Protein AF-0000000084707871 (afdb_homodimer)

Structure (mmCIF, N/CA/C/O backbone):
data_AF-0000000084707871-model_v1
#
loop_
_entity.id
_entity.type
_entity.pdbx_description
1 polymer 'PPM-type phosphatase domain-containing protein'
#
loop_
_atom_site.group_PDB
_atom_site.id
_atom_site.type_symbol
_atom_site.label_atom_id
_atom_site.label_alt_id
_atom_site.label_comp_id
_atom_site.label_asym_id
_atom_site.label_entity_id
_atom_site.label_seq_id
_atom_site.pdbx_PDB_ins_code
_atom_site.Cartn_x
_atom_site.Cartn_y
_atom_site.Cartn_z
_atom_site.occupancy
_atom_site.B_iso_or_equiv
_atom_site.auth_seq_id
_atom_site.auth_comp_id
_atom_site.auth_asym_id
_atom_site.auth_atom_id
_atom_site.pdbx_PDB_model_num
ATOM 1 N N . MET A 1 1 ? 61.812 0.501 -30.609 1 19.88 1 MET A N 1
ATOM 2 C CA . MET A 1 1 ? 62.469 -0.668 -31.188 1 19.88 1 MET A CA 1
ATOM 3 C C . MET A 1 1 ? 62.438 -1.838 -30.219 1 19.88 1 MET A C 1
ATOM 5 O O . MET A 1 1 ? 63.312 -2.725 -30.297 1 19.88 1 MET A O 1
ATOM 9 N N . ARG A 1 2 ? 61.594 -1.586 -29.156 1 20.11 2 ARG A N 1
ATOM 10 C CA . ARG A 1 2 ? 61.156 -2.193 -27.906 1 20.11 2 ARG A CA 1
ATOM 11 C C . ARG A 1 2 ? 60.625 -3.604 -28.141 1 20.11 2 ARG A C 1
ATOM 13 O O . ARG A 1 2 ? 59.469 -3.775 -28.594 1 20.11 2 ARG A O 1
ATOM 20 N N . GLN A 1 3 ? 61.5 -4.578 -28.516 1 15.68 3 GLN A N 1
ATOM 21 C CA . GLN A 1 3 ? 61.438 -5.836 -29.266 1 15.68 3 GLN A CA 1
ATOM 22 C C . GLN A 1 3 ? 60.875 -6.957 -28.406 1 15.68 3 GLN A C 1
ATOM 24 O O . GLN A 1 3 ? 60.781 -8.102 -28.844 1 15.68 3 GLN A O 1
ATOM 29 N N . ALA A 1 4 ? 60.719 -6.723 -27.047 1 20.11 4 ALA A N 1
ATOM 30 C CA . ALA A 1 4 ? 61.062 -7.898 -26.25 1 20.11 4 ALA A CA 1
ATOM 31 C C . ALA A 1 4 ? 60.062 -9.039 -26.516 1 20.11 4 ALA A C 1
ATOM 33 O O . ALA A 1 4 ? 58.875 -8.945 -26.203 1 20.11 4 ALA A O 1
ATOM 34 N N . LEU A 1 5 ? 60.25 -9.945 -27.484 1 17.5 5 LEU A N 1
ATOM 35 C CA . LEU A 1 5 ? 59.469 -10.906 -28.266 1 17.5 5 LEU A CA 1
ATOM 36 C C . LEU A 1 5 ? 59.125 -12.141 -27.438 1 17.5 5 LEU A C 1
ATOM 38 O O . LEU A 1 5 ? 58.156 -12.852 -27.734 1 17.5 5 LEU A O 1
ATOM 42 N N . LEU A 1 6 ? 59.938 -12.5 -26.328 1 20.61 6 LEU A N 1
ATOM 43 C CA . LEU A 1 6 ? 60.156 -13.93 -26.422 1 20.61 6 LEU A CA 1
ATOM 44 C C . LEU A 1 6 ? 58.906 -14.719 -26.109 1 20.61 6 LEU A C 1
ATOM 46 O O . LEU A 1 6 ? 58.188 -14.398 -25.172 1 20.61 6 LEU A O 1
ATOM 50 N N . LEU A 1 7 ? 58.375 -15.695 -27 1 19.47 7 LEU A N 1
ATOM 51 C CA . LEU A 1 7 ? 57.312 -16.562 -27.438 1 19.47 7 LEU A CA 1
ATOM 52 C C . LEU A 1 7 ? 57.219 -17.812 -26.578 1 19.47 7 LEU A C 1
ATOM 54 O O . LEU A 1 7 ? 57.781 -18.844 -26.922 1 19.47 7 LEU A O 1
ATOM 58 N N . SER A 1 8 ? 57.625 -17.75 -25.25 1 20.31 8 SER A N 1
ATOM 59 C CA . SER A 1 8 ? 57.875 -19.062 -24.672 1 20.31 8 SER A CA 1
ATOM 60 C C . SER A 1 8 ? 56.625 -19.953 -24.781 1 20.31 8 SER A C 1
ATOM 62 O O . SER A 1 8 ? 55.5 -19.469 -24.672 1 20.31 8 SER A O 1
ATOM 64 N N . GLY A 1 9 ? 56.719 -21.203 -25.391 1 18.69 9 GLY A N 1
ATOM 65 C CA . GLY A 1 9 ? 56.031 -22.344 -25.953 1 18.69 9 GLY A CA 1
ATOM 66 C C . GLY A 1 9 ? 55.344 -23.203 -24.922 1 18.69 9 GLY A C 1
ATOM 67 O O . GLY A 1 9 ? 55.906 -24.156 -24.406 1 18.69 9 GLY A O 1
ATOM 68 N N . LEU A 1 10 ? 54.906 -22.672 -23.75 1 22.2 10 LEU A N 1
ATOM 69 C CA . LEU A 1 10 ? 54.562 -23.625 -22.703 1 22.2 10 LEU A CA 1
ATOM 70 C C . LEU A 1 10 ? 53.594 -24.672 -23.219 1 22.2 10 LEU A C 1
ATOM 72 O O . LEU A 1 10 ? 52.594 -24.328 -23.859 1 22.2 10 LEU A O 1
ATOM 76 N N . SER A 1 11 ? 54 -25.953 -23.359 1 18.25 11 SER A N 1
ATOM 77 C CA . SER A 1 11 ? 53.594 -27.297 -23.797 1 18.25 11 SER A CA 1
ATOM 78 C C . SER A 1 11 ? 52.344 -27.734 -23.062 1 18.25 11 SER A C 1
ATOM 80 O O . SER A 1 11 ? 52.281 -27.656 -21.828 1 18.25 11 SER A O 1
ATOM 82 N N . LEU A 1 12 ? 51.062 -27.719 -23.672 1 19.59 12 LEU A N 1
ATOM 83 C CA . LEU A 1 12 ? 49.688 -28.062 -23.484 1 19.59 12 LEU A CA 1
ATOM 84 C C . LEU A 1 12 ? 49.5 -29.547 -23.172 1 19.59 12 LEU A C 1
ATOM 86 O O . LEU A 1 12 ? 49.531 -30.375 -24.078 1 19.59 12 LEU A O 1
ATOM 90 N N . SER A 1 13 ? 50.438 -30.156 -22.375 1 18.59 13 SER A N 1
ATOM 91 C CA . SER A 1 13 ? 50.219 -31.594 -22.297 1 18.59 13 SER A CA 1
ATOM 92 C C . SER A 1 13 ? 48.781 -31.938 -21.938 1 18.59 13 SER A C 1
ATOM 94 O O . SER A 1 13 ? 48.25 -31.438 -20.938 1 18.59 13 SER A O 1
ATOM 96 N N . VAL A 1 14 ? 47.875 -32.5 -22.844 1 19.88 14 VAL A N 1
ATOM 97 C CA . VAL A 1 14 ? 46.531 -32.969 -23.078 1 19.88 14 VAL A CA 1
ATOM 98 C C . VAL A 1 14 ? 46.281 -34.219 -22.234 1 19.88 14 VAL A C 1
ATOM 100 O O . VAL A 1 14 ? 46.75 -35.312 -22.562 1 19.88 14 VAL A O 1
ATOM 103 N N . LEU A 1 15 ? 46.719 -34.344 -20.953 1 19.34 15 LEU A N 1
ATOM 104 C CA . LEU A 1 15 ? 46.562 -35.688 -20.406 1 19.34 15 LEU A CA 1
ATOM 105 C C . LEU A 1 15 ? 45.156 -36.188 -20.625 1 19.34 15 LEU A C 1
ATOM 107 O O . LEU A 1 15 ? 44.188 -35.531 -20.234 1 19.34 15 LEU A O 1
ATOM 111 N N . ALA A 1 16 ? 44.844 -37.188 -21.531 1 20.06 16 ALA A N 1
ATOM 112 C CA . ALA A 1 16 ? 43.781 -38.094 -22.016 1 20.06 16 ALA A CA 1
ATOM 113 C C . ALA A 1 16 ? 43.281 -38.969 -20.875 1 20.06 16 ALA A C 1
ATOM 115 O O . ALA A 1 16 ? 43.812 -40.031 -20.609 1 20.06 16 ALA A O 1
ATOM 116 N N . PHE A 1 17 ? 43.312 -38.594 -19.641 1 21.78 17 PHE A N 1
ATOM 117 C CA . PHE A 1 17 ? 42.906 -39.719 -18.797 1 21.78 17 PHE A CA 1
ATOM 118 C C . PHE A 1 17 ? 41.656 -40.375 -19.312 1 21.78 17 PHE A C 1
ATOM 120 O O . PHE A 1 17 ? 40.594 -39.719 -19.406 1 21.78 17 PHE A O 1
ATOM 127 N N . ALA A 1 18 ? 41.625 -41.562 -20.062 1 19.95 18 ALA A N 1
ATOM 128 C CA . ALA A 1 18 ? 40.875 -42.469 -20.891 1 19.95 18 ALA A CA 1
ATOM 129 C C . ALA A 1 18 ? 39.594 -42.906 -20.203 1 19.95 18 ALA A C 1
ATOM 131 O O . ALA A 1 18 ? 39.406 -42.656 -19 1 19.95 18 ALA A O 1
ATOM 132 N N . ASN A 1 19 ? 39.156 -44.344 -20.359 1 20.28 19 ASN A N 1
ATOM 133 C CA . ASN A 1 19 ? 38.188 -45.219 -21 1 20.28 19 ASN A CA 1
ATOM 134 C C . ASN A 1 19 ? 37.094 -45.656 -20.016 1 20.28 19 ASN A C 1
ATOM 136 O O . ASN A 1 19 ? 35.906 -45.562 -20.328 1 20.28 19 ASN A O 1
ATOM 140 N N . ASP A 1 20 ? 37.312 -46.781 -19.125 1 20.3 20 ASP A N 1
ATOM 141 C CA . ASP A 1 20 ? 36.656 -48.062 -19.156 1 20.3 20 ASP A CA 1
ATOM 142 C C . ASP A 1 20 ? 35.375 -48.062 -18.359 1 20.3 20 ASP A C 1
ATOM 144 O O . ASP A 1 20 ? 34.344 -48.594 -18.797 1 20.3 20 ASP A O 1
ATOM 148 N N . GLU A 1 21 ? 35.5 -48.094 -16.969 1 24.62 21 GLU A N 1
ATOM 149 C CA . GLU A 1 21 ? 34.531 -48.938 -16.281 1 24.62 21 GLU A CA 1
ATOM 150 C C . GLU A 1 21 ? 33.125 -48.344 -16.328 1 24.62 21 GLU A C 1
ATOM 152 O O . GLU A 1 21 ? 32.875 -47.281 -15.734 1 24.62 21 GLU A O 1
ATOM 157 N N . VAL A 1 22 ? 32.5 -48.344 -17.453 1 24.89 22 VAL A N 1
ATOM 158 C CA . VAL A 1 22 ? 31.094 -48.094 -17.719 1 24.89 22 VAL A CA 1
ATOM 159 C C . VAL A 1 22 ? 30.219 -48.844 -16.719 1 24.89 22 VAL A C 1
ATOM 161 O O . VAL A 1 22 ? 30.062 -50.062 -16.844 1 24.89 22 VAL A O 1
ATOM 164 N N . THR A 1 23 ? 30.547 -48.812 -15.391 1 25.41 23 THR A N 1
ATOM 165 C CA . THR A 1 23 ? 29.797 -49.594 -14.406 1 25.41 23 THR A CA 1
ATOM 166 C C . THR A 1 23 ? 28.312 -49.625 -14.75 1 25.41 23 THR A C 1
ATOM 168 O O . THR A 1 23 ? 27.812 -48.75 -15.453 1 25.41 23 THR A O 1
ATOM 171 N N . ASP A 1 24 ? 27.719 -50.875 -14.562 1 24.38 24 ASP A N 1
ATOM 172 C CA . ASP A 1 24 ? 26.375 -51.406 -14.75 1 24.38 24 ASP A CA 1
ATOM 173 C C . ASP A 1 24 ? 25.312 -50.438 -14.203 1 24.38 24 ASP A C 1
ATOM 175 O O . ASP A 1 24 ? 25.422 -49.969 -13.055 1 24.38 24 ASP A O 1
ATOM 179 N N . GLY A 1 25 ? 24.953 -49.594 -14.969 1 23.05 25 GLY A N 1
ATOM 180 C CA . GLY A 1 25 ? 23.891 -48.625 -14.758 1 23.05 25 GLY A CA 1
ATOM 181 C C . GLY A 1 25 ? 22.688 -49.188 -14.031 1 23.05 25 GLY A C 1
ATOM 182 O O . GLY A 1 25 ? 21.656 -49.469 -14.641 1 23.05 25 GLY A O 1
ATOM 183 N N . ARG A 1 26 ? 23 -50.188 -13.023 1 29.02 26 ARG A N 1
ATOM 184 C CA . ARG A 1 26 ? 21.781 -50.594 -12.32 1 29.02 26 ARG A CA 1
ATOM 185 C C . ARG A 1 26 ? 20.938 -49.375 -11.961 1 29.02 26 ARG A C 1
ATOM 187 O O . ARG A 1 26 ? 21.344 -48.531 -11.164 1 29.02 26 ARG A O 1
ATOM 194 N N . ALA A 1 27 ? 20.266 -48.906 -12.938 1 25.72 27 ALA A N 1
ATOM 195 C CA . ALA A 1 27 ? 19.078 -48.094 -12.688 1 25.72 27 ALA A CA 1
ATOM 196 C C . ALA A 1 27 ? 18.406 -48.531 -11.391 1 25.72 27 ALA A C 1
ATOM 198 O O . ALA A 1 27 ? 17.922 -49.656 -11.266 1 25.72 27 ALA A O 1
ATOM 199 N N . ALA A 1 28 ? 18.844 -48.312 -10.383 1 30.95 28 ALA A N 1
ATOM 200 C CA . ALA A 1 28 ? 18.078 -48.5 -9.148 1 30.95 28 ALA A CA 1
ATOM 201 C C . ALA A 1 28 ? 16.594 -48.281 -9.383 1 30.95 28 ALA A C 1
ATOM 203 O O . ALA A 1 28 ? 16.141 -47.188 -9.68 1 30.95 28 ALA A O 1
ATOM 204 N N . ARG A 1 29 ? 15.984 -49.25 -10.07 1 27.39 29 ARG A N 1
ATOM 205 C CA . ARG A 1 29 ? 14.531 -49.375 -10.031 1 27.39 29 ARG A CA 1
ATOM 206 C C . ARG A 1 29 ? 13.984 -48.938 -8.68 1 27.39 29 ARG A C 1
ATOM 208 O O . ARG A 1 29 ? 14.188 -49.594 -7.668 1 27.39 29 ARG A O 1
ATOM 215 N N . LEU A 1 30 ? 14.094 -47.75 -8.422 1 31.52 30 LEU A N 1
ATOM 216 C CA . LEU A 1 30 ? 13.266 -47.312 -7.305 1 31.52 30 LEU A CA 1
ATOM 217 C C . LEU A 1 30 ? 11.977 -48.125 -7.23 1 31.52 30 LEU A C 1
ATOM 219 O O . LEU A 1 30 ? 11.094 -47.969 -8.086 1 31.52 30 LEU A O 1
ATOM 223 N N . GLU A 1 31 ? 12.117 -49.469 -7.105 1 31 31 GLU A N 1
ATOM 224 C CA . GLU A 1 31 ? 10.898 -50.156 -6.672 1 31 31 GLU A CA 1
ATOM 225 C C . GLU A 1 31 ? 9.977 -49.219 -5.906 1 31 31 GLU A C 1
ATOM 227 O O . GLU A 1 31 ? 10.391 -48.594 -4.934 1 31 31 GLU A O 1
ATOM 232 N N . ALA A 1 32 ? 9.078 -48.531 -6.559 1 35 32 ALA A N 1
ATOM 233 C CA . ALA A 1 32 ? 7.93 -47.812 -6.004 1 35 32 ALA A CA 1
ATOM 234 C C . ALA A 1 32 ? 7.418 -48.5 -4.742 1 35 32 ALA A C 1
ATOM 236 O O . ALA A 1 32 ? 6.652 -49.469 -4.82 1 35 32 ALA A O 1
ATOM 237 N N . GLN A 1 33 ? 8.227 -49.062 -3.955 1 34.66 33 GLN A N 1
ATOM 238 C CA . GLN A 1 33 ? 7.613 -49.5 -2.699 1 34.66 33 GLN A CA 1
ATOM 239 C C . GLN A 1 33 ? 6.547 -48.5 -2.246 1 34.66 33 GLN A C 1
ATOM 241 O O . GLN A 1 33 ? 6.816 -47.312 -2.133 1 34.66 33 GLN A O 1
ATOM 246 N N . CYS A 1 34 ? 5.219 -48.688 -2.736 1 43.91 34 CYS A N 1
ATOM 247 C CA . CYS A 1 34 ? 4.125 -47.969 -2.111 1 43.91 34 CYS A CA 1
ATOM 248 C C . CYS A 1 34 ? 4.449 -47.625 -0.659 1 43.91 34 CYS A C 1
ATOM 250 O O . CYS A 1 34 ? 4.473 -48.531 0.194 1 43.91 34 CYS A O 1
ATOM 252 N N . ASP A 1 35 ? 5.477 -47.062 -0.418 1 40.44 35 ASP A N 1
ATOM 253 C CA . ASP A 1 35 ? 5.875 -46.656 0.919 1 40.44 35 ASP A CA 1
ATOM 254 C C . ASP A 1 35 ? 4.656 -46.25 1.756 1 40.44 35 ASP A C 1
ATOM 256 O O . ASP A 1 35 ? 3.889 -45.375 1.369 1 40.44 35 ASP A O 1
ATOM 260 N N . ALA A 1 36 ? 4.086 -47.156 2.529 1 37.97 36 ALA A N 1
ATOM 261 C CA . ALA A 1 36 ? 3.055 -47.031 3.551 1 37.97 36 ALA A CA 1
ATOM 262 C C . ALA A 1 36 ? 3.129 -45.656 4.207 1 37.97 36 ALA A C 1
ATOM 264 O O . ALA A 1 36 ? 2.23 -45.25 4.957 1 37.97 36 ALA A O 1
ATOM 265 N N . ARG A 1 37 ? 4.258 -45.094 4.137 1 42.44 37 ARG A N 1
ATOM 266 C CA . ARG A 1 37 ? 4.387 -43.844 4.852 1 42.44 37 ARG A CA 1
ATOM 267 C C . ARG A 1 37 ? 3.512 -42.75 4.219 1 42.44 37 ARG A C 1
ATOM 269 O O . ARG A 1 37 ? 3.318 -41.688 4.797 1 42.44 37 ARG A O 1
ATOM 276 N N . TYR A 1 38 ? 3.15 -42.938 2.875 1 36.94 38 TYR A N 1
ATOM 277 C CA . TYR A 1 38 ? 2.289 -41.938 2.242 1 36.94 38 TYR A CA 1
ATOM 278 C C . TYR A 1 38 ? 0.825 -42.375 2.324 1 36.94 38 TYR A C 1
ATOM 280 O O . TYR A 1 38 ? -0.055 -41.656 1.812 1 36.94 38 TYR A O 1
ATOM 288 N N . ALA A 1 39 ? 0.408 -43.594 2.572 1 33 39 ALA A N 1
ATOM 289 C CA . ALA A 1 39 ? -0.976 -43.969 2.867 1 33 39 ALA A CA 1
ATOM 290 C C . ALA A 1 39 ? -1.481 -43.25 4.109 1 33 39 ALA A C 1
ATOM 292 O O . ALA A 1 39 ? -0.732 -43.031 5.066 1 33 39 ALA A O 1
ATOM 293 N N . PRO A 1 40 ? -2.729 -42.594 4.039 1 34.44 40 PRO A N 1
ATOM 294 C CA . PRO A 1 40 ? -3.324 -42.031 5.254 1 34.44 40 PRO A CA 1
ATOM 295 C C . PRO A 1 40 ? -3.363 -43.031 6.41 1 34.44 40 PRO A C 1
ATOM 297 O O . PRO A 1 40 ? -4.137 -42.844 7.355 1 34.44 40 PRO A O 1
ATOM 300 N N . SER A 1 41 ? -2.658 -44 6.57 1 31.25 41 SER A N 1
ATOM 301 C CA . SER A 1 41 ? -3.004 -44.812 7.73 1 31.25 41 SER A CA 1
ATOM 302 C C . SER A 1 41 ? -3.184 -43.969 8.977 1 31.25 41 SER A C 1
ATOM 304 O O . SER A 1 41 ? -2.471 -42.969 9.164 1 31.25 41 SER A O 1
ATOM 306 N N . ALA A 1 42 ? -4.355 -44.156 9.727 1 33.31 42 ALA A N 1
ATOM 307 C CA . ALA A 1 42 ? -4.688 -43.719 11.086 1 33.31 42 ALA A CA 1
ATOM 308 C C . ALA A 1 42 ? -3.457 -43.75 11.984 1 33.31 42 ALA A C 1
ATOM 310 O O . ALA A 1 42 ? -3.562 -43.531 13.195 1 33.31 42 ALA A O 1
ATOM 311 N N . VAL A 1 43 ? -2.57 -44.656 11.727 1 31.36 43 VAL A N 1
ATOM 312 C CA . VAL A 1 43 ? -1.666 -45 12.812 1 31.36 43 VAL A CA 1
ATOM 313 C C . VAL A 1 43 ? -0.801 -43.812 13.18 1 31.36 43 VAL A C 1
ATOM 315 O O . VAL A 1 43 ? -0.419 -43.031 12.305 1 31.36 43 VAL A O 1
ATOM 318 N N . ASP A 1 44 ? -0.735 -43.344 14.484 1 34.25 44 ASP A N 1
ATOM 319 C CA . ASP A 1 44 ? 0.07 -42.531 15.391 1 34.25 44 ASP A CA 1
ATOM 320 C C . ASP A 1 44 ? 1.54 -42.562 14.977 1 34.25 44 ASP A C 1
ATOM 322 O O . ASP A 1 44 ? 2.418 -42.219 15.781 1 34.25 44 ASP A O 1
ATOM 326 N N . ASP A 1 45 ? 1.94 -43.562 14.188 1 33.31 45 ASP A N 1
ATOM 327 C CA . ASP A 1 45 ? 3.396 -43.656 14.203 1 33.31 45 ASP A CA 1
ATOM 328 C C . ASP A 1 45 ? 4.043 -42.406 13.602 1 33.31 45 ASP A C 1
ATOM 330 O O . ASP A 1 45 ? 3.502 -41.812 12.664 1 33.31 45 ASP A O 1
ATOM 334 N N . GLY A 1 46 ? 5.074 -41.75 14.078 1 35.59 46 GLY A N 1
ATOM 335 C CA . GLY A 1 46 ? 6.016 -40.656 13.828 1 35.59 46 GLY A CA 1
ATOM 336 C C . GLY A 1 46 ? 6.051 -40.219 12.375 1 35.59 46 GLY A C 1
ATOM 337 O O . GLY A 1 46 ? 7.051 -39.656 11.914 1 35.59 46 GLY A O 1
ATOM 338 N N . ALA A 1 47 ? 5.438 -40.812 11.492 1 40.16 47 ALA A N 1
ATOM 339 C CA . ALA A 1 47 ? 5.594 -40.438 10.086 1 40.16 47 ALA A CA 1
ATOM 340 C C . ALA A 1 47 ? 5.273 -38.969 9.859 1 40.16 47 ALA A C 1
ATOM 342 O O . ALA A 1 47 ? 4.164 -38.531 10.156 1 40.16 47 ALA A O 1
ATOM 343 N N . PHE A 1 48 ? 6.273 -38.062 9.891 1 46.41 48 PHE A N 1
ATOM 344 C CA . PHE A 1 48 ? 6.41 -36.625 9.695 1 46.41 48 PHE A CA 1
ATOM 345 C C . PHE A 1 48 ? 5.629 -36.156 8.477 1 46.41 48 PHE A C 1
ATOM 347 O O . PHE A 1 48 ? 5.855 -36.656 7.367 1 46.41 48 PHE A O 1
ATOM 354 N N . SER A 1 49 ? 4.336 -35.875 8.617 1 64.38 49 SER A N 1
ATOM 355 C CA . SER A 1 49 ? 3.574 -35.281 7.535 1 64.38 49 SER A CA 1
ATOM 356 C C . SER A 1 49 ? 3.973 -33.812 7.34 1 64.38 49 SER A C 1
ATOM 358 O O . SER A 1 49 ? 4.145 -33.062 8.312 1 64.38 49 SER A O 1
ATOM 360 N N . VAL A 1 50 ? 4.48 -33.531 6.145 1 73.06 50 VAL A N 1
ATOM 361 C CA . VAL A 1 50 ? 4.867 -32.188 5.77 1 73.06 50 VAL A CA 1
ATOM 362 C C . VAL A 1 50 ? 3.701 -31.219 6.008 1 73.06 50 VAL A C 1
ATOM 364 O O . VAL A 1 50 ? 2.58 -31.484 5.57 1 73.06 50 VAL A O 1
ATOM 367 N N . PRO A 1 51 ? 3.9 -30.266 6.883 1 79.69 51 PRO A N 1
ATOM 368 C CA . PRO A 1 51 ? 2.834 -29.297 7.141 1 79.69 51 PRO A CA 1
ATOM 369 C C . PRO A 1 51 ? 2.539 -28.406 5.934 1 79.69 51 PRO A C 1
ATOM 371 O O . PRO A 1 51 ? 3.037 -27.281 5.855 1 79.69 51 PRO A O 1
ATOM 374 N N . LEU A 1 52 ? 1.659 -28.906 5.18 1 85 52 LEU A N 1
ATOM 375 C CA . LEU A 1 52 ? 1.272 -28.172 3.979 1 85 52 LEU A CA 1
ATOM 376 C C . LEU A 1 52 ? 0.345 -27.016 4.324 1 85 52 LEU A C 1
ATOM 378 O O . LEU A 1 52 ? -0.476 -27.125 5.238 1 85 52 LEU A O 1
ATOM 382 N N . GLU A 1 53 ? 0.538 -25.906 3.596 1 84.25 53 GLU A N 1
ATOM 383 C CA . GLU A 1 53 ? -0.389 -24.797 3.719 1 84.25 53 GLU A CA 1
ATOM 384 C C . GLU A 1 53 ? -1.773 -25.156 3.193 1 84.25 53 GLU A C 1
ATOM 386 O O . GLU A 1 53 ? -2.789 -24.75 3.76 1 84.25 53 GLU A O 1
ATOM 391 N N . ARG A 1 54 ? -1.802 -25.797 2.084 1 85.38 54 ARG A N 1
ATOM 392 C CA . ARG A 1 54 ? -3.033 -26.234 1.438 1 85.38 54 ARG A CA 1
ATOM 393 C C . ARG A 1 54 ? -2.814 -27.547 0.681 1 85.38 54 ARG A C 1
ATOM 395 O O . ARG A 1 54 ? -1.772 -27.734 0.049 1 85.38 54 ARG A O 1
ATOM 402 N N . GLU A 1 55 ? -3.803 -28.453 0.759 1 91.56 55 GLU A N 1
ATOM 403 C CA . GLU A 1 55 ? -3.828 -29.719 0.025 1 91.56 55 GLU A CA 1
ATOM 404 C C . GLU A 1 55 ? -5.25 -30.078 -0.388 1 91.56 55 GLU A C 1
ATOM 406 O O . GLU A 1 55 ? -6.176 -30.016 0.423 1 91.56 55 GLU A O 1
ATOM 411 N N . GLU A 1 56 ? -5.379 -30.375 -1.675 1 91.44 56 GLU A N 1
ATOM 412 C CA . GLU A 1 56 ? -6.707 -30.719 -2.166 1 91.44 56 GLU A CA 1
ATOM 413 C C . GLU A 1 56 ? -6.633 -31.859 -3.182 1 91.44 56 GLU A C 1
ATOM 415 O O . GLU A 1 56 ? -5.668 -31.953 -3.941 1 91.44 56 GLU A O 1
ATOM 420 N N . PHE A 1 57 ? -7.637 -32.688 -3.092 1 90.31 57 PHE A N 1
ATOM 421 C CA . PHE A 1 57 ? -7.84 -33.781 -4.055 1 90.31 57 PHE A CA 1
ATOM 422 C C . PHE A 1 57 ? -9.234 -33.688 -4.66 1 90.31 57 PHE A C 1
ATOM 424 O O . PHE A 1 57 ? -10.227 -33.531 -3.941 1 90.31 57 PHE A O 1
ATOM 431 N N . VAL A 1 58 ? -9.25 -33.75 -5.926 1 88.06 58 VAL A N 1
ATOM 432 C CA . VAL A 1 58 ? -10.539 -33.625 -6.602 1 88.06 58 VAL A CA 1
ATOM 433 C C . VAL A 1 58 ? -10.695 -34.75 -7.613 1 88.06 58 VAL A C 1
ATOM 435 O O . VAL A 1 58 ? -9.797 -35.031 -8.414 1 88.06 58 VAL A O 1
ATOM 438 N N . SER A 1 59 ? -11.758 -35.469 -7.504 1 90.38 59 SER A N 1
ATOM 439 C CA . SER A 1 59 ? -12.148 -36.406 -8.562 1 90.38 59 SER A CA 1
ATOM 440 C C . SER A 1 59 ? -13.023 -35.719 -9.602 1 90.38 59 SER A C 1
ATOM 442 O O . SER A 1 59 ? -13.906 -34.906 -9.258 1 90.38 59 SER A O 1
ATOM 444 N N . VAL A 1 60 ? -12.688 -35.969 -10.852 1 90.38 60 VAL A N 1
ATOM 445 C CA . VAL A 1 60 ? -13.414 -35.281 -11.914 1 90.38 60 VAL A CA 1
ATOM 446 C C . VAL A 1 60 ? -14.188 -36.312 -12.75 1 90.38 60 VAL A C 1
ATOM 448 O O . VAL A 1 60 ? -13.625 -37.312 -13.188 1 90.38 60 VAL A O 1
ATOM 451 N N . ALA A 1 61 ? -15.43 -35.969 -12.961 1 84.88 61 ALA A N 1
ATOM 452 C CA . ALA A 1 61 ? -16.266 -36.844 -13.805 1 84.88 61 ALA A CA 1
ATOM 453 C C . ALA A 1 61 ? -16.391 -36.25 -15.211 1 84.88 61 ALA A C 1
ATOM 455 O O . ALA A 1 61 ? -16.281 -35.031 -15.406 1 84.88 61 ALA A O 1
ATOM 456 N N . LYS A 1 62 ? -16.609 -37.062 -16.25 1 84.62 62 LYS A N 1
ATOM 457 C CA . LYS A 1 62 ? -16.938 -36.656 -17.625 1 84.62 62 LYS A CA 1
ATOM 458 C C . LYS A 1 62 ? -15.797 -35.844 -18.25 1 84.62 62 LYS A C 1
ATOM 460 O O . LYS A 1 62 ? -16.047 -34.812 -18.891 1 84.62 62 LYS A O 1
ATOM 465 N N . SER A 1 63 ? -14.633 -36.094 -17.906 1 90.12 63 SER A N 1
ATOM 466 C CA . SER A 1 63 ? -13.461 -35.406 -18.422 1 90.12 63 SER A CA 1
ATOM 467 C C . SER A 1 63 ? -12.32 -36.375 -18.688 1 90.12 63 SER A C 1
ATOM 469 O O . SER A 1 63 ? -12.344 -37.531 -18.219 1 90.12 63 SER A O 1
ATOM 471 N N . ARG A 1 64 ? -11.43 -35.906 -19.531 1 93.06 64 ARG A N 1
ATOM 472 C CA . ARG A 1 64 ? -10.195 -36.656 -19.688 1 93.06 64 ARG A CA 1
ATOM 473 C C . ARG A 1 64 ? -9.352 -36.594 -18.422 1 93.06 64 ARG A C 1
ATOM 475 O O . ARG A 1 64 ? -8.445 -37.406 -18.219 1 93.06 64 ARG A O 1
ATOM 482 N N . VAL A 1 65 ? -9.594 -35.625 -17.641 1 96.31 65 VAL A N 1
ATOM 483 C CA . VAL A 1 65 ? -8.969 -35.562 -16.328 1 96.31 65 VAL A CA 1
ATOM 484 C C . VAL A 1 65 ? -9.766 -36.375 -15.328 1 96.31 65 VAL A C 1
ATOM 486 O O . VAL A 1 65 ? -10.953 -36.156 -15.117 1 96.31 65 VAL A O 1
ATOM 489 N N . SER A 1 66 ? -9.117 -37.344 -14.758 1 94.81 66 SER A N 1
ATOM 490 C CA . SER A 1 66 ? -9.82 -38.219 -13.836 1 94.81 66 SER A CA 1
ATOM 491 C C . SER A 1 66 ? -9.68 -37.75 -12.391 1 94.81 66 SER A C 1
ATOM 493 O O . SER A 1 66 ? -10.609 -37.875 -11.594 1 94.81 66 SER A O 1
ATOM 495 N N . ARG A 1 67 ? -8.484 -37.25 -12.109 1 95.44 67 ARG A N 1
ATOM 496 C CA . ARG A 1 67 ? -8.18 -36.844 -10.742 1 95.44 67 ARG A CA 1
ATOM 497 C C . ARG A 1 67 ? -7.207 -35.656 -10.742 1 95.44 67 ARG A C 1
ATOM 499 O O . ARG A 1 67 ? -6.441 -35.469 -11.688 1 95.44 67 ARG A O 1
ATOM 506 N N . ILE A 1 68 ? -7.312 -34.875 -9.664 1 97.12 68 ILE A N 1
ATOM 507 C CA . ILE A 1 68 ? -6.41 -33.75 -9.484 1 97.12 68 ILE A CA 1
ATOM 508 C C . ILE A 1 68 ? -5.828 -33.781 -8.07 1 97.12 68 ILE A C 1
ATOM 510 O O . ILE A 1 68 ? -6.562 -33.938 -7.094 1 97.12 68 ILE A O 1
ATOM 514 N N . SER A 1 69 ? -4.555 -33.719 -7.961 1 97.38 69 SER A N 1
ATOM 515 C CA . SER A 1 69 ? -3.859 -33.562 -6.684 1 97.38 69 SER A CA 1
ATOM 516 C C . SER A 1 69 ? -3.139 -32.219 -6.598 1 97.38 69 SER A C 1
ATOM 518 O O . SER A 1 69 ? -2.383 -31.875 -7.5 1 97.38 69 SER A O 1
ATOM 520 N N . SER A 1 70 ? -3.377 -31.453 -5.551 1 97.25 70 SER A N 1
ATOM 521 C CA . SER A 1 70 ? -2.729 -30.156 -5.363 1 97.25 70 SER A CA 1
ATOM 522 C C . SER A 1 70 ? -2.094 -30.047 -3.982 1 97.25 70 SER A C 1
ATOM 524 O O . SER A 1 70 ? -2.607 -30.609 -3.012 1 97.25 70 SER A O 1
ATOM 526 N N . ALA A 1 71 ? -0.967 -29.359 -3.92 1 96.69 71 ALA A N 1
ATOM 527 C CA . ALA A 1 71 ? -0.27 -29.141 -2.656 1 96.69 71 ALA A CA 1
ATOM 528 C C . ALA A 1 71 ? 0.496 -27.812 -2.68 1 96.69 71 ALA A C 1
ATOM 530 O O . ALA A 1 71 ? 1.08 -27.453 -3.701 1 96.69 71 ALA A O 1
ATOM 531 N N . SER A 1 72 ? 0.433 -27.141 -1.565 1 96.19 72 SER A N 1
ATOM 532 C CA . SER A 1 72 ? 1.191 -25.906 -1.401 1 96.19 72 SER A CA 1
ATOM 533 C C . SER A 1 72 ? 1.931 -25.875 -0.068 1 96.19 72 SER A C 1
ATOM 535 O O . SER A 1 72 ? 1.372 -26.25 0.964 1 96.19 72 SER A O 1
ATOM 537 N N . TYR A 1 73 ? 3.17 -25.5 -0.136 1 94.62 73 TYR A N 1
ATOM 538 C CA . TYR A 1 73 ? 3.992 -25.375 1.063 1 94.62 73 TYR A CA 1
ATOM 539 C C . TYR A 1 73 ? 4.59 -23.984 1.17 1 94.62 73 TYR A C 1
ATOM 541 O O . TYR A 1 73 ? 5.219 -23.484 0.226 1 94.62 73 TYR A O 1
ATOM 549 N N . GLN A 1 74 ? 4.426 -23.375 2.375 1 92.38 74 GLN A N 1
ATOM 550 C CA . GLN A 1 74 ? 4.785 -21.984 2.613 1 92.38 74 GLN A CA 1
ATOM 551 C C . GLN A 1 74 ? 6.25 -21.859 3.02 1 92.38 74 GLN A C 1
ATOM 553 O O . GLN A 1 74 ? 6.699 -22.531 3.953 1 92.38 74 GLN A O 1
ATOM 558 N N . ALA A 1 75 ? 6.945 -21 2.295 1 89.44 75 ALA A N 1
ATOM 559 C CA . ALA A 1 75 ? 8.25 -20.516 2.725 1 89.44 75 ALA A CA 1
ATOM 560 C C . ALA A 1 75 ? 8.172 -19.047 3.162 1 89.44 75 ALA A C 1
ATOM 562 O O . ALA A 1 75 ? 8.648 -18.688 4.242 1 89.44 75 ALA A O 1
ATOM 563 N N . ASN A 1 76 ? 7.562 -18.281 2.361 1 85.69 76 ASN A N 1
ATOM 564 C CA . ASN A 1 76 ? 7.309 -16.875 2.68 1 85.69 76 ASN A CA 1
ATOM 565 C C . ASN A 1 76 ? 6.199 -16.734 3.719 1 85.69 76 ASN A C 1
ATOM 567 O O . ASN A 1 76 ? 5.375 -17.641 3.885 1 85.69 76 ASN A O 1
ATOM 571 N N . PHE A 1 77 ? 6.312 -15.641 4.398 1 85.5 77 PHE A N 1
ATOM 572 C CA . PHE A 1 77 ? 5.207 -15.266 5.27 1 85.5 77 PHE A CA 1
ATOM 573 C C . PHE A 1 77 ? 4.688 -13.875 4.918 1 85.5 77 PHE A C 1
ATOM 575 O O . PHE A 1 77 ? 5.395 -12.883 5.102 1 85.5 77 PHE A O 1
ATOM 582 N N . PRO A 1 78 ? 3.459 -13.781 4.449 1 89.56 78 PRO A N 1
ATOM 583 C CA . PRO A 1 78 ? 2.561 -14.859 4.031 1 89.56 78 PRO A CA 1
ATOM 584 C C . PRO A 1 78 ? 3.02 -15.547 2.748 1 89.56 78 PRO A C 1
ATOM 586 O O . PRO A 1 78 ? 3.869 -15.016 2.027 1 89.56 78 PRO A O 1
ATOM 589 N N . ILE A 1 79 ? 2.408 -16.703 2.465 1 93.5 79 ILE A N 1
ATOM 590 C CA . ILE A 1 79 ? 2.723 -17.422 1.237 1 93.5 79 ILE A CA 1
ATOM 591 C C . ILE A 1 79 ? 2.312 -16.594 0.026 1 93.5 79 ILE A C 1
ATOM 593 O O . ILE A 1 79 ? 1.247 -15.969 0.026 1 93.5 79 ILE A O 1
ATOM 597 N N . GLU A 1 80 ? 3.172 -16.609 -0.944 1 95.75 80 GLU A N 1
ATOM 598 C CA . GLU A 1 80 ? 2.9 -15.828 -2.15 1 95.75 80 GLU A CA 1
ATOM 599 C C . GLU A 1 80 ? 2.334 -16.703 -3.258 1 95.75 80 GLU A C 1
ATOM 601 O O . GLU A 1 80 ? 1.651 -16.219 -4.16 1 95.75 80 GLU A O 1
ATOM 606 N N . ASP A 1 81 ? 2.541 -17.984 -3.201 1 97.5 81 ASP A N 1
ATOM 607 C CA . ASP A 1 81 ? 2.014 -18.922 -4.188 1 97.5 81 ASP A CA 1
ATOM 608 C C . ASP A 1 81 ? 0.524 -19.172 -3.963 1 97.5 81 ASP A C 1
ATOM 610 O O . ASP A 1 81 ? 0.063 -19.219 -2.82 1 97.5 81 ASP A O 1
ATOM 614 N N . LYS A 1 82 ? -0.121 -19.312 -5.023 1 98 82 LYS A N 1
ATOM 615 C CA . LYS A 1 82 ? -1.523 -19.719 -4.996 1 98 82 LYS A CA 1
ATOM 616 C C . LYS A 1 82 ? -1.821 -20.734 -6.09 1 98 82 LYS A C 1
ATOM 618 O O . LYS A 1 82 ? -1.003 -20.953 -6.988 1 98 82 LYS A O 1
ATOM 623 N N . TYR A 1 83 ? -2.945 -21.438 -5.973 1 98.38 83 TYR A N 1
ATOM 624 C CA . TYR A 1 83 ? -3.49 -22.234 -7.066 1 98.38 83 TYR A CA 1
ATOM 625 C C . TYR A 1 83 ? -5.016 -22.219 -7.047 1 98.38 83 TYR A C 1
ATOM 627 O O . TYR A 1 83 ? -5.625 -21.906 -6.023 1 98.38 83 TYR A O 1
ATOM 635 N N . ALA A 1 84 ? -5.598 -22.469 -8.172 1 98.25 84 ALA A N 1
ATOM 636 C CA . ALA A 1 84 ? -7.047 -22.594 -8.328 1 98.25 84 ALA A CA 1
ATOM 637 C C . ALA A 1 84 ? -7.402 -23.703 -9.312 1 98.25 84 ALA A C 1
ATOM 639 O O . ALA A 1 84 ? -6.738 -23.875 -10.328 1 98.25 84 ALA A O 1
ATOM 640 N N . VAL A 1 85 ? -8.414 -24.469 -8.969 1 97.81 85 VAL A N 1
ATOM 641 C CA . VAL A 1 85 ? -8.938 -25.516 -9.828 1 97.81 85 VAL A CA 1
ATOM 642 C C . VAL A 1 85 ? -10.453 -25.391 -9.953 1 97.81 85 VAL A C 1
ATOM 644 O O . VAL A 1 85 ? -11.148 -25.203 -8.945 1 97.81 85 VAL A O 1
ATOM 647 N N . GLU A 1 86 ? -10.914 -25.422 -11.164 1 97.12 86 GLU A N 1
ATOM 648 C CA . GLU A 1 86 ? -12.352 -25.406 -11.422 1 97.12 86 GLU A CA 1
ATOM 649 C C . GLU A 1 86 ? -12.727 -26.438 -12.484 1 97.12 86 GLU A C 1
ATOM 651 O O . GLU A 1 86 ? -11.992 -26.641 -13.453 1 97.12 86 GLU A O 1
ATOM 656 N N . THR A 1 87 ? -13.82 -27.094 -12.273 1 95.12 87 THR A N 1
ATOM 657 C CA . THR A 1 87 ? -14.391 -28.031 -13.234 1 95.12 87 THR A CA 1
ATOM 658 C C . THR A 1 87 ? -15.805 -27.609 -13.625 1 95.12 87 THR A C 1
ATOM 660 O O . THR A 1 87 ? -16.531 -27.016 -12.82 1 95.12 87 THR A O 1
ATOM 663 N N . THR A 1 88 ? -16.141 -27.859 -14.852 1 92.56 88 THR A N 1
ATOM 664 C CA . THR A 1 88 ? -17.484 -27.547 -15.297 1 92.56 88 THR A CA 1
ATOM 665 C C . THR A 1 88 ? -18.312 -28.828 -15.477 1 92.56 88 THR A C 1
ATOM 667 O O . THR A 1 88 ? -17.75 -29.922 -15.523 1 92.56 88 THR A O 1
ATOM 670 N N . ASP A 1 89 ? -19.594 -28.609 -15.656 1 88 89 ASP A N 1
ATOM 671 C CA . ASP A 1 89 ? -20.5 -29.75 -15.859 1 88 89 ASP A CA 1
ATOM 672 C C . ASP A 1 89 ? -20.234 -30.438 -17.188 1 88 89 ASP A C 1
ATOM 674 O O . ASP A 1 89 ? -20.516 -31.625 -17.359 1 88 89 ASP A O 1
ATOM 678 N N . SER A 1 90 ? -19.672 -29.703 -18.094 1 86.56 90 SER A N 1
ATOM 679 C CA . SER A 1 90 ? -19.406 -30.266 -19.422 1 86.56 90 SER A CA 1
ATOM 680 C C . SER A 1 90 ? -18.078 -31.016 -19.453 1 86.56 90 SER A C 1
ATOM 682 O O . SER A 1 90 ? -17.703 -31.594 -20.469 1 86.56 90 SER A O 1
ATOM 684 N N . GLY A 1 91 ? -17.344 -31 -18.328 1 90.69 91 GLY A N 1
ATOM 685 C CA . GLY A 1 91 ? -16.125 -31.797 -18.234 1 90.69 91 GLY A CA 1
ATOM 686 C C . GLY A 1 91 ? -14.867 -30.969 -18.453 1 90.69 91 GLY A C 1
ATOM 687 O O . GLY A 1 91 ? -13.766 -31.516 -18.453 1 90.69 91 GLY A O 1
ATOM 688 N N . ASP A 1 92 ? -15.016 -29.672 -18.641 1 94.56 92 ASP A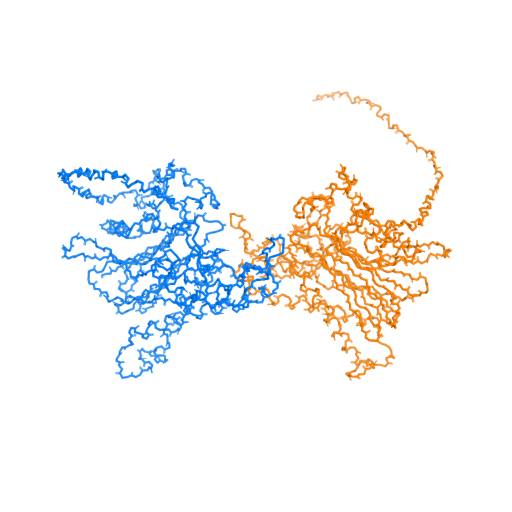 N 1
ATOM 689 C CA . ASP A 1 92 ? -13.844 -28.797 -18.766 1 94.56 92 ASP A CA 1
ATOM 690 C C . ASP A 1 92 ? -13.117 -28.672 -17.422 1 94.56 92 ASP A C 1
ATOM 692 O O . ASP A 1 92 ? -13.758 -28.609 -16.359 1 94.56 92 ASP A O 1
ATOM 696 N N . VAL A 1 93 ? -11.844 -28.703 -17.5 1 97.62 93 VAL A N 1
ATOM 697 C CA . VAL A 1 93 ? -11.039 -28.531 -16.297 1 97.62 93 VAL A CA 1
ATOM 698 C C . VAL A 1 93 ? -10.086 -27.359 -16.453 1 97.62 93 VAL A C 1
ATOM 700 O O . VAL A 1 93 ? -9.43 -27.219 -17.484 1 97.62 93 VAL A O 1
ATOM 703 N N . PHE A 1 94 ? -10.125 -26.453 -15.477 1 98.56 94 PHE A N 1
ATOM 704 C CA . PHE A 1 94 ? -9.18 -25.344 -15.367 1 98.56 94 PHE A CA 1
ATOM 705 C C . PHE A 1 94 ? -8.312 -25.5 -14.133 1 98.56 94 PHE A C 1
ATOM 707 O O . PHE A 1 94 ? -8.82 -25.672 -13.023 1 98.56 94 PHE A O 1
ATOM 714 N N . ALA A 1 95 ? -7.027 -25.516 -14.32 1 98.75 95 ALA A N 1
ATOM 715 C CA . ALA A 1 95 ? -6.078 -25.547 -13.211 1 98.75 95 ALA A CA 1
ATOM 716 C C . ALA A 1 95 ? -5.008 -24.469 -13.375 1 98.75 95 ALA A C 1
ATOM 718 O O . ALA A 1 95 ? -4.324 -24.422 -14.398 1 98.75 95 ALA A O 1
ATOM 719 N N . ALA A 1 96 ? -4.898 -23.609 -12.398 1 98.88 96 ALA A N 1
ATOM 720 C CA . ALA A 1 96 ? -3.916 -22.531 -12.453 1 98.88 96 ALA A CA 1
ATOM 721 C C . ALA A 1 96 ? -2.98 -22.578 -11.25 1 98.88 96 ALA A C 1
ATOM 723 O O . ALA A 1 96 ? -3.42 -22.812 -10.125 1 98.88 96 ALA A O 1
ATOM 724 N N . VAL A 1 97 ? -1.738 -22.484 -11.484 1 98.88 97 VAL A N 1
ATOM 725 C CA . VAL A 1 97 ? -0.732 -22.25 -10.453 1 98.88 97 VAL A CA 1
ATOM 726 C C . VAL A 1 97 ? -0.17 -20.828 -10.594 1 98.88 97 VAL A C 1
ATOM 728 O O . VAL A 1 97 ? 0.125 -20.375 -11.695 1 98.88 97 VAL A O 1
ATOM 731 N N . LEU A 1 98 ? -0.107 -20.094 -9.484 1 98.88 98 LEU A N 1
ATOM 732 C CA . LEU A 1 98 ? 0.323 -18.703 -9.422 1 98.88 98 LEU A CA 1
ATOM 733 C C . LEU A 1 98 ? 1.5 -18.547 -8.469 1 98.88 98 LEU A C 1
ATOM 735 O O . LEU A 1 98 ? 1.466 -19.031 -7.34 1 98.88 98 LEU A O 1
ATOM 739 N N . ASP A 1 99 ? 2.531 -17.922 -8.977 1 98.5 99 ASP A N 1
ATOM 740 C CA . ASP A 1 99 ? 3.73 -17.641 -8.188 1 98.5 99 ASP A CA 1
ATOM 741 C C . ASP A 1 99 ? 3.904 -16.141 -7.965 1 98.5 99 ASP A C 1
ATOM 743 O O . ASP A 1 99 ? 4.512 -15.453 -8.781 1 98.5 99 ASP A O 1
ATOM 747 N N . GLY A 1 100 ? 3.455 -15.766 -6.816 1 98 100 GLY A N 1
ATOM 748 C CA . GLY A 1 100 ? 3.516 -14.352 -6.48 1 98 100 GLY A CA 1
ATOM 749 C C . GLY A 1 100 ? 4.902 -13.891 -6.066 1 98 100 GLY A C 1
ATOM 750 O O . GLY A 1 100 ? 5.688 -14.68 -5.531 1 98 100 GLY A O 1
ATOM 751 N N . HIS A 1 101 ? 5.152 -12.617 -6.23 1 97.06 101 HIS A N 1
ATOM 752 C CA . HIS A 1 101 ? 6.387 -11.977 -5.785 1 97.06 101 HIS A CA 1
ATOM 753 C C . HIS A 1 101 ? 6.145 -10.523 -5.387 1 97.06 101 HIS A C 1
ATOM 755 O O . HIS A 1 101 ? 5.254 -9.867 -5.934 1 97.06 101 HIS A O 1
ATOM 761 N N . GLY A 1 102 ? 6.914 -10.094 -4.43 1 94.75 102 GLY A N 1
ATOM 762 C CA . GLY A 1 102 ? 6.734 -8.742 -3.922 1 94.75 102 GLY A CA 1
ATOM 763 C C . GLY A 1 102 ? 5.539 -8.609 -2.994 1 94.75 102 GLY A C 1
ATOM 764 O O . GLY A 1 102 ? 5.297 -7.531 -2.441 1 94.75 102 GLY A O 1
ATOM 765 N N . GLY A 1 103 ? 4.883 -9.633 -2.83 1 95.25 103 GLY A N 1
ATOM 766 C CA . GLY A 1 103 ? 3.652 -9.711 -2.061 1 95.25 103 GLY A CA 1
ATOM 767 C C . GLY A 1 103 ? 2.713 -10.797 -2.553 1 95.25 103 GLY A C 1
ATOM 768 O O . GLY A 1 103 ? 2.92 -11.367 -3.627 1 95.25 103 GLY A O 1
ATOM 769 N N . TRP A 1 104 ? 1.688 -11.055 -1.82 1 96.62 104 TRP A N 1
ATOM 770 C CA . TRP A 1 104 ? 0.764 -12.133 -2.139 1 96.62 104 TRP A CA 1
ATOM 771 C C . TRP A 1 104 ? -0.463 -11.602 -2.873 1 96.62 104 TRP A C 1
ATOM 773 O O . TRP A 1 104 ? -1.273 -12.383 -3.385 1 96.62 104 TRP A O 1
ATOM 783 N N . GLN A 1 105 ? -0.594 -10.281 -2.953 1 98.06 105 GLN A N 1
ATOM 784 C CA . GLN A 1 105 ? -1.846 -9.648 -3.354 1 98.06 105 GLN A CA 1
ATOM 785 C C . GLN A 1 105 ? -2.197 -9.984 -4.797 1 98.06 105 GLN A C 1
ATOM 787 O O . GLN A 1 105 ? -3.348 -10.305 -5.105 1 98.06 105 GLN A O 1
ATOM 792 N N . VAL A 1 106 ? -1.213 -9.992 -5.691 1 98.75 106 VAL A N 1
ATOM 793 C CA . VAL A 1 106 ? -1.484 -10.172 -7.113 1 98.75 106 VAL A CA 1
ATOM 794 C C . VAL A 1 106 ? -1.819 -11.633 -7.395 1 98.75 106 VAL A C 1
ATOM 796 O O . VAL A 1 106 ? -2.734 -11.93 -8.164 1 98.75 106 VAL A O 1
ATOM 799 N N . SER A 1 107 ? -1.074 -12.547 -6.816 1 98.69 107 SER A N 1
ATOM 800 C CA . SER A 1 107 ? -1.419 -13.953 -7 1 98.69 107 SER A CA 1
ATOM 801 C C . SER A 1 107 ? -2.805 -14.266 -6.441 1 98.69 107 SER A C 1
ATOM 803 O O . SER A 1 107 ? -3.557 -15.047 -7.023 1 98.69 107 SER A O 1
ATOM 805 N N . GLU A 1 108 ? -3.135 -13.641 -5.32 1 98.19 108 GLU A N 1
ATOM 806 C CA . GLU A 1 108 ? -4.469 -13.812 -4.754 1 98.19 108 GLU A CA 1
ATOM 807 C C . GLU A 1 108 ? -5.543 -13.266 -5.691 1 98.19 108 GLU A C 1
ATOM 809 O O . GLU A 1 108 ? -6.582 -13.898 -5.891 1 98.19 108 GLU A O 1
ATOM 814 N N . TYR A 1 109 ? -5.285 -12.109 -6.27 1 98.75 109 TYR A N 1
ATOM 815 C CA . TYR A 1 109 ? -6.211 -11.516 -7.23 1 98.75 109 TYR A CA 1
ATOM 816 C C . TYR A 1 109 ? -6.406 -12.43 -8.438 1 98.75 109 TYR A C 1
ATOM 818 O O . TYR A 1 109 ? -7.535 -12.672 -8.859 1 98.75 109 TYR A O 1
ATOM 826 N N . ALA A 1 110 ? -5.316 -12.898 -8.984 1 98.88 110 ALA A N 1
ATOM 827 C CA . ALA A 1 110 ? -5.371 -13.773 -10.148 1 98.88 110 ALA A CA 1
ATOM 828 C C . ALA A 1 110 ? -6.09 -15.078 -9.812 1 98.88 110 ALA A C 1
ATOM 830 O O . ALA A 1 110 ? -6.863 -15.594 -10.633 1 98.88 110 ALA A O 1
ATOM 831 N N . LYS A 1 111 ? -5.828 -15.641 -8.688 1 98.69 111 LYS A N 1
ATOM 832 C CA . LYS A 1 111 ? -6.508 -16.844 -8.234 1 98.69 111 LYS A CA 1
ATOM 833 C C . LYS A 1 111 ? -8.023 -16.688 -8.305 1 98.69 111 LYS A C 1
ATOM 835 O O . LYS A 1 111 ? -8.727 -17.594 -8.75 1 98.69 111 LYS A O 1
ATOM 840 N N . LYS A 1 112 ? -8.469 -15.508 -7.969 1 98.38 112 LYS A N 1
ATOM 841 C CA . LYS A 1 112 ? -9.898 -15.258 -7.844 1 98.38 112 LYS A CA 1
ATOM 842 C C . LYS A 1 112 ? -10.516 -14.898 -9.195 1 98.38 112 LYS A C 1
ATOM 844 O O . LYS A 1 112 ? -11.711 -15.102 -9.406 1 98.38 112 LYS A O 1
ATOM 849 N N . THR A 1 113 ? -9.688 -14.406 -10.133 1 98.69 113 THR A N 1
ATOM 850 C CA . THR A 1 113 ? -10.336 -13.75 -11.266 1 98.69 113 THR A CA 1
ATOM 851 C C . THR A 1 113 ? -9.93 -14.414 -12.578 1 98.69 113 THR A C 1
ATOM 853 O O . THR A 1 113 ? -10.688 -14.398 -13.547 1 98.69 113 THR A O 1
ATOM 856 N N . LEU A 1 114 ? -8.781 -15.039 -12.672 1 98.88 114 LEU A N 1
ATOM 857 C CA . LEU A 1 114 ? -8.195 -15.469 -13.938 1 98.88 114 LEU A CA 1
ATOM 858 C C . LEU A 1 114 ? -9.086 -16.5 -14.617 1 98.88 114 LEU A C 1
ATOM 860 O O . LEU A 1 114 ? -9.461 -16.328 -15.781 1 98.88 114 LEU A O 1
ATOM 864 N N . ILE A 1 115 ? -9.461 -17.609 -13.906 1 98.81 115 ILE A N 1
ATOM 865 C CA . ILE A 1 115 ? -10.242 -18.688 -14.508 1 98.81 115 ILE A CA 1
ATOM 866 C C . ILE A 1 115 ? -11.586 -18.125 -14.984 1 98.81 115 ILE A C 1
ATOM 868 O O . ILE A 1 115 ? -12.039 -18.453 -16.094 1 98.81 115 ILE A O 1
ATOM 872 N N . GLY A 1 116 ? -12.164 -17.266 -14.172 1 98.62 116 GLY A N 1
ATOM 873 C CA . GLY A 1 116 ? -13.406 -16.625 -14.602 1 98.62 116 GLY A CA 1
ATOM 874 C C . GLY A 1 116 ? -13.258 -15.836 -15.883 1 98.62 116 GLY A C 1
ATOM 875 O O . GLY A 1 116 ? -14.109 -15.906 -16.766 1 98.62 116 GLY A O 1
ATOM 876 N N . ASN A 1 117 ? -12.219 -15.094 -15.969 1 98.69 117 ASN A N 1
ATOM 877 C CA . ASN A 1 117 ? -11.961 -14.32 -17.172 1 98.69 117 ASN A CA 1
ATOM 878 C C . ASN A 1 117 ? -11.719 -15.219 -18.375 1 98.69 117 ASN A C 1
ATOM 880 O O . ASN A 1 117 ? -12.156 -14.906 -19.5 1 98.69 117 ASN A O 1
ATOM 884 N N . VAL A 1 118 ? -11.031 -16.328 -18.219 1 98.69 118 VAL A N 1
ATOM 885 C CA . VAL A 1 118 ? -10.805 -17.281 -19.312 1 98.69 118 VAL A CA 1
ATOM 886 C C . VAL A 1 118 ? -12.133 -17.875 -19.766 1 98.69 118 VAL A C 1
ATOM 888 O O . VAL A 1 118 ? -12.414 -17.938 -20.953 1 98.69 118 VAL A O 1
ATOM 891 N N . GLN A 1 119 ? -12.945 -18.281 -18.828 1 97.62 119 GLN A N 1
ATOM 892 C CA . GLN A 1 119 ? -14.25 -18.844 -19.172 1 97.62 119 GLN A CA 1
ATOM 893 C C . GLN A 1 119 ? -15.086 -17.828 -19.953 1 97.62 119 GLN A C 1
ATOM 895 O O . GLN A 1 119 ? -15.742 -18.188 -20.938 1 97.62 119 GLN A O 1
ATOM 900 N N . LYS A 1 120 ? -15.008 -16.625 -19.516 1 96.94 120 LYS A N 1
ATOM 901 C CA . LYS A 1 120 ? -15.758 -15.578 -20.203 1 96.94 120 LYS A CA 1
ATOM 902 C C . LYS A 1 120 ? -15.281 -15.398 -21.641 1 96.94 120 LYS A C 1
ATOM 904 O O . LYS A 1 120 ? -16.094 -15.375 -22.562 1 96.94 120 LYS A O 1
ATOM 909 N N . GLU A 1 121 ? -14.008 -15.289 -21.828 1 97 121 GLU A N 1
ATOM 910 C CA . GLU A 1 121 ? -13.469 -15.125 -23.172 1 97 121 GLU A CA 1
ATOM 911 C C . GLU A 1 121 ? -13.789 -16.328 -24.062 1 97 121 GLU A C 1
ATOM 913 O O . GLU A 1 121 ? -14.07 -16.172 -25.25 1 97 121 GLU A O 1
ATOM 918 N N . LEU A 1 122 ? -13.773 -17.531 -23.484 1 95.62 122 LEU A N 1
ATOM 919 C CA . LEU A 1 122 ? -14.086 -18.734 -24.234 1 95.62 122 LEU A CA 1
ATOM 920 C C . LEU A 1 122 ? -15.555 -18.766 -24.641 1 95.62 122 LEU A C 1
ATOM 922 O O . LEU A 1 122 ? -15.906 -19.312 -25.688 1 95.62 122 LEU A O 1
ATOM 926 N N . SER A 1 123 ? -16.391 -18.188 -23.844 1 93.38 123 SER A N 1
ATOM 927 C CA . SER A 1 123 ? -17.812 -18.172 -24.125 1 93.38 123 SER A CA 1
ATOM 928 C C . SER A 1 123 ? -18.125 -17.391 -25.406 1 93.38 123 SER A C 1
ATOM 930 O O . SER A 1 123 ? -19.125 -17.641 -26.062 1 93.38 123 SER A O 1
ATOM 932 N N . PHE A 1 124 ? -17.234 -16.484 -25.75 1 91.94 124 PHE A N 1
ATOM 933 C CA . PHE A 1 124 ? -17.438 -15.672 -26.938 1 91.94 124 PHE A CA 1
ATOM 934 C C . PHE A 1 124 ? -17.141 -16.469 -28.203 1 91.94 124 PHE A C 1
ATOM 936 O O . PHE A 1 124 ? -17.438 -16.031 -29.312 1 91.94 124 PHE A O 1
ATOM 943 N N . LEU A 1 125 ? -16.516 -17.609 -28.078 1 90.75 125 LEU A N 1
ATOM 944 C CA . LEU A 1 125 ? -16.172 -18.422 -29.234 1 90.75 125 LEU A CA 1
ATOM 945 C C . LEU A 1 125 ? -17.406 -19.156 -29.75 1 90.75 125 LEU A C 1
ATOM 947 O O . LEU A 1 125 ? -17.391 -19.688 -30.875 1 90.75 125 LEU A O 1
ATOM 951 N N . HIS A 1 126 ? -18.453 -19.188 -28.953 1 83.06 126 HIS A N 1
ATOM 952 C CA . HIS A 1 126 ? -19.672 -19.875 -29.328 1 83.06 126 HIS A CA 1
ATOM 953 C C . HIS A 1 126 ? -20.859 -18.906 -29.422 1 83.06 126 HIS A C 1
ATOM 955 O O . HIS A 1 126 ? -20.828 -17.844 -28.797 1 83.06 126 HIS A O 1
ATOM 961 N N . LYS A 1 127 ? -21.766 -19.375 -30.281 1 76.75 127 LYS A N 1
ATOM 962 C CA . LYS A 1 127 ? -23 -18.578 -30.328 1 76.75 127 LYS A CA 1
ATOM 963 C C . LYS A 1 127 ? -23.703 -18.578 -28.984 1 76.75 127 LYS A C 1
ATOM 965 O O . LYS A 1 127 ? -23.75 -19.609 -28.297 1 76.75 127 LYS A O 1
ATOM 970 N N . PRO A 1 128 ? -24.203 -17.344 -28.656 1 74.5 128 PRO A N 1
ATOM 971 C CA . PRO A 1 128 ? -24.844 -17.266 -27.344 1 74.5 128 PRO A CA 1
ATOM 972 C C . PRO A 1 128 ? -25.859 -18.375 -27.109 1 74.5 128 PRO A C 1
ATOM 974 O O . PRO A 1 128 ? -26.734 -18.594 -27.953 1 74.5 128 PRO A O 1
ATOM 977 N N . GLY A 1 129 ? -25.719 -19.016 -26.078 1 70.31 129 GLY A N 1
ATOM 978 C CA . GLY A 1 129 ? -26.688 -20.016 -25.672 1 70.31 129 GLY A CA 1
ATOM 979 C C . GLY A 1 129 ? -26.531 -21.328 -26.406 1 70.31 129 GLY A C 1
ATOM 980 O O . GLY A 1 129 ? -27.375 -22.219 -26.266 1 70.31 129 GLY A O 1
ATOM 981 N N . THR A 1 130 ? -25.5 -21.406 -27.328 1 72.19 130 THR A N 1
ATOM 982 C CA . THR A 1 130 ? -25.328 -22.641 -28.078 1 72.19 130 THR A CA 1
ATOM 983 C C . THR A 1 130 ? -23.875 -23.125 -28.031 1 72.19 130 THR A C 1
ATOM 985 O O . THR A 1 130 ? -23 -22.406 -27.531 1 72.19 130 THR A O 1
ATOM 988 N N . ASN A 1 131 ? -23.625 -24.312 -28.453 1 70.69 131 ASN A N 1
ATOM 989 C CA . ASN A 1 131 ? -22.266 -24.859 -28.594 1 70.69 131 ASN A CA 1
ATOM 990 C C . ASN A 1 131 ? -21.75 -24.688 -30.016 1 70.69 131 ASN A C 1
ATOM 992 O O . ASN A 1 131 ? -20.703 -25.234 -30.359 1 70.69 131 ASN A O 1
ATOM 996 N N . GLU A 1 132 ? -22.438 -23.938 -30.766 1 75.56 132 GLU A N 1
ATOM 997 C CA . GLU A 1 132 ? -22.016 -23.672 -32.125 1 75.56 132 GLU A CA 1
ATOM 998 C C . GLU A 1 132 ? -20.984 -22.547 -32.188 1 75.56 132 GLU A C 1
ATOM 1000 O O . GLU A 1 132 ? -21.109 -21.547 -31.484 1 75.56 132 GLU A O 1
ATOM 1005 N N . PRO A 1 133 ? -20 -22.781 -33 1 79 133 PRO A N 1
ATOM 1006 C CA . PRO A 1 133 ? -19 -21.734 -33.094 1 79 133 PRO A CA 1
ATOM 1007 C C . PRO A 1 133 ? -19.594 -20.391 -33.562 1 79 133 PRO A C 1
ATOM 1009 O O . PRO A 1 133 ? -20.5 -20.375 -34.375 1 79 133 PRO A O 1
ATOM 1012 N N . ALA A 1 134 ? -19.203 -19.312 -32.969 1 74.19 134 ALA A N 1
ATOM 1013 C CA . ALA A 1 134 ? -19.703 -17.984 -33.281 1 74.19 134 ALA A CA 1
ATOM 1014 C C . ALA A 1 134 ? -19.281 -17.547 -34.688 1 74.19 134 ALA A C 1
ATOM 1016 O O . ALA A 1 134 ? -20.016 -16.828 -35.375 1 74.19 134 ALA A O 1
ATOM 1017 N N . GLU A 1 135 ? -18.031 -17.719 -34.969 1 63.97 135 GLU A N 1
ATOM 1018 C CA . GLU A 1 135 ? -17.547 -17.344 -36.281 1 63.97 135 GLU A CA 1
ATOM 1019 C C . GLU A 1 135 ? -17.359 -18.562 -37.188 1 63.97 135 GLU A C 1
ATOM 1021 O O . GLU A 1 135 ? -16.922 -19.609 -36.719 1 63.97 135 GLU A O 1
ATOM 1026 N N . GLY A 1 136 ? -17.812 -18.609 -38.469 1 57.88 136 GLY A N 1
ATOM 1027 C CA . GLY A 1 136 ? -17.703 -19.281 -39.75 1 57.88 136 GLY A CA 1
ATOM 1028 C C . GLY A 1 136 ? -17.953 -20.766 -39.688 1 57.88 136 GLY A C 1
ATOM 1029 O O . GLY A 1 136 ? -18.234 -21.297 -38.625 1 57.88 136 GLY A O 1
ATOM 1030 N N . ASP A 1 137 ? -17.656 -21.484 -40.906 1 51.78 137 ASP A N 1
ATOM 1031 C CA . ASP A 1 137 ? -17.984 -22.734 -41.594 1 51.78 137 ASP A CA 1
ATOM 1032 C C . ASP A 1 137 ? -17.359 -23.938 -40.875 1 51.78 137 ASP A C 1
ATOM 1034 O O . ASP A 1 137 ? -17.5 -25.078 -41.344 1 51.78 137 ASP A O 1
ATOM 1038 N N . GLU A 1 138 ? -16.469 -23.703 -39.844 1 58.47 138 GLU A N 1
ATOM 1039 C CA . GLU A 1 138 ? -15.859 -24.953 -39.438 1 58.47 138 GLU A CA 1
ATOM 1040 C C . GLU A 1 138 ? -16.531 -25.484 -38.156 1 58.47 138 GLU A C 1
ATOM 1042 O O . GLU A 1 138 ? -17.016 -24.703 -37.344 1 58.47 138 GLU A O 1
ATOM 1047 N N . PRO A 1 139 ? -16.828 -26.828 -38.094 1 60.69 139 PRO A N 1
ATOM 1048 C CA . PRO A 1 139 ? -17.594 -27.516 -37.062 1 60.69 139 PRO A CA 1
ATOM 1049 C C . PRO A 1 139 ? -17.016 -27.312 -35.656 1 60.69 139 PRO A C 1
ATOM 1051 O O . PRO A 1 139 ? -17.75 -27.359 -34.688 1 60.69 139 PRO A O 1
ATOM 1054 N N . ALA A 1 140 ? -15.664 -27.125 -35.625 1 66.88 140 ALA A N 1
ATOM 1055 C CA . ALA A 1 140 ? -15.102 -27 -34.281 1 66.88 140 ALA A CA 1
ATOM 1056 C C . ALA A 1 140 ? -14.227 -25.75 -34.188 1 66.88 140 ALA A C 1
ATOM 1058 O O . ALA A 1 140 ? -13.648 -25.297 -35.156 1 66.88 140 ALA A O 1
ATOM 1059 N N . VAL A 1 141 ? -14.305 -25.125 -32.969 1 79.06 141 VAL A N 1
ATOM 1060 C CA . VAL A 1 141 ? -13.453 -23.984 -32.688 1 79.06 141 VAL A CA 1
ATOM 1061 C C . VAL A 1 141 ? -11.984 -24.391 -32.812 1 79.06 141 VAL A C 1
ATOM 1063 O O . VAL A 1 141 ? -11.578 -25.406 -32.25 1 79.06 141 VAL A O 1
ATOM 1066 N N . SER A 1 142 ? -11.211 -23.719 -33.531 1 83.56 142 SER A N 1
ATOM 1067 C CA . SER A 1 142 ? -9.805 -24.047 -33.75 1 83.56 142 SER A CA 1
ATOM 1068 C C . SER A 1 142 ? -8.992 -23.797 -32.5 1 83.56 142 SER A C 1
ATOM 1070 O O . SER A 1 142 ? -9.367 -22.969 -31.656 1 83.56 142 SER A O 1
ATOM 1072 N N . SER A 1 143 ? -7.871 -24.531 -32.375 1 90.75 143 SER A N 1
ATOM 1073 C CA . SER A 1 143 ? -6.949 -24.359 -31.266 1 90.75 143 SER A CA 1
ATOM 1074 C C . SER A 1 143 ? -6.398 -22.938 -31.203 1 90.75 143 SER A C 1
ATOM 1076 O O . SER A 1 143 ? -6.156 -22.406 -30.125 1 90.75 143 SER A O 1
ATOM 1078 N N . ALA A 1 144 ? -6.305 -22.375 -32.344 1 92.44 144 ALA A N 1
ATOM 1079 C CA . ALA A 1 144 ? -5.777 -21.016 -32.406 1 92.44 144 ALA A CA 1
ATOM 1080 C C . ALA A 1 144 ? -6.746 -20.016 -31.781 1 92.44 144 ALA A C 1
ATOM 1082 O O . ALA A 1 144 ? -6.328 -19.062 -31.125 1 92.44 144 ALA A O 1
ATOM 1083 N N . ARG A 1 145 ? -7.961 -20.234 -32 1 93.19 145 ARG A N 1
ATOM 1084 C CA . ARG A 1 145 ? -8.969 -19.344 -31.438 1 93.19 145 ARG A CA 1
ATOM 1085 C C . ARG A 1 145 ? -9.086 -19.531 -29.938 1 93.19 145 ARG A C 1
ATOM 1087 O O . ARG A 1 145 ? -9.281 -18.547 -29.203 1 93.19 145 ARG A O 1
ATOM 1094 N N . VAL A 1 146 ? -8.977 -20.766 -29.516 1 95.94 146 VAL A N 1
ATOM 1095 C CA . VAL A 1 146 ? -8.969 -21.031 -28.078 1 95.94 146 VAL A CA 1
ATOM 1096 C C . VAL A 1 146 ? -7.77 -20.344 -27.422 1 95.94 146 VAL A C 1
ATOM 1098 O O . VAL A 1 146 ? -7.914 -19.672 -26.406 1 95.94 146 VAL A O 1
ATOM 1101 N N . ALA A 1 147 ? -6.652 -20.484 -28.094 1 97.31 147 ALA A N 1
ATOM 1102 C CA . ALA A 1 147 ? -5.426 -19.875 -27.594 1 97.31 147 ALA A CA 1
ATOM 1103 C C . ALA A 1 147 ? -5.57 -18.344 -27.5 1 97.31 147 ALA A C 1
ATOM 1105 O O . ALA A 1 147 ? -5.191 -17.75 -26.5 1 97.31 147 ALA A O 1
ATOM 1106 N N . ALA A 1 148 ? -6.133 -17.75 -28.469 1 97.06 148 ALA A N 1
ATOM 1107 C CA . ALA A 1 148 ? -6.324 -16.297 -28.484 1 97.06 148 ALA A CA 1
ATOM 1108 C C . ALA A 1 148 ? -7.262 -15.852 -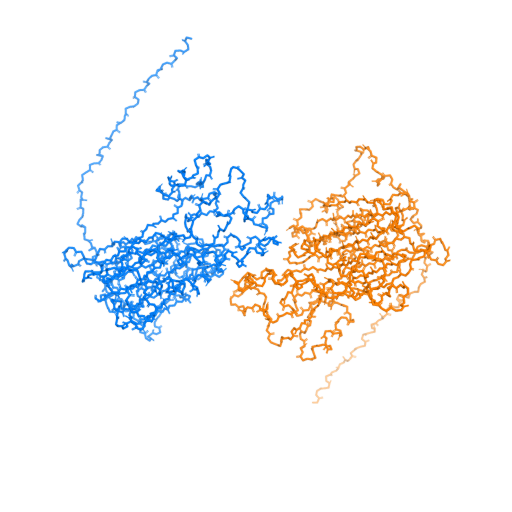27.375 1 97.06 148 ALA A C 1
ATOM 1110 O O . ALA A 1 148 ? -7.055 -14.805 -26.75 1 97.06 148 ALA A O 1
ATOM 1111 N N . ALA A 1 149 ? -8.281 -16.656 -27.172 1 97.75 149 ALA A N 1
ATOM 1112 C CA . ALA A 1 149 ? -9.227 -16.344 -26.094 1 97.75 149 ALA A CA 1
ATOM 1113 C C . ALA A 1 149 ? -8.531 -16.375 -24.734 1 97.75 149 ALA A C 1
ATOM 1115 O O . ALA A 1 149 ? -8.766 -15.492 -23.906 1 97.75 149 ALA A O 1
ATOM 1116 N N . ILE A 1 150 ? -7.684 -17.328 -24.547 1 98.75 150 ILE A N 1
ATOM 1117 C CA . ILE A 1 150 ? -6.957 -17.438 -23.281 1 98.75 150 ILE A CA 1
ATOM 1118 C C . ILE A 1 150 ? -6.004 -16.25 -23.125 1 98.75 150 ILE A C 1
ATOM 1120 O O . ILE A 1 150 ? -5.906 -15.664 -22.047 1 98.75 150 ILE A O 1
ATOM 1124 N N . GLN A 1 151 ? -5.371 -15.859 -24.172 1 98.75 151 GLN A N 1
ATOM 1125 C CA . GLN A 1 151 ? -4.465 -14.719 -24.141 1 98.75 151 GLN A CA 1
ATOM 1126 C C . GLN A 1 151 ? -5.211 -13.438 -23.781 1 98.75 151 GLN A C 1
ATOM 1128 O O . GLN A 1 151 ? -4.73 -12.641 -22.969 1 98.75 151 GLN A O 1
ATOM 1133 N N . ARG A 1 152 ? -6.371 -13.25 -24.328 1 98.62 152 ARG A N 1
ATOM 1134 C CA . ARG A 1 152 ? -7.184 -12.086 -24 1 98.62 152 ARG A CA 1
ATOM 1135 C C . ARG A 1 152 ? -7.574 -12.078 -22.531 1 98.62 152 ARG A C 1
ATOM 1137 O O . ARG A 1 152 ? -7.594 -11.023 -21.891 1 98.62 152 ARG A O 1
ATOM 1144 N N . ALA A 1 153 ? -7.836 -13.234 -22.031 1 98.88 153 ALA A N 1
ATOM 1145 C CA . ALA A 1 153 ? -8.242 -13.344 -20.641 1 98.88 153 ALA A CA 1
ATOM 1146 C C . ALA A 1 153 ? -7.098 -12.945 -19.703 1 98.88 153 ALA A C 1
ATOM 1148 O O . ALA A 1 153 ? -7.316 -12.25 -18.703 1 98.88 153 ALA A O 1
ATOM 1149 N N . PHE A 1 154 ? -5.887 -13.383 -20.031 1 98.94 154 PHE A N 1
ATOM 1150 C CA . PHE A 1 154 ? -4.723 -12.984 -19.25 1 98.94 154 PHE A CA 1
ATOM 1151 C C . PHE A 1 154 ? -4.52 -11.477 -19.312 1 98.94 154 PHE A C 1
ATOM 1153 O O . PHE A 1 154 ? -4.301 -10.828 -18.297 1 98.94 154 PHE A O 1
ATOM 1160 N N . GLY A 1 155 ? -4.621 -10.953 -20.5 1 98.75 155 GLY A N 1
ATOM 1161 C CA . GLY A 1 155 ? -4.5 -9.516 -20.672 1 98.75 155 GLY A CA 1
ATOM 1162 C C . GLY A 1 155 ? -5.535 -8.727 -19.891 1 98.75 155 GLY A C 1
ATOM 1163 O O . GLY A 1 155 ? -5.207 -7.727 -19.25 1 98.75 155 GLY A O 1
ATOM 1164 N N . ARG A 1 156 ? -6.75 -9.203 -19.922 1 98.56 156 ARG A N 1
ATOM 1165 C CA . ARG A 1 156 ? -7.844 -8.57 -19.203 1 98.56 156 ARG A CA 1
ATOM 1166 C C . ARG A 1 156 ? -7.586 -8.594 -17.688 1 98.56 156 ARG A C 1
ATOM 1168 O O . ARG A 1 156 ? -7.809 -7.598 -17 1 98.56 156 ARG A O 1
ATOM 1175 N N . THR A 1 157 ? -7.168 -9.734 -17.234 1 98.81 157 THR A N 1
ATOM 1176 C CA . THR A 1 157 ? -6.871 -9.891 -15.812 1 98.81 157 THR A CA 1
ATOM 1177 C C . THR A 1 157 ? -5.836 -8.867 -15.359 1 98.81 157 THR A C 1
ATOM 1179 O O . THR A 1 157 ? -5.996 -8.234 -14.32 1 98.81 157 THR A O 1
ATOM 1182 N N . ASP A 1 158 ? -4.848 -8.656 -16.156 1 98.88 158 ASP A N 1
ATOM 1183 C CA . ASP A 1 158 ? -3.76 -7.734 -15.844 1 98.88 158 ASP A CA 1
ATOM 1184 C C . ASP A 1 158 ? -4.219 -6.281 -15.938 1 98.88 158 ASP A C 1
ATOM 1186 O O . ASP A 1 158 ? -3.908 -5.465 -15.07 1 98.88 158 ASP A O 1
ATOM 1190 N N . ARG A 1 159 ? -4.941 -5.949 -16.938 1 98.31 159 ARG A N 1
ATOM 1191 C CA . ARG A 1 159 ? -5.43 -4.59 -17.156 1 98.31 159 ARG A CA 1
ATOM 1192 C C . ARG A 1 159 ? -6.391 -4.176 -16.047 1 98.31 159 ARG A C 1
ATOM 1194 O O . ARG A 1 159 ? -6.34 -3.043 -15.562 1 98.31 159 ARG A O 1
ATOM 1201 N N . ASP A 1 160 ? -7.254 -5.094 -15.734 1 98.56 160 ASP A N 1
ATOM 1202 C CA . ASP A 1 160 ? -8.195 -4.805 -14.656 1 98.56 160 ASP A CA 1
ATOM 1203 C C . ASP A 1 160 ? -7.465 -4.562 -13.336 1 98.56 160 ASP A C 1
ATOM 1205 O O . ASP A 1 160 ? -7.836 -3.674 -12.57 1 98.56 160 ASP A O 1
ATOM 1209 N N . LEU A 1 161 ? -6.492 -5.332 -13.07 1 98.69 161 LEU A N 1
ATOM 1210 C CA . LEU A 1 161 ? -5.672 -5.141 -11.883 1 98.69 161 LEU A CA 1
ATOM 1211 C C . LEU A 1 161 ? -5.012 -3.766 -11.891 1 98.69 161 LEU A C 1
ATOM 1213 O O . LEU A 1 161 ? -4.996 -3.074 -10.867 1 98.69 161 LEU A O 1
ATOM 1217 N N . MET A 1 162 ? -4.477 -3.395 -13.016 1 98.25 162 MET A N 1
ATOM 1218 C CA . MET A 1 162 ? -3.826 -2.096 -13.164 1 98.25 162 MET A CA 1
ATOM 1219 C C . MET A 1 162 ? -4.781 -0.965 -12.789 1 98.25 162 MET A C 1
ATOM 1221 O O . MET A 1 162 ? -4.398 -0.037 -12.078 1 98.25 162 MET A O 1
ATOM 1225 N N . ALA A 1 163 ? -5.934 -1.055 -13.25 1 97.75 163 ALA A N 1
ATOM 1226 C CA . ALA A 1 163 ? -6.945 -0.036 -12.984 1 97.75 163 ALA A CA 1
ATOM 1227 C C . ALA A 1 163 ? -7.238 0.067 -11.484 1 97.75 163 ALA A C 1
ATOM 1229 O O . ALA A 1 163 ? -7.473 1.16 -10.969 1 97.75 163 ALA A O 1
ATOM 1230 N N . GLU A 1 164 ? -7.188 -1.039 -10.828 1 97.56 164 GLU A N 1
ATOM 1231 C CA . GLU A 1 164 ? -7.52 -1.093 -9.414 1 97.56 164 GLU A CA 1
ATOM 1232 C C . GLU A 1 164 ? -6.422 -0.458 -8.562 1 97.56 164 GLU A C 1
ATOM 1234 O O . GLU A 1 164 ? -6.691 0.062 -7.477 1 97.56 164 GLU A O 1
ATOM 1239 N N . VAL A 1 165 ? -5.172 -0.415 -9.062 1 97.88 165 VAL A N 1
ATOM 1240 C CA . VAL A 1 165 ? -4.078 -0.022 -8.18 1 97.88 165 VAL A CA 1
ATOM 1241 C C . VAL A 1 165 ? -3.547 1.349 -8.594 1 97.88 165 VAL A C 1
ATOM 1243 O O . VAL A 1 165 ? -2.779 1.972 -7.859 1 97.88 165 VAL A O 1
ATOM 1246 N N . ALA A 1 166 ? -3.963 1.88 -9.727 1 98.06 166 ALA A N 1
ATOM 1247 C CA . ALA A 1 166 ? -3.396 3.084 -10.328 1 98.06 166 ALA A CA 1
ATOM 1248 C C . ALA A 1 166 ? -3.52 4.277 -9.383 1 98.06 166 ALA A C 1
ATOM 1250 O O . ALA A 1 166 ? -2.555 5.02 -9.18 1 98.06 166 ALA A O 1
ATOM 1251 N N . SER A 1 167 ? -4.668 4.473 -8.789 1 97.62 167 SER A N 1
ATOM 1252 C CA . SER A 1 167 ? -4.902 5.633 -7.938 1 97.62 167 SER A CA 1
ATOM 1253 C C . SER A 1 167 ? -4.023 5.594 -6.695 1 97.62 167 SER A C 1
ATOM 1255 O O . SER A 1 167 ? -3.475 6.621 -6.281 1 97.62 167 SER A O 1
ATOM 1257 N N . ALA A 1 168 ? -3.928 4.445 -6.098 1 97.75 168 ALA A N 1
ATOM 1258 C CA . ALA A 1 168 ? -3.082 4.309 -4.914 1 97.75 168 ALA A CA 1
ATOM 1259 C C . ALA A 1 168 ? -1.621 4.598 -5.25 1 97.75 168 ALA A C 1
ATOM 1261 O O . ALA A 1 168 ? -0.91 5.223 -4.461 1 97.75 168 ALA A O 1
ATOM 1262 N N . PHE A 1 169 ? -1.222 4.16 -6.414 1 98.25 169 PHE A N 1
ATOM 1263 C CA . PHE A 1 169 ? 0.151 4.438 -6.824 1 98.25 169 PHE A CA 1
ATOM 1264 C C . PHE A 1 169 ? 0.389 5.938 -6.945 1 98.25 169 PHE A C 1
ATOM 1266 O O . PHE A 1 169 ? 1.412 6.449 -6.48 1 98.25 169 PHE A O 1
ATOM 1273 N N . LYS A 1 170 ? -0.519 6.602 -7.539 1 97.12 170 LYS A N 1
ATOM 1274 C CA . LYS A 1 170 ? -0.406 8.047 -7.734 1 97.12 170 LYS A CA 1
ATOM 1275 C C . LYS A 1 170 ? -0.302 8.773 -6.395 1 97.12 170 LYS A C 1
ATOM 1277 O O . LYS A 1 170 ? 0.333 9.828 -6.305 1 97.12 170 LYS A O 1
ATOM 1282 N N . LEU A 1 171 ? -0.849 8.164 -5.355 1 97.25 171 LEU A N 1
ATOM 1283 C CA . LEU A 1 171 ? -0.824 8.758 -4.023 1 97.25 171 LEU A CA 1
ATOM 1284 C C . LEU A 1 171 ? 0.511 8.492 -3.334 1 97.25 171 LEU A C 1
ATOM 1286 O O . LEU A 1 171 ? 0.783 9.047 -2.264 1 97.25 171 LEU A O 1
ATOM 1290 N N . GLY A 1 172 ? 1.317 7.621 -3.977 1 97 172 GLY A N 1
ATOM 1291 C CA . GLY A 1 172 ? 2.635 7.363 -3.42 1 97 172 GLY A CA 1
ATOM 1292 C C . GLY A 1 172 ? 2.748 6 -2.762 1 97 172 GLY A C 1
ATOM 1293 O O . GLY A 1 172 ? 3.75 5.703 -2.107 1 97 172 GLY A O 1
ATOM 1294 N N . PHE A 1 173 ? 1.737 5.172 -2.852 1 96.94 173 PHE A N 1
ATOM 1295 C CA . PHE A 1 173 ? 1.834 3.805 -2.354 1 96.94 173 PHE A CA 1
ATOM 1296 C C . PHE A 1 173 ? 2.52 2.904 -3.373 1 96.94 173 PHE A C 1
ATOM 1298 O O . PHE A 1 173 ? 1.852 2.225 -4.156 1 96.94 173 PHE A O 1
ATOM 1305 N N . GLY A 1 174 ? 3.797 2.82 -3.275 1 96.06 174 GLY A N 1
ATOM 1306 C CA . GLY A 1 174 ? 4.625 2.227 -4.312 1 96.06 174 GLY A CA 1
ATOM 1307 C C . GLY A 1 174 ? 4.508 0.715 -4.379 1 96.06 174 GLY A C 1
ATOM 1308 O O . GLY A 1 174 ? 4.73 0.114 -5.43 1 96.06 174 GLY A O 1
ATOM 1309 N N . ALA A 1 175 ? 4.086 0.04 -3.297 1 94.06 175 ALA A N 1
ATOM 1310 C CA . ALA A 1 175 ? 4.047 -1.417 -3.211 1 94.06 175 ALA A CA 1
ATOM 1311 C C . ALA A 1 175 ? 3.074 -1.999 -4.234 1 94.06 175 ALA A C 1
ATOM 1313 O O . ALA A 1 175 ? 3.293 -3.094 -4.754 1 94.06 175 ALA A O 1
ATOM 1314 N N . VAL A 1 176 ? 2.07 -1.25 -4.594 1 96.19 176 VAL A N 1
ATOM 1315 C CA . VAL A 1 176 ? 1.008 -1.763 -5.453 1 96.19 176 VAL A CA 1
ATOM 1316 C C . VAL A 1 176 ? 1.549 -2.002 -6.859 1 96.19 176 VAL A C 1
ATOM 1318 O O . VAL A 1 176 ? 0.974 -2.773 -7.629 1 96.19 176 VAL A O 1
ATOM 1321 N N . ALA A 1 177 ? 2.688 -1.318 -7.191 1 95.25 177 ALA A N 1
ATOM 1322 C CA . ALA A 1 177 ? 3.209 -1.405 -8.555 1 95.25 177 ALA A CA 1
ATOM 1323 C C . ALA A 1 177 ? 4.344 -2.424 -8.641 1 95.25 177 ALA A C 1
ATOM 1325 O O . ALA A 1 177 ? 4.75 -2.811 -9.742 1 95.25 177 ALA A O 1
ATOM 1326 N N . ARG A 1 178 ? 4.82 -2.863 -7.559 1 93.56 178 ARG A N 1
ATOM 1327 C CA . ARG A 1 178 ? 5.977 -3.752 -7.602 1 93.56 178 ARG A CA 1
ATOM 1328 C C . ARG A 1 178 ? 5.562 -5.199 -7.367 1 93.56 178 ARG A C 1
ATOM 1330 O O . ARG A 1 178 ? 6.371 -6.117 -7.539 1 93.56 178 ARG A O 1
ATOM 1337 N N . CYS A 1 179 ? 4.363 -5.426 -6.883 1 97 179 CYS A N 1
ATOM 1338 C CA . CYS A 1 179 ? 3.861 -6.781 -6.668 1 97 179 CYS A CA 1
ATOM 1339 C C . CYS A 1 179 ? 3.439 -7.422 -7.984 1 97 179 CYS A C 1
ATOM 1341 O O . CYS A 1 179 ? 2.867 -6.754 -8.844 1 97 179 CYS A O 1
ATOM 1343 N N . GLY A 1 180 ? 3.719 -8.688 -8.133 1 98.44 180 GLY A N 1
ATOM 1344 C CA . GLY A 1 180 ? 3.322 -9.422 -9.328 1 98.44 180 GLY A CA 1
ATOM 1345 C C . GLY A 1 180 ? 3.119 -10.906 -9.07 1 98.44 180 GLY A C 1
ATOM 1346 O O . GLY A 1 180 ? 3.166 -11.359 -7.922 1 98.44 180 GLY A O 1
ATOM 1347 N N . SER A 1 181 ? 2.818 -11.578 -10.18 1 98.88 181 SER A N 1
ATOM 1348 C CA . SER A 1 181 ? 2.633 -13.023 -10.117 1 98.88 181 SER A CA 1
ATOM 1349 C C . SER A 1 181 ? 2.836 -13.664 -11.484 1 98.88 181 SER A C 1
ATOM 1351 O O . SER A 1 181 ? 2.273 -13.203 -12.484 1 98.88 181 SER A O 1
ATOM 1353 N N . CYS A 1 182 ? 3.629 -14.664 -11.461 1 98.81 182 CYS A N 1
ATOM 1354 C CA . CYS A 1 182 ? 3.592 -15.562 -12.609 1 98.81 182 CYS A CA 1
ATOM 1355 C C . CYS A 1 182 ? 2.309 -16.375 -12.617 1 98.81 182 CYS A C 1
ATOM 1357 O O . CYS A 1 182 ? 1.635 -16.5 -11.594 1 98.81 182 CYS A O 1
ATOM 1359 N N . GLY A 1 183 ? 1.92 -16.812 -13.797 1 98.88 183 GLY A N 1
ATOM 1360 C CA . GLY A 1 183 ? 0.741 -17.656 -13.93 1 98.88 183 GLY A CA 1
ATOM 1361 C C . GLY A 1 183 ? 0.894 -18.734 -14.977 1 98.88 183 GLY A C 1
ATOM 1362 O O . GLY A 1 183 ? 1.419 -18.484 -16.062 1 98.88 183 GLY A O 1
ATOM 1363 N N . CYS A 1 184 ? 0.531 -19.953 -14.656 1 98.94 184 CYS A N 1
ATOM 1364 C CA . CYS A 1 184 ? 0.422 -21.078 -15.586 1 98.94 184 CYS A CA 1
ATOM 1365 C C . CYS A 1 184 ? -0.931 -21.766 -15.453 1 98.94 184 CYS A C 1
ATOM 1367 O O . CYS A 1 184 ? -1.287 -22.234 -14.375 1 98.94 184 CYS A O 1
ATOM 1369 N N . LEU A 1 185 ? -1.646 -21.734 -16.516 1 98.94 185 LEU A N 1
ATOM 1370 C CA . LEU A 1 185 ? -2.996 -22.297 -16.516 1 98.94 185 LEU A CA 1
ATOM 1371 C C . LEU A 1 185 ? -3.109 -23.453 -17.5 1 98.94 185 LEU A C 1
ATOM 1373 O O . LEU A 1 185 ? -2.676 -23.328 -18.656 1 98.94 185 LEU A O 1
ATOM 1377 N N . ALA A 1 186 ? -3.641 -24.547 -17.078 1 98.88 186 ALA A N 1
ATOM 1378 C CA . ALA A 1 186 ? -4.027 -25.656 -17.953 1 98.88 186 ALA A CA 1
ATOM 1379 C C . ALA A 1 186 ? -5.543 -25.688 -18.156 1 98.88 186 ALA A C 1
ATOM 1381 O O . ALA A 1 186 ? -6.301 -25.625 -17.172 1 98.88 186 ALA A O 1
ATOM 1382 N N . TYR A 1 187 ? -5.93 -25.719 -19.344 1 98.62 187 TYR A N 1
ATOM 1383 C CA . TYR A 1 187 ? -7.32 -25.906 -19.734 1 98.62 187 TYR A CA 1
ATOM 1384 C C . TYR A 1 187 ? -7.5 -27.188 -20.531 1 98.62 187 TYR A C 1
ATOM 1386 O O . TYR A 1 187 ? -6.883 -27.359 -21.594 1 98.62 187 TYR A O 1
ATOM 1394 N N . VAL A 1 188 ? -8.297 -28.109 -20.016 1 97.75 188 VAL A N 1
ATOM 1395 C CA . VAL A 1 188 ? -8.562 -29.391 -20.688 1 97.75 188 VAL A CA 1
ATOM 1396 C C . VAL A 1 188 ? -9.992 -29.391 -21.234 1 97.75 188 VAL A C 1
ATOM 1398 O O . VAL A 1 188 ? -10.953 -29.312 -20.453 1 97.75 188 VAL A O 1
ATOM 1401 N N . HIS A 1 189 ? -10 -29.516 -22.516 1 92.62 189 HIS A N 1
ATOM 1402 C CA . HIS A 1 189 ? -11.289 -29.484 -23.203 1 92.62 189 HIS A CA 1
ATOM 1403 C C . HIS A 1 189 ? -11.289 -30.406 -24.406 1 92.62 189 HIS A C 1
ATOM 1405 O O . HIS A 1 189 ? -10.422 -30.297 -25.281 1 92.62 189 HIS A O 1
ATOM 1411 N N . ASP A 1 190 ? -12.273 -31.25 -24.5 1 88.38 190 ASP A N 1
ATOM 1412 C CA . ASP A 1 190 ? -12.516 -32.125 -25.656 1 88.38 190 ASP A CA 1
ATOM 1413 C C . ASP A 1 190 ? -11.242 -32.844 -26.078 1 88.38 190 ASP A C 1
ATOM 1415 O O . ASP A 1 190 ? -10.852 -32.812 -27.25 1 88.38 190 ASP A O 1
ATOM 1419 N N . GLY A 1 191 ? -10.484 -33.312 -25.156 1 92.62 191 GLY A N 1
ATOM 1420 C CA . GLY A 1 191 ? -9.328 -34.156 -25.438 1 92.62 191 GLY A CA 1
ATOM 1421 C C . GLY A 1 191 ? -8.062 -33.344 -25.719 1 92.62 191 GLY A C 1
ATOM 1422 O O . GLY A 1 191 ? -7.027 -33.938 -26.047 1 92.62 191 GLY A O 1
ATOM 1423 N N . THR A 1 192 ? -8.133 -32.094 -25.594 1 96.12 192 THR A N 1
ATOM 1424 C CA . THR A 1 192 ? -6.965 -31.234 -25.812 1 96.12 192 THR A CA 1
ATOM 1425 C C . THR A 1 192 ? -6.586 -30.516 -24.516 1 96.12 192 THR A C 1
ATOM 1427 O O . THR A 1 192 ? -7.453 -30.047 -23.781 1 96.12 192 THR A O 1
ATOM 1430 N N . VAL A 1 193 ? -5.312 -30.453 -24.234 1 97.94 193 VAL A N 1
ATOM 1431 C CA . VAL A 1 193 ? -4.824 -29.656 -23.109 1 97.94 193 VAL A CA 1
ATOM 1432 C C . VAL A 1 193 ? -4.133 -28.406 -23.641 1 97.94 193 VAL A C 1
ATOM 1434 O O . VAL A 1 193 ? -3.281 -28.484 -24.531 1 97.94 193 VAL A O 1
ATOM 1437 N N . TYR A 1 194 ? -4.602 -27.266 -23.203 1 98.56 194 TYR A N 1
ATOM 1438 C CA . TYR A 1 194 ? -3.947 -25.984 -23.453 1 98.56 194 TYR A CA 1
ATOM 1439 C C . TYR A 1 194 ? -3.158 -25.531 -22.234 1 98.56 194 TYR A C 1
ATOM 1441 O O . TYR A 1 194 ? -3.701 -25.453 -21.125 1 98.56 194 TYR A O 1
ATOM 1449 N N . VAL A 1 195 ? -1.883 -25.281 -22.406 1 98.88 195 VAL A N 1
ATOM 1450 C CA . VAL A 1 195 ? -1.054 -24.75 -21.328 1 98.88 195 VAL A CA 1
ATOM 1451 C C . VAL A 1 195 ? -0.695 -23.297 -21.641 1 98.88 195 VAL A C 1
ATOM 1453 O O . VAL A 1 195 ? -0.033 -23 -22.641 1 98.88 195 VAL A O 1
ATOM 1456 N N . ALA A 1 196 ? -1.226 -22.406 -20.859 1 98.94 196 ALA A N 1
ATOM 1457 C CA . ALA A 1 196 ? -0.93 -20.969 -20.953 1 98.94 196 ALA A CA 1
ATOM 1458 C C . ALA A 1 196 ? 0.075 -20.547 -19.891 1 98.94 196 ALA A C 1
ATOM 1460 O O . ALA A 1 196 ? -0.236 -20.547 -18.703 1 98.94 196 ALA A O 1
ATOM 1461 N N . ASN A 1 197 ? 1.247 -20.109 -20.359 1 98.81 197 ASN A N 1
ATOM 1462 C CA . ASN A 1 197 ? 2.334 -19.844 -19.422 1 98.81 197 ASN A CA 1
ATOM 1463 C C . ASN A 1 197 ? 2.811 -18.406 -19.5 1 98.81 197 ASN A C 1
ATOM 1465 O O . ASN A 1 197 ? 3.186 -17.938 -20.578 1 98.81 197 ASN A O 1
ATOM 1469 N N . ALA A 1 198 ? 2.74 -17.688 -18.391 1 98.88 198 ALA A N 1
ATOM 1470 C CA . ALA A 1 198 ? 3.326 -16.359 -18.234 1 98.88 198 ALA A CA 1
ATOM 1471 C C . ALA A 1 198 ? 4.281 -16.328 -17.047 1 98.88 198 ALA A C 1
ATOM 1473 O O . ALA A 1 198 ? 3.867 -16.047 -15.914 1 98.88 198 ALA A O 1
ATOM 1474 N N . GLY A 1 199 ? 5.523 -16.641 -17.312 1 98.69 199 GLY A N 1
ATOM 1475 C CA . GLY A 1 199 ? 6.527 -16.625 -16.266 1 98.69 199 GLY A CA 1
ATOM 1476 C C . GLY A 1 199 ? 7.328 -17.906 -16.172 1 98.69 199 GLY A C 1
ATOM 1477 O O . GLY A 1 199 ? 7.551 -18.562 -17.188 1 98.69 199 GLY A O 1
ATOM 1478 N N . ASP A 1 200 ? 7.785 -18.156 -14.961 1 97.44 200 ASP A N 1
ATOM 1479 C CA . ASP A 1 200 ? 8.719 -19.281 -14.883 1 97.44 200 ASP A CA 1
ATOM 1480 C C . ASP A 1 200 ? 8.109 -20.453 -14.094 1 97.44 200 ASP A C 1
ATOM 1482 O O . ASP A 1 200 ? 8.836 -21.234 -13.484 1 97.44 200 ASP A O 1
ATOM 1486 N N . ILE A 1 201 ? 6.828 -20.453 -13.984 1 98.56 201 ILE A N 1
ATOM 1487 C CA . ILE A 1 201 ? 6.141 -21.688 -13.625 1 98.56 201 ILE A CA 1
ATOM 1488 C C . ILE A 1 201 ? 6.254 -22.688 -14.773 1 98.56 201 ILE A C 1
ATOM 1490 O O . ILE A 1 201 ? 6.258 -22.312 -15.945 1 98.56 201 ILE A O 1
ATOM 1494 N N . ARG A 1 202 ? 6.266 -24 -14.43 1 98.75 202 ARG A N 1
ATOM 1495 C CA . ARG A 1 202 ? 6.508 -24.984 -15.484 1 98.75 202 ARG A CA 1
ATOM 1496 C C . ARG A 1 202 ? 5.445 -26.062 -15.469 1 98.75 202 ARG A C 1
ATOM 1498 O O . ARG A 1 202 ? 5.016 -26.516 -14.406 1 98.75 202 ARG A O 1
ATOM 1505 N N . ALA A 1 203 ? 5.02 -26.422 -16.641 1 98.94 203 ALA A N 1
ATOM 1506 C CA . ALA A 1 203 ? 4.121 -27.562 -16.844 1 98.94 203 ALA A CA 1
ATOM 1507 C C . ALA A 1 203 ? 4.836 -28.703 -17.547 1 98.94 203 ALA A C 1
ATOM 1509 O O . ALA A 1 203 ? 5.449 -28.516 -18.594 1 98.94 203 ALA A O 1
ATOM 1510 N N . VAL A 1 204 ? 4.75 -29.906 -16.969 1 98.94 204 VAL A N 1
ATOM 1511 C CA . VAL A 1 204 ? 5.449 -31.078 -17.516 1 98.94 204 VAL A CA 1
ATOM 1512 C C . VAL A 1 204 ? 4.484 -32.25 -17.641 1 98.94 204 VAL A C 1
ATOM 1514 O O . VAL A 1 204 ? 3.85 -32.656 -16.656 1 98.94 204 VAL A O 1
ATOM 1517 N N . LEU A 1 205 ? 4.438 -32.781 -18.828 1 98.81 205 LEU A N 1
ATOM 1518 C CA . LEU A 1 205 ? 3.594 -33.938 -19.125 1 98.81 205 LEU A CA 1
ATOM 1519 C C . LEU A 1 205 ? 4.344 -35.25 -18.875 1 98.81 205 LEU A C 1
ATOM 1521 O O . LEU A 1 205 ? 5.5 -35.375 -19.266 1 98.81 205 LEU A O 1
ATOM 1525 N N . GLY A 1 206 ? 3.758 -36.156 -18.094 1 98.38 206 GLY A N 1
ATOM 1526 C CA . GLY A 1 206 ? 4.215 -37.531 -18 1 98.38 206 GLY A CA 1
ATOM 1527 C C . GLY A 1 206 ? 3.523 -38.469 -18.969 1 98.38 206 GLY A C 1
ATOM 1528 O O . GLY A 1 206 ? 2.305 -38.625 -18.922 1 98.38 206 GLY A O 1
ATOM 1529 N N . LYS A 1 207 ? 4.234 -39.031 -19.828 1 96.69 207 LYS A N 1
ATOM 1530 C CA . LYS A 1 207 ? 3.635 -39.875 -20.844 1 96.69 207 LYS A CA 1
ATOM 1531 C C . LYS A 1 207 ? 4.418 -41.188 -20.984 1 96.69 207 LYS A C 1
ATOM 1533 O O . LYS A 1 207 ? 5.621 -41.219 -20.703 1 96.69 207 LYS A O 1
ATOM 1538 N N . LEU A 1 208 ? 3.697 -42.156 -21.406 1 94.75 208 LEU A N 1
ATOM 1539 C CA . LEU A 1 208 ? 4.344 -43.438 -21.641 1 94.75 208 LEU A CA 1
ATOM 1540 C C . LEU A 1 208 ? 5.301 -43.375 -22.828 1 94.75 208 LEU A C 1
ATOM 1542 O O . LEU A 1 208 ? 4.957 -42.812 -23.875 1 94.75 208 LEU A O 1
ATOM 1546 N N . GLY A 1 209 ? 6.484 -43.844 -22.609 1 90.31 209 GLY A N 1
ATOM 1547 C CA . GLY A 1 209 ? 7.469 -43.875 -23.688 1 90.31 209 GLY A CA 1
ATOM 1548 C C . GLY A 1 209 ? 7.152 -44.906 -24.75 1 90.31 209 GLY A C 1
ATOM 1549 O O . GLY A 1 209 ? 6.078 -45.531 -24.75 1 90.31 209 GLY A O 1
ATOM 1550 N N . GLU A 1 210 ? 8.094 -45.062 -25.672 1 87.12 210 GLU A N 1
ATOM 1551 C CA . GLU A 1 210 ? 7.941 -45.969 -26.781 1 87.12 210 GLU A CA 1
ATOM 1552 C C . GLU A 1 210 ? 7.832 -47.406 -26.281 1 87.12 210 GLU A C 1
ATOM 1554 O O . GLU A 1 210 ? 7.102 -48.219 -26.859 1 87.12 210 GLU A O 1
ATOM 1559 N N . ASP A 1 211 ? 8.523 -47.75 -25.234 1 84.69 211 ASP A N 1
ATOM 1560 C CA . ASP A 1 211 ? 8.508 -49.125 -24.719 1 84.69 211 ASP A CA 1
ATOM 1561 C C . ASP A 1 211 ? 7.352 -49.312 -23.734 1 84.69 211 ASP A C 1
ATOM 1563 O O . ASP A 1 211 ? 7.227 -50.375 -23.125 1 84.69 211 ASP A O 1
ATOM 1567 N N . ALA A 1 212 ? 6.449 -48.688 -23.641 1 77.88 212 ALA A N 1
ATOM 1568 C CA . ALA A 1 212 ? 5.219 -48.688 -22.844 1 77.88 212 ALA A CA 1
ATOM 1569 C C . ALA A 1 212 ? 5.512 -48.969 -21.375 1 77.88 212 ALA A C 1
ATOM 1571 O O . ALA A 1 212 ? 4.602 -48.938 -20.547 1 77.88 212 ALA A O 1
ATOM 1572 N N . ALA A 1 213 ? 6.73 -49.156 -21.031 1 81.38 213 ALA A N 1
ATOM 1573 C CA . ALA A 1 213 ? 7.066 -49.5 -19.656 1 81.38 213 ALA A CA 1
ATOM 1574 C C . ALA A 1 213 ? 7.711 -48.312 -18.938 1 81.38 213 ALA A C 1
ATOM 1576 O O . ALA A 1 213 ? 7.805 -48.312 -17.719 1 81.38 213 ALA A O 1
ATOM 1577 N N . THR A 1 214 ? 8.008 -47.438 -19.734 1 90.88 214 THR A N 1
ATOM 1578 C CA . THR A 1 214 ? 8.727 -46.312 -19.141 1 90.88 214 THR A CA 1
ATOM 1579 C C . THR A 1 214 ? 7.941 -45 -19.312 1 90.88 214 THR A C 1
ATOM 1581 O O . THR A 1 214 ? 7.316 -44.781 -20.344 1 90.88 214 THR A O 1
ATOM 1584 N N . ILE A 1 215 ? 8.008 -44.156 -18.234 1 94.62 215 ILE A N 1
ATOM 1585 C CA . ILE A 1 215 ? 7.367 -42.844 -18.297 1 94.62 215 ILE A CA 1
ATOM 1586 C C . ILE A 1 215 ? 8.391 -41.781 -18.703 1 94.62 215 ILE A C 1
ATOM 1588 O O . ILE A 1 215 ? 9.547 -41.844 -18.266 1 94.62 215 ILE A O 1
ATOM 1592 N N . VAL A 1 216 ? 8.055 -40.969 -19.625 1 96.69 216 VAL A N 1
ATOM 1593 C CA . VAL A 1 216 ? 8.93 -39.906 -20.094 1 96.69 216 VAL A CA 1
ATOM 1594 C C . VAL A 1 216 ? 8.312 -38.531 -19.75 1 96.69 216 VAL A C 1
ATOM 1596 O O . VAL A 1 216 ? 7.086 -38.406 -19.672 1 96.69 216 VAL A O 1
ATOM 1599 N N . ALA A 1 217 ? 9.234 -37.562 -19.531 1 98.12 217 ALA A N 1
ATOM 1600 C CA . ALA A 1 217 ? 8.812 -36.219 -19.219 1 98.12 217 ALA A CA 1
ATOM 1601 C C . ALA A 1 217 ? 8.867 -35.312 -20.453 1 98.12 217 ALA A C 1
ATOM 1603 O O . ALA A 1 217 ? 9.859 -35.312 -21.188 1 98.12 217 ALA A O 1
ATOM 1604 N N . GLU A 1 218 ? 7.805 -34.625 -20.75 1 98.06 218 GLU A N 1
ATOM 1605 C CA . GLU A 1 218 ? 7.738 -33.688 -21.859 1 98.06 218 GLU A CA 1
ATOM 1606 C C . GLU A 1 218 ? 7.273 -32.312 -21.359 1 98.06 218 GLU A C 1
ATOM 1608 O O . GLU A 1 218 ? 6.105 -32.125 -21.016 1 98.06 218 GLU A O 1
ATOM 1613 N N . PRO A 1 219 ? 8.172 -31.344 -21.328 1 98.38 219 PRO A N 1
ATOM 1614 C CA . PRO A 1 219 ? 7.719 -30.016 -20.953 1 98.38 219 PRO A CA 1
ATOM 1615 C C . PRO A 1 219 ? 6.734 -29.406 -21.953 1 98.38 219 PRO A C 1
ATOM 1617 O O . PRO A 1 219 ? 6.93 -29.531 -23.156 1 98.38 219 PRO A O 1
ATOM 1620 N N . LEU A 1 220 ? 5.668 -28.828 -21.438 1 98.62 220 LEU A N 1
ATOM 1621 C CA . LEU A 1 220 ? 4.676 -28.172 -22.297 1 98.62 220 LEU A CA 1
ATOM 1622 C C . LEU A 1 220 ? 4.73 -26.656 -22.125 1 98.62 220 LEU A C 1
ATOM 1624 O O . LEU A 1 220 ? 3.812 -25.953 -22.547 1 98.62 220 LEU A O 1
ATOM 1628 N N . SER A 1 221 ? 5.742 -26.125 -21.422 1 98.38 221 SER A N 1
ATOM 1629 C CA . SER A 1 221 ? 5.977 -24.703 -21.266 1 98.38 221 SER A CA 1
ATOM 1630 C C . SER A 1 221 ? 7.469 -24.375 -21.281 1 98.38 221 SER A C 1
ATOM 1632 O O . SER A 1 221 ? 8.305 -25.281 -21.141 1 98.38 221 SER A O 1
ATOM 1634 N N . ASN A 1 222 ? 7.75 -23.188 -21.547 1 97.06 222 ASN A N 1
ATOM 1635 C CA . ASN A 1 222 ? 9.109 -22.672 -21.453 1 97.06 222 ASN A CA 1
ATOM 1636 C C . ASN A 1 222 ? 9.266 -21.734 -20.25 1 97.06 222 ASN A C 1
ATOM 1638 O O . ASN A 1 222 ? 8.375 -20.938 -19.953 1 97.06 222 ASN A O 1
ATOM 1642 N N . ASP A 1 223 ? 10.391 -21.922 -19.594 1 96.81 223 ASP A N 1
ATOM 1643 C CA . ASP A 1 223 ? 10.68 -20.984 -18.516 1 96.81 223 ASP A CA 1
ATOM 1644 C C . ASP A 1 223 ? 10.945 -19.578 -19.062 1 96.81 223 ASP A C 1
ATOM 1646 O O . ASP A 1 223 ? 11.797 -19.391 -19.938 1 96.81 223 ASP A O 1
ATOM 1650 N N . GLN A 1 224 ? 10.25 -18.641 -18.547 1 98.06 224 GLN A N 1
ATOM 1651 C CA . GLN A 1 224 ? 10.375 -17.266 -19.016 1 98.06 224 GLN A CA 1
ATOM 1652 C C . GLN A 1 224 ? 10.961 -16.375 -17.938 1 98.06 224 GLN A C 1
ATOM 1654 O O . GLN A 1 224 ? 10.211 -15.758 -17.172 1 98.06 224 GLN A O 1
ATOM 1659 N N . ASN A 1 225 ? 12.234 -16.234 -17.875 1 96.19 225 ASN A N 1
ATOM 1660 C CA . ASN A 1 225 ? 12.938 -15.344 -16.953 1 96.19 225 ASN A CA 1
ATOM 1661 C C . ASN A 1 225 ? 14.266 -14.867 -17.547 1 96.19 225 ASN A C 1
ATOM 1663 O O . ASN A 1 225 ? 14.688 -15.352 -18.594 1 96.19 225 ASN A O 1
ATOM 1667 N N . ALA A 1 226 ? 14.906 -13.969 -16.938 1 96.69 226 ALA A N 1
ATOM 1668 C CA . ALA A 1 226 ? 16.031 -13.219 -17.484 1 96.69 226 ALA A CA 1
ATOM 1669 C C . ALA A 1 226 ? 17.297 -14.07 -17.5 1 96.69 226 ALA A C 1
ATOM 1671 O O . ALA A 1 226 ? 18.328 -13.648 -18.031 1 96.69 226 ALA A O 1
ATOM 1672 N N . MET A 1 227 ? 17.25 -15.289 -16.984 1 95.19 227 MET A N 1
ATOM 1673 C CA . MET A 1 227 ? 18.391 -16.188 -17.031 1 95.19 227 MET A CA 1
ATOM 1674 C C . MET A 1 227 ? 18.406 -16.984 -18.344 1 95.19 227 MET A C 1
ATOM 1676 O O . MET A 1 227 ? 19.453 -17.516 -18.734 1 95.19 227 MET A O 1
ATOM 1680 N N . VAL A 1 228 ? 17.312 -17.109 -18.969 1 95 228 VAL A N 1
ATOM 1681 C CA . VAL A 1 228 ? 17.172 -17.891 -20.188 1 95 228 VAL A CA 1
ATOM 1682 C C . VAL A 1 228 ? 17.688 -17.078 -21.391 1 95 228 VAL A C 1
ATOM 1684 O O . VAL A 1 228 ? 17.266 -15.945 -21.609 1 95 228 VAL A O 1
ATOM 1687 N N . LYS A 1 229 ? 18.484 -17.719 -22.188 1 95.25 229 LYS A N 1
ATOM 1688 C CA . LYS A 1 229 ? 19.141 -17.047 -23.312 1 95.25 229 LYS A CA 1
ATOM 1689 C C . LYS A 1 229 ? 18.125 -16.484 -24.297 1 95.25 229 LYS A C 1
ATOM 1691 O O . LYS A 1 229 ? 18.266 -15.367 -24.797 1 95.25 229 LYS A O 1
ATOM 1696 N N . PHE A 1 230 ? 17.203 -17.266 -24.562 1 96.75 230 PHE A N 1
ATOM 1697 C CA . PHE A 1 230 ? 16.156 -16.828 -25.5 1 96.75 230 PHE A CA 1
ATOM 1698 C C . PHE A 1 230 ? 15.484 -15.562 -25.016 1 96.75 230 PHE A C 1
ATOM 1700 O O . PHE A 1 230 ? 15.219 -14.648 -25.797 1 96.75 230 PHE A O 1
ATOM 1707 N N . GLU A 1 231 ? 15.156 -15.469 -23.75 1 97.44 231 GLU A N 1
ATOM 1708 C CA . GLU A 1 231 ? 14.508 -14.297 -23.156 1 97.44 231 GLU A CA 1
ATOM 1709 C C . GLU A 1 231 ? 15.438 -13.086 -23.172 1 97.44 231 GLU A C 1
ATOM 1711 O O . GLU A 1 231 ? 14.992 -11.961 -23.391 1 97.44 231 GLU A O 1
ATOM 1716 N N . GLN A 1 232 ? 16.688 -13.297 -22.938 1 96.38 232 GLN A N 1
ATOM 1717 C CA . GLN A 1 232 ? 17.672 -12.227 -23 1 96.38 232 GLN A CA 1
ATOM 1718 C C . GLN A 1 232 ? 17.734 -11.609 -24.391 1 96.38 232 GLN A C 1
ATOM 1720 O O . GLN A 1 232 ? 17.719 -10.391 -24.547 1 96.38 232 GLN A O 1
ATOM 1725 N N . GLU A 1 233 ? 17.812 -12.5 -25.344 1 97.56 233 GLU A N 1
ATOM 1726 C CA . GLU A 1 233 ? 17.875 -12.047 -26.719 1 97.56 233 GLU A CA 1
ATOM 1727 C C . GLU A 1 233 ? 16.625 -11.266 -27.125 1 97.56 233 GLU A C 1
ATOM 1729 O O . GLU A 1 233 ? 16.719 -10.258 -27.828 1 97.56 233 GLU A O 1
ATOM 1734 N N . LYS A 1 234 ? 15.562 -11.773 -26.688 1 97.31 234 LYS A N 1
ATOM 1735 C CA . LYS A 1 234 ? 14.297 -11.094 -26.953 1 97.31 234 LYS A CA 1
ATOM 1736 C C . LYS A 1 234 ? 14.289 -9.688 -26.359 1 97.31 234 LYS A C 1
ATOM 1738 O O . LYS A 1 234 ? 13.906 -8.727 -27.031 1 97.31 234 LYS A O 1
ATOM 1743 N N . LEU A 1 235 ? 14.695 -9.508 -25.094 1 97.81 235 LEU A N 1
ATOM 1744 C CA . LEU A 1 235 ? 14.766 -8.219 -24.422 1 97.81 235 LEU A CA 1
ATOM 1745 C C . LEU A 1 235 ? 15.672 -7.254 -25.172 1 97.81 235 LEU A C 1
ATOM 1747 O O . LEU A 1 235 ? 15.312 -6.094 -25.391 1 97.81 235 LEU A O 1
ATOM 1751 N N . VAL A 1 236 ? 16.781 -7.73 -25.609 1 97.62 236 VAL A N 1
ATOM 1752 C CA . VAL A 1 236 ? 17.75 -6.906 -26.312 1 97.62 236 VAL A CA 1
ATOM 1753 C C . VAL A 1 236 ? 17.172 -6.453 -27.656 1 97.62 236 VAL A C 1
ATOM 1755 O O . VAL A 1 236 ? 17.344 -5.301 -28.062 1 97.62 236 VAL A O 1
ATOM 1758 N N . LYS A 1 237 ? 16.547 -7.359 -28.297 1 97.88 237 LYS A N 1
ATOM 1759 C CA . LYS A 1 237 ? 15.953 -7.055 -29.594 1 97.88 237 LYS A CA 1
ATOM 1760 C C . LYS A 1 237 ? 14.867 -5.992 -29.469 1 97.88 237 LYS A C 1
ATOM 1762 O O . LYS A 1 237 ? 14.758 -5.102 -30.312 1 97.88 237 LYS A O 1
ATOM 1767 N N . GLU A 1 238 ? 14.078 -6.117 -28.422 1 97.44 238 GLU A N 1
ATOM 1768 C CA . GLU A 1 238 ? 12.945 -5.219 -28.234 1 97.44 238 GLU A CA 1
ATOM 1769 C C . GLU A 1 238 ? 13.391 -3.873 -27.672 1 97.44 238 GLU A C 1
ATOM 1771 O O . GLU A 1 238 ? 12.648 -2.889 -27.75 1 97.44 238 GLU A O 1
ATOM 1776 N N . HIS A 1 239 ? 14.555 -3.863 -27.047 1 97.62 239 HIS A N 1
ATOM 1777 C CA . HIS A 1 239 ? 15.086 -2.639 -26.469 1 97.62 239 HIS A CA 1
ATOM 1778 C C . HIS A 1 239 ? 16.531 -2.41 -26.891 1 97.62 239 HIS A C 1
ATOM 1780 O O . HIS A 1 239 ? 17.438 -2.357 -26.047 1 97.62 239 HIS A O 1
ATOM 1786 N N . PRO A 1 240 ? 16.781 -2.158 -28.156 1 95.12 240 PRO A N 1
ATOM 1787 C CA . PRO A 1 240 ? 18.141 -2.152 -28.719 1 95.12 240 PRO A CA 1
ATOM 1788 C C . PRO A 1 240 ? 19.016 -1.037 -28.156 1 95.12 240 PRO A C 1
ATOM 1790 O O . PRO A 1 240 ? 20.234 -1.168 -28.109 1 95.12 240 PRO A O 1
ATOM 1793 N N . ASP A 1 241 ? 18.516 -0.015 -27.625 1 93.75 241 ASP A N 1
ATOM 1794 C CA . ASP A 1 241 ? 19.328 1.11 -27.156 1 93.75 241 ASP A CA 1
ATOM 1795 C C . ASP A 1 241 ? 19.484 1.077 -25.641 1 93.75 241 ASP A C 1
ATOM 1797 O O . ASP A 1 241 ? 19.859 2.08 -25.031 1 93.75 241 ASP A O 1
ATOM 1801 N N . GLU A 1 242 ? 19.219 -0.077 -24.984 1 96.5 242 GLU A N 1
ATOM 1802 C CA . GLU A 1 242 ? 19.328 -0.198 -23.531 1 96.5 242 GLU A CA 1
ATOM 1803 C C . GLU A 1 242 ? 20.266 -1.331 -23.141 1 96.5 242 GLU A C 1
ATOM 1805 O O . GLU A 1 242 ? 19.844 -2.482 -23.016 1 96.5 242 GLU A O 1
ATOM 1810 N N . ALA A 1 243 ? 21.453 -0.961 -22.828 1 93.81 243 ALA A N 1
ATOM 1811 C CA . ALA A 1 243 ? 22.469 -1.942 -22.453 1 93.81 243 ALA A CA 1
ATOM 1812 C C . ALA A 1 243 ? 22.125 -2.607 -21.125 1 93.81 243 ALA A C 1
ATOM 1814 O O . ALA A 1 243 ? 22.562 -3.727 -20.859 1 93.81 243 ALA A O 1
ATOM 1815 N N . ASN A 1 244 ? 21.297 -1.942 -20.359 1 95.56 244 ASN A N 1
ATOM 1816 C CA . ASN A 1 244 ? 20.969 -2.445 -19.031 1 95.56 244 ASN A CA 1
ATOM 1817 C C . ASN A 1 244 ? 19.562 -3.023 -18.984 1 95.56 244 ASN A C 1
ATOM 1819 O O . ASN A 1 244 ? 18.891 -2.967 -17.953 1 95.56 244 ASN A O 1
ATOM 1823 N N . VAL A 1 245 ? 19.062 -3.496 -20.141 1 97.56 245 VAL A N 1
ATOM 1824 C CA . VAL A 1 245 ? 17.703 -4.016 -20.203 1 97.56 245 VAL A CA 1
ATOM 1825 C C . VAL A 1 245 ? 17.562 -5.215 -19.281 1 97.56 245 VAL A C 1
ATOM 1827 O O . VAL A 1 245 ? 16.484 -5.48 -18.766 1 97.56 245 VAL A O 1
ATOM 1830 N N . PHE A 1 246 ? 18.578 -5.941 -19.094 1 96.75 246 PHE A N 1
ATOM 1831 C CA . PHE A 1 246 ? 18.703 -6.902 -18 1 96.75 246 PHE A CA 1
ATOM 1832 C C . PHE A 1 246 ? 20.094 -6.836 -17.391 1 96.75 246 PHE A C 1
ATOM 1834 O O . PHE A 1 246 ? 21.047 -6.363 -18.031 1 96.75 246 PHE A O 1
ATOM 1841 N N . THR A 1 247 ? 20.203 -7.125 -16.109 1 95.56 247 THR A N 1
ATOM 1842 C CA . THR A 1 247 ? 21.484 -7.176 -15.406 1 95.56 247 THR A CA 1
ATOM 1843 C C . THR A 1 247 ? 21.625 -8.492 -14.648 1 95.56 247 THR A C 1
ATOM 1845 O O . THR A 1 247 ? 20.641 -9.047 -14.164 1 95.56 247 THR A O 1
ATOM 1848 N N . CYS A 1 248 ? 22.859 -9.008 -14.648 1 93.94 248 CYS A N 1
ATOM 1849 C CA . CYS A 1 248 ? 23.141 -10.258 -13.945 1 93.94 248 CYS A CA 1
ATOM 1850 C C . CYS A 1 248 ? 24.078 -10.023 -12.773 1 93.94 248 CYS A C 1
ATOM 1852 O O . CYS A 1 248 ? 25.156 -9.438 -12.938 1 93.94 248 CYS A O 1
ATOM 1854 N N . ARG A 1 249 ? 23.609 -10.344 -11.57 1 89.19 249 ARG A N 1
ATOM 1855 C CA . ARG A 1 249 ? 24.516 -10.312 -10.43 1 89.19 249 ARG A CA 1
ATOM 1856 C C . ARG A 1 249 ? 25.531 -11.453 -10.516 1 89.19 249 ARG A C 1
ATOM 1858 O O . ARG A 1 249 ? 26.719 -11.258 -10.219 1 89.19 249 ARG A O 1
ATOM 1865 N N . HIS A 1 250 ? 25.109 -12.562 -10.789 1 86.44 250 HIS A N 1
ATOM 1866 C CA . HIS A 1 250 ? 25.844 -13.766 -11.156 1 86.44 250 HIS A CA 1
ATOM 1867 C C . HIS A 1 250 ? 25.219 -14.445 -12.367 1 86.44 250 HIS A C 1
ATOM 1869 O O . HIS A 1 250 ? 24.094 -14.109 -12.766 1 86.44 250 HIS A O 1
ATOM 1875 N N . PRO A 1 251 ? 25.984 -15.227 -12.977 1 78.25 251 PRO A N 1
ATOM 1876 C CA . PRO A 1 251 ? 25.438 -15.852 -14.188 1 78.25 251 PRO A CA 1
ATOM 1877 C C . PRO A 1 251 ? 24.078 -16.516 -13.953 1 78.25 251 PRO A C 1
ATOM 1879 O O . PRO A 1 251 ? 23.266 -16.609 -14.875 1 78.25 251 PRO A O 1
ATOM 1882 N N . ASP A 1 252 ? 23.797 -16.844 -12.711 1 82.25 252 ASP A N 1
ATOM 1883 C CA . ASP A 1 252 ? 22.547 -17.547 -12.422 1 82.25 252 ASP A CA 1
ATOM 1884 C C . ASP A 1 252 ? 21.531 -16.641 -11.742 1 82.25 252 ASP A C 1
ATOM 1886 O O . ASP A 1 252 ? 20.625 -17.109 -11.055 1 82.25 252 ASP A O 1
ATOM 1890 N N . SER A 1 253 ? 21.719 -15.383 -11.914 1 91.06 253 SER A N 1
ATOM 1891 C CA . SER A 1 253 ? 20.828 -14.414 -11.289 1 91.06 253 SER A CA 1
ATOM 1892 C C . SER A 1 253 ? 20.719 -13.148 -12.125 1 91.06 253 SER A C 1
ATOM 1894 O O . SER A 1 253 ? 21.438 -12.172 -11.891 1 91.06 253 SER A O 1
ATOM 1896 N N . CYS A 1 254 ? 19.891 -13.234 -13.109 1 95.94 254 CYS A N 1
ATOM 1897 C CA . CYS A 1 254 ? 19.688 -12.109 -14.008 1 95.94 254 CYS A CA 1
ATOM 1898 C C . CYS A 1 254 ? 18.297 -11.523 -13.844 1 95.94 254 CYS A C 1
ATOM 1900 O O . CYS A 1 254 ? 17.328 -12.258 -13.586 1 95.94 254 CYS A O 1
ATOM 1902 N N . TYR A 1 255 ? 18.266 -10.219 -13.961 1 97.5 255 TYR A N 1
ATOM 1903 C CA . TYR A 1 255 ? 17.031 -9.5 -13.672 1 97.5 255 TYR A CA 1
ATOM 1904 C C . TYR A 1 255 ? 16.719 -8.492 -14.766 1 97.5 255 TYR A C 1
ATOM 1906 O O . TYR A 1 255 ? 17.609 -7.785 -15.242 1 97.5 255 TYR A O 1
ATOM 1914 N N . VAL A 1 256 ? 15.445 -8.453 -15.133 1 98.19 256 VAL A N 1
ATOM 1915 C CA . VAL A 1 256 ? 14.969 -7.422 -16.047 1 98.19 256 VAL A CA 1
ATOM 1916 C C . VAL A 1 256 ? 15.117 -6.047 -15.398 1 98.19 256 VAL A C 1
ATOM 1918 O O . VAL A 1 256 ? 14.539 -5.789 -14.344 1 98.19 256 VAL A O 1
ATOM 1921 N N . LYS A 1 257 ? 15.914 -5.176 -15.969 1 97.19 257 LYS A N 1
ATOM 1922 C CA . LYS A 1 257 ? 16.219 -3.844 -15.461 1 97.19 257 LYS A CA 1
ATOM 1923 C C . LYS A 1 257 ? 16.703 -3.902 -14.016 1 97.19 257 LYS A C 1
ATOM 1925 O O . LYS A 1 257 ? 16.484 -2.971 -13.242 1 97.19 257 LYS A O 1
ATOM 1930 N N . GLY A 1 258 ? 17.172 -5.09 -13.68 1 95.56 258 GLY A N 1
ATOM 1931 C CA . GLY A 1 258 ? 17.688 -5.281 -12.336 1 95.56 258 GLY A CA 1
ATOM 1932 C C . GLY A 1 258 ? 16.609 -5.469 -11.297 1 95.56 258 GLY A C 1
ATOM 1933 O O . GLY A 1 258 ? 16.875 -5.426 -10.094 1 95.56 258 GLY A O 1
ATOM 1934 N N . ALA A 1 259 ? 15.422 -5.695 -11.711 1 95.62 259 ALA A N 1
ATOM 1935 C CA . ALA A 1 259 ? 14.312 -5.633 -10.773 1 95.62 259 ALA A CA 1
ATOM 1936 C C . ALA A 1 259 ? 13.594 -6.98 -10.68 1 95.62 259 ALA A C 1
ATOM 1938 O O . ALA A 1 259 ? 13.164 -7.387 -9.594 1 95.62 259 ALA A O 1
ATOM 1939 N N . LEU A 1 260 ? 13.453 -7.719 -11.758 1 97.19 260 LEU A N 1
ATOM 1940 C CA . LEU A 1 260 ? 12.586 -8.891 -11.797 1 97.19 260 LEU A CA 1
ATOM 1941 C C . LEU A 1 260 ? 13.203 -10 -12.633 1 97.19 260 LEU A C 1
ATOM 1943 O O . LEU A 1 260 ? 13.75 -9.75 -13.703 1 97.19 260 LEU A O 1
ATOM 1947 N N . GLN A 1 261 ? 13.055 -11.109 -12.203 1 96.81 261 GLN A N 1
ATOM 1948 C CA . GLN A 1 261 ? 13.633 -12.227 -12.945 1 96.81 261 GLN A CA 1
ATOM 1949 C C . GLN A 1 261 ? 12.688 -12.719 -14.039 1 96.81 261 GLN A C 1
ATOM 1951 O O . GLN A 1 261 ? 13.102 -12.898 -15.188 1 96.81 261 GLN A O 1
ATOM 1956 N N . PRO A 1 262 ? 11.375 -12.914 -13.758 1 98.12 262 PRO A N 1
ATOM 1957 C CA . PRO A 1 262 ? 10.477 -13.367 -14.82 1 98.12 262 PRO A CA 1
ATOM 1958 C C . PRO A 1 262 ? 10.297 -12.328 -15.93 1 98.12 262 PRO A C 1
ATOM 1960 O O . PRO A 1 262 ? 10.289 -11.125 -15.656 1 98.12 262 PRO A O 1
ATOM 1963 N N . THR A 1 263 ? 10.148 -12.781 -17.125 1 98.56 263 THR A N 1
ATOM 1964 C CA . THR A 1 263 ? 9.969 -11.875 -18.266 1 98.56 263 THR A CA 1
ATOM 1965 C C . THR A 1 263 ? 8.492 -11.773 -18.641 1 98.56 263 THR A C 1
ATOM 1967 O O . THR A 1 263 ? 8.133 -11.039 -19.562 1 98.56 263 THR A O 1
ATOM 1970 N N . ARG A 1 264 ? 7.629 -12.523 -17.984 1 98.69 264 ARG A N 1
ATOM 1971 C CA . ARG A 1 264 ? 6.176 -12.367 -18.047 1 98.69 264 ARG A CA 1
ATOM 1972 C C . ARG A 1 264 ? 5.559 -12.484 -16.656 1 98.69 264 ARG A C 1
ATOM 1974 O O . ARG A 1 264 ? 6.027 -13.258 -15.828 1 98.69 264 ARG A O 1
ATOM 1981 N N . ALA A 1 265 ? 4.555 -11.672 -16.422 1 98.81 265 ALA A N 1
ATOM 1982 C CA . ALA A 1 265 ? 3.869 -11.719 -15.133 1 98.81 265 ALA A CA 1
ATOM 1983 C C . ALA A 1 265 ? 2.635 -10.82 -15.133 1 98.81 265 ALA A C 1
ATOM 1985 O O . ALA A 1 265 ? 2.543 -9.883 -15.93 1 98.81 265 ALA A O 1
ATOM 1986 N N . PHE A 1 266 ? 1.696 -11.18 -14.297 1 98.88 266 PHE A N 1
ATOM 1987 C CA . PHE A 1 266 ? 0.721 -10.188 -13.867 1 98.88 266 PHE A CA 1
ATOM 1988 C C . PHE A 1 266 ? 1.371 -9.148 -12.961 1 98.88 266 PHE A C 1
ATOM 1990 O O . PHE A 1 266 ? 2.33 -9.453 -12.25 1 98.88 266 PHE A O 1
ATOM 1997 N N . GLY A 1 267 ? 0.847 -7.941 -13 1 98.69 267 GLY A N 1
ATOM 1998 C CA . GLY A 1 267 ? 1.416 -6.922 -12.133 1 98.69 267 GLY A CA 1
ATOM 1999 C C . GLY A 1 267 ? 2.754 -6.398 -12.625 1 98.69 267 GLY A C 1
ATOM 2000 O O . GLY A 1 267 ? 2.963 -6.25 -13.828 1 98.69 267 GLY A O 1
ATOM 2001 N N . ASP A 1 268 ? 3.602 -5.945 -11.688 1 98.56 268 ASP A N 1
ATOM 2002 C CA . ASP A 1 268 ? 4.891 -5.355 -12.031 1 98.56 268 ASP A CA 1
ATOM 2003 C C . ASP A 1 268 ? 4.723 -4.211 -13.031 1 98.56 268 ASP A C 1
ATOM 2005 O O . ASP A 1 268 ? 5.387 -4.184 -14.07 1 98.56 268 ASP A O 1
ATOM 2009 N N . PHE A 1 269 ? 3.875 -3.334 -12.656 1 98.56 269 PHE A N 1
ATOM 2010 C CA . PHE A 1 269 ? 3.428 -2.346 -13.633 1 98.56 269 PHE A CA 1
ATOM 2011 C C . PHE A 1 269 ? 4.535 -1.34 -13.93 1 98.56 269 PHE A C 1
ATOM 2013 O O . PHE A 1 269 ? 4.539 -0.712 -14.984 1 98.56 269 PHE A O 1
ATOM 2020 N N . SER A 1 270 ? 5.523 -1.157 -13 1 97.5 270 SER A N 1
ATOM 2021 C CA . SER A 1 270 ? 6.656 -0.267 -13.242 1 97.5 270 SER A CA 1
ATOM 2022 C C . SER A 1 270 ? 7.477 -0.732 -14.438 1 97.5 270 SER A C 1
ATOM 2024 O O . SER A 1 270 ? 8.172 0.066 -15.07 1 97.5 270 SER A O 1
ATOM 2026 N N . LEU A 1 271 ? 7.359 -1.997 -14.797 1 98.25 271 LEU A N 1
ATOM 2027 C CA . LEU A 1 271 ? 8.109 -2.549 -15.922 1 98.25 271 LEU A CA 1
ATOM 2028 C C . LEU A 1 271 ? 7.254 -2.564 -17.188 1 98.25 271 LEU A C 1
ATOM 2030 O O . LEU A 1 271 ? 7.727 -2.957 -18.25 1 98.25 271 LEU A O 1
ATOM 2034 N N . LYS A 1 272 ? 6.02 -2.127 -17.125 1 98.12 272 LYS A N 1
ATOM 2035 C CA . LYS A 1 272 ? 5.09 -2.23 -18.25 1 98.12 272 LYS A CA 1
ATOM 2036 C C . LYS A 1 272 ? 4.648 -0.851 -18.719 1 98.12 272 LYS A C 1
ATOM 2038 O O . LYS A 1 272 ? 4.418 -0.645 -19.922 1 98.12 272 LYS A O 1
ATOM 2043 N N . TYR A 1 273 ? 4.5 0.051 -17.766 1 97.44 273 TYR A N 1
ATOM 2044 C CA . TYR A 1 273 ? 3.934 1.357 -18.078 1 97.44 273 TYR A CA 1
ATOM 2045 C C . TYR A 1 273 ? 4.77 2.477 -17.469 1 97.44 273 TYR A C 1
ATOM 2047 O O . TYR A 1 273 ? 5.109 2.426 -16.281 1 97.44 273 TYR A O 1
ATOM 2055 N N . SER A 1 274 ? 5.027 3.496 -18.219 1 96.88 274 SER A N 1
ATOM 2056 C CA . SER A 1 274 ? 5.836 4.625 -17.766 1 96.88 274 SER A CA 1
ATOM 2057 C C . SER A 1 274 ? 5.16 5.359 -16.609 1 96.88 274 SER A C 1
ATOM 2059 O O . SER A 1 274 ? 5.836 5.906 -15.734 1 96.88 274 SER A O 1
ATOM 2061 N N . GLU A 1 275 ? 3.863 5.336 -16.594 1 96.62 275 GLU A N 1
ATOM 2062 C CA . GLU A 1 275 ? 3.111 6.039 -15.547 1 96.62 275 GLU A CA 1
ATOM 2063 C C . GLU A 1 275 ? 3.352 5.414 -14.18 1 96.62 275 GLU A C 1
ATOM 2065 O O . GLU A 1 275 ? 3.051 6.031 -13.148 1 96.62 275 GLU A O 1
ATOM 2070 N N . PHE A 1 276 ? 3.893 4.203 -14.102 1 97.88 276 PHE A N 1
ATOM 2071 C CA . PHE A 1 276 ? 4.148 3.518 -12.836 1 97.88 276 PHE A CA 1
ATOM 2072 C C . PHE A 1 276 ? 5.629 3.553 -12.492 1 97.88 276 PHE A C 1
ATOM 2074 O O . PHE A 1 276 ? 6.086 2.826 -11.602 1 97.88 276 PHE A O 1
ATOM 2081 N N . ASN A 1 277 ? 6.422 4.336 -13.281 1 97.12 277 ASN A N 1
ATOM 2082 C CA . ASN A 1 277 ? 7.801 4.605 -12.875 1 97.12 277 ASN A CA 1
ATOM 2083 C C . ASN A 1 277 ? 7.863 5.562 -11.695 1 97.12 277 ASN A C 1
ATOM 2085 O O . ASN A 1 277 ? 7.562 6.75 -11.828 1 97.12 277 ASN A O 1
ATOM 2089 N N . GLY A 1 278 ? 8.195 5.062 -10.547 1 95.44 278 GLY A N 1
ATOM 2090 C CA . GLY A 1 278 ? 8.242 5.902 -9.359 1 95.44 278 GLY A CA 1
ATOM 2091 C C . GLY A 1 278 ? 9.18 7.086 -9.5 1 95.44 278 GLY A C 1
ATOM 2092 O O . GLY A 1 278 ? 9.977 7.141 -10.438 1 95.44 278 GLY A O 1
ATOM 2093 N N . PRO A 1 279 ? 9.078 8.078 -8.578 1 94.5 279 PRO A N 1
ATOM 2094 C CA . PRO A 1 279 ? 9.984 9.227 -8.617 1 94.5 279 PRO A CA 1
ATOM 2095 C C . PRO A 1 279 ? 11.422 8.859 -8.273 1 94.5 279 PRO A C 1
ATOM 2097 O O . PRO A 1 279 ? 11.664 7.828 -7.637 1 94.5 279 PRO A O 1
ATOM 2100 N N . PRO A 1 280 ? 12.359 9.664 -8.805 1 94.12 280 PRO A N 1
ATOM 2101 C CA . PRO A 1 280 ? 13.742 9.406 -8.406 1 94.12 280 PRO A CA 1
ATOM 2102 C C . PRO A 1 280 ? 13.914 9.305 -6.891 1 94.12 280 PRO A C 1
ATOM 2104 O O . PRO A 1 280 ? 13.273 10.047 -6.145 1 94.12 280 PRO A O 1
ATOM 2107 N N . TYR A 1 281 ? 14.781 8.414 -6.574 1 91.31 281 TYR A N 1
ATOM 2108 C CA . TYR A 1 281 ? 15.016 8.203 -5.148 1 91.31 281 TYR A CA 1
ATOM 2109 C C . TYR A 1 281 ? 15.695 9.414 -4.523 1 91.31 281 TYR A C 1
ATOM 2111 O O . TYR A 1 281 ? 16.641 9.969 -5.094 1 91.31 281 TYR A O 1
ATOM 2119 N N . THR A 1 282 ? 15.156 9.891 -3.436 1 85.44 282 THR A N 1
ATOM 2120 C CA . THR A 1 282 ? 15.781 10.922 -2.615 1 85.44 282 THR A CA 1
ATOM 2121 C C . THR A 1 282 ? 16.234 10.344 -1.276 1 85.44 282 THR A C 1
ATOM 2123 O O . THR A 1 282 ? 15.406 9.883 -0.485 1 85.44 282 THR A O 1
ATOM 2126 N N . ASN A 1 283 ? 17.531 10.336 -1.023 1 81.94 283 ASN A N 1
ATOM 2127 C CA . ASN A 1 283 ? 18.109 9.797 0.207 1 81.94 283 ASN A CA 1
ATOM 2128 C C . ASN A 1 283 ? 17.719 8.344 0.429 1 81.94 283 ASN A C 1
ATOM 2130 O O . ASN A 1 283 ? 17.406 7.945 1.556 1 81.94 283 ASN A O 1
ATOM 2134 N N . GLY A 1 284 ? 17.469 7.688 -0.643 1 85.56 284 GLY A N 1
ATOM 2135 C CA . GLY A 1 284 ? 17.25 6.25 -0.58 1 85.56 284 GLY A CA 1
ATOM 2136 C C . GLY A 1 284 ? 15.789 5.879 -0.346 1 85.56 284 GLY A C 1
ATOM 2137 O O . GLY A 1 284 ? 15.469 4.707 -0.164 1 85.56 284 GLY A O 1
ATOM 2138 N N . ASP A 1 285 ? 14.953 6.816 -0.302 1 89.5 285 ASP A N 1
ATOM 2139 C CA . ASP A 1 285 ? 13.531 6.551 -0.089 1 89.5 285 ASP A CA 1
ATOM 2140 C C . ASP A 1 285 ? 12.914 5.883 -1.312 1 89.5 285 ASP A C 1
ATOM 2142 O O . ASP A 1 285 ? 12.969 6.422 -2.418 1 89.5 285 ASP A O 1
ATOM 2146 N N . ARG A 1 286 ? 12.266 4.738 -1.071 1 90.25 286 ARG A N 1
ATOM 2147 C CA . ARG A 1 286 ? 11.672 3.988 -2.174 1 90.25 286 ARG A CA 1
ATOM 2148 C C . ARG A 1 286 ? 10.188 3.732 -1.928 1 90.25 286 ARG A C 1
ATOM 2150 O O . ARG A 1 286 ? 9.578 2.893 -2.592 1 90.25 286 ARG A O 1
ATOM 2157 N N . THR A 1 287 ? 9.625 4.445 -1.023 1 92.5 287 THR A N 1
ATOM 2158 C CA . THR A 1 287 ? 8.273 4.141 -0.554 1 92.5 287 THR A CA 1
ATOM 2159 C C . THR A 1 287 ? 7.242 4.453 -1.634 1 92.5 287 THR A C 1
ATOM 2161 O O . THR A 1 287 ? 6.184 3.826 -1.685 1 92.5 287 THR A O 1
ATOM 2164 N N . ALA A 1 288 ? 7.602 5.336 -2.543 1 94.38 288 ALA A N 1
ATOM 2165 C CA . ALA A 1 288 ? 6.648 5.766 -3.561 1 94.38 288 ALA A CA 1
ATOM 2166 C C . ALA A 1 288 ? 6.688 4.84 -4.773 1 94.38 288 ALA A C 1
ATOM 2168 O O . ALA A 1 288 ? 5.887 4.988 -5.699 1 94.38 288 ALA A O 1
ATOM 2169 N N . GLY A 1 289 ? 7.609 3.918 -4.777 1 94.31 289 GLY A N 1
ATOM 2170 C CA . GLY A 1 289 ? 7.703 2.98 -5.887 1 94.31 289 GLY A CA 1
ATOM 2171 C C . GLY A 1 289 ? 9.094 2.893 -6.477 1 94.31 289 GLY A C 1
ATOM 2172 O O . GLY A 1 289 ? 9.945 3.746 -6.207 1 94.31 289 GLY A O 1
ATOM 2173 N N . ARG A 1 290 ? 9.266 1.961 -7.293 1 95.06 290 ARG A N 1
ATOM 2174 C CA . ARG A 1 290 ? 10.547 1.76 -7.965 1 95.06 290 ARG A CA 1
ATOM 2175 C C . ARG A 1 290 ? 10.75 2.797 -9.062 1 95.06 290 ARG A C 1
ATOM 2177 O O . ARG A 1 290 ? 9.828 3.109 -9.812 1 95.06 290 ARG A O 1
ATOM 2184 N N . HIS A 1 291 ? 12 3.242 -9.07 1 96.31 291 HIS A N 1
ATOM 2185 C CA . HIS A 1 291 ? 12.352 4.191 -10.117 1 96.31 291 HIS A CA 1
ATOM 2186 C C . HIS A 1 291 ? 13.383 3.6 -11.078 1 96.31 291 HIS A C 1
ATOM 2188 O O . HIS A 1 291 ? 14.391 3.041 -10.641 1 96.31 291 HIS A O 1
ATOM 2194 N N . PHE A 1 292 ? 13.086 3.713 -12.336 1 96.31 292 PHE A N 1
ATOM 2195 C CA . PHE A 1 292 ? 14.047 3.363 -13.383 1 96.31 292 PHE A CA 1
ATOM 2196 C C . PHE A 1 292 ? 14.57 4.617 -14.078 1 96.31 292 PHE A C 1
ATOM 2198 O O . PHE A 1 292 ? 13.797 5.406 -14.617 1 96.31 292 PHE A O 1
ATOM 2205 N N . SER A 1 293 ? 15.82 4.766 -14.031 1 94.94 293 SER A N 1
ATOM 2206 C CA . SER A 1 293 ? 16.438 5.891 -14.727 1 94.94 293 SER A CA 1
ATOM 2207 C C . SER A 1 293 ? 16.484 5.656 -16.234 1 94.94 293 SER A C 1
ATOM 2209 O O . SER A 1 293 ? 16.359 4.52 -16.688 1 94.94 293 SER A O 1
ATOM 2211 N N . ALA A 1 294 ? 16.75 6.723 -16.984 1 93.69 294 ALA A N 1
ATOM 2212 C CA . ALA A 1 294 ? 16.906 6.617 -18.438 1 93.69 294 ALA A CA 1
ATOM 2213 C C . ALA A 1 294 ? 18.172 5.844 -18.797 1 93.69 294 ALA A C 1
ATOM 2215 O O . ALA A 1 294 ? 19.188 5.945 -18.094 1 93.69 294 ALA A O 1
ATOM 2216 N N . PRO A 1 295 ? 18.234 5.074 -19.797 1 95.5 295 PRO A N 1
ATOM 2217 C CA . PRO A 1 295 ? 17.125 4.852 -20.719 1 95.5 295 PRO A CA 1
ATOM 2218 C C . PRO A 1 295 ? 16.031 3.961 -20.141 1 95.5 295 PRO A C 1
ATOM 2220 O O . PRO A 1 295 ? 16.328 3.066 -19.34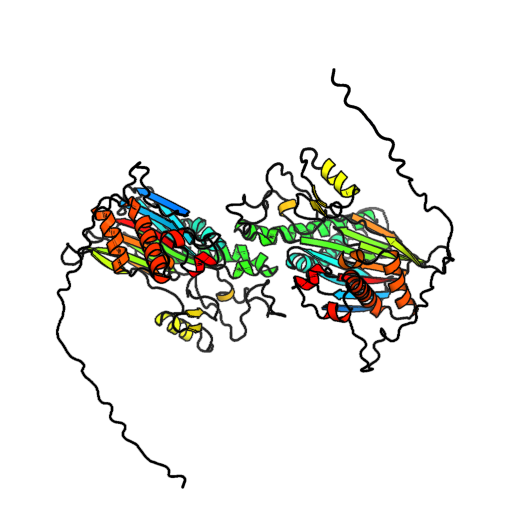4 1 95.5 295 PRO A O 1
ATOM 2223 N N . PHE A 1 296 ? 14.852 4.223 -20.406 1 96.69 296 PHE A N 1
ATOM 2224 C CA . PHE A 1 296 ? 13.664 3.547 -19.891 1 96.69 296 PHE A CA 1
ATOM 2225 C C . PHE A 1 296 ? 12.578 3.477 -20.969 1 96.69 296 PHE A C 1
ATOM 2227 O O . PHE A 1 296 ? 11.93 4.48 -21.266 1 96.69 296 PHE A O 1
ATOM 2234 N N . THR A 1 297 ? 12.32 2.232 -21.547 1 97 297 THR A N 1
ATOM 2235 C CA . THR A 1 297 ? 11.406 2.104 -22.672 1 97 297 THR A CA 1
ATOM 2236 C C . THR A 1 297 ? 10.438 0.947 -22.453 1 97 297 THR A C 1
ATOM 2238 O O . THR A 1 297 ? 10.367 0.023 -23.266 1 97 297 THR A O 1
ATOM 2241 N N . PRO A 1 298 ? 9.648 0.993 -21.406 1 97 298 PRO A N 1
ATOM 2242 C CA . PRO A 1 298 ? 8.664 -0.08 -21.234 1 97 298 PRO A CA 1
ATOM 2243 C C . PRO A 1 298 ? 7.723 -0.219 -22.422 1 97 298 PRO A C 1
ATOM 2245 O O . PRO A 1 298 ? 7.594 0.708 -23.219 1 97 298 PRO A O 1
ATOM 2248 N N . PRO A 1 299 ? 7.074 -1.293 -22.594 1 98.06 299 PRO A N 1
ATOM 2249 C CA . PRO A 1 299 ? 7.012 -2.42 -21.656 1 98.06 299 PRO A CA 1
ATOM 2250 C C . PRO A 1 299 ? 8.203 -3.363 -21.797 1 98.06 299 PRO A C 1
ATOM 2252 O O . PRO A 1 299 ? 8.602 -3.713 -22.906 1 98.06 299 PRO A O 1
ATOM 2255 N N . TYR A 1 300 ? 8.727 -3.84 -20.688 1 98.5 300 TYR A N 1
ATOM 2256 C CA . TYR A 1 300 ? 9.805 -4.816 -20.672 1 98.5 300 TYR A CA 1
ATOM 2257 C C . TYR A 1 300 ? 9.266 -6.23 -20.531 1 98.5 300 TYR A C 1
ATOM 2259 O O . TYR A 1 300 ? 9.914 -7.199 -20.922 1 98.5 300 TYR A O 1
ATOM 2267 N N . ILE A 1 301 ? 8.141 -6.32 -19.844 1 98.56 301 ILE A N 1
ATOM 2268 C CA . ILE A 1 301 ? 7.496 -7.613 -19.625 1 98.56 301 ILE A CA 1
ATOM 2269 C C . ILE A 1 301 ? 6.023 -7.535 -20.031 1 98.56 301 ILE A C 1
ATOM 2271 O O . ILE A 1 301 ? 5.504 -6.449 -20.297 1 98.56 301 ILE A O 1
ATOM 2275 N N . THR A 1 302 ? 5.344 -8.703 -20.062 1 98.38 302 THR A N 1
ATOM 2276 C CA . THR A 1 302 ? 3.939 -8.789 -20.453 1 98.38 302 THR A CA 1
ATOM 2277 C C . THR A 1 302 ? 3.213 -9.852 -19.641 1 98.38 302 THR A C 1
ATOM 2279 O O . THR A 1 302 ? 3.846 -10.711 -19.031 1 98.38 302 THR A O 1
ATOM 2282 N N . ALA A 1 303 ? 1.938 -9.711 -19.531 1 98.81 303 ALA A N 1
ATOM 2283 C CA . ALA A 1 303 ? 1.119 -10.727 -18.875 1 98.81 303 ALA A CA 1
ATOM 2284 C C . ALA A 1 303 ? 0.582 -11.734 -19.891 1 98.81 303 ALA A C 1
ATOM 2286 O O . ALA A 1 303 ? 0.015 -12.758 -19.516 1 98.81 303 ALA A O 1
ATOM 2287 N N . ILE A 1 304 ? 0.731 -11.453 -21.172 1 98.81 304 ILE A N 1
ATOM 2288 C CA . ILE A 1 304 ? 0.201 -12.32 -22.219 1 98.81 304 ILE A CA 1
ATOM 2289 C C . ILE A 1 304 ? 0.968 -13.641 -22.234 1 98.81 304 ILE A C 1
ATOM 2291 O O . ILE A 1 304 ? 2.189 -13.656 -22.406 1 98.81 304 ILE A O 1
ATOM 2295 N N . PRO A 1 305 ? 0.272 -14.75 -22.109 1 98.88 305 PRO A N 1
ATOM 2296 C CA . PRO A 1 305 ? 0.96 -16.031 -21.984 1 98.88 305 PRO A CA 1
ATOM 2297 C C . PRO A 1 305 ? 1.349 -16.625 -23.328 1 98.88 305 PRO A C 1
ATOM 2299 O O . PRO A 1 305 ? 0.776 -16.266 -24.359 1 98.88 305 PRO A O 1
ATOM 2302 N N . GLU A 1 306 ? 2.354 -17.406 -23.297 1 98.44 306 GLU A N 1
ATOM 2303 C CA . GLU A 1 306 ? 2.594 -18.359 -24.375 1 98.44 306 GLU A CA 1
ATOM 2304 C C . GLU A 1 306 ? 1.697 -19.594 -24.234 1 98.44 306 GLU A C 1
ATOM 2306 O O . GLU A 1 306 ? 1.558 -20.141 -23.141 1 98.44 306 GLU A O 1
ATOM 2311 N N . ILE A 1 307 ? 1.085 -20.016 -25.328 1 98.56 307 ILE A N 1
ATOM 2312 C CA . ILE A 1 307 ? 0.144 -21.125 -25.25 1 98.56 307 ILE A CA 1
ATOM 2313 C C . ILE A 1 307 ? 0.683 -22.312 -26.016 1 98.56 307 ILE A C 1
ATOM 2315 O O . ILE A 1 307 ? 1.142 -22.172 -27.156 1 98.56 307 ILE A O 1
ATOM 2319 N N . THR A 1 308 ? 0.67 -23.438 -25.422 1 98.25 308 THR A N 1
ATOM 2320 C CA . THR A 1 308 ? 0.944 -24.719 -26.062 1 98.25 308 THR A CA 1
ATOM 2321 C C . THR A 1 308 ? -0.289 -25.625 -26.016 1 98.25 308 THR A C 1
ATOM 2323 O O . THR A 1 308 ? -0.939 -25.75 -24.969 1 98.25 308 THR A O 1
ATOM 2326 N N . SER A 1 309 ? -0.654 -26.125 -27.188 1 97.31 309 SER A N 1
ATOM 2327 C CA . SER A 1 309 ? -1.75 -27.078 -27.234 1 97.31 309 SER A CA 1
ATOM 2328 C C . SER A 1 309 ? -1.235 -28.5 -27.484 1 97.31 309 SER A C 1
ATOM 2330 O O . SER A 1 309 ? -0.28 -28.688 -28.234 1 97.31 309 SER A O 1
ATOM 2332 N N . HIS A 1 310 ? -1.842 -29.453 -26.781 1 97.44 310 HIS A N 1
ATOM 2333 C CA . HIS A 1 310 ? -1.478 -30.859 -26.875 1 97.44 310 HIS A CA 1
ATOM 2334 C C . HIS A 1 310 ? -2.717 -31.75 -26.938 1 97.44 310 HIS A C 1
ATOM 2336 O O . HIS A 1 310 ? -3.537 -31.734 -26.016 1 97.44 310 HIS A O 1
ATOM 2342 N N . GLN A 1 311 ? -2.801 -32.531 -28.062 1 96.88 311 GLN A N 1
ATOM 2343 C CA . GLN A 1 311 ? -3.883 -33.5 -28.156 1 96.88 311 GLN A CA 1
ATOM 2344 C C . GLN A 1 311 ? -3.586 -34.75 -27.312 1 96.88 311 GLN A C 1
ATOM 2346 O O . GLN A 1 311 ? -2.605 -35.438 -27.547 1 96.88 311 GLN A O 1
ATOM 2351 N N . LEU A 1 312 ? -4.438 -35 -26.391 1 96.88 312 LEU A N 1
ATOM 2352 C CA . LEU A 1 312 ? -4.219 -36.125 -25.469 1 96.88 312 LEU A CA 1
ATOM 2353 C C . LEU A 1 312 ? -4.469 -37.438 -26.156 1 96.88 312 LEU A C 1
ATOM 2355 O O . LEU A 1 312 ? -5.383 -37.562 -26.984 1 96.88 312 LEU A O 1
ATOM 2359 N N . ASP A 1 313 ? -3.703 -38.344 -25.766 1 94.56 313 ASP A N 1
ATOM 2360 C CA . ASP A 1 313 ? -3.926 -39.719 -26.203 1 94.56 313 ASP A CA 1
ATOM 2361 C C . ASP A 1 313 ? -3.652 -40.719 -25.078 1 94.56 313 ASP A C 1
ATOM 2363 O O . ASP A 1 313 ? -3.484 -40.312 -23.922 1 94.56 313 ASP A O 1
ATOM 2367 N N . GLY A 1 314 ? -3.756 -42 -25.375 1 93 314 GLY A N 1
ATOM 2368 C CA . GLY A 1 314 ? -3.689 -43.031 -24.359 1 93 314 GLY A CA 1
ATOM 2369 C C . GLY A 1 314 ? -2.346 -43.094 -23.656 1 93 314 GLY A C 1
ATOM 2370 O O . GLY A 1 314 ? -2.238 -43.656 -22.547 1 93 314 GLY A O 1
ATOM 2371 N N . SER A 1 315 ? -1.314 -42.5 -24.266 1 95.12 315 SER A N 1
ATOM 2372 C CA . SER A 1 315 ? 0.017 -42.531 -23.672 1 95.12 315 SER A CA 1
ATOM 2373 C C . SER A 1 315 ? 0.185 -41.438 -22.625 1 95.12 315 SER A C 1
ATOM 2375 O O . SER A 1 315 ? 1.101 -41.5 -21.797 1 95.12 315 SER A O 1
ATOM 2377 N N . ASP A 1 316 ? -0.617 -40.406 -22.703 1 97.19 316 ASP A N 1
ATOM 2378 C CA . ASP A 1 316 ? -0.535 -39.312 -21.766 1 97.19 316 ASP A CA 1
ATOM 2379 C C . ASP A 1 316 ? -1.136 -39.688 -20.406 1 97.19 316 ASP A C 1
ATOM 2381 O O . ASP A 1 316 ? -2.32 -40.031 -20.328 1 97.19 316 ASP A O 1
ATOM 2385 N N . LYS A 1 317 ? -0.387 -39.531 -19.344 1 97.31 317 LYS A N 1
ATOM 2386 C CA . LYS A 1 317 ? -0.843 -40.062 -18.062 1 97.31 317 LYS A CA 1
ATOM 2387 C C . LYS A 1 317 ? -1.19 -38.938 -17.094 1 97.31 317 LYS A C 1
ATOM 2389 O O . LYS A 1 317 ? -2.189 -39 -16.375 1 97.31 317 LYS A O 1
ATOM 2394 N N . PHE A 1 318 ? -0.335 -37.938 -17.031 1 98.44 318 PHE A N 1
ATOM 2395 C CA . PHE A 1 318 ? -0.606 -36.844 -16.109 1 98.44 318 PHE A CA 1
ATOM 2396 C C . PHE A 1 318 ? 0.163 -35.594 -16.516 1 98.44 318 PHE A C 1
ATOM 2398 O O . PHE A 1 318 ? 1.09 -35.656 -17.312 1 98.44 318 PHE A O 1
ATOM 2405 N N . LEU A 1 319 ? -0.265 -34.438 -16.031 1 98.81 319 LEU A N 1
ATOM 2406 C CA . LEU A 1 319 ? 0.381 -33.125 -16.203 1 98.81 319 LEU A CA 1
ATOM 2407 C C . LEU A 1 319 ? 0.727 -32.5 -14.852 1 98.81 319 LEU A C 1
ATOM 2409 O O . LEU A 1 319 ? -0.134 -32.406 -13.969 1 98.81 319 LEU A O 1
ATOM 2413 N N . ILE A 1 320 ? 1.977 -32.156 -14.688 1 98.94 320 ILE A N 1
ATOM 2414 C CA . ILE A 1 320 ? 2.439 -31.484 -13.477 1 98.94 320 ILE A CA 1
ATOM 2415 C C . ILE A 1 320 ? 2.59 -29.984 -13.75 1 98.94 320 ILE A C 1
ATOM 2417 O O . ILE A 1 320 ? 3.285 -29.594 -14.688 1 98.94 320 ILE A O 1
ATOM 2421 N N . ILE A 1 321 ? 1.93 -29.172 -13.031 1 98.94 321 ILE A N 1
ATOM 2422 C CA . ILE A 1 321 ? 2.162 -27.734 -13.023 1 98.94 321 ILE A CA 1
ATOM 2423 C C . ILE A 1 321 ? 2.766 -27.312 -11.68 1 98.94 321 ILE A C 1
ATOM 2425 O O . ILE A 1 321 ? 2.152 -27.516 -10.633 1 98.94 321 ILE A O 1
ATOM 2429 N N . GLY A 1 322 ? 3.959 -26.766 -11.703 1 98.81 322 GLY A N 1
ATOM 2430 C CA . GLY A 1 322 ? 4.637 -26.422 -10.461 1 98.81 322 GLY A CA 1
ATOM 2431 C C . GLY A 1 322 ? 5.32 -25.062 -10.508 1 98.81 322 GLY A C 1
ATOM 2432 O O . GLY A 1 322 ? 5.832 -24.656 -11.555 1 98.81 322 GLY A O 1
ATOM 2433 N N . SER A 1 323 ? 5.328 -24.391 -9.375 1 98.38 323 SER A N 1
ATOM 2434 C CA . SER A 1 323 ? 6.078 -23.141 -9.258 1 98.38 323 SER A CA 1
ATOM 2435 C C . SER A 1 323 ? 7.582 -23.391 -9.273 1 98.38 323 SER A C 1
ATOM 2437 O O . SER A 1 323 ? 8.023 -24.547 -9.336 1 98.38 323 SER A O 1
ATOM 2439 N N . ASP A 1 324 ? 8.352 -22.297 -9.273 1 96 324 ASP A N 1
ATOM 2440 C CA . ASP A 1 324 ? 9.805 -22.422 -9.359 1 96 324 ASP A CA 1
ATOM 2441 C C . ASP A 1 324 ? 10.367 -23.141 -8.141 1 96 324 ASP A C 1
ATOM 2443 O O . ASP A 1 324 ? 11.406 -23.812 -8.227 1 96 324 ASP A O 1
ATOM 2447 N N . GLY A 1 325 ? 9.664 -23.156 -7.02 1 96.25 325 GLY A N 1
ATOM 2448 C CA . GLY A 1 325 ? 10.102 -23.891 -5.84 1 96.25 325 GLY A CA 1
ATOM 2449 C C . GLY A 1 325 ? 10.234 -25.391 -6.082 1 96.25 325 GLY A C 1
ATOM 2450 O O . GLY A 1 325 ? 11.07 -26.047 -5.457 1 96.25 325 GLY A O 1
ATOM 2451 N N . LEU A 1 326 ? 9.422 -25.906 -6.887 1 97.75 326 LEU A N 1
ATOM 2452 C CA . LEU A 1 326 ? 9.508 -27.312 -7.262 1 97.75 326 LEU A CA 1
ATOM 2453 C C . LEU A 1 326 ? 10.719 -27.562 -8.156 1 97.75 326 LEU A C 1
ATOM 2455 O O . LEU A 1 326 ? 11.539 -28.438 -7.867 1 97.75 326 LEU A O 1
ATOM 2459 N N . TRP A 1 327 ? 10.891 -26.766 -9.047 1 97.44 327 TRP A N 1
ATOM 2460 C CA . TRP A 1 327 ? 11.805 -27.047 -10.148 1 97.44 327 TRP A CA 1
ATOM 2461 C C . TRP A 1 327 ? 13.219 -26.609 -9.797 1 97.44 327 TRP A C 1
ATOM 2463 O O . TRP A 1 327 ? 14.18 -27 -10.477 1 97.44 327 TRP A O 1
ATOM 2473 N N . ASP A 1 328 ? 13.336 -25.797 -8.812 1 94 328 ASP A N 1
ATOM 2474 C CA . ASP A 1 328 ? 14.664 -25.469 -8.305 1 94 328 ASP A CA 1
ATOM 2475 C C . ASP A 1 328 ? 15.359 -26.703 -7.754 1 94 328 ASP A C 1
ATOM 2477 O O . ASP A 1 328 ? 16.594 -26.734 -7.641 1 94 328 ASP A O 1
ATOM 2481 N N . TYR A 1 329 ? 14.57 -27.75 -7.461 1 96.25 329 TYR A N 1
ATOM 2482 C CA . TYR A 1 329 ? 15.156 -28.906 -6.781 1 96.25 329 TYR A CA 1
ATOM 2483 C C . TYR A 1 329 ? 14.922 -30.172 -7.578 1 96.25 329 TYR A C 1
ATOM 2485 O O . TYR A 1 329 ? 15.602 -31.188 -7.363 1 96.25 329 TYR A O 1
ATOM 2493 N N . LEU A 1 330 ? 13.938 -30.156 -8.445 1 97.69 330 LEU A N 1
ATOM 2494 C CA . LEU A 1 330 ? 13.609 -31.359 -9.18 1 97.69 330 LEU A CA 1
ATOM 2495 C C . LEU A 1 330 ? 13.75 -31.141 -10.688 1 97.69 330 LEU A C 1
ATOM 2497 O O . LEU A 1 330 ? 13.305 -30.125 -11.211 1 97.69 330 LEU A O 1
ATOM 2501 N N . SER A 1 331 ? 14.359 -32.094 -11.336 1 97.81 331 SER A N 1
ATOM 2502 C CA . SER A 1 331 ? 14.297 -32.125 -12.789 1 97.81 331 SER A CA 1
ATOM 2503 C C . SER A 1 331 ? 12.922 -32.594 -13.273 1 97.81 331 SER A C 1
ATOM 2505 O O . SER A 1 331 ? 12.133 -33.125 -12.492 1 97.81 331 SER A O 1
ATOM 2507 N N . ASN A 1 332 ? 12.711 -32.406 -14.547 1 98.5 332 ASN A N 1
ATOM 2508 C CA . ASN A 1 332 ? 11.477 -32.906 -15.141 1 98.5 332 ASN A CA 1
ATOM 2509 C C . ASN A 1 332 ? 11.312 -34.406 -14.898 1 98.5 332 ASN A C 1
ATOM 2511 O O . ASN A 1 332 ? 10.242 -34.875 -14.477 1 98.5 332 ASN A O 1
ATOM 2515 N N . GLU A 1 333 ? 12.352 -35.125 -15.117 1 97.69 333 GLU A N 1
ATOM 2516 C CA . GLU A 1 333 ? 12.336 -36.562 -15.039 1 97.69 333 GLU A CA 1
ATOM 2517 C C . GLU A 1 333 ? 12.078 -37.031 -13.609 1 97.69 333 GLU A C 1
ATOM 2519 O O . GLU A 1 333 ? 11.289 -37.969 -13.391 1 97.69 333 GLU A O 1
ATOM 2524 N N . GLU A 1 334 ? 12.695 -36.375 -12.703 1 97.62 334 GLU A N 1
ATOM 2525 C CA . GLU A 1 334 ? 12.508 -36.75 -11.305 1 97.62 334 GLU A CA 1
ATOM 2526 C C . GLU A 1 334 ? 11.062 -36.531 -10.867 1 97.62 334 GLU A C 1
ATOM 2528 O O . GLU A 1 334 ? 10.492 -37.375 -10.18 1 97.62 334 GLU A O 1
ATOM 2533 N N . ALA A 1 335 ? 10.531 -35.438 -11.211 1 98.56 335 ALA A N 1
ATOM 2534 C CA . ALA A 1 335 ? 9.156 -35.125 -10.828 1 98.56 335 ALA A CA 1
ATOM 2535 C C . ALA A 1 335 ? 8.18 -36.125 -11.406 1 98.56 335 ALA A C 1
ATOM 2537 O O . ALA A 1 335 ? 7.285 -36.625 -10.703 1 98.56 335 ALA A O 1
ATOM 2538 N N . VAL A 1 336 ? 8.367 -36.469 -12.672 1 98.25 336 VAL A N 1
ATOM 2539 C CA . VAL A 1 336 ? 7.484 -37.406 -13.336 1 98.25 336 VAL A CA 1
ATOM 2540 C C . VAL A 1 336 ? 7.617 -38.781 -12.68 1 98.25 336 VAL A C 1
ATOM 2542 O O . VAL A 1 336 ? 6.625 -39.5 -12.5 1 98.25 336 VAL A O 1
ATOM 2545 N N . ASP A 1 337 ? 8.781 -39.125 -12.312 1 96.88 337 ASP A N 1
ATOM 2546 C CA . ASP A 1 337 ? 9.008 -40.406 -11.641 1 96.88 337 ASP A CA 1
ATOM 2547 C C . ASP A 1 337 ? 8.273 -40.469 -10.305 1 96.88 337 ASP A C 1
ATOM 2549 O O . ASP A 1 337 ? 7.691 -41.469 -9.953 1 96.88 337 ASP A O 1
ATOM 2553 N N . ILE A 1 338 ? 8.359 -39.406 -9.625 1 96.5 338 ILE A N 1
ATOM 2554 C CA . ILE A 1 338 ? 7.715 -39.344 -8.32 1 96.5 338 ILE A CA 1
ATOM 2555 C C . ILE A 1 338 ? 6.207 -39.5 -8.477 1 96.5 338 ILE A C 1
ATOM 2557 O O . ILE A 1 338 ? 5.59 -40.312 -7.77 1 96.5 338 ILE A O 1
ATOM 2561 N N . VAL A 1 339 ? 5.609 -38.781 -9.367 1 97.62 339 VAL A N 1
ATOM 2562 C CA . VAL A 1 339 ? 4.168 -38.844 -9.578 1 97.62 339 VAL A CA 1
ATOM 2563 C C . VAL A 1 339 ? 3.766 -40.219 -10.086 1 97.62 339 VAL A C 1
ATOM 2565 O O . VAL A 1 339 ? 2.777 -40.781 -9.625 1 97.62 339 VAL A O 1
ATOM 2568 N N . ASN A 1 340 ? 4.535 -40.75 -11.016 1 96.12 340 ASN A N 1
ATOM 2569 C CA . ASN A 1 340 ? 4.262 -42.094 -11.539 1 96.12 340 ASN A CA 1
ATOM 2570 C C . ASN A 1 340 ? 4.32 -43.125 -10.43 1 96.12 340 ASN A C 1
ATOM 2572 O O . ASN A 1 340 ? 3.533 -44.094 -10.43 1 96.12 340 ASN A O 1
ATOM 2576 N N . GLY A 1 341 ? 5.293 -42.969 -9.633 1 93.62 341 GLY A N 1
ATOM 2577 C CA . GLY A 1 341 ? 5.379 -43.875 -8.492 1 93.62 341 GLY A CA 1
ATOM 2578 C C . GLY A 1 341 ? 4.129 -43.875 -7.629 1 93.62 341 GLY A C 1
ATOM 2579 O O . GLY A 1 341 ? 3.615 -44.938 -7.258 1 93.62 341 GLY A O 1
ATOM 2580 N N . GLN A 1 342 ? 3.682 -42.688 -7.336 1 93.62 342 GLN A N 1
ATOM 2581 C CA . GLN A 1 342 ? 2.465 -42.594 -6.539 1 93.62 342 GLN A CA 1
ATOM 2582 C C . GLN A 1 342 ? 1.265 -43.156 -7.281 1 93.62 342 GLN A C 1
ATOM 2584 O O . GLN A 1 342 ? 0.447 -43.875 -6.695 1 93.62 342 GLN A O 1
ATOM 2589 N N . ALA A 1 343 ? 1.165 -42.875 -8.5 1 93.31 343 ALA A N 1
ATOM 2590 C CA . ALA A 1 343 ? 0.053 -43.375 -9.312 1 93.31 343 ALA A CA 1
ATOM 2591 C C . ALA A 1 343 ? 0.057 -44.875 -9.391 1 93.31 343 ALA A C 1
ATOM 2593 O O . ALA A 1 343 ? -0.998 -45.531 -9.328 1 93.31 343 ALA A O 1
ATOM 2594 N N . SER A 1 344 ? 1.204 -45.469 -9.57 1 91.19 344 SER A N 1
ATOM 2595 C CA . SER A 1 344 ? 1.338 -46.906 -9.703 1 91.19 344 SER A CA 1
ATOM 2596 C C . SER A 1 344 ? 0.906 -47.625 -8.422 1 91.19 344 SER A C 1
ATOM 2598 O O . SER A 1 344 ? 0.478 -48.781 -8.469 1 91.19 344 SER A O 1
ATOM 2600 N N . CYS A 1 345 ? 0.999 -46.875 -7.363 1 89.94 345 CYS A N 1
ATOM 2601 C CA . CYS A 1 345 ? 0.607 -47.438 -6.078 1 89.94 345 CYS A CA 1
ATOM 2602 C C . CYS A 1 345 ? -0.849 -47.125 -5.762 1 89.94 345 CYS A C 1
ATOM 2604 O O . CYS A 1 345 ? -1.336 -47.438 -4.672 1 89.94 345 CYS A O 1
ATOM 2606 N N . GLY A 1 346 ? -1.481 -46.469 -6.648 1 90.38 346 GLY A N 1
ATOM 2607 C CA . GLY A 1 346 ? -2.867 -46.094 -6.422 1 90.38 346 GLY A CA 1
ATOM 2608 C C . GLY A 1 346 ? -3.014 -44.875 -5.539 1 90.38 346 GLY A C 1
ATOM 2609 O O . GLY A 1 346 ? -4.102 -44.594 -5.027 1 90.38 346 GLY A O 1
ATOM 2610 N N . ASN A 1 347 ? -1.96 -44.156 -5.277 1 91.31 347 ASN A N 1
ATOM 2611 C CA . ASN A 1 347 ? -1.953 -43 -4.395 1 91.31 347 ASN A CA 1
ATOM 2612 C C . ASN A 1 347 ? -1.927 -41.688 -5.188 1 91.31 347 ASN A C 1
ATOM 2614 O O . ASN A 1 347 ? -1.087 -40.812 -4.938 1 91.31 347 ASN A O 1
ATOM 2618 N N . HIS A 1 348 ? -2.855 -41.531 -6.117 1 93 348 HIS A N 1
ATOM 2619 C CA . HIS A 1 348 ? -2.918 -40.344 -6.949 1 93 348 HIS A CA 1
ATOM 2620 C C . HIS A 1 348 ? -3.086 -39.094 -6.098 1 93 348 HIS A C 1
ATOM 2622 O O . HIS A 1 348 ? -2.467 -38.062 -6.375 1 93 348 HIS A O 1
ATOM 2628 N N . ASP A 1 349 ? -3.826 -39.188 -5.066 1 92 349 ASP A N 1
ATOM 2629 C CA . ASP A 1 349 ? -4.188 -38.062 -4.223 1 92 349 ASP A CA 1
ATOM 2630 C C . ASP A 1 349 ? -2.969 -37.5 -3.49 1 92 349 ASP A C 1
ATOM 2632 O O . ASP A 1 349 ? -2.969 -36.375 -3.053 1 92 349 ASP A O 1
ATOM 2636 N N . LEU A 1 350 ? -1.949 -38.281 -3.4 1 92.62 350 LEU A N 1
ATOM 2637 C CA . LEU A 1 350 ? -0.788 -37.906 -2.604 1 92.62 350 LEU A CA 1
ATOM 2638 C C . LEU A 1 350 ? 0.342 -37.406 -3.496 1 92.62 350 LEU A C 1
ATOM 2640 O O . LEU A 1 350 ? 1.425 -37.062 -3.008 1 92.62 350 LEU A O 1
ATOM 2644 N N . ALA A 1 351 ? 0.109 -37.375 -4.75 1 95.94 351 ALA A N 1
ATOM 2645 C CA . ALA A 1 351 ? 1.163 -37.031 -5.699 1 95.94 351 ALA A CA 1
ATOM 2646 C C . ALA A 1 351 ? 1.729 -35.625 -5.402 1 95.94 351 ALA A C 1
ATOM 2648 O O . ALA A 1 351 ? 2.947 -35.469 -5.363 1 95.94 351 ALA A O 1
ATOM 2649 N N . GLY A 1 352 ? 0.834 -34.625 -5.195 1 96.31 352 GLY A N 1
ATOM 2650 C CA . GLY A 1 352 ? 1.294 -33.281 -4.859 1 96.31 352 GLY A CA 1
ATOM 2651 C C . GLY A 1 352 ? 2.15 -33.25 -3.609 1 96.31 352 GLY A C 1
ATOM 2652 O O . GLY A 1 352 ? 3.217 -32.625 -3.6 1 96.31 352 GLY A O 1
ATOM 2653 N N . ARG A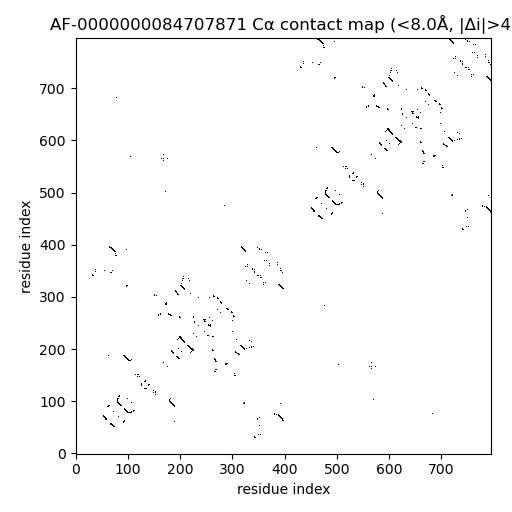 1 353 ? 1.713 -33.844 -2.605 1 94.88 353 ARG A N 1
ATOM 2654 C CA . ARG A 1 353 ? 2.453 -33.906 -1.349 1 94.88 353 ARG A CA 1
ATOM 2655 C C . ARG A 1 353 ? 3.818 -34.562 -1.55 1 94.88 353 ARG A C 1
ATOM 2657 O O . ARG A 1 353 ? 4.816 -34.094 -0.989 1 94.88 353 ARG A O 1
ATOM 2664 N N . ALA A 1 354 ? 3.832 -35.625 -2.277 1 95.19 354 ALA A N 1
ATOM 2665 C CA . ALA A 1 354 ? 5.078 -36.375 -2.527 1 95.19 354 ALA A CA 1
ATOM 2666 C C . ALA A 1 354 ? 6.105 -35.469 -3.207 1 95.19 354 ALA A C 1
ATOM 2668 O O . ALA A 1 354 ? 7.293 -35.5 -2.871 1 95.19 354 ALA A O 1
ATOM 2669 N N . LEU A 1 355 ? 5.609 -34.719 -4.129 1 96.81 355 LEU A N 1
ATOM 2670 C CA . LEU A 1 355 ? 6.492 -33.781 -4.82 1 96.81 355 LEU A CA 1
ATOM 2671 C C . LEU A 1 355 ? 7.066 -32.75 -3.852 1 96.81 355 LEU A C 1
ATOM 2673 O O . LEU A 1 355 ? 8.281 -32.531 -3.824 1 96.81 355 LEU A O 1
ATOM 2677 N N . VAL A 1 356 ? 6.234 -32.156 -3.043 1 95.94 356 VAL A N 1
ATOM 2678 C CA . VAL A 1 356 ? 6.66 -31.141 -2.088 1 95.94 356 VAL A CA 1
ATOM 2679 C C . VAL A 1 356 ? 7.645 -31.734 -1.092 1 95.94 356 VAL A C 1
ATOM 2681 O O . VAL A 1 356 ? 8.672 -31.125 -0.779 1 95.94 356 VAL A O 1
ATOM 2684 N N . GLU A 1 357 ? 7.344 -32.875 -0.656 1 93.62 357 GLU A N 1
ATOM 2685 C CA . GLU A 1 357 ? 8.211 -33.531 0.315 1 93.62 357 GLU A CA 1
ATOM 2686 C C . GLU A 1 357 ? 9.602 -33.781 -0.265 1 93.62 357 GLU A C 1
ATOM 2688 O O . GLU A 1 357 ? 10.609 -33.594 0.422 1 93.62 357 GLU A O 1
ATOM 2693 N N . ARG A 1 358 ? 9.633 -34.281 -1.479 1 94.69 358 ARG A N 1
ATOM 2694 C CA . ARG A 1 358 ? 10.93 -34.5 -2.111 1 94.69 358 ARG A CA 1
ATOM 2695 C C . ARG A 1 358 ? 11.734 -33.219 -2.219 1 94.69 358 ARG A C 1
ATOM 2697 O O . ARG A 1 358 ? 12.953 -33.219 -2.02 1 94.69 358 ARG A O 1
ATOM 2704 N N . VAL A 1 359 ? 11.07 -32.125 -2.568 1 95.81 359 VAL A N 1
ATOM 2705 C CA . VAL A 1 359 ? 11.727 -30.812 -2.627 1 95.81 359 VAL A CA 1
ATOM 2706 C C . VAL A 1 359 ? 12.359 -30.484 -1.275 1 95.81 359 VAL A C 1
ATOM 2708 O O . VAL A 1 359 ? 13.523 -30.094 -1.206 1 95.81 359 VAL A O 1
ATOM 2711 N N . LEU A 1 360 ? 11.609 -30.703 -0.226 1 93.81 360 LEU A N 1
ATOM 2712 C CA . LEU A 1 360 ? 12.062 -30.344 1.113 1 93.81 360 LEU A CA 1
ATOM 2713 C C . LEU A 1 360 ? 13.211 -31.25 1.554 1 93.81 360 LEU A C 1
ATOM 2715 O O . LEU A 1 360 ? 14.141 -30.797 2.232 1 93.81 360 LEU A O 1
ATOM 2719 N N . GLN A 1 361 ? 13.172 -32.438 1.178 1 92.94 361 GLN A N 1
ATOM 2720 C CA . GLN A 1 361 ? 14.266 -33.375 1.47 1 92.94 361 GLN A CA 1
ATOM 2721 C C . GLN A 1 361 ? 15.555 -32.938 0.769 1 92.94 361 GLN A C 1
ATOM 2723 O O . GLN A 1 361 ? 16.625 -32.938 1.372 1 92.94 361 GLN A O 1
ATOM 2728 N N . LYS A 1 362 ? 15.414 -32.625 -0.435 1 94.94 362 LYS A N 1
ATOM 2729 C CA . LYS A 1 362 ? 16.578 -32.188 -1.188 1 94.94 362 LYS A CA 1
ATOM 2730 C C . LYS A 1 362 ? 17.109 -30.844 -0.65 1 94.94 362 LYS A C 1
ATOM 2732 O O . LYS A 1 362 ? 18.312 -30.625 -0.617 1 94.94 362 LYS A O 1
ATOM 2737 N N . ALA A 1 363 ? 16.188 -29.984 -0.265 1 93.88 363 ALA A N 1
ATOM 2738 C CA . ALA A 1 363 ? 16.594 -28.719 0.338 1 93.88 363 ALA A CA 1
ATOM 2739 C C . ALA A 1 363 ? 17.375 -28.953 1.628 1 93.88 363 ALA A C 1
ATOM 2741 O O . ALA A 1 363 ? 18.406 -28.312 1.858 1 93.88 363 ALA A O 1
ATOM 2742 N N . ALA A 1 364 ? 16.875 -29.797 2.424 1 92.12 364 ALA A N 1
ATOM 2743 C CA . ALA A 1 364 ? 17.562 -30.141 3.668 1 92.12 364 ALA A CA 1
ATOM 2744 C C . ALA A 1 364 ? 18.984 -30.641 3.393 1 92.12 364 ALA A C 1
ATOM 2746 O O . ALA A 1 364 ? 19.922 -30.234 4.066 1 92.12 364 ALA A O 1
ATOM 2747 N N . LYS A 1 365 ? 19.078 -31.5 2.432 1 92.94 365 LYS A N 1
ATOM 2748 C CA . LYS A 1 365 ? 20.375 -32.062 2.061 1 92.94 365 LYS A CA 1
ATOM 2749 C C . LYS A 1 365 ? 21.312 -30.953 1.557 1 92.94 365 LYS A C 1
ATOM 2751 O O . LYS A 1 365 ? 22.484 -30.906 1.936 1 92.94 365 LYS A O 1
ATOM 2756 N N . ARG A 1 366 ? 20.766 -30.109 0.762 1 93.5 366 ARG A N 1
ATOM 2757 C CA . ARG A 1 366 ? 21.562 -29.047 0.175 1 93.5 366 ARG A CA 1
ATOM 2758 C C . ARG A 1 366 ? 22.156 -28.141 1.257 1 93.5 366 ARG A C 1
ATOM 2760 O O . ARG A 1 366 ? 23.297 -27.688 1.14 1 93.5 366 ARG A O 1
ATOM 2767 N N . TYR A 1 367 ? 21.422 -27.938 2.309 1 92.31 367 TYR A N 1
ATOM 2768 C CA . TYR A 1 367 ? 21.859 -27 3.334 1 92.31 367 TYR A CA 1
ATOM 2769 C C . TYR A 1 367 ? 22.391 -27.734 4.555 1 92.31 367 TYR A C 1
ATOM 2771 O O . TYR A 1 367 ? 22.484 -27.156 5.645 1 92.31 367 TYR A O 1
ATOM 2779 N N . GLU A 1 368 ? 22.609 -29.016 4.426 1 92.88 368 GLU A N 1
ATOM 2780 C CA . GLU A 1 368 ? 23.234 -29.844 5.445 1 92.88 368 GLU A CA 1
ATOM 2781 C C . GLU A 1 368 ? 22.469 -29.781 6.758 1 92.88 368 GLU A C 1
ATOM 2783 O O . GLU A 1 368 ? 23.047 -29.578 7.82 1 92.88 368 GLU A O 1
ATOM 2788 N N . MET A 1 369 ? 21.203 -29.844 6.57 1 92.38 369 MET A N 1
ATOM 2789 C CA . MET A 1 369 ? 20.281 -29.906 7.703 1 92.38 369 MET A CA 1
ATOM 2790 C C . MET A 1 369 ? 19.484 -31.219 7.684 1 92.38 369 MET A C 1
ATOM 2792 O O . MET A 1 369 ? 19.359 -31.844 6.637 1 92.38 369 MET A O 1
ATOM 2796 N N . THR A 1 370 ? 19.062 -31.578 8.891 1 90.81 370 THR A N 1
ATOM 2797 C CA . THR A 1 370 ? 18.094 -32.688 8.906 1 90.81 370 THR A CA 1
ATOM 2798 C C . THR A 1 370 ? 16.75 -32.219 8.383 1 90.81 370 THR A C 1
ATOM 2800 O O . THR A 1 370 ? 16.453 -31.016 8.398 1 90.81 370 THR A O 1
ATOM 2803 N N . TYR A 1 371 ? 16.078 -33.125 7.855 1 89.38 371 TYR A N 1
ATOM 2804 C CA . TYR A 1 371 ? 14.727 -32.875 7.379 1 89.38 371 TYR A CA 1
ATOM 2805 C C . TYR A 1 371 ? 13.891 -32.188 8.461 1 89.38 371 TYR A C 1
ATOM 2807 O O . TYR A 1 371 ? 13.164 -31.234 8.195 1 89.38 371 TYR A O 1
ATOM 2815 N N . GLN A 1 372 ? 14.008 -32.625 9.672 1 87.94 372 GLN A N 1
ATOM 2816 C CA . GLN A 1 372 ? 13.258 -32.094 10.805 1 87.94 372 GLN A CA 1
ATOM 2817 C C . GLN A 1 372 ? 13.68 -30.672 11.125 1 87.94 372 GLN A C 1
ATOM 2819 O O . GLN A 1 372 ? 12.844 -29.828 11.477 1 87.94 372 GLN A O 1
ATOM 2824 N N . GLU A 1 373 ? 14.891 -30.422 11.008 1 89.19 373 GLU A N 1
ATOM 2825 C CA . GLU A 1 373 ? 15.398 -29.078 11.234 1 89.19 373 GLU A CA 1
ATOM 2826 C C . GLU A 1 373 ? 14.836 -28.094 10.219 1 89.19 373 GLU A C 1
ATOM 2828 O O . GLU A 1 373 ? 14.461 -26.969 10.57 1 89.19 373 GLU A O 1
ATOM 2833 N N . LEU A 1 374 ? 14.789 -28.531 9.031 1 89.94 374 LEU A N 1
ATOM 2834 C CA . LEU A 1 374 ? 14.266 -27.672 7.977 1 89.94 374 LEU A CA 1
ATOM 2835 C C . LEU A 1 374 ? 12.789 -27.359 8.219 1 89.94 374 LEU A C 1
ATOM 2837 O O . LEU A 1 374 ? 12.367 -26.203 8.086 1 89.94 374 LEU A O 1
ATOM 2841 N N . LEU A 1 375 ? 12.055 -28.344 8.609 1 87.81 375 LEU A N 1
ATOM 2842 C CA . LEU A 1 375 ? 10.617 -28.188 8.812 1 87.81 375 LEU A CA 1
ATOM 2843 C C . LEU A 1 375 ? 10.344 -27.297 10.023 1 87.81 375 LEU A C 1
ATOM 2845 O O . LEU A 1 375 ? 9.273 -26.688 10.125 1 87.81 375 LEU A O 1
ATOM 2849 N N . SER A 1 376 ? 11.305 -27.203 10.906 1 86.81 376 SER A N 1
ATOM 2850 C CA . SER A 1 376 ? 11.109 -26.453 12.141 1 86.81 376 SER A CA 1
ATOM 2851 C C . SER A 1 376 ? 11.422 -24.969 11.953 1 86.81 376 SER A C 1
ATOM 2853 O O . SER A 1 376 ? 11.125 -24.156 12.82 1 86.81 376 SER A O 1
ATOM 2855 N N . LEU A 1 377 ? 11.992 -24.672 10.828 1 87.06 377 LEU A N 1
ATOM 2856 C CA . LEU A 1 377 ? 12.281 -23.266 10.562 1 87.06 377 LEU A CA 1
ATOM 2857 C C . LEU A 1 377 ? 10.992 -22.469 10.438 1 87.06 377 LEU A C 1
ATOM 2859 O O . LEU A 1 377 ? 10.039 -22.906 9.781 1 87.06 377 LEU A O 1
ATOM 2863 N N . PRO A 1 378 ? 10.961 -21.297 11.164 1 82.38 378 PRO A N 1
ATOM 2864 C CA . PRO A 1 378 ? 9.773 -20.453 10.992 1 82.38 378 PRO A CA 1
ATOM 2865 C C . PRO A 1 378 ? 9.656 -19.875 9.594 1 82.38 378 PRO A C 1
ATOM 2867 O O . PRO A 1 378 ? 10.664 -19.516 8.977 1 82.38 378 PRO A O 1
ATOM 2870 N N . PRO A 1 379 ? 8.422 -19.844 9.109 1 81.56 379 PRO A N 1
ATOM 2871 C CA . PRO A 1 379 ? 8.25 -19.203 7.805 1 81.56 379 PRO A CA 1
ATOM 2872 C C . PRO A 1 379 ? 8.758 -17.766 7.781 1 81.56 379 PRO A C 1
ATOM 2874 O O . PRO A 1 379 ? 8.75 -17.094 8.812 1 81.56 379 PRO A O 1
ATOM 2877 N N . GLY A 1 380 ? 9.156 -17.25 6.582 1 80.94 380 GLY A N 1
ATOM 2878 C CA . GLY A 1 380 ? 9.766 -15.93 6.445 1 80.94 380 GLY A CA 1
ATOM 2879 C C . GLY A 1 380 ? 11.203 -15.984 5.965 1 80.94 380 GLY A C 1
ATOM 2880 O O . GLY A 1 380 ? 11.547 -16.828 5.129 1 80.94 380 GLY A O 1
ATOM 2881 N N . VAL A 1 381 ? 11.984 -15.117 6.449 1 78.94 381 VAL A N 1
ATOM 2882 C CA . VAL A 1 381 ? 13.32 -14.875 5.902 1 78.94 381 VAL A CA 1
ATOM 2883 C C . VAL A 1 381 ? 14.172 -16.141 6.055 1 78.94 381 VAL A C 1
ATOM 2885 O O . VAL A 1 381 ? 14.852 -16.547 5.113 1 78.94 381 VAL A O 1
ATOM 2888 N N . ASN A 1 382 ? 14.086 -16.844 7.133 1 80.5 382 ASN A N 1
ATOM 2889 C CA . ASN A 1 382 ? 14.945 -17.984 7.391 1 80.5 382 ASN A CA 1
ATOM 2890 C C . ASN A 1 382 ? 14.586 -19.172 6.5 1 80.5 382 ASN A C 1
ATOM 2892 O O . ASN A 1 382 ? 15.469 -19.859 5.98 1 80.5 382 ASN A O 1
ATOM 2896 N N . ARG A 1 383 ? 13.406 -19.391 6.277 1 82.75 383 ARG A N 1
ATOM 2897 C CA . ARG A 1 383 ? 12.953 -20.484 5.434 1 82.75 383 ARG A CA 1
ATOM 2898 C C . ARG A 1 383 ? 13.148 -20.172 3.957 1 82.75 383 ARG A C 1
ATOM 2900 O O . ARG A 1 383 ? 13.594 -21.016 3.184 1 82.75 383 ARG A O 1
ATOM 2907 N N . ARG A 1 384 ? 12.977 -18.922 3.678 1 85.31 384 ARG A N 1
ATOM 2908 C CA . ARG A 1 384 ? 13.047 -18.484 2.285 1 85.31 384 ARG A CA 1
ATOM 2909 C C . ARG A 1 384 ? 14.477 -18.562 1.755 1 85.31 384 ARG A C 1
ATOM 2911 O O . ARG A 1 384 ? 14.688 -18.719 0.55 1 85.31 384 ARG A O 1
ATOM 2918 N N . ARG A 1 385 ? 15.328 -18.516 2.645 1 83.5 385 ARG A N 1
ATOM 2919 C CA . ARG A 1 385 ? 16.734 -18.625 2.244 1 83.5 385 ARG A CA 1
ATOM 2920 C C . ARG A 1 385 ? 17.078 -20.047 1.833 1 83.5 385 ARG A C 1
ATOM 2922 O O . ARG A 1 385 ? 18.094 -20.281 1.176 1 83.5 385 ARG A O 1
ATOM 2929 N N . ARG A 1 386 ? 16.219 -20.969 2.201 1 80.25 386 ARG A N 1
ATOM 2930 C CA . ARG A 1 386 ? 16.531 -22.359 1.949 1 80.25 386 ARG A CA 1
ATOM 2931 C C . ARG A 1 386 ? 15.742 -22.891 0.757 1 80.25 386 ARG A C 1
ATOM 2933 O O . ARG A 1 386 ? 16.25 -23.703 -0.022 1 80.25 386 ARG A O 1
ATOM 2940 N N . HIS A 1 387 ? 14.578 -22.453 0.741 1 83.12 387 HIS A N 1
ATOM 2941 C CA . HIS A 1 387 ? 13.695 -22.828 -0.361 1 83.12 387 HIS A CA 1
ATOM 2942 C C . HIS A 1 387 ? 12.602 -21.797 -0.573 1 83.12 387 HIS A C 1
ATOM 2944 O O . HIS A 1 387 ? 12.336 -20.984 0.311 1 83.12 387 HIS A O 1
ATOM 2950 N N . ASP A 1 388 ? 12 -21.844 -1.713 1 87.31 388 ASP A N 1
ATOM 2951 C CA . ASP A 1 388 ? 10.914 -20.922 -2.031 1 87.31 388 ASP A CA 1
ATOM 2952 C C . ASP A 1 388 ? 9.555 -21.547 -1.743 1 87.31 388 ASP A C 1
ATOM 2954 O O . ASP A 1 388 ? 9.461 -22.75 -1.482 1 87.31 388 ASP A O 1
ATOM 2958 N N . ASP A 1 389 ? 8.531 -20.734 -1.703 1 93.5 389 ASP A N 1
ATOM 2959 C CA . ASP A 1 389 ? 7.188 -21.312 -1.753 1 93.5 389 ASP A CA 1
ATOM 2960 C C . ASP A 1 389 ? 7.086 -22.375 -2.842 1 93.5 389 ASP A C 1
ATOM 2962 O O . ASP A 1 389 ? 7.641 -22.219 -3.932 1 93.5 389 ASP A O 1
ATOM 2966 N N . THR A 1 390 ? 6.469 -23.469 -2.533 1 96.88 390 THR A N 1
ATOM 2967 C CA . THR A 1 390 ? 6.285 -24.547 -3.506 1 96.88 390 THR A CA 1
ATOM 2968 C C . THR A 1 390 ? 4.809 -24.891 -3.666 1 96.88 390 THR A C 1
ATOM 2970 O O . THR A 1 390 ? 4.141 -25.25 -2.693 1 96.88 390 THR A O 1
ATOM 2973 N N . THR A 1 391 ? 4.348 -24.703 -4.809 1 98.31 391 THR A N 1
ATOM 2974 C CA . THR A 1 391 ? 2.969 -25.062 -5.133 1 98.31 391 THR A CA 1
ATOM 2975 C C . THR A 1 391 ? 2.908 -25.938 -6.383 1 98.31 391 THR A C 1
ATOM 2977 O O . THR A 1 391 ? 3.576 -25.641 -7.379 1 98.31 391 THR A O 1
ATOM 2980 N N . VAL A 1 392 ? 2.102 -27.031 -6.324 1 98.56 392 VAL A N 1
ATOM 2981 C CA . VAL A 1 392 ? 2.004 -27.953 -7.445 1 98.56 392 VAL A CA 1
ATOM 2982 C C . VAL A 1 392 ? 0.553 -28.391 -7.629 1 98.56 392 VAL A C 1
ATOM 2984 O O . VAL A 1 392 ? -0.197 -28.5 -6.656 1 98.56 392 VAL A O 1
ATOM 2987 N N . VAL A 1 393 ? 0.17 -28.562 -8.812 1 98.75 393 VAL A N 1
ATOM 2988 C CA . VAL A 1 393 ? -1.083 -29.188 -9.211 1 98.75 393 VAL A CA 1
ATOM 2989 C C . VAL A 1 393 ? -0.804 -30.297 -10.219 1 98.75 393 VAL A C 1
ATOM 2991 O O . VAL A 1 393 ? -0.103 -30.094 -11.211 1 98.75 393 VAL A O 1
ATOM 2994 N N . VAL A 1 394 ? -1.32 -31.484 -9.953 1 98.81 394 VAL A N 1
ATOM 2995 C CA . VAL A 1 394 ? -1.163 -32.625 -10.852 1 98.81 394 VAL A CA 1
ATOM 2996 C C . VAL A 1 394 ? -2.525 -33.031 -11.406 1 98.81 394 VAL A C 1
ATOM 2998 O O . VAL A 1 394 ? -3.445 -33.344 -10.641 1 98.81 394 VAL A O 1
ATOM 3001 N N . LEU A 1 395 ? -2.65 -33.062 -12.688 1 98.5 395 LEU A N 1
ATOM 3002 C CA . LEU A 1 395 ? -3.832 -33.562 -13.375 1 98.5 395 LEU A CA 1
ATOM 3003 C C . LEU A 1 395 ? -3.584 -34.969 -13.914 1 98.5 395 LEU A C 1
ATOM 3005 O O . LEU A 1 395 ? -2.682 -35.188 -14.727 1 98.5 395 LEU A O 1
ATOM 3009 N N . PHE A 1 396 ? -4.379 -35.906 -13.516 1 97.94 396 PHE A N 1
ATOM 3010 C CA . PHE A 1 396 ? -4.258 -37.25 -14.023 1 97.94 396 PHE A CA 1
ATOM 3011 C C . PHE A 1 396 ? -5.238 -37.5 -15.172 1 97.94 396 PHE A C 1
ATOM 3013 O O . PHE A 1 396 ? -6.391 -37.062 -15.109 1 97.94 396 PHE A O 1
ATOM 3020 N N . PHE A 1 397 ? -4.742 -38.219 -16.156 1 96.5 397 PHE A N 1
ATOM 3021 C CA . PHE A 1 397 ? -5.566 -38.469 -17.328 1 96.5 397 PHE A CA 1
ATOM 3022 C C . PHE A 1 397 ? -5.984 -39.938 -17.391 1 96.5 397 PHE A C 1
ATOM 3024 O O . PHE A 1 397 ? -5.246 -40.812 -16.938 1 96.5 397 PHE A O 1
ATOM 3031 N N . ASP A 1 398 ? -7.105 -40.156 -17.969 1 86.31 398 ASP A N 1
ATOM 3032 C CA . ASP A 1 398 ? -7.621 -41.5 -18.203 1 86.31 398 ASP A CA 1
ATOM 3033 C C . ASP A 1 398 ? -7.074 -42.094 -19.5 1 86.31 398 ASP A C 1
ATOM 3035 O O . ASP A 1 398 ? -6.809 -41.375 -20.453 1 86.31 398 ASP A O 1
ATOM 3039 N N . MET B 1 1 ? -7.895 -19.016 68.312 1 18.77 1 MET B N 1
ATOM 3040 C CA . MET B 1 1 ? -7.855 -17.922 69.25 1 18.77 1 MET B CA 1
ATOM 3041 C C . MET B 1 1 ? -6.758 -16.922 68.875 1 18.77 1 MET B C 1
ATOM 3043 O O . MET B 1 1 ? -6.473 -16.016 69.688 1 18.77 1 MET B O 1
ATOM 3047 N N . ARG B 1 2 ? -5.777 -17.438 68.062 1 19.77 2 ARG B N 1
ATOM 3048 C CA . ARG B 1 2 ? -4.367 -17.062 68.188 1 19.77 2 ARG B CA 1
ATOM 3049 C C . ARG B 1 2 ? -4.168 -15.578 67.938 1 19.77 2 ARG B C 1
ATOM 3051 O O . ARG B 1 2 ? -4.566 -15.07 66.875 1 19.77 2 ARG B O 1
ATOM 3058 N N . GLN B 1 3 ? -3.85 -14.805 68.938 1 17.09 3 GLN B N 1
ATOM 3059 C CA . GLN B 1 3 ? -3.879 -13.43 69.375 1 17.09 3 GLN B CA 1
ATOM 3060 C C . GLN B 1 3 ? -2.809 -12.586 68.688 1 17.09 3 GLN B C 1
ATOM 3062 O O . GLN B 1 3 ? -1.78 -12.266 69.312 1 17.09 3 GLN B O 1
ATOM 3067 N N . ALA B 1 4 ? -2.426 -13.109 67.438 1 20.97 4 ALA B N 1
ATOM 3068 C CA . ALA B 1 4 ? -1.142 -12.695 66.875 1 20.97 4 ALA B CA 1
ATOM 3069 C C . ALA B 1 4 ? -0.969 -11.18 67 1 20.97 4 ALA B C 1
ATOM 3071 O O . ALA B 1 4 ? -1.83 -10.422 66.5 1 20.97 4 ALA B O 1
ATOM 3072 N N . LEU B 1 5 ? 0.045 -10.766 67.625 1 19.14 5 LEU B N 1
ATOM 3073 C CA . LEU B 1 5 ? 0.576 -9.641 68.375 1 19.14 5 LEU B CA 1
ATOM 3074 C C . LEU B 1 5 ? 0.608 -8.375 67.5 1 19.14 5 LEU B C 1
ATOM 3076 O O . LEU B 1 5 ? 0.482 -8.453 66.312 1 19.14 5 LEU B O 1
ATOM 3080 N N . LEU B 1 6 ? 1.788 -7.676 67.438 1 20.41 6 LEU B N 1
ATOM 3081 C CA . LEU B 1 6 ? 2.277 -6.406 67.938 1 20.41 6 LEU B CA 1
ATOM 3082 C C . LEU B 1 6 ? 2.391 -5.367 66.812 1 20.41 6 LEU B C 1
ATOM 3084 O O . LEU B 1 6 ? 3.105 -5.578 65.875 1 20.41 6 LEU B O 1
ATOM 3088 N N . LEU B 1 7 ? 1.403 -4.559 66.562 1 22.17 7 LEU B N 1
ATOM 3089 C CA . LEU B 1 7 ? 1.007 -3.523 65.625 1 22.17 7 LEU B CA 1
ATOM 3090 C C . LEU B 1 7 ? 1.955 -2.33 65.688 1 22.17 7 LEU B C 1
ATOM 3092 O O . LEU B 1 7 ? 1.796 -1.455 66.562 1 22.17 7 LEU B O 1
ATOM 3096 N N . SER B 1 8 ? 3.344 -2.727 65.812 1 20.38 8 SER B N 1
ATOM 3097 C CA . SER B 1 8 ? 4.23 -1.668 66.312 1 20.38 8 SER B CA 1
ATOM 3098 C C . SER B 1 8 ? 4.07 -0.4 65.438 1 20.38 8 SER B C 1
ATOM 3100 O O . SER B 1 8 ? 3.582 -0.45 64.312 1 20.38 8 SER B O 1
ATOM 3102 N N . GLY B 1 9 ? 4.496 0.859 66 1 19.81 9 GLY B N 1
ATOM 3103 C CA . GLY B 1 9 ? 4.332 2.295 66.125 1 19.81 9 GLY B CA 1
ATOM 3104 C C . GLY B 1 9 ? 4.996 3.1 65.062 1 19.81 9 GLY B C 1
ATOM 3105 O O . GLY B 1 9 ? 5.09 4.324 65.125 1 19.81 9 GLY B O 1
ATOM 3106 N N . LEU B 1 10 ? 5.688 2.447 64 1 22.62 10 LEU B N 1
ATOM 3107 C CA . LEU B 1 10 ? 6.812 3.254 63.531 1 22.62 10 LEU B CA 1
ATOM 3108 C C . LEU B 1 10 ? 6.332 4.602 63 1 22.62 10 LEU B C 1
ATOM 3110 O O . LEU B 1 10 ? 5.355 4.664 62.25 1 22.62 10 LEU B O 1
ATOM 3114 N N . SER B 1 11 ? 6.691 5.75 63.688 1 19.5 11 SER B N 1
ATOM 3115 C CA . SER B 1 11 ? 6.523 7.199 63.75 1 19.5 11 SER B CA 1
ATOM 3116 C C . SER B 1 11 ? 6.945 7.859 62.438 1 19.5 11 SER B C 1
ATOM 3118 O O . SER B 1 11 ? 8.133 7.895 62.094 1 19.5 11 SER B O 1
ATOM 3120 N N . LEU B 1 12 ? 6.41 7.469 61.25 1 20.42 12 LEU B N 1
ATOM 3121 C CA . LEU B 1 12 ? 6.859 7.965 59.938 1 20.42 12 LEU B CA 1
ATOM 3122 C C . LEU B 1 12 ? 6.797 9.492 59.906 1 20.42 12 LEU B C 1
ATOM 3124 O O . LEU B 1 12 ? 5.711 10.07 59.969 1 20.42 12 LEU B O 1
ATOM 3128 N N . SER B 1 13 ? 7.848 10.148 60.562 1 19.31 13 SER B N 1
ATOM 3129 C CA . SER B 1 13 ? 8.039 11.594 60.625 1 19.31 13 SER B CA 1
ATOM 3130 C C . SER B 1 13 ? 7.91 12.219 59.219 1 19.31 13 SER B C 1
ATOM 3132 O O . SER B 1 13 ? 8.664 11.875 58.312 1 19.31 13 SER B O 1
ATOM 3134 N N . VAL B 1 14 ? 6.75 12.555 58.719 1 21.53 14 VAL B N 1
ATOM 3135 C CA . VAL B 1 14 ? 6.273 13.227 57.531 1 21.53 14 VAL B CA 1
ATOM 3136 C C . VAL B 1 14 ? 6.93 14.602 57.406 1 21.53 14 VAL B C 1
ATOM 3138 O O . VAL B 1 14 ? 6.625 15.508 58.188 1 21.53 14 VAL B O 1
ATOM 3141 N N . LEU B 1 15 ? 8.383 14.648 57.344 1 20.28 15 LEU B N 1
ATOM 3142 C CA . LEU B 1 15 ? 9.055 15.945 57.312 1 20.28 15 LEU B CA 1
ATOM 3143 C C . LEU B 1 15 ? 8.383 16.891 56.344 1 20.28 15 LEU B C 1
ATOM 3145 O O . LEU B 1 15 ? 8.18 16.547 55.188 1 20.28 15 LEU B O 1
ATOM 3149 N N . ALA B 1 16 ? 7.684 17.984 56.75 1 20.84 16 ALA B N 1
ATOM 3150 C CA . ALA B 1 16 ? 7.004 19.188 56.281 1 20.84 16 ALA B CA 1
ATOM 3151 C C . ALA B 1 16 ? 7.941 20.062 55.469 1 20.84 16 ALA B C 1
ATOM 3153 O O . ALA B 1 16 ? 8.672 20.891 56 1 20.84 16 ALA B O 1
ATOM 3154 N N . PHE B 1 17 ? 8.977 19.578 54.75 1 22.86 17 PHE B N 1
ATOM 3155 C CA . PHE B 1 17 ? 9.859 20.641 54.281 1 22.86 17 PHE B CA 1
ATOM 3156 C C . PHE B 1 17 ? 9.078 21.719 53.562 1 22.86 17 PHE B C 1
ATOM 3158 O O . PHE B 1 17 ? 8.625 21.5 52.438 1 22.86 17 PHE B O 1
ATOM 3165 N N . ALA B 1 18 ? 8.32 22.656 54.188 1 20.91 18 ALA B N 1
ATOM 3166 C CA . ALA B 1 18 ? 7.395 23.766 53.906 1 20.91 18 ALA B CA 1
ATOM 3167 C C . ALA B 1 18 ? 7.98 24.719 52.875 1 20.91 18 ALA B C 1
ATOM 3169 O O . ALA B 1 18 ? 7.352 25 51.875 1 20.91 18 ALA B O 1
ATOM 3170 N N . ASN B 1 19 ? 8.281 26.062 53.312 1 20.98 19 ASN B N 1
ATOM 3171 C CA . ASN B 1 19 ? 7.676 27.375 53.125 1 20.98 19 ASN B CA 1
ATOM 3172 C C . ASN B 1 19 ? 8.359 28.156 52.031 1 20.98 19 ASN B C 1
ATOM 3174 O O . ASN B 1 19 ? 7.699 28.703 51.125 1 20.98 19 ASN B O 1
ATOM 3178 N N . ASP B 1 20 ? 9.547 28.906 52.312 1 20.88 20 ASP B N 1
ATOM 3179 C CA . ASP B 1 20 ? 9.727 30.359 52.25 1 20.88 20 ASP B CA 1
ATOM 3180 C C . ASP B 1 20 ? 10.148 30.797 50.844 1 20.88 20 ASP B C 1
ATOM 3182 O O . ASP B 1 20 ? 9.781 31.891 50.406 1 20.88 20 ASP B O 1
ATOM 3186 N N . GLU B 1 21 ? 11.367 30.391 50.375 1 24.86 21 GLU B N 1
ATOM 3187 C CA . GLU B 1 21 ? 12.086 31.422 49.625 1 24.86 21 GLU B CA 1
ATOM 3188 C C . GLU B 1 21 ? 11.422 31.703 48.281 1 24.86 21 GLU B C 1
ATOM 3190 O O . GLU B 1 21 ? 11.391 30.828 47.406 1 24.86 21 GLU B O 1
ATOM 3195 N N . VAL B 1 22 ? 10.367 32.469 48.281 1 25.72 22 VAL B N 1
ATOM 3196 C CA . VAL B 1 22 ? 9.695 33.156 47.188 1 25.72 22 VAL B CA 1
ATOM 3197 C C . VAL B 1 22 ? 10.727 33.906 46.344 1 25.72 22 VAL B C 1
ATOM 3199 O O . VAL B 1 22 ? 11.211 34.969 46.719 1 25.72 22 VAL B O 1
ATOM 3202 N N . THR B 1 23 ? 11.898 33.312 46 1 25.64 23 THR B N 1
ATOM 3203 C CA . THR B 1 23 ? 12.906 34.094 45.281 1 25.64 23 THR B CA 1
ATOM 3204 C C . THR B 1 23 ? 12.258 34.969 44.219 1 25.64 23 THR B C 1
ATOM 3206 O O . THR B 1 23 ? 11.156 34.656 43.75 1 25.64 23 THR B O 1
ATOM 3209 N N . ASP B 1 24 ? 12.781 36.25 44.094 1 24.95 24 ASP B N 1
ATOM 3210 C CA . ASP B 1 24 ? 12.516 37.375 43.25 1 24.95 24 ASP B CA 1
ATOM 3211 C C . ASP B 1 24 ? 12.344 36.938 41.781 1 24.95 24 ASP B C 1
ATOM 3213 O O . ASP B 1 24 ? 13.141 36.156 41.281 1 24.95 24 ASP B O 1
ATOM 3217 N N . GLY B 1 25 ? 11.203 36.812 41.406 1 23.64 25 GLY B N 1
ATOM 3218 C CA . GLY B 1 25 ? 10.664 36.5 40.094 1 23.64 25 GLY B CA 1
ATOM 3219 C C . GLY B 1 25 ? 11.352 37.25 38.969 1 23.64 25 GLY B C 1
ATOM 3220 O O . GLY B 1 25 ? 10.711 38 38.219 1 23.64 25 GLY B O 1
ATOM 3221 N N . ARG B 1 26 ? 12.711 37.688 39.219 1 29.38 26 ARG B N 1
ATOM 3222 C CA . ARG B 1 26 ? 13.234 38.344 38.062 1 29.38 26 ARG B CA 1
ATOM 3223 C C . ARG B 1 26 ? 12.961 37.562 36.781 1 29.38 26 ARG B C 1
ATOM 3225 O O . ARG B 1 26 ? 13.477 36.438 36.625 1 29.38 26 ARG B O 1
ATOM 3232 N N . ALA B 1 27 ? 11.82 37.719 36.344 1 25.73 27 ALA B N 1
ATOM 3233 C CA . ALA B 1 27 ? 11.547 37.406 34.938 1 25.73 27 ALA B CA 1
ATOM 3234 C C . ALA B 1 27 ? 12.758 37.688 34.062 1 25.73 27 ALA B C 1
ATOM 3236 O O . ALA B 1 27 ? 13.18 38.844 33.938 1 25.73 27 ALA B O 1
ATOM 3237 N N . ALA B 1 28 ? 13.719 37.094 34.094 1 30.83 28 ALA B N 1
ATOM 3238 C CA . ALA B 1 28 ? 14.773 37.219 33.094 1 30.83 28 ALA B CA 1
ATOM 3239 C C . ALA B 1 28 ? 14.203 37.656 31.734 1 30.83 28 ALA B C 1
ATOM 3241 O O . ALA B 1 28 ? 13.461 36.938 31.094 1 30.83 28 ALA B O 1
ATOM 3242 N N . ARG B 1 29 ? 13.836 38.938 31.703 1 27.2 29 ARG B N 1
ATOM 3243 C CA . ARG B 1 29 ? 13.625 39.594 30.422 1 27.2 29 ARG B CA 1
ATOM 3244 C C . ARG B 1 29 ? 14.594 39.062 29.375 1 27.2 29 ARG B C 1
ATOM 3246 O O . ARG B 1 29 ? 15.797 39.281 29.453 1 27.2 29 ARG B O 1
ATOM 3253 N N . LEU B 1 30 ? 14.453 37.906 29 1 31.86 30 LEU B N 1
ATOM 3254 C CA . LEU B 1 30 ? 15.164 37.531 27.781 1 31.86 30 LEU B CA 1
ATOM 3255 C C . LEU B 1 30 ? 15.289 38.719 26.828 1 31.86 30 LEU B C 1
ATOM 3257 O O . LEU B 1 30 ? 14.297 39.156 26.234 1 31.86 30 LEU B O 1
ATOM 3261 N N . GLU B 1 31 ? 15.93 39.844 27.297 1 31.17 31 GLU B N 1
ATOM 3262 C CA . GLU B 1 31 ? 16.344 40.781 26.281 1 31.17 31 GLU B CA 1
ATOM 3263 C C . GLU B 1 31 ? 16.547 40.094 24.938 1 31.17 31 GLU B C 1
ATOM 3265 O O . GLU B 1 31 ? 17.25 39.094 24.828 1 31.17 31 GLU B O 1
ATOM 3270 N N . ALA B 1 32 ? 15.562 40.125 24.078 1 35.34 32 ALA B N 1
ATOM 3271 C CA . ALA B 1 32 ? 15.594 39.75 22.672 1 35.34 32 ALA B CA 1
ATOM 3272 C C . ALA B 1 32 ? 16.938 40.094 22.047 1 35.34 32 ALA B C 1
ATOM 3274 O O . ALA B 1 32 ? 17.188 41.25 21.672 1 35.34 32 ALA B O 1
ATOM 3275 N N . GLN B 1 33 ? 18.031 39.938 22.672 1 34.5 33 GLN B N 1
ATOM 3276 C CA . GLN B 1 33 ? 19.234 40.125 21.875 1 34.5 33 GLN B CA 1
ATOM 3277 C C . GLN B 1 33 ? 19.047 39.594 20.469 1 34.5 33 GLN B C 1
ATOM 3279 O O . GLN B 1 33 ? 18.688 38.406 20.281 1 34.5 33 GLN B O 1
ATOM 3284 N N . CYS B 1 34 ? 18.438 40.469 19.484 1 43.5 34 CYS B N 1
ATOM 3285 C CA . CYS B 1 34 ? 18.516 40.094 18.078 1 43.5 34 CYS B CA 1
ATOM 3286 C C . CYS B 1 34 ? 19.75 39.25 17.781 1 43.5 34 CYS B C 1
ATOM 3288 O O . CYS B 1 34 ? 20.859 39.75 17.781 1 43.5 34 CYS B O 1
ATOM 3290 N N . ASP B 1 35 ? 19.969 38.281 18.438 1 39.97 35 ASP B N 1
ATOM 3291 C CA . ASP B 1 35 ? 21.078 37.344 18.234 1 39.97 35 ASP B CA 1
ATOM 3292 C C . ASP B 1 35 ? 21.453 37.25 16.766 1 39.97 35 ASP B C 1
ATOM 3294 O O . ASP B 1 35 ? 20.625 36.938 15.922 1 39.97 35 ASP B O 1
ATOM 3298 N N . ALA B 1 36 ? 22.422 38.062 16.297 1 37.5 36 ALA B N 1
ATOM 3299 C CA . ALA B 1 36 ? 23.125 38.031 15.008 1 37.5 36 ALA B CA 1
ATOM 3300 C C . ALA B 1 36 ? 23.172 36.625 14.438 1 37.5 36 ALA B C 1
ATOM 3302 O O . ALA B 1 36 ? 23.531 36.406 13.273 1 37.5 36 ALA B O 1
ATOM 3303 N N . ARG B 1 37 ? 23.094 35.688 15.297 1 41.59 37 ARG B N 1
ATOM 3304 C CA . ARG B 1 37 ? 23.234 34.344 14.781 1 41.59 37 ARG B CA 1
ATOM 3305 C C . ARG B 1 37 ? 22.062 33.969 13.867 1 41.59 37 ARG B C 1
ATOM 3307 O O . ARG B 1 37 ? 22.109 32.969 13.18 1 41.59 37 ARG B O 1
ATOM 3314 N N . TYR B 1 38 ? 20.891 34.719 14.047 1 36.72 38 TYR B N 1
ATOM 3315 C CA . TYR B 1 38 ? 19.766 34.406 13.156 1 36.72 38 TYR B CA 1
ATOM 3316 C C . TYR B 1 38 ? 19.766 35.344 11.945 1 36.72 38 TYR B C 1
ATOM 3318 O O . TYR B 1 38 ? 18.875 35.25 11.094 1 36.72 38 TYR B O 1
ATOM 3326 N N . ALA B 1 39 ? 20.422 36.5 11.906 1 33.16 39 ALA B N 1
ATOM 3327 C CA . ALA B 1 39 ? 20.578 37.281 10.688 1 33.16 39 ALA B CA 1
ATOM 3328 C C . ALA B 1 39 ? 21.328 36.5 9.617 1 33.16 39 ALA B C 1
ATOM 3330 O O . ALA B 1 39 ? 22.25 35.75 9.93 1 33.16 39 ALA B O 1
ATOM 3331 N N . PRO B 1 40 ? 20.812 36.469 8.312 1 34.38 40 PRO B N 1
ATOM 3332 C CA . PRO B 1 40 ? 21.578 35.875 7.215 1 34.38 40 PRO B CA 1
ATOM 3333 C C . PRO B 1 40 ? 23 36.406 7.121 1 34.38 40 PRO B C 1
ATOM 3335 O O . PRO B 1 40 ? 23.656 36.25 6.086 1 34.38 40 PRO B O 1
ATOM 3338 N N . SER B 1 41 ? 23.656 36.969 7.996 1 31.55 41 SER B N 1
ATOM 3339 C CA . SER B 1 41 ? 24.953 37.469 7.555 1 31.55 41 SER B CA 1
ATOM 3340 C C . SER B 1 41 ? 25.734 36.375 6.824 1 31.55 41 SER B C 1
ATOM 3342 O O . SER B 1 41 ? 25.625 35.188 7.141 1 31.55 41 SER B O 1
ATOM 3344 N N . ALA B 1 42 ? 26.344 36.719 5.59 1 33.47 42 ALA B N 1
ATOM 3345 C CA . ALA B 1 42 ? 27.359 36.062 4.781 1 33.47 42 ALA B CA 1
ATOM 3346 C C . ALA B 1 42 ? 28.391 35.344 5.664 1 33.47 42 ALA B C 1
ATOM 3348 O O . ALA B 1 42 ? 29.406 34.875 5.172 1 33.47 42 ALA B O 1
ATOM 3349 N N . VAL B 1 43 ? 28.609 35.875 6.84 1 31.34 43 VAL B N 1
ATOM 3350 C CA . VAL B 1 43 ? 29.875 35.5 7.469 1 31.34 43 VAL B CA 1
ATOM 3351 C C . VAL B 1 43 ? 29.891 34 7.727 1 31.34 43 VAL B C 1
ATOM 3353 O O . VAL B 1 43 ? 28.875 33.406 8.078 1 31.34 43 VAL B O 1
ATOM 3356 N N . ASP B 1 44 ? 30.938 33.219 7.234 1 34.25 44 ASP B N 1
ATOM 3357 C CA . ASP B 1 44 ? 31.578 31.922 7.395 1 34.25 44 ASP B CA 1
ATOM 3358 C C . ASP B 1 44 ? 31.453 31.406 8.828 1 34.25 44 ASP B C 1
ATOM 3360 O O . ASP B 1 44 ? 32.188 30.531 9.25 1 34.25 44 ASP B O 1
ATOM 3364 N N . ASP B 1 45 ? 31.141 32.312 9.773 1 33.84 45 ASP B N 1
ATOM 3365 C CA . ASP B 1 45 ? 31.391 31.734 11.086 1 33.84 45 ASP B CA 1
ATOM 3366 C C . ASP B 1 45 ? 30.469 30.547 11.352 1 33.84 45 ASP B C 1
ATOM 3368 O O . ASP B 1 45 ? 29.375 30.484 10.789 1 33.84 45 ASP B O 1
ATOM 3372 N N . GLY B 1 46 ? 30.766 29.469 12.055 1 35.56 46 GLY B N 1
ATOM 3373 C CA . GLY B 1 46 ? 30.25 28.219 12.602 1 35.56 46 GLY B CA 1
ATOM 3374 C C . GLY B 1 46 ? 28.766 28.281 12.922 1 35.56 46 GLY B C 1
ATOM 3375 O O . GLY B 1 46 ? 28.281 27.562 13.805 1 35.56 46 GLY B O 1
ATOM 3376 N N . ALA B 1 47 ? 28.125 29.312 12.812 1 40.34 47 ALA B N 1
ATOM 3377 C CA . ALA B 1 47 ? 26.734 29.391 13.25 1 40.34 47 ALA B CA 1
ATOM 3378 C C . ALA B 1 47 ? 25.875 28.297 12.586 1 40.34 47 ALA B C 1
ATOM 3380 O O . ALA B 1 47 ? 25.797 28.234 11.359 1 40.34 47 ALA B O 1
ATOM 3381 N N . PHE B 1 48 ? 25.75 27.125 13.219 1 46.47 48 PHE B N 1
ATOM 3382 C CA . PHE B 1 48 ? 25.031 25.891 12.961 1 46.47 48 PHE B CA 1
ATOM 3383 C C . PHE B 1 48 ? 23.594 26.172 12.516 1 46.47 48 PHE B C 1
ATOM 3385 O O . PHE B 1 48 ? 22.844 26.844 13.219 1 46.47 48 PHE B O 1
ATOM 3392 N N . SER B 1 49 ? 23.359 26.422 11.227 1 64.69 49 SER B N 1
ATOM 3393 C CA . SER B 1 49 ? 22 26.516 10.703 1 64.69 49 SER B CA 1
ATOM 3394 C C . SER B 1 49 ? 21.312 25.156 10.68 1 64.69 49 SER B C 1
ATOM 3396 O O . SER B 1 49 ? 21.922 24.156 10.32 1 64.69 49 SER B O 1
ATOM 3398 N N . VAL B 1 50 ? 20.234 25.078 11.422 1 73.62 50 VAL B N 1
ATOM 3399 C CA . VAL B 1 50 ? 19.422 23.875 11.477 1 73.62 50 VAL B CA 1
ATOM 3400 C C . VAL B 1 50 ? 19.047 23.438 10.062 1 73.62 50 VAL B C 1
ATOM 3402 O O . VAL B 1 50 ? 18.547 24.234 9.273 1 73.62 50 VAL B O 1
ATOM 3405 N N . PRO B 1 51 ? 19.484 22.266 9.672 1 79.75 51 PRO B N 1
ATOM 3406 C CA . PRO B 1 51 ? 19.141 21.781 8.336 1 79.75 51 PRO B CA 1
ATOM 3407 C C . PRO B 1 51 ? 17.656 21.484 8.18 1 79.75 51 PRO B C 1
ATOM 3409 O O . PRO B 1 51 ? 17.234 20.344 8.289 1 79.75 51 PRO B O 1
ATOM 3412 N N . LEU B 1 52 ? 17.016 22.5 7.781 1 85.44 52 LEU B N 1
ATOM 3413 C CA . LEU B 1 52 ? 15.57 22.391 7.59 1 85.44 52 LEU B CA 1
ATOM 3414 C C . LEU B 1 52 ? 15.258 21.641 6.293 1 85.44 52 LEU B C 1
ATOM 3416 O O . LEU B 1 52 ? 15.969 21.797 5.301 1 85.44 52 LEU B O 1
ATOM 3420 N N . GLU B 1 53 ? 14.195 20.828 6.355 1 84.56 53 GLU B N 1
ATOM 3421 C CA . GLU B 1 53 ? 13.695 20.188 5.145 1 84.56 53 GLU B CA 1
ATOM 3422 C C . GLU B 1 53 ? 13.109 21.219 4.176 1 84.56 53 GLU B C 1
ATOM 3424 O O . GLU B 1 53 ? 13.281 21.109 2.961 1 84.56 53 GLU B O 1
ATOM 3429 N N . ARG B 1 54 ? 12.359 22.125 4.695 1 85.69 54 ARG B N 1
ATOM 3430 C CA . ARG B 1 54 ? 11.727 23.203 3.926 1 85.69 54 ARG B CA 1
ATOM 3431 C C . ARG B 1 54 ? 11.609 24.469 4.758 1 85.69 54 ARG B C 1
ATOM 3433 O O . ARG B 1 54 ? 11.305 24.406 5.949 1 85.69 54 ARG B O 1
ATOM 3440 N N . GLU B 1 55 ? 11.859 25.625 4.121 1 91.75 55 GLU B N 1
ATOM 3441 C CA . GLU B 1 55 ? 11.695 26.953 4.711 1 91.75 55 GLU B CA 1
ATOM 3442 C C . GLU B 1 55 ? 11.219 27.953 3.676 1 91.75 55 GLU B C 1
ATOM 3444 O O . GLU B 1 55 ? 11.742 28.016 2.562 1 91.75 55 GLU B O 1
ATOM 3449 N N . GLU B 1 56 ? 10.156 28.656 4.055 1 91.62 56 GLU B N 1
ATOM 3450 C CA . GLU B 1 56 ? 9.617 29.625 3.121 1 91.62 56 GLU B CA 1
ATOM 3451 C C . GLU B 1 56 ? 9.172 30.891 3.85 1 91.62 56 GLU B C 1
ATOM 3453 O O . GLU B 1 56 ? 8.711 30.828 4.988 1 91.62 56 GLU B O 1
ATOM 3458 N N . PHE B 1 57 ? 9.406 31.984 3.18 1 90.5 57 PHE B N 1
ATOM 3459 C CA . PHE B 1 57 ? 8.93 33.281 3.625 1 90.5 57 PHE B CA 1
ATOM 3460 C C . PHE B 1 57 ? 8.102 33.969 2.539 1 90.5 57 PHE B C 1
ATOM 3462 O O . PHE B 1 57 ? 8.508 34 1.375 1 90.5 57 PHE B O 1
ATOM 3469 N N . VAL B 1 58 ? 6.977 34.406 2.939 1 88.19 58 VAL B N 1
ATOM 3470 C CA . VAL B 1 58 ? 6.086 35 1.96 1 88.19 58 VAL B CA 1
ATOM 3471 C C . VAL B 1 58 ? 5.602 36.375 2.479 1 88.19 58 VAL B C 1
ATOM 3473 O O . VAL B 1 58 ? 5.152 36.469 3.621 1 88.19 58 VAL B O 1
ATOM 3476 N N . SER B 1 59 ? 5.793 37.375 1.708 1 90.5 59 SER B N 1
ATOM 3477 C CA . SER B 1 59 ? 5.137 38.656 1.979 1 90.5 59 SER B CA 1
ATOM 3478 C C . SER B 1 59 ? 3.768 38.719 1.313 1 90.5 59 SER B C 1
ATOM 3480 O O . SER B 1 59 ? 3.604 38.281 0.172 1 90.5 59 SER B O 1
ATOM 3482 N N . VAL B 1 60 ? 2.805 39.188 2.086 1 90.5 60 VAL B N 1
ATOM 3483 C CA . VAL B 1 60 ? 1.443 39.219 1.559 1 90.5 60 VAL B CA 1
ATOM 3484 C C . VAL B 1 60 ? 0.961 40.656 1.439 1 90.5 60 VAL B C 1
ATOM 3486 O O . VAL B 1 60 ? 1.069 41.438 2.391 1 90.5 60 VAL B O 1
ATOM 3489 N N . ALA B 1 61 ? 0.408 40.906 0.284 1 84.88 61 ALA B N 1
ATOM 3490 C CA . ALA B 1 61 ? -0.157 42.25 0.065 1 84.88 61 ALA B CA 1
ATOM 3491 C C . ALA B 1 61 ? -1.675 42.219 0.223 1 84.88 61 ALA B C 1
ATOM 3493 O O . ALA B 1 61 ? -2.316 41.188 0.011 1 84.88 61 ALA B O 1
ATOM 3494 N N . LYS B 1 62 ? -2.332 43.312 0.596 1 84.69 62 LYS B N 1
ATOM 3495 C CA . LYS B 1 62 ? -3.777 43.531 0.623 1 84.69 62 LYS B CA 1
ATOM 3496 C C . LYS B 1 62 ? -4.453 42.562 1.591 1 84.69 62 LYS B C 1
ATOM 3498 O O . LYS B 1 62 ? -5.488 41.969 1.266 1 84.69 62 LYS B O 1
ATOM 3503 N N . SER B 1 63 ? -3.826 42.219 2.605 1 90.38 63 SER B N 1
ATOM 3504 C CA . SER B 1 63 ? -4.367 41.312 3.611 1 90.38 63 SER B CA 1
ATOM 3505 C C . SER B 1 63 ? -4.008 41.75 5.02 1 90.38 63 SER B C 1
ATOM 3507 O O . SER B 1 63 ? -3.133 42.625 5.199 1 90.38 63 SER B O 1
ATOM 3509 N N . ARG B 1 64 ? -4.777 41.25 5.938 1 93.12 64 ARG B N 1
ATOM 3510 C CA . ARG B 1 64 ? -4.391 41.469 7.328 1 93.12 64 ARG B CA 1
ATOM 3511 C C . ARG B 1 64 ? -3.121 40.688 7.664 1 93.12 64 ARG B C 1
ATOM 3513 O O . ARG B 1 64 ? -2.455 41 8.664 1 93.12 64 ARG B O 1
ATOM 3520 N N . VAL B 1 65 ? -2.867 39.688 6.902 1 96.38 65 VAL B N 1
ATOM 3521 C CA . VAL B 1 65 ? -1.599 39 7.02 1 96.38 65 VAL B CA 1
ATOM 3522 C C . VAL B 1 65 ? -0.515 39.719 6.242 1 96.38 65 VAL B C 1
ATOM 3524 O O . VAL B 1 65 ? -0.641 39.938 5.031 1 96.38 65 VAL B O 1
ATOM 3527 N N . SER B 1 66 ? 0.501 40.125 6.941 1 94.81 66 SER B N 1
ATOM 3528 C CA . SER B 1 66 ? 1.553 40.906 6.285 1 94.81 66 SER B CA 1
ATOM 3529 C C . SER B 1 66 ? 2.686 40 5.809 1 94.81 66 SER B C 1
ATOM 3531 O O . SER B 1 66 ? 3.287 40.25 4.762 1 94.81 66 SER B O 1
ATOM 3533 N N . ARG B 1 67 ? 2.963 39 6.637 1 95.44 67 ARG B N 1
ATOM 3534 C CA . ARG B 1 67 ? 4.074 38.094 6.352 1 95.44 67 ARG B CA 1
ATOM 3535 C C . ARG B 1 67 ? 3.787 36.688 6.871 1 95.44 67 ARG B C 1
ATOM 3537 O O . ARG B 1 67 ? 3.002 36.5 7.809 1 95.44 67 ARG B O 1
ATOM 3544 N N . ILE B 1 68 ? 4.426 35.75 6.203 1 97.19 68 ILE B N 1
ATOM 3545 C CA . ILE B 1 68 ? 4.301 34.344 6.617 1 97.19 68 ILE B CA 1
ATOM 3546 C C . ILE B 1 68 ? 5.688 33.719 6.699 1 97.19 68 ILE B C 1
ATOM 3548 O O . ILE B 1 68 ? 6.496 33.844 5.781 1 97.19 68 ILE B O 1
ATOM 3552 N N . SER B 1 69 ? 5.996 33.125 7.793 1 97.38 69 SER B N 1
ATOM 3553 C CA . SER B 1 69 ? 7.211 32.344 7.969 1 97.38 69 SER B CA 1
ATOM 3554 C C . SER B 1 69 ? 6.883 30.859 8.188 1 97.38 69 SER B C 1
ATOM 3556 O O . SER B 1 69 ? 6.066 30.516 9.039 1 97.38 69 SER B O 1
ATOM 3558 N N . SER B 1 70 ? 7.469 29.953 7.402 1 97.38 70 SER B N 1
ATOM 3559 C CA . SER B 1 70 ? 7.234 28.516 7.535 1 97.38 70 SER B CA 1
ATOM 3560 C C . SER B 1 70 ? 8.555 27.75 7.637 1 97.38 70 SER B C 1
ATOM 3562 O O . SER B 1 70 ? 9.555 28.141 7.035 1 97.38 70 SER B O 1
ATOM 3564 N N . ALA B 1 71 ? 8.539 26.703 8.414 1 96.75 71 ALA B N 1
ATOM 3565 C CA . ALA B 1 71 ? 9.711 25.844 8.578 1 96.75 71 ALA B CA 1
ATOM 3566 C C . ALA B 1 71 ? 9.305 24.406 8.875 1 96.75 71 ALA B C 1
ATOM 3568 O O . ALA B 1 71 ? 8.344 24.172 9.609 1 96.75 71 ALA B O 1
ATOM 3569 N N . SER B 1 72 ? 10.023 23.484 8.266 1 96.25 72 SER B N 1
ATOM 3570 C CA . SER B 1 72 ? 9.82 22.062 8.523 1 96.25 72 SER B CA 1
ATOM 3571 C C . SER B 1 72 ? 11.141 21.359 8.758 1 96.25 72 SER B C 1
ATOM 3573 O O . SER B 1 72 ? 12.117 21.578 8.039 1 96.25 72 SER B O 1
ATOM 3575 N N . TYR B 1 73 ? 11.148 20.562 9.781 1 94.75 73 TYR B N 1
ATOM 3576 C CA . TYR B 1 73 ? 12.328 19.75 10.109 1 94.75 73 TYR B CA 1
ATOM 3577 C C . TYR B 1 73 ? 11.977 18.281 10.18 1 94.75 73 TYR B C 1
ATOM 3579 O O . TYR B 1 73 ? 11.039 17.891 10.891 1 94.75 73 TYR B O 1
ATOM 3587 N N . GLN B 1 74 ? 12.797 17.453 9.469 1 92.44 74 GLN B N 1
ATOM 3588 C CA . GLN B 1 74 ? 12.523 16.031 9.289 1 92.44 74 GLN B CA 1
ATOM 3589 C C . GLN B 1 74 ? 13.102 15.211 10.438 1 92.44 74 GLN B C 1
ATOM 3591 O O . GLN B 1 74 ? 14.297 15.312 10.75 1 92.44 74 GLN B O 1
ATOM 3596 N N . ALA B 1 75 ? 12.234 14.422 11.031 1 89.69 75 ALA B N 1
ATOM 3597 C CA . ALA B 1 75 ? 12.664 13.344 11.922 1 89.69 75 ALA B CA 1
ATOM 3598 C C . ALA B 1 75 ? 12.461 11.984 11.266 1 89.69 75 ALA B C 1
ATOM 3600 O O . ALA B 1 75 ? 13.375 11.156 11.234 1 89.69 75 ALA B O 1
ATOM 3601 N N . ASN B 1 76 ? 11.328 11.797 10.75 1 86.12 76 ASN B N 1
ATOM 3602 C CA . ASN B 1 76 ? 11.008 10.586 9.992 1 86.12 76 ASN B CA 1
ATOM 3603 C C . ASN B 1 76 ? 11.688 10.594 8.625 1 86.12 76 ASN B C 1
ATOM 3605 O O . ASN B 1 76 ? 12.055 11.648 8.109 1 86.12 76 ASN B O 1
ATOM 3609 N N . PHE B 1 77 ? 11.891 9.406 8.172 1 85.69 77 PHE B N 1
ATOM 3610 C CA . PHE B 1 77 ? 12.32 9.258 6.789 1 85.69 77 PHE B CA 1
ATOM 3611 C C . PHE B 1 77 ? 11.367 8.367 6.012 1 85.69 77 PHE B C 1
ATOM 3613 O O . PHE B 1 77 ? 11.266 7.172 6.281 1 85.69 77 PHE B O 1
ATOM 3620 N N . PRO B 1 78 ? 10.672 8.914 5.02 1 89.56 78 PRO B N 1
ATOM 3621 C CA . PRO B 1 78 ? 10.555 10.328 4.668 1 89.56 78 PRO B CA 1
ATOM 3622 C C . PRO B 1 78 ? 9.758 11.125 5.699 1 89.56 78 PRO B C 1
ATOM 3624 O O . PRO B 1 78 ? 9.055 10.539 6.531 1 89.56 78 PRO B O 1
ATOM 3627 N N . ILE B 1 79 ? 9.844 12.461 5.59 1 93.62 79 ILE B N 1
ATOM 3628 C CA . ILE B 1 79 ? 9.086 13.328 6.488 1 93.62 79 ILE B CA 1
ATOM 3629 C C . ILE B 1 79 ? 7.594 13.141 6.25 1 93.62 79 ILE B C 1
ATOM 3631 O O . ILE B 1 79 ? 7.148 13.023 5.105 1 93.62 79 ILE B O 1
ATOM 3635 N N . GLU B 1 80 ? 6.883 13.102 7.336 1 95.81 80 GLU B N 1
ATOM 3636 C CA . GLU B 1 80 ? 5.438 12.906 7.242 1 95.81 80 GLU B CA 1
ATOM 3637 C C . GLU B 1 80 ? 4.691 14.234 7.359 1 95.81 80 GLU B C 1
ATOM 3639 O O . GLU B 1 80 ? 3.557 14.359 6.895 1 95.81 80 GLU B O 1
ATOM 3644 N N . ASP B 1 81 ? 5.293 15.234 7.91 1 97.5 81 ASP B N 1
ATOM 3645 C CA . ASP B 1 81 ? 4.688 16.562 8.031 1 97.5 81 ASP B CA 1
ATOM 3646 C C . ASP B 1 81 ? 4.719 17.297 6.699 1 97.5 81 ASP B C 1
ATOM 3648 O O . ASP B 1 81 ? 5.688 17.203 5.945 1 97.5 81 ASP B O 1
ATOM 3652 N N . LYS B 1 82 ? 3.701 18 6.492 1 98 82 LYS B N 1
ATOM 3653 C CA . LYS B 1 82 ? 3.633 18.906 5.348 1 98 82 LYS B CA 1
ATOM 3654 C C . LYS B 1 82 ? 3.002 20.234 5.734 1 98 82 LYS B C 1
ATOM 3656 O O . LYS B 1 82 ? 2.428 20.375 6.816 1 98 82 LYS B O 1
ATOM 3661 N N . TYR B 1 83 ? 3.182 21.25 4.895 1 98.44 83 TYR B N 1
ATOM 3662 C CA . TYR B 1 83 ? 2.412 22.484 4.988 1 98.44 83 TYR B CA 1
ATOM 3663 C C . TYR B 1 83 ? 2.148 23.078 3.607 1 98.44 83 TYR B C 1
ATOM 3665 O O . TYR B 1 83 ? 2.832 22.734 2.641 1 98.44 83 TYR B O 1
ATOM 3673 N N . ALA B 1 84 ? 1.126 23.875 3.521 1 98.25 84 ALA B N 1
ATOM 3674 C CA . ALA B 1 84 ? 0.769 24.594 2.303 1 98.25 84 ALA B CA 1
ATOM 3675 C C . ALA B 1 84 ? 0.264 26 2.625 1 98.25 84 ALA B C 1
ATOM 3677 O O . ALA B 1 84 ? -0.465 26.203 3.6 1 98.25 84 ALA B O 1
ATOM 3678 N N . VAL B 1 85 ? 0.699 26.953 1.833 1 97.81 85 VAL B N 1
ATOM 3679 C CA . VAL B 1 85 ? 0.254 28.344 1.958 1 97.81 85 VAL B CA 1
ATOM 3680 C C . VAL B 1 85 ? -0.18 28.875 0.592 1 97.81 85 VAL B C 1
ATOM 3682 O O . VAL B 1 85 ? 0.518 28.672 -0.406 1 97.81 85 VAL B O 1
ATOM 3685 N N . GLU B 1 86 ? -1.346 29.453 0.575 1 97.12 86 GLU B N 1
ATOM 3686 C CA . GLU B 1 86 ? -1.843 30.094 -0.64 1 97.12 86 GLU B CA 1
ATOM 3687 C C . GLU B 1 86 ? -2.459 31.453 -0.333 1 97.12 86 GLU B C 1
ATOM 3689 O O . GLU B 1 86 ? -3.121 31.625 0.692 1 97.12 86 GLU B O 1
ATOM 3694 N N . THR B 1 87 ? -2.205 32.375 -1.187 1 95.19 87 THR B N 1
ATOM 3695 C CA . THR B 1 87 ? -2.799 33.719 -1.107 1 95.19 87 THR B CA 1
ATOM 3696 C C . THR B 1 87 ? -3.572 34.031 -2.383 1 95.19 87 THR B C 1
ATOM 3698 O O . THR B 1 87 ? -3.221 33.562 -3.465 1 95.19 87 THR B O 1
ATOM 3701 N N . THR B 1 88 ? -4.645 34.75 -2.219 1 92.56 88 THR B N 1
ATOM 3702 C CA . THR B 1 88 ? -5.41 35.156 -3.391 1 92.56 88 THR B CA 1
ATOM 3703 C C . THR B 1 88 ? -5.215 36.656 -3.678 1 92.56 88 THR B C 1
ATOM 3705 O O . THR B 1 88 ? -4.723 37.406 -2.826 1 92.56 88 THR B O 1
ATOM 3708 N N . ASP B 1 89 ? -5.68 37.031 -4.844 1 88 89 ASP B N 1
ATOM 3709 C CA . ASP B 1 89 ? -5.574 38.438 -5.25 1 88 89 ASP B CA 1
ATOM 3710 C C . ASP B 1 89 ? -6.449 39.344 -4.375 1 88 89 ASP B C 1
ATOM 3712 O O . ASP B 1 89 ? -6.172 40.531 -4.223 1 88 89 ASP B O 1
ATOM 3716 N N . SER B 1 90 ? -7.449 38.75 -3.807 1 86.56 90 SER B N 1
ATOM 3717 C CA . SER B 1 90 ? -8.367 39.531 -2.984 1 86.56 90 SER B CA 1
ATOM 3718 C C . SER B 1 90 ? -7.852 39.656 -1.557 1 86.56 90 SER B C 1
ATOM 3720 O O . SER B 1 90 ? -8.477 40.312 -0.725 1 86.56 90 SER B O 1
ATOM 3722 N N . GLY B 1 91 ? -6.723 39 -1.251 1 90.69 91 GLY B N 1
ATOM 3723 C CA . GLY B 1 91 ? -6.109 39.188 0.056 1 90.69 91 GLY B CA 1
ATOM 3724 C C . GLY B 1 91 ? -6.402 38.031 1.008 1 90.69 91 GLY B C 1
ATOM 3725 O O . GLY B 1 91 ? -5.984 38.062 2.166 1 90.69 91 GLY B O 1
ATOM 3726 N N . ASP B 1 92 ? -7.117 37.031 0.536 1 94.56 92 ASP B N 1
ATOM 3727 C CA . ASP B 1 92 ? -7.352 35.844 1.364 1 94.56 92 ASP B CA 1
ATOM 3728 C C . ASP B 1 92 ? -6.07 35.031 1.551 1 94.56 92 ASP B C 1
ATOM 3730 O O . ASP B 1 92 ? -5.262 34.906 0.626 1 94.56 92 ASP B O 1
ATOM 3734 N N . VAL B 1 93 ? -5.906 34.562 2.738 1 97.69 93 VAL B N 1
ATOM 3735 C CA . VAL B 1 93 ? -4.738 33.75 3.027 1 97.69 93 VAL B CA 1
ATOM 3736 C C . VAL B 1 93 ? -5.184 32.375 3.578 1 97.69 93 VAL B C 1
ATOM 3738 O O . VAL B 1 93 ? -6.043 32.312 4.461 1 97.69 93 VAL B O 1
ATOM 3741 N N . PHE B 1 94 ? -4.672 31.328 2.961 1 98.56 94 PHE B N 1
ATOM 3742 C CA . PHE B 1 94 ? -4.844 29.953 3.441 1 98.56 94 PHE B CA 1
ATOM 3743 C C . PHE B 1 94 ? -3.51 29.375 3.881 1 98.56 94 PHE B C 1
ATOM 3745 O O . PHE B 1 94 ? -2.539 29.391 3.123 1 98.56 94 PHE B O 1
ATOM 3752 N N . ALA B 1 95 ? -3.439 28.938 5.094 1 98.75 95 ALA B N 1
ATOM 3753 C CA . ALA B 1 95 ? -2.258 28.25 5.609 1 98.75 95 ALA B CA 1
ATOM 3754 C C . ALA B 1 95 ? -2.645 26.938 6.301 1 98.75 95 ALA B C 1
ATOM 3756 O O . ALA B 1 95 ? -3.461 26.938 7.223 1 98.75 95 ALA B O 1
ATOM 3757 N N . ALA B 1 96 ? -2.078 25.859 5.832 1 98.88 96 ALA B N 1
ATOM 3758 C CA . ALA B 1 96 ? -2.383 24.547 6.406 1 98.88 96 ALA B CA 1
ATOM 3759 C C . ALA B 1 96 ? -1.113 23.844 6.879 1 98.88 96 ALA B C 1
ATOM 3761 O O . ALA B 1 96 ? -0.086 23.891 6.199 1 98.88 96 ALA B O 1
ATOM 3762 N N . VAL B 1 97 ? -1.136 23.328 8.047 1 98.88 97 VAL B N 1
ATOM 3763 C CA . VAL B 1 97 ? -0.121 22.422 8.547 1 98.88 97 VAL B CA 1
ATOM 3764 C C . VAL B 1 97 ? -0.707 21.016 8.664 1 98.88 97 VAL B C 1
ATOM 3766 O O . VAL B 1 97 ? -1.833 20.844 9.133 1 98.88 97 VAL B O 1
ATOM 3769 N N . LEU B 1 98 ? 0.015 20.016 8.148 1 98.88 98 LEU B N 1
ATOM 3770 C CA . LEU B 1 98 ? -0.41 18.625 8.094 1 98.88 98 LEU B CA 1
ATOM 3771 C C . LEU B 1 98 ? 0.595 17.719 8.797 1 98.88 98 LEU B C 1
ATOM 3773 O O . LEU B 1 98 ? 1.801 17.812 8.562 1 98.88 98 LEU B O 1
ATOM 3777 N N . ASP B 1 99 ? 0.081 16.922 9.711 1 98.5 99 ASP B N 1
ATOM 3778 C CA . ASP B 1 99 ? 0.894 15.969 10.453 1 98.5 99 ASP B CA 1
ATOM 3779 C C . ASP B 1 99 ? 0.53 14.531 10.078 1 98.5 99 ASP B C 1
ATOM 3781 O O . ASP B 1 99 ? -0.373 13.945 10.68 1 98.5 99 ASP B O 1
ATOM 3785 N N . GLY B 1 100 ? 1.319 14.023 9.195 1 98 100 GLY B N 1
ATOM 3786 C CA . GLY B 1 100 ? 1.072 12.68 8.711 1 98 100 GLY B CA 1
ATOM 3787 C C . GLY B 1 100 ? 1.516 11.602 9.688 1 98 100 GLY B C 1
ATOM 3788 O O . GLY B 1 100 ? 2.447 11.812 10.469 1 98 100 GLY B O 1
ATOM 3789 N N . HIS B 1 101 ? 0.912 10.445 9.57 1 97.12 101 HIS B N 1
ATOM 3790 C CA . HIS B 1 101 ? 1.284 9.266 10.352 1 97.12 101 HIS B CA 1
ATOM 3791 C C . HIS B 1 101 ? 1.02 7.988 9.57 1 97.12 101 HIS B C 1
ATOM 3793 O O . HIS B 1 101 ? 0.1 7.934 8.75 1 97.12 101 HIS B O 1
ATOM 3799 N N . GLY B 1 102 ? 1.848 7.012 9.828 1 94.81 102 GLY B N 1
ATOM 3800 C CA . GLY B 1 102 ? 1.736 5.758 9.094 1 94.81 102 GLY B CA 1
ATOM 3801 C C . GLY B 1 102 ? 2.303 5.836 7.691 1 94.81 102 GLY B C 1
ATOM 3802 O O . GLY B 1 102 ? 2.338 4.832 6.977 1 94.81 102 GLY B O 1
ATOM 3803 N N . GLY B 1 103 ? 2.723 6.945 7.352 1 95.25 103 GLY B N 1
ATOM 3804 C CA . GLY B 1 103 ? 3.223 7.277 6.027 1 95.25 103 GLY B CA 1
ATOM 3805 C C . GLY B 1 103 ? 3.035 8.734 5.664 1 95.25 103 GLY B C 1
ATOM 3806 O O . GLY B 1 103 ? 2.322 9.469 6.355 1 95.25 103 GLY B O 1
ATOM 3807 N N . TRP B 1 104 ? 3.617 9.148 4.598 1 96.69 104 TRP B N 1
ATOM 3808 C CA . TRP B 1 104 ? 3.59 10.547 4.195 1 96.69 104 TRP B CA 1
ATOM 3809 C C . TRP B 1 104 ? 2.498 10.797 3.162 1 96.69 104 TRP B C 1
ATOM 3811 O O . TRP B 1 104 ? 2.203 11.953 2.826 1 96.69 104 TRP B O 1
ATOM 3821 N N . GLN B 1 105 ? 1.87 9.727 2.674 1 98.06 105 GLN B N 1
ATOM 3822 C CA . GLN B 1 105 ? 1.032 9.797 1.481 1 98.06 105 GLN B CA 1
ATOM 3823 C C . GLN B 1 105 ? -0.198 10.664 1.724 1 98.06 105 GLN B C 1
ATOM 3825 O O . GLN B 1 105 ? -0.558 11.492 0.881 1 98.06 105 GLN B O 1
ATOM 3830 N N . VAL B 1 106 ? -0.815 10.555 2.895 1 98.75 106 VAL B N 1
ATOM 3831 C CA . VAL B 1 106 ? -2.07 11.25 3.156 1 98.75 106 VAL B CA 1
ATOM 3832 C C . VAL B 1 106 ? -1.802 12.734 3.387 1 98.75 106 VAL B C 1
ATOM 3834 O O . VAL B 1 106 ? -2.543 13.594 2.896 1 98.75 106 VAL B O 1
ATOM 3837 N N . SER B 1 107 ? -0.775 13.062 4.148 1 98.69 107 SER B N 1
ATOM 3838 C CA . SER B 1 107 ? -0.44 14.469 4.324 1 98.69 107 SER B CA 1
ATOM 3839 C C . SER B 1 107 ? -0.064 15.117 2.996 1 98.69 107 SER B C 1
ATOM 3841 O O . SER B 1 107 ? -0.413 16.266 2.742 1 98.69 107 SER B O 1
ATOM 3843 N N . GLU B 1 108 ? 0.625 14.359 2.152 1 98.12 108 GLU B N 1
ATOM 3844 C CA . GLU B 1 108 ? 0.959 14.875 0.825 1 98.12 108 GLU B CA 1
ATOM 3845 C C . GLU B 1 108 ? -0.298 15.109 -0.007 1 98.12 108 GLU B C 1
ATOM 3847 O O . GLU B 1 108 ? -0.412 16.141 -0.687 1 98.12 108 GLU B O 1
ATOM 3852 N N . TYR B 1 109 ? -1.225 14.188 0.062 1 98.75 109 TYR B N 1
ATOM 3853 C CA . TYR B 1 109 ? -2.49 14.336 -0.647 1 98.75 109 TYR B CA 1
ATOM 3854 C C . TYR B 1 109 ? -3.246 15.57 -0.164 1 98.75 109 TYR B C 1
ATOM 3856 O O . TYR B 1 109 ? -3.738 16.359 -0.972 1 98.75 109 TYR B O 1
ATOM 3864 N N . ALA B 1 110 ? -3.359 15.703 1.127 1 98.88 110 ALA B N 1
ATOM 3865 C CA . ALA B 1 110 ? -4.066 16.844 1.713 1 98.88 110 ALA B CA 1
ATOM 3866 C C . ALA B 1 110 ? -3.379 18.156 1.356 1 98.88 110 ALA B C 1
ATOM 3868 O O . ALA B 1 110 ? -4.043 19.156 1.071 1 98.88 110 ALA B O 1
ATOM 3869 N N . LYS B 1 111 ? -2.096 18.203 1.403 1 98.69 111 LYS B N 1
ATOM 3870 C CA . LYS B 1 111 ? -1.327 19.375 1.02 1 98.69 111 LYS B CA 1
ATOM 3871 C C . LYS B 1 111 ? -1.729 19.875 -0.368 1 98.69 111 LYS B C 1
ATOM 3873 O O . LYS B 1 111 ? -1.896 21.078 -0.583 1 98.69 111 LYS B O 1
ATOM 3878 N N . LYS B 1 112 ? -1.981 18.938 -1.229 1 98.38 112 LYS B N 1
ATOM 3879 C CA . LYS B 1 112 ? -2.227 19.25 -2.633 1 98.38 112 LYS B CA 1
ATOM 3880 C C . LYS B 1 112 ? -3.695 19.594 -2.871 1 98.38 112 LYS B C 1
ATOM 3882 O O . LYS B 1 112 ? -4.027 20.312 -3.818 1 98.38 112 LYS B O 1
ATOM 3887 N N . THR B 1 113 ? -4.586 19.109 -1.983 1 98.69 113 THR B N 1
ATOM 3888 C CA . THR B 1 113 ? -5.984 19.141 -2.404 1 98.69 113 THR B CA 1
ATOM 3889 C C . THR B 1 113 ? -6.824 19.953 -1.425 1 98.69 113 THR B C 1
ATOM 3891 O O . THR B 1 113 ? -7.848 20.531 -1.807 1 98.69 113 THR B O 1
ATOM 3894 N N . LEU B 1 114 ? -6.461 20.062 -0.177 1 98.88 114 LEU B N 1
ATOM 3895 C CA . LEU B 1 114 ? -7.32 20.578 0.879 1 98.88 114 LEU B CA 1
ATOM 3896 C C . LEU B 1 114 ? -7.684 22.047 0.612 1 98.88 114 LEU B C 1
ATOM 3898 O O . LEU B 1 114 ? -8.859 22.391 0.595 1 98.88 114 LEU B O 1
ATOM 3902 N N . ILE B 1 115 ? -6.66 22.938 0.387 1 98.81 115 ILE B N 1
ATOM 3903 C CA . ILE B 1 115 ? -6.918 24.359 0.197 1 98.81 115 ILE B CA 1
ATOM 3904 C C . ILE B 1 115 ? -7.809 24.562 -1.026 1 98.81 115 ILE B C 1
ATOM 3906 O O . ILE B 1 115 ? -8.758 25.344 -0.985 1 98.81 115 ILE B O 1
ATOM 3910 N N . GLY B 1 116 ? -7.535 23.797 -2.062 1 98.62 116 GLY B N 1
ATOM 3911 C CA . GLY B 1 116 ? -8.398 23.875 -3.232 1 98.62 116 GLY B CA 1
ATOM 3912 C C . GLY B 1 116 ? -9.844 23.516 -2.939 1 98.62 116 GLY B C 1
ATOM 3913 O O . GLY B 1 116 ? -10.758 24.188 -3.41 1 98.62 116 GLY B O 1
ATOM 3914 N N . ASN B 1 117 ? -10.023 22.484 -2.205 1 98.69 117 ASN B N 1
ATOM 3915 C CA . ASN B 1 117 ? -11.367 22.078 -1.827 1 98.69 117 ASN B CA 1
ATOM 3916 C C . ASN B 1 117 ? -12.055 23.125 -0.958 1 98.69 117 ASN B C 1
ATOM 3918 O O . ASN B 1 117 ? -13.258 23.359 -1.089 1 98.69 117 ASN B O 1
ATOM 3922 N N . VAL B 1 118 ? -11.344 23.766 -0.053 1 98.69 118 VAL B N 1
ATOM 3923 C CA . VAL B 1 118 ? -11.898 24.828 0.784 1 98.69 118 VAL B CA 1
ATOM 3924 C C . VAL B 1 118 ? -12.312 26.016 -0.087 1 98.69 118 VAL B C 1
ATOM 3926 O O . VAL B 1 118 ? -13.414 26.531 0.056 1 98.69 118 VAL B O 1
ATOM 3929 N N . GLN B 1 119 ? -11.461 26.406 -0.986 1 97.62 119 GLN B N 1
ATOM 3930 C CA . GLN B 1 119 ? -11.781 27.5 -1.889 1 97.62 119 GLN B CA 1
ATOM 3931 C C . GLN B 1 119 ? -13.039 27.203 -2.697 1 97.62 119 GLN B C 1
ATOM 3933 O O . GLN B 1 119 ? -13.898 28.078 -2.863 1 97.62 119 GLN B O 1
ATOM 3938 N N . LYS B 1 120 ? -13.117 26 -3.125 1 96.88 120 LYS B N 1
ATOM 3939 C CA . LYS B 1 120 ? -14.281 25.594 -3.904 1 96.88 120 LYS B CA 1
ATOM 3940 C C . LYS B 1 120 ? -15.555 25.688 -3.072 1 96.88 120 LYS B C 1
ATOM 3942 O O . LYS B 1 120 ? -16.547 26.266 -3.512 1 96.88 120 LYS B O 1
ATOM 3947 N N . GLU B 1 121 ? -15.539 25.156 -1.904 1 97 121 GLU B N 1
ATOM 3948 C CA . GLU B 1 121 ? -16.719 25.188 -1.04 1 97 121 GLU B CA 1
ATOM 3949 C C . GLU B 1 121 ? -17.078 26.625 -0.688 1 97 121 GLU B C 1
ATOM 3951 O O . GLU B 1 121 ? -18.266 26.969 -0.602 1 97 121 GLU B O 1
ATOM 3956 N N . LEU B 1 122 ? -16.094 27.484 -0.486 1 95.56 122 LEU B N 1
ATOM 3957 C CA . LEU B 1 122 ? -16.328 28.891 -0.165 1 95.56 122 LEU B CA 1
ATOM 3958 C C . LEU B 1 122 ? -16.953 29.625 -1.35 1 95.56 122 LEU B C 1
ATOM 3960 O O . LEU B 1 122 ? -17.75 30.547 -1.165 1 95.56 122 LEU B O 1
ATOM 3964 N N . SER B 1 123 ? -16.625 29.203 -2.523 1 93.38 123 SER B N 1
ATOM 3965 C CA . SER B 1 123 ? -17.156 29.844 -3.721 1 93.38 123 SER B CA 1
ATOM 3966 C C . SER B 1 123 ? -18.656 29.672 -3.828 1 93.38 123 SER B C 1
ATOM 3968 O O . SER B 1 123 ? -19.344 30.5 -4.449 1 93.38 123 SER B O 1
ATOM 3970 N N . PHE B 1 124 ? -19.172 28.641 -3.199 1 92 124 PHE B N 1
ATOM 3971 C CA . PHE B 1 124 ? -20.609 28.391 -3.254 1 92 124 PHE B CA 1
ATOM 3972 C C . PHE B 1 124 ? -21.375 29.344 -2.346 1 92 124 PHE B C 1
ATOM 3974 O O . PHE B 1 124 ? -22.594 29.422 -2.402 1 92 124 PHE B O 1
ATOM 3981 N N . LEU B 1 125 ? -20.688 30.047 -1.497 1 90.75 125 LEU B N 1
ATOM 3982 C CA . LEU B 1 125 ? -21.328 30.969 -0.576 1 90.75 125 LEU B CA 1
ATOM 3983 C C . LEU B 1 125 ? -21.734 32.25 -1.292 1 90.75 125 LEU B C 1
ATOM 3985 O O . LEU B 1 125 ? -22.531 33.031 -0.768 1 90.75 125 LEU B O 1
ATOM 3989 N N . HIS B 1 126 ? -21.203 32.438 -2.479 1 83.12 126 HIS B N 1
ATOM 3990 C CA . HIS B 1 126 ? -21.484 33.625 -3.252 1 83.12 126 HIS B CA 1
ATOM 3991 C C . HIS B 1 126 ? -22.156 33.281 -4.574 1 83.12 126 HIS B C 1
ATOM 3993 O O . HIS B 1 126 ? -22.031 32.156 -5.074 1 83.12 126 HIS B O 1
ATOM 3999 N N . LYS B 1 127 ? -22.922 34.312 -4.988 1 76.5 127 LYS B N 1
ATOM 4000 C CA . LYS B 1 127 ? -23.5 34.125 -6.312 1 76.5 127 LYS B CA 1
ATOM 4001 C C . LYS B 1 127 ? -22.406 34 -7.375 1 76.5 127 LYS B C 1
ATOM 4003 O O . LYS B 1 127 ? -21.406 34.719 -7.324 1 76.5 127 LYS B O 1
ATOM 4008 N N . PRO B 1 128 ? -22.703 33.031 -8.297 1 74.5 128 PRO B N 1
ATOM 4009 C CA . PRO B 1 128 ? -21.672 32.812 -9.305 1 74.5 128 PRO B CA 1
ATOM 4010 C C . PRO B 1 128 ? -21.203 34.125 -9.977 1 74.5 128 PRO B C 1
ATOM 4012 O O . PRO B 1 128 ? -22.031 34.906 -10.438 1 74.5 128 PRO B O 1
ATOM 4015 N N . GLY B 1 129 ? -20 34.281 -9.969 1 70.62 129 GLY B N 1
ATOM 4016 C CA . GLY B 1 129 ? -19.406 35.406 -10.672 1 70.62 129 GLY B CA 1
ATOM 4017 C C . GLY B 1 129 ? -19.5 36.719 -9.906 1 70.62 129 GLY B C 1
ATOM 4018 O O . GLY B 1 129 ? -19.172 37.781 -10.43 1 70.62 129 GLY B O 1
ATOM 4019 N N . THR B 1 130 ? -20.109 36.656 -8.656 1 72.62 130 THR B N 1
ATOM 4020 C CA . THR B 1 130 ? -20.266 37.875 -7.895 1 72.62 130 THR B CA 1
ATOM 4021 C C . THR B 1 130 ? -19.766 37.688 -6.461 1 72.62 130 THR B C 1
ATOM 4023 O O . THR B 1 130 ? -19.453 36.562 -6.051 1 72.62 130 THR B O 1
ATOM 4026 N N . ASN B 1 131 ? -19.609 38.75 -5.734 1 70.81 131 ASN B N 1
ATOM 4027 C CA . ASN B 1 131 ? -19.281 38.719 -4.316 1 70.81 131 ASN B CA 1
ATOM 4028 C C . ASN B 1 131 ? -20.531 38.812 -3.445 1 70.81 131 ASN B C 1
ATOM 4030 O O . ASN B 1 131 ? -20.438 38.969 -2.229 1 70.81 131 ASN B O 1
ATOM 4034 N N . GLU B 1 132 ? -21.625 38.656 -4.062 1 75.5 132 GLU B N 1
ATOM 4035 C CA . GLU B 1 132 ? -22.891 38.688 -3.334 1 75.5 132 GLU B CA 1
ATOM 4036 C C . GLU B 1 132 ? -23.219 37.312 -2.729 1 75.5 132 GLU B C 1
ATOM 4038 O O . GLU B 1 132 ? -23 36.281 -3.369 1 75.5 132 GLU B O 1
ATOM 4043 N N . PRO B 1 133 ? -23.656 37.375 -1.522 1 79.19 133 PRO B N 1
ATOM 4044 C CA . PRO B 1 133 ? -24 36.094 -0.905 1 79.19 133 PRO B CA 1
ATOM 4045 C C . PRO B 1 133 ? -25.047 35.312 -1.696 1 79.19 133 PRO B C 1
ATOM 4047 O O . PRO B 1 133 ? -25.969 35.906 -2.262 1 79.19 133 PRO B O 1
ATOM 4050 N N . ALA B 1 134 ? -24.906 34.062 -1.861 1 74.25 134 ALA B N 1
ATOM 4051 C CA . ALA B 1 134 ? -25.812 33.188 -2.621 1 74.25 134 ALA B CA 1
ATOM 4052 C C . ALA B 1 134 ? -27.156 33.094 -1.929 1 74.25 134 ALA B C 1
ATOM 4054 O O . ALA B 1 134 ? -28.203 33 -2.592 1 74.25 134 ALA B O 1
ATOM 4055 N N . GLU B 1 135 ? -27.125 32.781 -0.666 1 64.5 135 GLU B N 1
ATOM 4056 C CA . GLU B 1 135 ? -28.375 32.656 0.077 1 64.5 135 GLU B CA 1
ATOM 4057 C C . GLU B 1 135 ? -28.672 33.906 0.895 1 64.5 135 GLU B C 1
ATOM 4059 O O . GLU B 1 135 ? -27.734 34.562 1.407 1 64.5 135 GLU B O 1
ATOM 4064 N N . GLY B 1 136 ? -29.875 34.5 0.942 1 57.59 136 GLY B N 1
ATOM 4065 C CA . GLY B 1 136 ? -30.75 35.469 1.612 1 57.59 136 GLY B CA 1
ATOM 4066 C C . GLY B 1 136 ? -30.094 36.812 1.844 1 57.59 136 GLY B C 1
ATOM 4067 O O . GLY B 1 136 ? -28.953 37.031 1.434 1 57.59 136 GLY B O 1
ATOM 4068 N N . ASP B 1 137 ? -30.875 37.688 2.77 1 51.53 137 ASP B N 1
ATOM 4069 C CA . ASP B 1 137 ? -31.047 39.094 3.092 1 51.53 137 ASP B CA 1
ATOM 4070 C C . ASP B 1 137 ? -29.797 39.656 3.758 1 51.53 137 ASP B C 1
ATOM 4072 O O . ASP B 1 137 ? -29.766 40.844 4.129 1 51.53 137 ASP B O 1
ATOM 4076 N N . GLU B 1 138 ? -28.828 38.781 4.191 1 58.31 138 GLU B N 1
ATOM 4077 C CA . GLU B 1 138 ? -27.844 39.531 4.98 1 58.31 138 GLU B CA 1
ATOM 4078 C C . GLU B 1 138 ? -26.625 39.906 4.148 1 58.31 138 GLU B C 1
ATOM 4080 O O . GLU B 1 138 ? -26.281 39.188 3.197 1 58.31 138 GLU B O 1
ATOM 4085 N N . PRO B 1 139 ? -26.141 41.188 4.25 1 60.88 139 PRO B N 1
ATOM 4086 C CA . PRO B 1 139 ? -25.078 41.781 3.439 1 60.88 139 PRO B CA 1
ATOM 4087 C C . PRO B 1 139 ? -23.797 40.969 3.432 1 60.88 139 PRO B C 1
ATOM 4089 O O . PRO B 1 139 ? -23.047 40.969 2.443 1 60.88 139 PRO B O 1
ATOM 4092 N N . ALA B 1 140 ? -23.547 40.25 4.574 1 66.88 140 ALA B N 1
ATOM 4093 C CA . ALA B 1 140 ? -22.281 39.5 4.602 1 66.88 140 ALA B CA 1
ATOM 4094 C C . ALA B 1 140 ? -22.516 38.062 4.977 1 66.88 140 ALA B C 1
ATOM 4096 O O . ALA B 1 140 ? -23.484 37.719 5.68 1 66.88 140 ALA B O 1
ATOM 4097 N N . VAL B 1 141 ? -21.719 37.188 4.332 1 79.12 141 VAL B N 1
ATOM 4098 C CA . VAL B 1 141 ? -21.75 35.75 4.664 1 79.12 141 VAL B CA 1
ATOM 4099 C C . VAL B 1 141 ? -21.422 35.562 6.145 1 79.12 141 VAL B C 1
ATOM 4101 O O . VAL B 1 141 ? -20.453 36.125 6.648 1 79.12 141 VAL B O 1
ATOM 4104 N N . SER B 1 142 ? -22.203 34.875 6.863 1 83.5 142 SER B N 1
ATOM 4105 C CA . SER B 1 142 ? -22 34.656 8.297 1 83.5 142 SER B CA 1
ATOM 4106 C C . SER B 1 142 ? -20.812 33.719 8.555 1 83.5 142 SER B C 1
ATOM 4108 O O . SER B 1 142 ? -20.453 32.906 7.699 1 83.5 142 SER B O 1
ATOM 4110 N N . SER B 1 143 ? -20.219 33.906 9.742 1 90.75 143 SER B N 1
ATOM 4111 C CA . SER B 1 143 ? -19.125 33.031 10.172 1 90.75 143 SER B CA 1
ATOM 4112 C C . SER B 1 143 ? -19.531 31.578 10.219 1 90.75 143 SER B C 1
ATOM 4114 O O . SER B 1 143 ? -18.734 30.688 9.93 1 90.75 143 SER B O 1
ATOM 4116 N N . ALA B 1 144 ? -20.75 31.391 10.484 1 92.38 144 ALA B N 1
ATOM 4117 C CA . ALA B 1 144 ? -21.266 30.031 10.57 1 92.38 144 ALA B CA 1
ATOM 4118 C C . ALA B 1 144 ? -21.281 29.359 9.203 1 92.38 144 ALA B C 1
ATOM 4120 O O . ALA B 1 144 ? -20.984 28.172 9.078 1 92.38 144 ALA B O 1
ATOM 4121 N N . ARG B 1 145 ? -21.609 30.109 8.25 1 93.12 145 ARG B N 1
ATOM 4122 C CA . ARG B 1 145 ? -21.641 29.562 6.895 1 93.12 145 ARG B CA 1
ATOM 4123 C C . ARG B 1 145 ? -20.234 29.297 6.367 1 93.12 145 ARG B C 1
ATOM 4125 O O . ARG B 1 145 ? -20 28.312 5.664 1 93.12 145 ARG B O 1
ATOM 4132 N N . VAL B 1 146 ? -19.328 30.203 6.699 1 95.88 146 VAL B N 1
ATOM 4133 C CA . VAL B 1 146 ? -17.938 30 6.34 1 95.88 146 VAL B CA 1
ATOM 4134 C C . VAL B 1 146 ? -17.406 28.734 7 1 95.88 146 VAL B C 1
ATOM 4136 O O . VAL B 1 146 ? -16.781 27.891 6.348 1 95.88 146 VAL B O 1
ATOM 4139 N N . ALA B 1 147 ? -17.75 28.594 8.258 1 97.31 147 ALA B N 1
ATOM 4140 C CA . ALA B 1 147 ? -17.328 27.422 9.016 1 97.31 147 ALA B CA 1
ATOM 4141 C C . ALA B 1 147 ? -17.875 26.141 8.391 1 97.31 147 ALA B C 1
ATOM 4143 O O . ALA B 1 147 ? -17.141 25.156 8.234 1 97.31 147 ALA B O 1
ATOM 4144 N N . ALA B 1 148 ? -19.078 26.141 8.016 1 97.06 148 ALA B N 1
ATOM 4145 C CA . ALA B 1 148 ? -19.719 24.969 7.414 1 97.06 148 ALA B CA 1
ATOM 4146 C C . ALA B 1 148 ? -19.062 24.609 6.078 1 97.06 148 ALA B C 1
ATOM 4148 O O . ALA B 1 148 ? -18.891 23.438 5.754 1 97.06 148 ALA B O 1
ATOM 4149 N N . ALA B 1 149 ? -18.75 25.656 5.344 1 97.75 149 ALA B N 1
ATOM 4150 C CA . ALA B 1 149 ? -18.078 25.438 4.066 1 97.75 149 ALA B CA 1
ATOM 4151 C C . ALA B 1 149 ? -16.719 24.766 4.262 1 97.75 149 ALA B C 1
ATOM 4153 O O . ALA B 1 149 ? -16.359 23.844 3.525 1 97.75 149 ALA B O 1
ATOM 4154 N N . ILE B 1 150 ? -16.016 25.188 5.254 1 98.75 150 ILE B N 1
ATOM 4155 C CA . ILE B 1 150 ? -14.711 24.625 5.539 1 98.75 150 ILE B CA 1
ATOM 4156 C C . ILE B 1 150 ? -14.867 23.172 5.992 1 98.75 150 ILE B C 1
ATOM 4158 O O . ILE B 1 150 ? -14.109 22.297 5.562 1 98.75 150 ILE B O 1
ATOM 4162 N N . GLN B 1 151 ? -15.836 22.906 6.773 1 98.75 151 GLN B N 1
ATOM 4163 C CA . GLN B 1 151 ? -16.109 21.547 7.23 1 98.75 151 GLN B CA 1
ATOM 4164 C C . GLN B 1 151 ? -16.422 20.625 6.055 1 98.75 151 GLN B C 1
ATOM 4166 O O . GLN B 1 151 ? -15.93 19.5 5.988 1 98.75 151 GLN B O 1
ATOM 4171 N N . ARG B 1 152 ? -17.203 21.094 5.133 1 98.62 152 ARG B N 1
ATOM 4172 C CA . ARG B 1 152 ? -17.531 20.297 3.947 1 98.62 152 ARG B CA 1
ATOM 4173 C C . ARG B 1 152 ? -16.281 20 3.129 1 98.62 152 ARG B C 1
ATOM 4175 O O . ARG B 1 152 ? -16.141 18.906 2.588 1 98.62 152 ARG B O 1
ATOM 4182 N N . ALA B 1 153 ? -15.422 20.953 3.082 1 98.88 153 ALA B N 1
ATOM 4183 C CA . ALA B 1 153 ? -14.188 20.797 2.311 1 98.88 153 ALA B CA 1
ATOM 4184 C C . ALA B 1 153 ? -13.305 19.703 2.922 1 98.88 153 ALA B C 1
ATOM 4186 O O . ALA B 1 153 ? -12.727 18.891 2.201 1 98.88 153 ALA B O 1
ATOM 4187 N N . PHE B 1 154 ? -13.211 19.703 4.25 1 98.94 154 PHE B N 1
ATOM 4188 C CA . PHE B 1 154 ? -12.453 18.656 4.93 1 98.94 154 PHE B CA 1
ATOM 4189 C C . PHE B 1 154 ? -13.078 17.297 4.676 1 98.94 154 PHE B C 1
ATOM 4191 O O . PHE B 1 154 ? -12.375 16.328 4.352 1 98.94 154 PHE B O 1
ATOM 4198 N N . GLY B 1 155 ? -14.375 17.25 4.801 1 98.75 155 GLY B N 1
ATOM 4199 C CA . GLY B 1 155 ? -15.086 16 4.531 1 98.75 155 GLY B CA 1
ATOM 4200 C C . GLY B 1 155 ? -14.883 15.5 3.113 1 98.75 155 GLY B C 1
ATOM 4201 O O . GLY B 1 155 ? -14.648 14.312 2.902 1 98.75 155 GLY B O 1
ATOM 4202 N N . ARG B 1 156 ? -14.938 16.406 2.18 1 98.56 156 ARG B N 1
ATOM 4203 C CA . ARG B 1 156 ? -14.734 16.078 0.775 1 98.56 156 ARG B CA 1
ATOM 4204 C C . ARG B 1 156 ? -13.328 15.531 0.54 1 98.56 156 ARG B C 1
ATOM 4206 O O . ARG B 1 156 ? -13.148 14.547 -0.179 1 98.56 156 ARG B O 1
ATOM 4213 N N . THR B 1 157 ? -12.375 16.219 1.111 1 98.81 157 THR B N 1
ATOM 4214 C CA . THR B 1 157 ? -10.984 15.797 0.975 1 98.81 157 THR B CA 1
ATOM 4215 C C . THR B 1 157 ? -10.797 14.359 1.452 1 98.81 157 THR B C 1
ATOM 4217 O O . THR B 1 157 ? -10.148 13.555 0.783 1 98.81 157 THR B O 1
ATOM 4220 N N . ASP B 1 158 ? -11.422 14.023 2.533 1 98.88 158 ASP B N 1
ATOM 4221 C CA . ASP B 1 158 ? -11.305 12.695 3.131 1 98.88 158 ASP B CA 1
ATOM 4222 C C . ASP B 1 158 ? -12.055 11.656 2.309 1 98.88 158 ASP B C 1
ATOM 4224 O O . ASP B 1 158 ? -11.539 10.562 2.066 1 98.88 158 ASP B O 1
ATOM 4228 N N . ARG B 1 159 ? -13.219 11.953 1.877 1 98.38 159 ARG B N 1
ATOM 4229 C CA . ARG B 1 159 ? -14.031 11.039 1.086 1 98.38 159 ARG B CA 1
ATOM 4230 C C . ARG B 1 159 ? -13.367 10.734 -0.252 1 98.38 159 ARG B C 1
ATOM 4232 O O . ARG B 1 159 ? -13.383 9.586 -0.708 1 98.38 159 ARG B O 1
ATOM 4239 N N . ASP B 1 160 ? -12.883 11.773 -0.846 1 98.56 160 ASP B N 1
ATOM 4240 C CA . ASP B 1 160 ? -12.203 11.578 -2.121 1 98.56 160 ASP B CA 1
ATOM 4241 C C . ASP B 1 160 ? -10.977 10.68 -1.956 1 98.56 160 ASP B C 1
ATOM 4243 O O . ASP B 1 160 ? -10.711 9.82 -2.803 1 98.56 160 ASP B O 1
ATOM 4247 N N . LEU B 1 161 ? -10.258 10.875 -0.931 1 98.69 161 LEU B N 1
ATOM 4248 C CA . LEU B 1 161 ? -9.117 10.023 -0.629 1 98.69 161 LEU B CA 1
ATOM 4249 C C . LEU B 1 161 ? -9.555 8.57 -0.452 1 98.69 161 LEU B C 1
ATOM 4251 O O . LEU B 1 161 ? -8.914 7.656 -0.973 1 98.69 161 LEU B O 1
ATOM 4255 N N . MET B 1 162 ? -10.609 8.367 0.281 1 98.31 162 MET B N 1
ATOM 4256 C CA . MET B 1 162 ? -11.141 7.031 0.515 1 98.31 162 MET B CA 1
ATOM 4257 C C . MET B 1 162 ? -11.438 6.324 -0.804 1 98.31 162 MET B C 1
ATOM 4259 O O . MET B 1 162 ? -11.094 5.152 -0.975 1 98.31 162 MET B O 1
ATOM 4263 N N . ALA B 1 163 ? -12.023 7.004 -1.671 1 97.69 163 ALA B N 1
ATOM 4264 C CA . ALA B 1 163 ? -12.375 6.445 -2.975 1 97.69 163 ALA B CA 1
ATOM 4265 C C . ALA B 1 163 ? -11.133 6.02 -3.742 1 97.69 163 ALA B C 1
ATOM 4267 O O . ALA B 1 163 ? -11.141 5.012 -4.449 1 97.69 163 ALA B O 1
ATOM 4268 N N . GLU B 1 164 ? -10.086 6.766 -3.58 1 97.56 164 GLU B N 1
ATOM 4269 C CA . GLU B 1 164 ? -8.852 6.512 -4.312 1 97.56 164 GLU B CA 1
ATOM 4270 C C . GLU B 1 164 ? -8.141 5.266 -3.785 1 97.56 164 GLU B C 1
ATOM 4272 O O . GLU B 1 164 ? -7.422 4.594 -4.527 1 97.56 164 GLU B O 1
ATOM 4277 N N . VAL B 1 165 ? -8.375 4.875 -2.516 1 97.88 165 VAL B N 1
ATOM 4278 C CA . VAL B 1 165 ? -7.543 3.83 -1.931 1 97.88 165 VAL B CA 1
ATOM 4279 C C . VAL B 1 165 ? -8.367 2.559 -1.737 1 97.88 165 VAL B C 1
ATOM 4281 O O . VAL B 1 165 ? -7.816 1.489 -1.473 1 97.88 165 VAL B O 1
ATOM 4284 N N . ALA B 1 166 ? -9.664 2.609 -1.909 1 98.06 166 ALA B N 1
ATOM 4285 C CA . ALA B 1 166 ? -10.578 1.523 -1.575 1 98.06 166 ALA B CA 1
ATOM 4286 C C . ALA B 1 166 ? -10.234 0.254 -2.348 1 98.06 166 ALA B C 1
ATOM 4288 O O . ALA B 1 166 ? -10.172 -0.834 -1.771 1 98.06 166 ALA B O 1
ATOM 4289 N N . SER B 1 167 ? -9.984 0.362 -3.633 1 97.69 167 SER B N 1
ATOM 4290 C CA . SER B 1 167 ? -9.727 -0.809 -4.465 1 97.69 167 SER B CA 1
ATOM 4291 C C . SER B 1 167 ? -8.43 -1.505 -4.051 1 97.69 167 SER B C 1
ATOM 4293 O O . SER B 1 167 ? -8.375 -2.736 -4.004 1 97.69 167 SER B O 1
ATOM 4295 N N . ALA B 1 168 ? -7.414 -0.727 -3.809 1 97.81 168 ALA B N 1
ATOM 4296 C CA . ALA B 1 168 ? -6.145 -1.305 -3.375 1 97.81 168 ALA B CA 1
ATOM 4297 C C . ALA B 1 168 ? -6.301 -2.035 -2.045 1 97.81 168 ALA B C 1
ATOM 4299 O O . ALA B 1 168 ? -5.715 -3.104 -1.844 1 97.81 168 ALA B O 1
ATOM 4300 N N .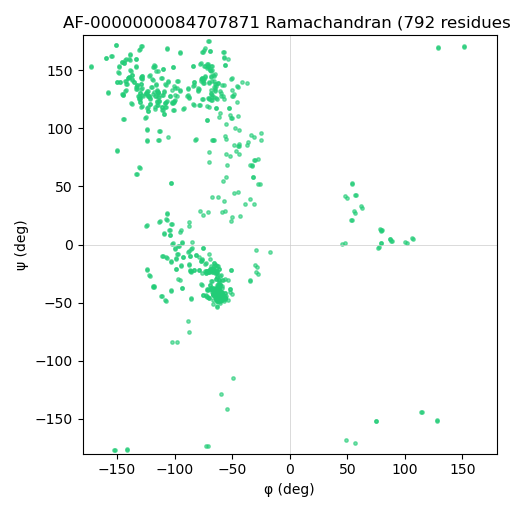 PHE B 1 169 ? -7.117 -1.478 -1.186 1 98.31 169 PHE B N 1
ATOM 4301 C CA . PHE B 1 169 ? -7.352 -2.141 0.092 1 98.31 169 PHE B CA 1
ATOM 4302 C C . PHE B 1 169 ? -8.016 -3.496 -0.114 1 98.31 169 PHE B C 1
ATOM 4304 O O . PHE B 1 169 ? -7.621 -4.488 0.503 1 98.31 169 PHE B O 1
ATOM 4311 N N . LYS B 1 170 ? -8.961 -3.51 -0.945 1 97.25 170 LYS B N 1
ATOM 4312 C CA . LYS B 1 170 ? -9.695 -4.742 -1.225 1 97.25 170 LYS B CA 1
ATOM 4313 C C . LYS B 1 170 ? -8.758 -5.82 -1.773 1 97.25 170 LYS B C 1
ATOM 4315 O O . LYS B 1 170 ? -8.984 -7.012 -1.554 1 97.25 170 LYS B O 1
ATOM 4320 N N . LEU B 1 171 ? -7.688 -5.398 -2.41 1 97.31 171 LEU B N 1
ATOM 4321 C CA . LEU B 1 171 ? -6.719 -6.328 -2.988 1 97.31 171 LEU B CA 1
ATOM 4322 C C . LEU B 1 171 ? -5.754 -6.84 -1.926 1 97.31 171 LEU B C 1
ATOM 4324 O O . LEU B 1 171 ? -4.965 -7.75 -2.186 1 97.31 171 LEU B O 1
ATOM 4328 N N . GLY B 1 172 ? -5.84 -6.211 -0.726 1 97.06 172 GLY B N 1
ATOM 4329 C CA . GLY B 1 172 ? -5 -6.688 0.361 1 97.06 172 GLY B CA 1
ATOM 4330 C C . GLY B 1 172 ? -3.848 -5.75 0.677 1 97.06 172 GLY B C 1
ATOM 4331 O O . GLY B 1 172 ? -2.961 -6.094 1.462 1 97.06 172 GLY B O 1
ATOM 4332 N N . PHE B 1 173 ? -3.777 -4.609 0.046 1 97.06 173 PHE B N 1
ATOM 4333 C CA . PHE B 1 173 ? -2.768 -3.615 0.396 1 97.06 173 PHE B CA 1
ATOM 4334 C C . PHE B 1 173 ? -3.205 -2.799 1.606 1 97.06 173 PHE B C 1
ATOM 4336 O O . PHE B 1 173 ? -3.771 -1.715 1.459 1 97.06 173 PHE B O 1
ATOM 4343 N N . GLY B 1 174 ? -2.844 -3.252 2.752 1 96.25 174 GLY B N 1
ATOM 4344 C CA . GLY B 1 174 ? -3.391 -2.754 4.004 1 96.25 174 GLY B CA 1
ATOM 4345 C C . GLY B 1 174 ? -2.871 -1.379 4.379 1 96.25 174 GLY B C 1
ATOM 4346 O O . GLY B 1 174 ? -3.541 -0.63 5.094 1 96.25 174 GLY B O 1
ATOM 4347 N N . ALA B 1 175 ? -1.704 -0.958 3.863 1 94.25 175 ALA B N 1
ATOM 4348 C CA . ALA B 1 175 ? -1.058 0.296 4.242 1 94.25 175 ALA B CA 1
ATOM 4349 C C . ALA B 1 175 ? -1.924 1.495 3.869 1 94.25 175 ALA B C 1
ATOM 4351 O O . ALA B 1 175 ? -1.919 2.514 4.566 1 94.25 175 ALA B O 1
ATOM 4352 N N . VAL B 1 176 ? -2.734 1.359 2.855 1 96.31 176 VAL B N 1
ATOM 4353 C CA . VAL B 1 176 ? -3.5 2.482 2.326 1 96.31 176 VAL B CA 1
ATOM 4354 C C . VAL B 1 176 ? -4.574 2.895 3.328 1 96.31 176 VAL B C 1
ATOM 4356 O O . VAL B 1 176 ? -5.066 4.023 3.291 1 96.31 176 VAL B O 1
ATOM 4359 N N . ALA B 1 177 ? -4.934 1.95 4.254 1 95.5 177 ALA B N 1
ATOM 4360 C CA . ALA B 1 177 ? -6.031 2.223 5.18 1 95.5 177 ALA B CA 1
ATOM 4361 C C . ALA B 1 177 ? -5.5 2.684 6.535 1 95.5 177 ALA B C 1
ATOM 4363 O O . ALA B 1 177 ? -6.258 3.203 7.359 1 95.5 177 ALA B O 1
ATOM 4364 N N . ARG B 1 178 ? -4.262 2.545 6.758 1 93.81 178 ARG B N 1
ATOM 4365 C CA . ARG B 1 178 ? -3.74 2.869 8.078 1 93.81 178 ARG B CA 1
ATOM 4366 C C . ARG B 1 178 ? -3.02 4.215 8.07 1 93.81 178 ARG B C 1
ATOM 4368 O O . ARG B 1 178 ? -2.668 4.742 9.125 1 93.81 178 ARG B O 1
ATOM 4375 N N . CYS B 1 179 ? -2.695 4.734 6.91 1 97.12 179 CYS B N 1
ATOM 4376 C CA . CYS B 1 179 ? -2.051 6.039 6.797 1 97.12 179 CYS B CA 1
ATOM 4377 C C . CYS B 1 179 ? -3.051 7.164 7.027 1 97.12 179 CYS B C 1
ATOM 4379 O O . CYS B 1 179 ? -4.195 7.082 6.586 1 97.12 179 CYS B O 1
ATOM 4381 N N . GLY B 1 180 ? -2.635 8.195 7.715 1 98.5 180 GLY B N 1
ATOM 4382 C CA . GLY B 1 180 ? -3.482 9.352 7.957 1 98.5 180 GLY B CA 1
ATOM 4383 C C . GLY B 1 180 ? -2.699 10.641 8.141 1 98.5 180 GLY B C 1
ATOM 4384 O O . GLY B 1 180 ? -1.48 10.664 7.957 1 98.5 180 GLY B O 1
ATOM 4385 N N . SER B 1 181 ? -3.48 11.672 8.422 1 98.88 181 SER B N 1
ATOM 4386 C CA . SER B 1 181 ? -2.883 12.984 8.68 1 98.88 181 SER B CA 1
ATOM 4387 C C . SER B 1 181 ? -3.82 13.867 9.484 1 98.88 181 SER B C 1
ATOM 4389 O O . SER B 1 181 ? -5 14 9.156 1 98.88 181 SER B O 1
ATOM 4391 N N . CYS B 1 182 ? -3.264 14.414 10.484 1 98.81 182 CYS B N 1
ATOM 4392 C CA . CYS B 1 182 ? -3.943 15.555 11.086 1 98.81 182 CYS B CA 1
ATOM 4393 C C . CYS B 1 182 ? -3.857 16.781 10.188 1 98.81 182 CYS B C 1
ATOM 4395 O O . CYS B 1 182 ? -3.014 16.844 9.289 1 98.81 182 CYS B O 1
ATOM 4397 N N . GLY B 1 183 ? -4.809 17.672 10.344 1 98.88 183 GLY B N 1
ATOM 4398 C CA . GLY B 1 183 ? -4.809 18.906 9.578 1 98.88 183 GLY B CA 1
ATOM 4399 C C . GLY B 1 183 ? -5.301 20.109 10.367 1 98.88 183 GLY B C 1
ATOM 4400 O O . GLY B 1 183 ? -6.285 20 11.102 1 98.88 183 GLY B O 1
ATOM 4401 N N . CYS B 1 184 ? -4.582 21.203 10.312 1 98.94 184 CYS B N 1
ATOM 4402 C CA . CYS B 1 184 ? -4.992 22.5 10.844 1 98.94 184 CYS B CA 1
ATOM 4403 C C . CYS B 1 184 ? -4.848 23.594 9.797 1 98.94 184 CYS B C 1
ATOM 4405 O O . CYS B 1 184 ? -3.752 23.828 9.281 1 98.94 184 CYS B O 1
ATOM 4407 N N . LEU B 1 185 ? -5.945 24.188 9.484 1 98.94 185 LEU B N 1
ATOM 4408 C CA . LEU B 1 185 ? -5.969 25.203 8.438 1 98.94 185 LEU B CA 1
ATOM 4409 C C . LEU B 1 185 ? -6.426 26.547 9 1 98.94 185 LEU B C 1
ATOM 4411 O O . LEU B 1 185 ? -7.426 26.609 9.719 1 98.94 185 LEU B O 1
ATOM 4415 N N . ALA B 1 186 ? -5.684 27.594 8.727 1 98.88 186 ALA B N 1
ATOM 4416 C CA . ALA B 1 186 ? -6.109 28.953 8.992 1 98.88 186 ALA B CA 1
ATOM 4417 C C . ALA B 1 186 ? -6.539 29.656 7.703 1 98.88 186 ALA B C 1
ATOM 4419 O O . ALA B 1 186 ? -5.832 29.609 6.695 1 98.88 186 ALA B O 1
ATOM 4420 N N . TYR B 1 187 ? -7.688 30.203 7.734 1 98.62 187 TYR B N 1
ATOM 4421 C CA . TYR B 1 187 ? -8.227 31.031 6.66 1 98.62 187 TYR B CA 1
ATOM 4422 C C . TYR B 1 187 ? -8.469 32.469 7.141 1 98.62 187 TYR B C 1
ATOM 4424 O O . TYR B 1 187 ? -9.234 32.688 8.078 1 98.62 187 TYR B O 1
ATOM 4432 N N . VAL B 1 188 ? -7.758 33.406 6.543 1 97.75 188 VAL B N 1
ATOM 4433 C CA . VAL B 1 188 ? -7.906 34.812 6.902 1 97.75 188 VAL B CA 1
ATOM 4434 C C . VAL B 1 188 ? -8.641 35.562 5.793 1 97.75 188 VAL B C 1
ATOM 4436 O O . VAL B 1 188 ? -8.156 35.656 4.66 1 97.75 188 VAL B O 1
ATOM 4439 N N . HIS B 1 189 ? -9.75 36.062 6.223 1 92.69 189 HIS B N 1
ATOM 4440 C CA . HIS B 1 189 ? -10.617 36.75 5.273 1 92.69 189 HIS B CA 1
ATOM 4441 C C . HIS B 1 189 ? -11.336 37.938 5.934 1 92.69 189 HIS B C 1
ATOM 4443 O O . HIS B 1 189 ? -12.008 37.75 6.953 1 92.69 189 HIS B O 1
ATOM 4449 N N . ASP B 1 190 ? -11.25 39.094 5.328 1 88.31 190 ASP B N 1
ATOM 4450 C CA . ASP B 1 190 ? -11.984 40.281 5.73 1 88.31 190 ASP B CA 1
ATOM 4451 C C . ASP B 1 190 ? -11.836 40.531 7.23 1 88.31 190 ASP B C 1
ATOM 4453 O O . ASP B 1 190 ? -12.836 40.688 7.938 1 88.31 190 ASP B O 1
ATOM 4457 N N . GLY B 1 191 ? -10.695 40.344 7.777 1 92.62 191 GLY B N 1
ATOM 4458 C CA . GLY B 1 191 ? -10.398 40.688 9.156 1 92.62 191 GLY B CA 1
ATOM 4459 C C . GLY B 1 191 ? -10.734 39.594 10.133 1 92.62 191 GLY B C 1
ATOM 4460 O O . GLY B 1 191 ? -10.625 39.75 11.352 1 92.62 191 GLY B O 1
ATOM 4461 N N . THR B 1 192 ? -11.141 38.469 9.664 1 96.12 192 THR B N 1
ATOM 4462 C CA . THR B 1 192 ? -11.461 37.344 10.516 1 96.12 192 THR B CA 1
ATOM 4463 C C . THR B 1 192 ? -10.516 36.188 10.227 1 96.12 192 THR B C 1
ATOM 4465 O O . THR B 1 192 ? -10.195 35.906 9.07 1 96.12 192 THR B O 1
ATOM 4468 N N . VAL B 1 193 ? -10.062 35.531 11.258 1 97.94 193 VAL B N 1
ATOM 4469 C CA . VAL B 1 193 ? -9.289 34.312 11.102 1 97.94 193 VAL B CA 1
ATOM 4470 C C . VAL B 1 193 ? -10.141 33.094 11.516 1 97.94 193 VAL B C 1
ATOM 4472 O O . VAL B 1 193 ? -10.758 33.094 12.586 1 97.94 193 VAL B O 1
ATOM 4475 N N . TYR B 1 194 ? -10.289 32.188 10.609 1 98.56 194 TYR B N 1
ATOM 4476 C CA . TYR B 1 194 ? -10.898 30.875 10.891 1 98.56 194 TYR B CA 1
ATOM 4477 C C . TYR B 1 194 ? -9.844 29.797 11.078 1 98.56 194 TYR B C 1
ATOM 4479 O O . TYR B 1 194 ? -8.977 29.625 10.211 1 98.56 194 TYR B O 1
ATOM 4487 N N . VAL B 1 195 ? -9.875 29.125 12.203 1 98.88 195 VAL B N 1
ATOM 4488 C CA . VAL B 1 195 ? -8.977 28 12.445 1 98.88 195 VAL B CA 1
ATOM 4489 C C . VAL B 1 195 ? -9.766 26.703 12.422 1 98.88 195 VAL B C 1
ATOM 4491 O O . VAL B 1 195 ? -10.656 26.484 13.242 1 98.88 195 VAL B O 1
ATOM 4494 N N . ALA B 1 196 ? -9.508 25.906 11.438 1 98.94 196 ALA B N 1
ATOM 4495 C CA . ALA B 1 196 ? -10.109 24.578 11.297 1 98.94 196 ALA B CA 1
ATOM 4496 C C . ALA B 1 196 ? -9.133 23.484 11.742 1 98.94 196 ALA B C 1
ATOM 4498 O O . ALA B 1 196 ? -8.117 23.25 11.086 1 98.94 196 ALA B O 1
ATOM 4499 N N . ASN B 1 197 ? -9.516 22.781 12.805 1 98.88 197 ASN B N 1
ATOM 4500 C CA . ASN B 1 197 ? -8.578 21.828 13.414 1 98.88 197 ASN B CA 1
ATOM 4501 C C . ASN B 1 197 ? -9.141 20.422 13.43 1 98.88 197 ASN B C 1
ATOM 4503 O O . ASN B 1 197 ? -10.227 20.188 13.969 1 98.88 197 ASN B O 1
ATOM 4507 N N . ALA B 1 198 ? -8.445 19.5 12.805 1 98.88 198 ALA B N 1
ATOM 4508 C CA . ALA B 1 198 ? -8.719 18.062 12.875 1 98.88 198 ALA B CA 1
ATOM 4509 C C . ALA B 1 198 ? -7.492 17.297 13.352 1 98.88 198 ALA B C 1
ATOM 4511 O O . ALA B 1 198 ? -6.672 16.875 12.539 1 98.88 198 ALA B O 1
ATOM 4512 N N . GLY B 1 199 ? -7.387 17.141 14.641 1 98.62 199 GLY B N 1
ATOM 4513 C CA . GLY B 1 199 ? -6.27 16.406 15.211 1 98.62 199 GLY B CA 1
ATOM 4514 C C . GLY B 1 199 ? -5.539 17.172 16.297 1 98.62 199 GLY B C 1
ATOM 4515 O O . GLY B 1 199 ? -6.148 17.969 17.031 1 98.62 199 GLY B O 1
ATOM 4516 N N . ASP B 1 200 ? -4.254 16.859 16.391 1 97.44 200 ASP B N 1
ATOM 4517 C CA . ASP B 1 200 ? -3.568 17.438 17.547 1 97.44 200 ASP B CA 1
ATOM 4518 C C . ASP B 1 200 ? -2.512 18.453 17.109 1 97.44 200 ASP B C 1
ATOM 4520 O O . ASP B 1 200 ? -1.516 18.656 17.812 1 97.44 200 ASP B O 1
ATOM 4524 N N . ILE B 1 201 ? -2.639 18.922 15.914 1 98.56 201 ILE B N 1
ATOM 4525 C CA . ILE B 1 201 ? -1.951 20.156 15.562 1 98.56 201 ILE B CA 1
ATOM 4526 C C . ILE B 1 201 ? -2.562 21.328 16.328 1 98.56 201 ILE B C 1
ATOM 4528 O O . ILE B 1 201 ? -3.768 21.344 16.578 1 98.56 201 ILE B O 1
ATOM 4532 N N . ARG B 1 202 ? -1.728 22.359 16.625 1 98.75 202 ARG B N 1
ATOM 4533 C CA . ARG B 1 202 ? -2.24 23.422 17.469 1 98.75 202 ARG B CA 1
ATOM 4534 C C . ARG B 1 202 ? -1.988 24.797 16.844 1 98.75 202 ARG B C 1
ATOM 4536 O O . ARG B 1 202 ? -0.929 25.031 16.25 1 98.75 202 ARG B O 1
ATOM 4543 N N . ALA B 1 203 ? -2.988 25.625 16.938 1 98.94 203 ALA B N 1
ATOM 4544 C CA . ALA B 1 203 ? -2.881 27.016 16.531 1 98.94 203 ALA B CA 1
ATOM 4545 C C . ALA B 1 203 ? -2.922 27.938 17.75 1 98.94 203 ALA B C 1
ATOM 4547 O O . ALA B 1 203 ? -3.834 27.859 18.578 1 98.94 203 ALA B O 1
ATOM 4548 N N . VAL B 1 204 ? -1.93 28.859 17.859 1 98.94 204 VAL B N 1
ATOM 4549 C CA . VAL B 1 204 ? -1.823 29.734 19.016 1 98.94 204 VAL B CA 1
ATOM 4550 C C . VAL B 1 204 ? -1.65 31.188 18.547 1 98.94 204 VAL B C 1
ATOM 4552 O O . VAL B 1 204 ? -0.727 31.484 17.781 1 98.94 204 VAL B O 1
ATOM 4555 N N . LEU B 1 205 ? -2.514 32.031 19.031 1 98.81 205 LEU B N 1
ATOM 4556 C CA . LEU B 1 205 ? -2.477 33.438 18.719 1 98.81 205 LEU B CA 1
ATOM 4557 C C . LEU B 1 205 ? -1.59 34.188 19.703 1 98.81 205 LEU B C 1
ATOM 4559 O O . LEU B 1 205 ? -1.683 33.969 20.922 1 98.81 205 LEU B O 1
ATOM 4563 N N . GLY B 1 206 ? -0.634 35 19.219 1 98.38 206 GLY B N 1
ATOM 4564 C CA . GLY B 1 206 ? 0.086 35.969 20.016 1 98.38 206 GLY B CA 1
ATOM 4565 C C . GLY B 1 206 ? -0.547 37.344 19.984 1 98.38 206 GLY B C 1
ATOM 4566 O O . GLY B 1 206 ? -0.648 37.969 18.922 1 98.38 206 GLY B O 1
ATOM 4567 N N . LYS B 1 207 ? -0.971 37.781 21.078 1 96.75 207 LYS B N 1
ATOM 4568 C CA . LYS B 1 207 ? -1.644 39.094 21.109 1 96.75 207 LYS B CA 1
ATOM 4569 C C . LYS B 1 207 ? -1.111 39.938 22.266 1 96.75 207 LYS B C 1
ATOM 4571 O O . LYS B 1 207 ? -0.631 39.406 23.266 1 96.75 207 LYS B O 1
ATOM 4576 N N . LEU B 1 208 ? -1.229 41.219 22.031 1 94.81 208 LEU B N 1
ATOM 4577 C CA . LEU B 1 208 ? -0.807 42.125 23.078 1 94.81 208 LEU B CA 1
ATOM 4578 C C . LEU B 1 208 ? -1.735 42.031 24.281 1 94.81 208 LEU B C 1
ATOM 4580 O O . LEU B 1 208 ? -2.959 42 24.141 1 94.81 208 LEU B O 1
ATOM 4584 N N . GLY B 1 209 ? -1.132 41.938 25.438 1 90.44 209 GLY B N 1
ATOM 4585 C CA . GLY B 1 209 ? -1.904 41.906 26.656 1 90.44 209 GLY B CA 1
ATOM 4586 C C . GLY B 1 209 ? -2.516 43.25 27.031 1 90.44 209 GLY B C 1
ATOM 4587 O O . GLY B 1 209 ? -2.451 44.219 26.234 1 90.44 209 GLY B O 1
ATOM 4588 N N . GLU B 1 210 ? -3.107 43.281 28.188 1 87.25 210 GLU B N 1
ATOM 4589 C CA . GLU B 1 210 ? -3.771 44.469 28.688 1 87.25 210 GLU B CA 1
ATOM 4590 C C . GLU B 1 210 ? -2.775 45.625 28.875 1 87.25 210 GLU B C 1
ATOM 4592 O O . GLU B 1 210 ? -3.109 46.781 28.641 1 87.25 210 GLU B O 1
ATOM 4597 N N . ASP B 1 211 ? -1.577 45.312 29.25 1 85.06 211 ASP B N 1
ATOM 4598 C CA . ASP B 1 211 ? -0.567 46.344 29.484 1 85.06 211 ASP B CA 1
ATOM 4599 C C . ASP B 1 211 ? 0.179 46.688 28.188 1 85.06 211 ASP B C 1
ATOM 4601 O O . ASP B 1 211 ? 1.13 47.469 28.219 1 85.06 211 ASP B O 1
ATOM 4605 N N . ALA B 1 212 ? -0.145 46.438 27.188 1 78.06 212 ALA B N 1
ATOM 4606 C CA . ALA B 1 212 ? 0.347 46.688 25.828 1 78.06 212 ALA B CA 1
ATOM 4607 C C . ALA B 1 212 ? 1.834 46.375 25.719 1 78.06 212 ALA B C 1
ATOM 4609 O O . ALA B 1 212 ? 2.424 46.5 24.641 1 78.06 212 ALA B O 1
ATOM 4610 N N . ALA B 1 213 ? 2.424 45.938 26.766 1 81.5 213 ALA B N 1
ATOM 4611 C CA . ALA B 1 213 ? 3.861 45.688 26.734 1 81.5 213 ALA B CA 1
ATOM 4612 C C . ALA B 1 213 ? 4.148 44.188 26.734 1 81.5 213 ALA B C 1
ATOM 4614 O O . ALA B 1 213 ? 5.266 43.75 26.406 1 81.5 213 ALA B O 1
ATOM 4615 N N . THR B 1 214 ? 3.137 43.531 26.969 1 90.81 214 THR B N 1
ATOM 4616 C CA . THR B 1 214 ? 3.354 42.094 27.094 1 90.81 214 THR B CA 1
ATOM 4617 C C . THR B 1 214 ? 2.547 41.344 26.047 1 90.81 214 THR B C 1
ATOM 4619 O O . THR B 1 214 ? 1.414 41.719 25.734 1 90.81 214 THR B O 1
ATOM 4622 N N . ILE B 1 215 ? 3.189 40.25 25.516 1 94.69 215 ILE B N 1
ATOM 4623 C CA . ILE B 1 215 ? 2.502 39.375 24.562 1 94.69 215 ILE B CA 1
ATOM 4624 C C . ILE B 1 215 ? 1.9 38.188 25.297 1 94.69 215 ILE B C 1
ATOM 4626 O O . ILE B 1 215 ? 2.512 37.656 26.219 1 94.69 215 ILE B O 1
ATOM 4630 N N . VAL B 1 216 ? 0.686 37.906 25.016 1 96.69 216 VAL B N 1
ATOM 4631 C CA . VAL B 1 216 ? -0.001 36.75 25.625 1 96.69 216 VAL B CA 1
ATOM 4632 C C . VAL B 1 216 ? -0.358 35.75 24.562 1 96.69 216 VAL B C 1
ATOM 4634 O O . VAL B 1 216 ? -0.548 36.094 23.391 1 96.69 216 VAL B O 1
ATOM 4637 N N . ALA B 1 217 ? -0.365 34.438 25.031 1 98.12 217 ALA B N 1
ATOM 4638 C CA . ALA B 1 217 ? -0.706 33.344 24.141 1 98.12 217 ALA B CA 1
ATOM 4639 C C . ALA B 1 217 ? -2.166 32.938 24.297 1 98.12 217 ALA B C 1
ATOM 4641 O O . ALA B 1 217 ? -2.645 32.75 25.422 1 98.12 217 ALA B O 1
ATOM 4642 N N . GLU B 1 218 ? -2.896 32.875 23.234 1 98.06 218 GLU B N 1
ATOM 4643 C CA . GLU B 1 218 ? -4.277 32.406 23.234 1 98.06 218 GLU B CA 1
ATOM 4644 C C . GLU B 1 218 ? -4.465 31.25 22.234 1 98.06 218 GLU B C 1
ATOM 4646 O O . GLU B 1 218 ? -4.441 31.453 21.031 1 98.06 218 GLU B O 1
ATOM 4651 N N . PRO B 1 219 ? -4.668 30.047 22.75 1 98.38 219 PRO B N 1
ATOM 4652 C CA . PRO B 1 219 ? -4.934 28.953 21.812 1 98.38 219 PRO B CA 1
ATOM 4653 C C . PRO B 1 219 ? -6.254 29.125 21.062 1 98.38 219 PRO B C 1
ATOM 4655 O O . PRO B 1 219 ? -7.258 29.516 21.656 1 98.38 219 PRO B O 1
ATOM 4658 N N . LEU B 1 220 ? -6.215 28.891 19.766 1 98.62 220 LEU B N 1
ATOM 4659 C CA . LEU B 1 220 ? -7.418 28.969 18.938 1 98.62 220 LEU B CA 1
ATOM 4660 C C . LEU B 1 220 ? -7.855 27.594 18.484 1 98.62 220 LEU B C 1
ATOM 4662 O O . LEU B 1 220 ? -8.68 27.469 17.562 1 98.62 220 LEU B O 1
ATOM 4666 N N . SER B 1 221 ? -7.254 26.516 19.016 1 98.38 221 SER B N 1
ATOM 4667 C CA . SER B 1 221 ? -7.629 25.141 18.734 1 98.38 221 SER B CA 1
ATOM 4668 C C . SER B 1 221 ? -7.5 24.266 19.984 1 98.38 221 SER B C 1
ATOM 4670 O O . SER B 1 221 ? -6.859 24.656 20.953 1 98.38 221 SER B O 1
ATOM 4672 N N . ASN B 1 222 ? -8.172 23.203 19.969 1 97 222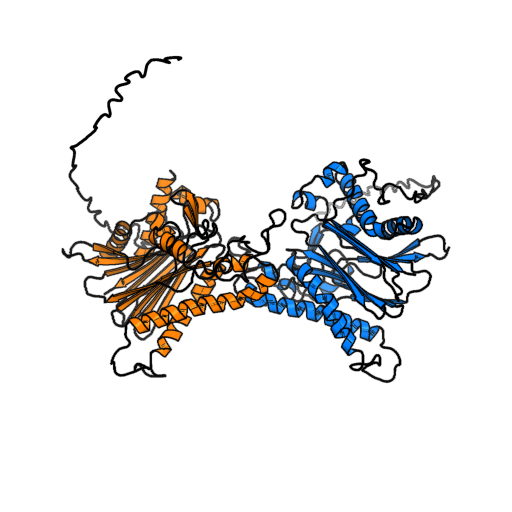 ASN B N 1
ATOM 4673 C CA . ASN B 1 222 ? -8.055 22.188 21 1 97 222 ASN B CA 1
ATOM 4674 C C . ASN B 1 222 ? -7.316 20.953 20.484 1 97 222 ASN B C 1
ATOM 4676 O O . ASN B 1 222 ? -7.527 20.531 19.344 1 97 222 ASN B O 1
ATOM 4680 N N . ASP B 1 223 ? -6.441 20.469 21.328 1 96.81 223 ASP B N 1
ATOM 4681 C CA . ASP B 1 223 ? -5.801 19.203 20.969 1 96.81 223 ASP B CA 1
ATOM 4682 C C . ASP B 1 223 ? -6.809 18.062 20.953 1 96.81 223 ASP B C 1
ATOM 4684 O O . ASP B 1 223 ? -7.5 17.828 21.953 1 96.81 223 ASP B O 1
ATOM 4688 N N . GLN B 1 224 ? -6.848 17.375 19.891 1 98.06 224 GLN B N 1
ATOM 4689 C CA . GLN B 1 224 ? -7.797 16.281 19.734 1 98.06 224 GLN B CA 1
ATOM 4690 C C . GLN B 1 224 ? -7.082 14.938 19.641 1 98.06 224 GLN B C 1
ATOM 4692 O O . GLN B 1 224 ? -6.781 14.461 18.547 1 98.06 224 GLN B O 1
ATOM 4697 N N . ASN B 1 225 ? -6.844 14.281 20.734 1 96.25 225 ASN B N 1
ATOM 4698 C CA . ASN B 1 225 ? -6.246 12.953 20.797 1 96.25 225 ASN B CA 1
ATOM 4699 C C . ASN B 1 225 ? -6.73 12.188 22.031 1 96.25 225 ASN B C 1
ATOM 4701 O O . ASN B 1 225 ? -7.398 12.758 22.891 1 96.25 225 ASN B O 1
ATOM 4705 N N . ALA B 1 226 ? -6.426 10.969 22.156 1 96.69 226 ALA B N 1
ATOM 4706 C CA . ALA B 1 226 ? -7.004 10.039 23.125 1 96.69 226 ALA B CA 1
ATOM 4707 C C . ALA B 1 226 ? -6.449 10.281 24.516 1 96.69 226 ALA B C 1
ATOM 4709 O O . ALA B 1 226 ? -6.906 9.672 25.484 1 96.69 226 ALA B O 1
ATOM 4710 N N . MET B 1 227 ? -5.516 11.203 24.672 1 95.25 227 MET B N 1
ATOM 4711 C CA . MET B 1 227 ? -4.988 11.539 25.984 1 95.25 227 MET B CA 1
ATOM 4712 C C . MET B 1 227 ? -5.844 12.609 26.656 1 95.25 227 MET B C 1
ATOM 4714 O O . MET B 1 227 ? -5.793 12.773 27.875 1 95.25 227 MET B O 1
ATOM 4718 N N . VAL B 1 228 ? -6.555 13.344 25.906 1 95 228 VAL B N 1
ATOM 4719 C CA . VAL B 1 228 ? -7.367 14.445 26.406 1 95 228 VAL B CA 1
ATOM 4720 C C . VAL B 1 228 ? -8.664 13.906 27 1 95 228 VAL B C 1
ATOM 4722 O O . VAL B 1 228 ? -9.391 13.156 26.344 1 95 228 VAL B O 1
ATOM 4725 N N . LYS B 1 229 ? -8.992 14.375 28.172 1 95.25 229 LYS B N 1
ATOM 4726 C CA . LYS B 1 229 ? -10.148 13.867 28.906 1 95.25 229 LYS B CA 1
ATOM 4727 C C . LYS B 1 229 ? -11.445 14.094 28.141 1 95.25 229 LYS B C 1
ATOM 4729 O O . LYS B 1 229 ? -12.305 13.219 28.078 1 95.25 229 LYS B O 1
ATOM 4734 N N . PHE B 1 230 ? -11.555 15.219 27.625 1 96.69 230 PHE B N 1
ATOM 4735 C CA . PHE B 1 230 ? -12.758 15.547 26.859 1 96.69 230 PHE B CA 1
ATOM 4736 C C . PHE B 1 230 ? -12.945 14.57 25.703 1 96.69 230 PHE B C 1
ATOM 4738 O O . PHE B 1 230 ? -14.062 14.117 25.453 1 96.69 230 PHE B O 1
ATOM 4745 N N . GLU B 1 231 ? -11.906 14.234 24.984 1 97.38 231 GLU B N 1
ATOM 4746 C CA . GLU B 1 231 ? -11.961 13.297 23.859 1 97.38 231 GLU B CA 1
ATOM 4747 C C . GLU B 1 231 ? -12.281 11.883 24.328 1 97.38 231 GLU B C 1
ATOM 4749 O O . GLU B 1 231 ? -13.008 11.156 23.656 1 97.38 231 GLU B O 1
ATOM 4754 N N . GLN B 1 232 ? -11.766 11.5 25.453 1 96.38 232 GLN B N 1
ATOM 4755 C CA . GLN B 1 232 ? -12.062 10.195 26.031 1 96.38 232 GLN B CA 1
ATOM 4756 C C . GLN B 1 232 ? -13.547 10.062 26.344 1 96.38 232 GLN B C 1
ATOM 4758 O O . GLN B 1 232 ? -14.172 9.055 26 1 96.38 232 GLN B O 1
ATOM 4763 N N . GLU B 1 233 ? -14.031 11.094 26.969 1 97.5 233 GLU B N 1
ATOM 4764 C CA . GLU B 1 233 ? -15.445 11.086 27.344 1 97.5 233 GLU B CA 1
ATOM 4765 C C . GLU B 1 233 ? -16.328 11.031 26.109 1 97.5 233 GLU B C 1
ATOM 4767 O O . GLU B 1 233 ? -17.359 10.336 26.094 1 97.5 233 GLU B O 1
ATOM 4772 N N . LYS B 1 234 ? -15.938 11.758 25.156 1 97.25 234 LYS B N 1
ATOM 4773 C CA . LYS B 1 234 ? -16.688 11.75 23.906 1 97.25 234 LYS B CA 1
ATOM 4774 C C . LYS B 1 234 ? -16.703 10.359 23.281 1 97.25 234 LYS B C 1
ATOM 4776 O O . LYS B 1 234 ? -17.766 9.883 22.859 1 97.25 234 LYS B O 1
ATOM 4781 N N . LEU B 1 235 ? -15.57 9.656 23.188 1 97.81 235 LEU B N 1
ATOM 4782 C CA . LEU B 1 235 ? -15.461 8.305 22.641 1 97.81 235 LEU B CA 1
ATOM 4783 C C . LEU B 1 235 ? -16.359 7.336 23.406 1 97.81 235 LEU B C 1
ATOM 4785 O O . LEU B 1 235 ? -17.078 6.543 22.797 1 97.81 235 LEU B O 1
ATOM 4789 N N . VAL B 1 236 ? -16.359 7.449 24.703 1 97.56 236 VAL B N 1
ATOM 4790 C CA . VAL B 1 236 ? -17.141 6.559 25.547 1 97.56 236 VAL B CA 1
ATOM 4791 C C . VAL B 1 236 ? -18.641 6.801 25.312 1 97.56 236 VAL B C 1
ATOM 4793 O O . VAL B 1 236 ? -19.422 5.855 25.25 1 97.56 236 VAL B O 1
ATOM 4796 N N . LYS B 1 237 ? -18.969 8.023 25.219 1 97.88 237 LYS B N 1
ATOM 4797 C CA . LYS B 1 237 ? -20.375 8.383 25 1 97.88 237 LYS B CA 1
ATOM 4798 C C . LYS B 1 237 ? -20.875 7.863 23.672 1 97.88 237 LYS B C 1
ATOM 4800 O O . LYS B 1 237 ? -22.016 7.387 23.562 1 97.88 237 LYS B O 1
ATOM 4805 N N . GLU B 1 238 ? -20.031 7.973 22.672 1 97.44 238 GLU B N 1
ATOM 4806 C CA . GLU B 1 238 ? -20.422 7.594 21.312 1 97.44 238 GLU B CA 1
ATOM 4807 C C . GLU B 1 238 ? -20.375 6.078 21.125 1 97.44 238 GLU B C 1
ATOM 4809 O O . GLU B 1 238 ? -20.969 5.543 20.188 1 97.44 238 GLU B O 1
ATOM 4814 N N . HIS B 1 239 ? -19.609 5.41 21.969 1 97.62 239 HIS B N 1
ATOM 4815 C CA . HIS B 1 239 ? -19.469 3.961 21.906 1 97.62 239 HIS B CA 1
ATOM 4816 C C . HIS B 1 239 ? -19.688 3.316 23.266 1 97.62 239 HIS B C 1
ATOM 4818 O O . HIS B 1 239 ? -18.781 2.66 23.797 1 97.62 239 HIS B O 1
ATOM 4824 N N . PRO B 1 240 ? -20.859 3.375 23.812 1 95.12 240 PRO B N 1
ATOM 4825 C CA . PRO B 1 240 ? -21.141 3 25.203 1 95.12 240 PRO B CA 1
ATOM 4826 C C . PRO B 1 240 ? -20.906 1.513 25.469 1 95.12 240 PRO B C 1
ATOM 4828 O O . PRO B 1 240 ? -20.594 1.122 26.594 1 95.12 240 PRO B O 1
ATOM 4831 N N . ASP B 1 241 ? -20.922 0.669 24.531 1 93.81 241 ASP B N 1
ATOM 4832 C CA . ASP B 1 241 ? -20.812 -0.768 24.766 1 93.81 241 ASP B CA 1
ATOM 4833 C C . ASP B 1 241 ? -19.406 -1.262 24.438 1 93.81 241 ASP B C 1
ATOM 4835 O O . ASP B 1 241 ? -19.188 -2.465 24.281 1 93.81 241 ASP B O 1
ATOM 4839 N N . GLU B 1 242 ? -18.406 -0.356 24.344 1 96.5 242 GLU B N 1
ATOM 4840 C CA . GLU B 1 242 ? -17.031 -0.732 24.016 1 96.5 242 GLU B CA 1
ATOM 4841 C C . GLU B 1 242 ? -16.062 -0.249 25.078 1 96.5 242 GLU B C 1
ATOM 4843 O O . GLU B 1 242 ? -15.562 0.875 25.016 1 96.5 242 GLU B O 1
ATOM 4848 N N . ALA B 1 243 ? -15.719 -1.134 25.938 1 93.75 243 ALA B N 1
ATOM 4849 C CA . ALA B 1 243 ? -14.805 -0.806 27.031 1 93.75 243 ALA B CA 1
ATOM 4850 C C . ALA B 1 243 ? -13.406 -0.493 26.5 1 93.75 243 ALA B C 1
ATOM 4852 O O . ALA B 1 243 ? -12.633 0.21 27.156 1 93.75 243 ALA B O 1
ATOM 4853 N N . ASN B 1 244 ? -13.125 -0.958 25.312 1 95.44 244 ASN B N 1
ATOM 4854 C CA . ASN B 1 244 ? -11.789 -0.79 24.75 1 95.44 244 ASN B CA 1
ATOM 4855 C C . ASN B 1 244 ? -11.773 0.262 23.641 1 95.44 244 ASN B C 1
ATOM 4857 O O . ASN B 1 244 ? -10.977 0.168 22.703 1 95.44 244 ASN B O 1
ATOM 4861 N N . VAL B 1 245 ? -12.719 1.214 23.719 1 97.56 245 VAL B N 1
ATOM 4862 C CA . VAL B 1 245 ? -12.82 2.229 22.672 1 97.56 245 VAL B CA 1
ATOM 4863 C C . VAL B 1 245 ? -11.531 3.041 22.609 1 97.56 245 VAL B C 1
ATOM 4865 O O . VAL B 1 245 ? -11.148 3.547 21.547 1 97.56 245 VAL B O 1
ATOM 4868 N N . PHE B 1 246 ? -10.891 3.195 23.688 1 96.81 246 PHE B N 1
ATOM 4869 C CA . PHE B 1 246 ? -9.5 3.645 23.75 1 96.81 246 PHE B CA 1
ATOM 4870 C C . PHE B 1 246 ? -8.727 2.848 24.797 1 96.81 246 PHE B C 1
ATOM 4872 O O . PHE B 1 246 ? -9.32 2.254 25.703 1 96.81 246 PHE B O 1
ATOM 4879 N N . THR B 1 247 ? -7.445 2.682 24.578 1 95.62 247 THR B N 1
ATOM 4880 C CA . THR B 1 247 ? -6.562 2.004 25.516 1 95.62 247 THR B CA 1
ATOM 4881 C C . THR B 1 247 ? -5.324 2.852 25.812 1 95.62 247 THR B C 1
ATOM 4883 O O . THR B 1 247 ? -4.852 3.586 24.938 1 95.62 247 THR B O 1
ATOM 4886 N N . CYS B 1 248 ? -4.883 2.795 27.062 1 93.94 248 CYS B N 1
ATOM 4887 C CA . CYS B 1 248 ? -3.707 3.555 27.469 1 93.94 248 CYS B CA 1
ATOM 4888 C C . CYS B 1 248 ? -2.57 2.625 27.875 1 93.94 248 CYS B C 1
ATOM 4890 O O . CYS B 1 248 ? -2.758 1.737 28.719 1 93.94 248 CYS B O 1
ATOM 4892 N N . ARG B 1 249 ? -1.446 2.74 27.156 1 89.12 249 ARG B N 1
ATOM 4893 C CA . ARG B 1 249 ? -0.265 2.012 27.609 1 89.12 249 ARG B CA 1
ATOM 4894 C C . ARG B 1 249 ? 0.297 2.617 28.891 1 89.12 249 ARG B C 1
ATOM 4896 O O . ARG B 1 249 ? 0.705 1.892 29.797 1 89.12 249 ARG B O 1
ATOM 4903 N N . HIS B 1 250 ? 0.414 3.83 28.953 1 86.5 250 HIS B N 1
ATOM 4904 C CA . HIS B 1 250 ? 0.7 4.695 30.078 1 86.5 250 HIS B CA 1
ATOM 4905 C C . HIS B 1 250 ? -0.241 5.895 30.109 1 86.5 250 HIS B C 1
ATOM 4907 O O . HIS B 1 250 ? -0.939 6.168 29.141 1 86.5 250 HIS B O 1
ATOM 4913 N N . PRO B 1 251 ? -0.332 6.438 31.219 1 78.31 251 PRO B N 1
ATOM 4914 C CA . PRO B 1 251 ? -1.271 7.559 31.312 1 78.31 251 PRO B CA 1
ATOM 4915 C C . PRO B 1 251 ? -1.047 8.602 30.219 1 78.31 251 PRO B C 1
ATOM 4917 O O . PRO B 1 251 ? -1.988 9.289 29.812 1 78.31 251 PRO B O 1
ATOM 4920 N N . ASP B 1 252 ? 0.138 8.633 29.656 1 82.31 252 ASP B N 1
ATOM 4921 C CA . ASP B 1 252 ? 0.451 9.656 28.672 1 82.31 252 ASP B CA 1
ATOM 4922 C C . ASP B 1 252 ? 0.513 9.062 27.266 1 82.31 252 ASP B C 1
ATOM 4924 O O . ASP B 1 252 ? 1.143 9.633 26.375 1 82.31 252 ASP B O 1
ATOM 4928 N N . SER B 1 253 ? -0.109 7.961 27.109 1 91.06 253 SER B N 1
ATOM 4929 C CA . SER B 1 253 ? -0.09 7.285 25.812 1 91.06 253 SER B CA 1
ATOM 4930 C C . SER B 1 253 ? -1.368 6.484 25.594 1 91.06 253 SER B C 1
ATOM 4932 O O . SER B 1 253 ? -1.41 5.281 25.859 1 91.06 253 SER B O 1
ATOM 4934 N N . CYS B 1 254 ? -2.367 7.18 25.203 1 95.94 254 CYS B N 1
ATOM 4935 C CA . CYS B 1 254 ? -3.666 6.562 24.953 1 95.94 254 CYS B CA 1
ATOM 4936 C C . CYS B 1 254 ? -3.996 6.562 23.469 1 95.94 254 CYS B C 1
ATOM 4938 O O . CYS B 1 254 ? -3.648 7.5 22.75 1 95.94 254 CYS B O 1
ATOM 4940 N N . TYR B 1 255 ? -4.625 5.477 23.094 1 97.56 255 TYR B N 1
ATOM 4941 C CA . TYR B 1 255 ? -4.875 5.258 21.672 1 97.56 255 TYR B CA 1
ATOM 4942 C C . TYR B 1 255 ? -6.324 4.844 21.438 1 97.56 255 TYR B C 1
ATOM 4944 O O . TYR B 1 255 ? -6.871 4.023 22.172 1 97.56 255 TYR B O 1
ATOM 4952 N N . VAL B 1 256 ? -6.898 5.438 20.391 1 98.19 256 VAL B N 1
ATOM 4953 C CA . VAL B 1 256 ? -8.219 5.016 19.938 1 98.19 256 VAL B CA 1
ATOM 4954 C C . VAL B 1 256 ? -8.156 3.57 19.438 1 98.19 256 VAL B C 1
ATOM 4956 O O . VAL B 1 256 ? -7.414 3.26 18.5 1 98.19 256 VAL B O 1
ATOM 4959 N N . LYS B 1 257 ? -8.867 2.666 20.078 1 97.25 257 LYS B N 1
ATOM 4960 C CA . LYS B 1 257 ? -8.891 1.237 19.781 1 97.25 257 LYS B CA 1
ATOM 4961 C C . LYS B 1 257 ? -7.48 0.655 19.781 1 97.25 257 LYS B C 1
ATOM 4963 O O . LYS B 1 257 ? -7.195 -0.302 19.047 1 97.25 257 LYS B O 1
ATOM 4968 N N . GLY B 1 258 ? -6.613 1.396 20.453 1 95.56 258 GLY B N 1
ATOM 4969 C CA . GLY B 1 258 ? -5.234 0.945 20.547 1 95.56 258 GLY B CA 1
ATOM 4970 C C . GLY B 1 258 ? -4.426 1.229 19.297 1 95.56 258 GLY B C 1
ATOM 4971 O O . GLY B 1 258 ? -3.312 0.722 19.141 1 95.56 258 GLY B O 1
ATOM 4972 N N . ALA B 1 259 ? -4.934 2.023 18.438 1 95.69 259 ALA B N 1
ATOM 4973 C CA . ALA B 1 259 ? -4.312 2.129 17.125 1 95.69 259 ALA B CA 1
ATOM 4974 C C . ALA B 1 259 ? -3.82 3.549 16.859 1 95.69 259 ALA B C 1
ATOM 4976 O O . ALA B 1 259 ? -2.768 3.744 16.25 1 95.69 259 ALA B O 1
ATOM 4977 N N . LEU B 1 260 ? -4.52 4.57 17.312 1 97.25 260 LEU B N 1
ATOM 4978 C CA . LEU B 1 260 ? -4.238 5.941 16.891 1 97.25 260 LEU B CA 1
ATOM 4979 C C . LEU B 1 260 ? -4.434 6.914 18.047 1 97.25 260 LEU B C 1
ATOM 4981 O O . LEU B 1 260 ? -5.402 6.801 18.797 1 97.25 260 LEU B O 1
ATOM 4985 N N . GLN B 1 261 ? -3.641 7.805 18.125 1 96.81 261 GLN B N 1
ATOM 4986 C CA . GLN B 1 261 ? -3.752 8.766 19.219 1 96.81 261 GLN B CA 1
ATOM 4987 C C . GLN B 1 261 ? -4.715 9.891 18.875 1 96.81 261 GLN B C 1
ATOM 4989 O O . GLN B 1 261 ? -5.594 10.234 19.656 1 96.81 261 GLN B O 1
ATOM 4994 N N . PRO B 1 262 ? -4.621 10.5 17.656 1 98.12 262 PRO B N 1
ATOM 4995 C CA . PRO B 1 262 ? -5.562 11.57 17.312 1 98.12 262 PRO B CA 1
ATOM 4996 C C . PRO B 1 262 ? -7 11.078 17.188 1 98.12 262 PRO B C 1
ATOM 4998 O O . PRO B 1 262 ? -7.238 9.961 16.734 1 98.12 262 PRO B O 1
ATOM 5001 N N . THR B 1 263 ? -7.934 11.898 17.578 1 98.56 263 THR B N 1
ATOM 5002 C CA . THR B 1 263 ? -9.344 11.531 17.5 1 98.56 263 THR B CA 1
ATOM 5003 C C . THR B 1 263 ? -9.992 12.148 16.266 1 98.56 263 THR B C 1
ATOM 5005 O O . THR B 1 263 ? -11.18 11.938 16.016 1 98.56 263 THR B O 1
ATOM 5008 N N . ARG B 1 264 ? -9.258 12.945 15.5 1 98.69 264 ARG B N 1
ATOM 5009 C CA . ARG B 1 264 ? -9.641 13.414 14.172 1 98.69 264 ARG B CA 1
ATOM 5010 C C . ARG B 1 264 ? -8.453 13.336 13.211 1 98.69 264 ARG B C 1
ATOM 5012 O O . ARG B 1 264 ? -7.312 13.57 13.602 1 98.69 264 ARG B O 1
ATOM 5019 N N . ALA B 1 265 ? -8.742 12.953 11.984 1 98.81 265 ALA B N 1
ATOM 5020 C CA . ALA B 1 265 ? -7.691 12.875 10.977 1 98.81 265 ALA B CA 1
ATOM 5021 C C . ALA B 1 265 ? -8.273 12.594 9.594 1 98.81 265 ALA B C 1
ATOM 5023 O O . ALA B 1 265 ? -9.375 12.055 9.477 1 98.81 265 ALA B O 1
ATOM 5024 N N . PHE B 1 266 ? -7.547 13.039 8.602 1 98.88 266 PHE B N 1
ATOM 5025 C CA . PHE B 1 266 ? -7.738 12.438 7.289 1 98.88 266 PHE B CA 1
ATOM 5026 C C . PHE B 1 266 ? -7.219 11 7.27 1 98.88 266 PHE B C 1
ATOM 5028 O O . PHE B 1 266 ? -6.281 10.664 7.996 1 98.88 266 PHE B O 1
ATOM 5035 N N . GLY B 1 267 ? -7.828 10.172 6.441 1 98.69 267 GLY B N 1
ATOM 5036 C CA . GLY B 1 267 ? -7.355 8.805 6.367 1 98.69 267 GLY B CA 1
ATOM 5037 C C . GLY B 1 267 ? -7.762 7.965 7.566 1 98.69 267 GLY B C 1
ATOM 5038 O O . GLY B 1 267 ? -8.875 8.117 8.086 1 98.69 267 GLY B O 1
ATOM 5039 N N . ASP B 1 268 ? -6.945 6.949 7.898 1 98.56 268 ASP B N 1
ATOM 5040 C CA . ASP B 1 268 ? -7.262 6.027 8.984 1 98.56 268 ASP B CA 1
ATOM 5041 C C . ASP B 1 268 ? -8.648 5.41 8.797 1 98.56 268 ASP B C 1
ATOM 5043 O O . ASP B 1 268 ? -9.469 5.434 9.711 1 98.56 268 ASP B O 1
ATOM 5047 N N . PHE B 1 269 ? -8.812 4.883 7.656 1 98.62 269 PHE B N 1
ATOM 5048 C CA . PHE B 1 269 ? -10.164 4.5 7.262 1 98.62 269 PHE B CA 1
ATOM 5049 C C . PHE B 1 269 ? -10.633 3.277 8.039 1 98.62 269 PHE B C 1
ATOM 5051 O O . PHE B 1 269 ? -11.836 3.059 8.195 1 98.62 269 PHE B O 1
ATOM 5058 N N . SER B 1 270 ? -9.695 2.443 8.578 1 97.5 270 SER B N 1
ATOM 5059 C CA . SER B 1 270 ? -10.062 1.294 9.398 1 97.5 270 SER B CA 1
ATOM 5060 C C . SER B 1 270 ? -10.805 1.728 10.656 1 97.5 270 SER B C 1
ATOM 5062 O O . SER B 1 270 ? -11.547 0.943 11.25 1 97.5 270 SER B O 1
ATOM 5064 N N . LEU B 1 271 ? -10.641 2.975 11.055 1 98.25 271 LEU B N 1
ATOM 5065 C CA . LEU B 1 271 ? -11.297 3.494 12.25 1 98.25 271 LEU B CA 1
ATOM 5066 C C . LEU B 1 271 ? -12.586 4.23 11.891 1 98.25 271 LEU B C 1
ATOM 5068 O O . LEU B 1 271 ? -13.305 4.699 12.773 1 98.25 271 LEU B O 1
ATOM 5072 N N . LYS B 1 272 ? -12.922 4.32 10.625 1 98.12 272 LYS B N 1
ATOM 5073 C CA . LYS B 1 272 ? -14.055 5.121 10.172 1 98.12 272 LYS B CA 1
ATOM 5074 C C . LYS B 1 272 ? -15.117 4.246 9.508 1 98.12 272 LYS B C 1
ATOM 5076 O O . LYS B 1 272 ? -16.312 4.52 9.617 1 98.12 272 LYS B O 1
ATOM 5081 N N . TYR B 1 273 ? -14.641 3.244 8.805 1 97.44 273 TYR B N 1
ATOM 5082 C CA . TYR B 1 273 ? -15.547 2.438 7.992 1 97.44 273 TYR B CA 1
ATOM 5083 C C . TYR B 1 273 ? -15.289 0.951 8.203 1 97.44 273 TYR B C 1
ATOM 5085 O O . TYR B 1 273 ? -14.141 0.498 8.141 1 97.44 273 TYR B O 1
ATOM 5093 N N . SER B 1 274 ? -16.328 0.189 8.359 1 96.88 274 SER B N 1
ATOM 5094 C CA . SER B 1 274 ? -16.219 -1.246 8.602 1 96.88 274 SER B CA 1
ATOM 5095 C C . SER B 1 274 ? -15.594 -1.962 7.406 1 96.88 274 SER B C 1
ATOM 5097 O O . SER B 1 274 ? -14.906 -2.971 7.57 1 96.88 274 SER B O 1
ATOM 5099 N N . GLU B 1 275 ? -15.797 -1.435 6.234 1 96.69 275 GLU B N 1
ATOM 5100 C CA . GLU B 1 275 ? -15.281 -2.053 5.016 1 96.69 275 GLU B CA 1
ATOM 5101 C C . GLU B 1 275 ? -13.75 -2.027 4.988 1 96.69 275 GLU B C 1
ATOM 5103 O O . GLU B 1 275 ? -13.125 -2.748 4.207 1 96.69 275 GLU B O 1
ATOM 5108 N N . PHE B 1 276 ? -13.102 -1.21 5.824 1 97.88 276 PHE B N 1
ATOM 5109 C CA . PHE B 1 276 ? -11.648 -1.102 5.863 1 97.88 276 PHE B CA 1
ATOM 5110 C C . PHE B 1 276 ? -11.086 -1.83 7.078 1 97.88 276 PHE B C 1
ATOM 5112 O O . PHE B 1 276 ? -9.922 -1.647 7.434 1 97.88 276 PHE B O 1
ATOM 5119 N N . ASN B 1 277 ? -11.969 -2.59 7.809 1 97.19 277 ASN B N 1
ATOM 5120 C CA . ASN B 1 277 ? -11.469 -3.494 8.836 1 97.19 277 ASN B CA 1
ATOM 5121 C C . ASN B 1 277 ? -10.766 -4.707 8.227 1 97.19 277 ASN B C 1
ATOM 5123 O O . ASN B 1 277 ? -11.422 -5.574 7.641 1 97.19 277 ASN B O 1
ATOM 5127 N N . GLY B 1 278 ? -9.477 -4.758 8.312 1 95.5 278 GLY B N 1
ATOM 5128 C CA . GLY B 1 278 ? -8.734 -5.859 7.723 1 95.5 278 GLY B CA 1
ATOM 5129 C C . GLY B 1 278 ? -9.156 -7.215 8.25 1 95.5 278 GLY B C 1
ATOM 5130 O O . GLY B 1 278 ? -9.875 -7.301 9.25 1 95.5 278 GLY B O 1
ATOM 5131 N N . PRO B 1 279 ? -8.75 -8.305 7.566 1 94.5 279 PRO B N 1
ATOM 5132 C CA . PRO B 1 279 ? -9.078 -9.656 8.039 1 94.5 279 PRO B CA 1
ATOM 5133 C C . PRO B 1 279 ? -8.359 -10.008 9.344 1 94.5 279 PRO B C 1
ATOM 5135 O O . PRO B 1 279 ? -7.328 -9.414 9.664 1 94.5 279 PRO B O 1
ATOM 5138 N N . PRO B 1 280 ? -8.984 -10.93 10.109 1 94.19 280 PRO B N 1
ATOM 5139 C CA . PRO B 1 280 ? -8.273 -11.383 11.305 1 94.19 280 PRO B CA 1
ATOM 5140 C C . PRO B 1 280 ? -6.844 -11.828 11.016 1 94.19 280 PRO B C 1
ATOM 5142 O O . PRO B 1 280 ? -6.582 -12.43 9.977 1 94.19 280 PRO B O 1
ATOM 5145 N N . TYR B 1 281 ? -6.035 -11.5 11.953 1 91.44 281 TYR B N 1
ATOM 5146 C CA . TYR B 1 281 ? -4.629 -11.836 11.781 1 91.44 281 TYR B CA 1
ATOM 5147 C C . TYR B 1 281 ? -4.418 -13.344 11.828 1 91.44 281 TYR B C 1
ATOM 5149 O O . TYR B 1 281 ? -4.977 -14.031 12.688 1 91.44 281 TYR B O 1
ATOM 5157 N N . THR B 1 282 ? -3.738 -13.867 10.844 1 85.69 282 THR B N 1
ATOM 5158 C CA . THR B 1 282 ? -3.295 -15.258 10.836 1 85.69 282 THR B CA 1
ATOM 5159 C C . THR B 1 282 ? -1.778 -15.344 10.992 1 85.69 282 THR B C 1
ATOM 5161 O O . THR B 1 282 ? -1.033 -14.852 10.141 1 85.69 282 THR B O 1
ATOM 5164 N N . ASN B 1 283 ? -1.319 -15.938 12.086 1 82.19 283 ASN B N 1
ATOM 5165 C CA . ASN B 1 283 ? 0.103 -16.078 12.383 1 82.19 283 ASN B CA 1
ATOM 5166 C C . ASN B 1 283 ? 0.808 -14.719 12.391 1 82.19 283 ASN B C 1
ATOM 5168 O O . ASN B 1 283 ? 1.925 -14.594 11.883 1 82.19 283 ASN B O 1
ATOM 5172 N N . GLY B 1 284 ? 0.057 -13.727 12.719 1 85.81 284 GLY B N 1
ATOM 5173 C CA . GLY B 1 284 ? 0.644 -12.414 12.93 1 85.81 284 GLY B CA 1
ATOM 5174 C C . GLY B 1 284 ? 0.735 -11.586 11.664 1 85.81 284 GLY B C 1
ATOM 5175 O O . GLY B 1 284 ? 1.302 -10.492 11.672 1 85.81 284 GLY B O 1
ATOM 5176 N N . ASP B 1 285 ? 0.256 -12.078 10.609 1 89.69 285 ASP B N 1
ATOM 5177 C CA . ASP B 1 285 ? 0.295 -11.344 9.344 1 89.69 285 ASP B CA 1
ATOM 5178 C C . ASP B 1 285 ? -0.651 -10.148 9.375 1 89.69 285 ASP B C 1
ATOM 5180 O O . ASP B 1 285 ? -1.85 -10.305 9.617 1 89.69 285 ASP B O 1
ATOM 5184 N N . ARG B 1 286 ? -0.089 -8.953 9.078 1 90.69 286 ARG B N 1
ATOM 5185 C CA . ARG B 1 286 ? -0.888 -7.734 9.117 1 90.69 286 ARG B CA 1
ATOM 5186 C C . ARG B 1 286 ? -0.833 -6.996 7.785 1 90.69 286 ARG B C 1
ATOM 5188 O O . ARG B 1 286 ? -1.206 -5.824 7.703 1 90.69 286 ARG B O 1
ATOM 5195 N N . THR B 1 287 ? -0.407 -7.672 6.77 1 92.56 287 THR B N 1
ATOM 5196 C CA . THR B 1 287 ? -0.108 -7.012 5.504 1 92.56 287 THR B CA 1
ATOM 5197 C C . THR B 1 287 ? -1.39 -6.547 4.82 1 92.56 287 THR B C 1
ATOM 5199 O O . THR B 1 287 ? -1.38 -5.566 4.07 1 92.56 287 THR B O 1
ATOM 5202 N N . ALA B 1 288 ? -2.492 -7.176 5.164 1 94.56 288 ALA B N 1
ATOM 5203 C CA . ALA B 1 288 ? -3.754 -6.863 4.496 1 94.56 288 ALA B CA 1
ATOM 5204 C C . ALA B 1 288 ? -4.473 -5.711 5.195 1 94.56 288 ALA B C 1
ATOM 5206 O O . ALA B 1 288 ? -5.504 -5.234 4.719 1 94.56 288 ALA B O 1
ATOM 5207 N N . GLY B 1 289 ? -3.945 -5.289 6.316 1 94.5 289 GLY B N 1
ATOM 5208 C CA . GLY B 1 289 ? -4.551 -4.18 7.035 1 94.5 289 GLY B CA 1
ATOM 5209 C C . GLY B 1 289 ? -4.801 -4.484 8.5 1 94.5 289 GLY B C 1
ATOM 5210 O O . GLY B 1 289 ? -4.75 -5.645 8.914 1 94.5 289 GLY B O 1
ATOM 5211 N N . ARG B 1 290 ? -5.125 -3.486 9.188 1 95.19 290 ARG B N 1
ATOM 5212 C CA . ARG B 1 290 ? -5.418 -3.623 10.617 1 95.19 290 ARG B CA 1
ATOM 5213 C C . ARG B 1 290 ? -6.781 -4.27 10.828 1 95.19 290 ARG B C 1
ATOM 5215 O O . ARG B 1 290 ? -7.75 -3.943 10.141 1 95.19 290 ARG B O 1
ATOM 5222 N N . HIS B 1 291 ? -6.738 -5.152 11.812 1 96.38 291 HIS B N 1
ATOM 5223 C CA . HIS B 1 291 ? -7.996 -5.797 12.172 1 96.38 291 HIS B CA 1
ATOM 5224 C C . HIS B 1 291 ? -8.438 -5.402 13.578 1 96.38 291 HIS B C 1
ATOM 5226 O O . HIS B 1 291 ? -7.641 -5.453 14.516 1 96.38 291 HIS B O 1
ATOM 5232 N N . PHE B 1 292 ? -9.672 -5 13.688 1 96.38 292 PHE B N 1
ATOM 5233 C CA . PHE B 1 292 ? -10.297 -4.762 14.984 1 96.38 292 PHE B CA 1
ATOM 5234 C C . PHE B 1 292 ? -11.32 -5.844 15.297 1 96.38 292 PHE B C 1
ATOM 5236 O O . PHE B 1 292 ? -12.266 -6.051 14.523 1 96.38 292 PHE B O 1
ATOM 5243 N N . SER B 1 293 ? -11.125 -6.484 16.359 1 94.94 293 SER B N 1
ATOM 5244 C CA . SER B 1 293 ? -12.086 -7.492 16.781 1 94.94 293 SER B CA 1
ATOM 5245 C C . SER B 1 293 ? -13.336 -6.848 17.375 1 94.94 293 SER B C 1
ATOM 5247 O O . SER B 1 293 ? -13.32 -5.68 17.75 1 94.94 293 SER B O 1
ATOM 5249 N N . ALA B 1 294 ? -14.383 -7.652 17.516 1 93.75 294 ALA B N 1
ATOM 5250 C CA . ALA B 1 294 ? -15.617 -7.184 18.141 1 93.75 294 ALA B CA 1
ATOM 5251 C C . ALA B 1 294 ? -15.398 -6.918 19.641 1 93.75 294 ALA B C 1
ATOM 5253 O O . ALA B 1 294 ? -14.633 -7.625 20.297 1 93.75 294 ALA B O 1
ATOM 5254 N N . PRO B 1 295 ? -15.977 -5.98 20.25 1 95.44 295 PRO B N 1
ATOM 5255 C CA . PRO B 1 295 ? -16.922 -5.062 19.625 1 95.44 295 PRO B CA 1
ATOM 5256 C C . PRO B 1 295 ? -16.234 -4.031 18.719 1 95.44 295 PRO B C 1
ATOM 5258 O O . PRO B 1 295 ? -15.117 -3.611 19.016 1 95.44 295 PRO B O 1
ATOM 5261 N N . PHE B 1 296 ? -16.797 -3.703 17.656 1 96.56 296 PHE B N 1
ATOM 5262 C CA . PHE B 1 296 ? -16.281 -2.797 16.641 1 96.56 296 PHE B CA 1
ATOM 5263 C C . PHE B 1 296 ? -17.422 -1.984 16.016 1 96.56 296 PHE B C 1
ATOM 5265 O O . PHE B 1 296 ? -18.203 -2.508 15.234 1 96.56 296 PHE B O 1
ATOM 5272 N N . THR B 1 297 ? -17.5 -0.631 16.359 1 97 297 THR B N 1
ATOM 5273 C CA . THR B 1 297 ? -18.625 0.186 15.922 1 97 297 THR B CA 1
ATOM 5274 C C . THR B 1 297 ? -18.141 1.51 15.336 1 97 297 THR B C 1
ATOM 5276 O O . THR B 1 297 ? -18.516 2.582 15.82 1 97 297 THR B O 1
ATOM 5279 N N . PRO B 1 298 ? -17.359 1.476 14.289 1 97 298 PRO B N 1
ATOM 5280 C CA . PRO B 1 298 ? -16.953 2.744 13.68 1 97 298 PRO B CA 1
ATOM 5281 C C . PRO B 1 298 ? -18.141 3.604 13.25 1 97 298 PRO B C 1
ATOM 5283 O O . PRO B 1 298 ? -19.266 3.098 13.117 1 97 298 PRO B O 1
ATOM 5286 N N . PRO B 1 299 ? -17.984 4.848 13.047 1 98.06 299 PRO B N 1
ATOM 5287 C CA . PRO B 1 299 ? -16.703 5.559 13.039 1 98.06 299 PRO B CA 1
ATOM 5288 C C . PRO B 1 299 ? -16.234 5.938 14.438 1 98.06 299 PRO B C 1
ATOM 5290 O O . PRO B 1 299 ? -17.031 6.414 15.258 1 98.06 299 PRO B O 1
ATOM 5293 N N . TYR B 1 300 ? -14.953 5.816 14.703 1 98.5 300 TYR B N 1
ATOM 5294 C CA . TYR B 1 300 ? -14.359 6.227 15.969 1 98.5 300 TYR B CA 1
ATOM 5295 C C . TYR B 1 300 ? -13.75 7.621 15.867 1 98.5 300 TYR B C 1
ATOM 5297 O O . TYR B 1 300 ? -13.609 8.32 16.875 1 98.5 300 TYR B O 1
ATOM 5305 N N . ILE B 1 301 ? -13.312 7.938 14.664 1 98.56 301 ILE B N 1
ATOM 5306 C CA . ILE B 1 301 ? -12.719 9.242 14.406 1 98.56 301 ILE B CA 1
ATOM 5307 C C . ILE B 1 301 ? -13.375 9.883 13.188 1 98.56 301 ILE B C 1
ATOM 5309 O O . ILE B 1 301 ? -14.141 9.234 12.477 1 98.56 301 ILE B O 1
ATOM 5313 N N . THR B 1 302 ? -13.062 11.18 12.938 1 98.38 302 THR B N 1
ATOM 5314 C CA . THR B 1 302 ? -13.633 11.93 11.82 1 98.38 302 THR B CA 1
ATOM 5315 C C . THR B 1 302 ? -12.609 12.898 11.234 1 98.38 302 THR B C 1
ATOM 5317 O O . THR B 1 302 ? -11.602 13.203 11.875 1 98.38 302 THR B O 1
ATOM 5320 N N . ALA B 1 303 ? -12.797 13.258 10.016 1 98.81 303 ALA B N 1
ATOM 5321 C CA . ALA B 1 303 ? -11.953 14.266 9.383 1 98.81 303 ALA B CA 1
ATOM 5322 C C . ALA B 1 303 ? -12.562 15.656 9.531 1 98.81 303 ALA B C 1
ATOM 5324 O O . ALA B 1 303 ? -11.914 16.656 9.211 1 98.81 303 ALA B O 1
ATOM 5325 N N . ILE B 1 304 ? -13.789 15.75 9.977 1 98.81 304 ILE B N 1
ATOM 5326 C CA . ILE B 1 304 ? -14.484 17.031 10.094 1 98.81 304 ILE B CA 1
ATOM 5327 C C . ILE B 1 304 ? -13.828 17.875 11.188 1 98.81 304 ILE B C 1
ATOM 5329 O O . ILE B 1 304 ? -13.758 17.453 12.344 1 98.81 304 ILE B O 1
ATOM 5333 N N . PRO B 1 305 ? -13.406 19.062 10.859 1 98.88 305 PRO B N 1
ATOM 5334 C CA . PRO B 1 305 ? -12.656 19.859 11.828 1 98.88 305 PRO B CA 1
ATOM 5335 C C . PRO B 1 305 ? -13.562 20.625 12.789 1 98.88 305 PRO B C 1
ATOM 5337 O O . PRO B 1 305 ? -14.734 20.859 12.484 1 98.88 305 PRO B O 1
ATOM 5340 N N . GLU B 1 306 ? -13.031 20.891 13.914 1 98.44 306 GLU B N 1
ATOM 5341 C CA . GLU B 1 306 ? -13.578 21.953 14.758 1 98.44 306 GLU B CA 1
ATOM 5342 C C . GLU B 1 306 ? -13.125 23.328 14.281 1 98.44 306 GLU B C 1
ATOM 5344 O O . GLU B 1 306 ? -11.953 23.531 13.977 1 98.44 306 GLU B O 1
ATOM 5349 N N . ILE B 1 307 ? -14.062 24.281 14.203 1 98.56 307 ILE B N 1
ATOM 5350 C CA . ILE B 1 307 ? -13.711 25.578 13.664 1 98.56 307 ILE B CA 1
ATOM 5351 C C . ILE B 1 307 ? -13.836 26.641 14.758 1 98.56 307 ILE B C 1
ATOM 5353 O O . ILE B 1 307 ? -14.828 26.672 15.492 1 98.56 307 ILE B O 1
ATOM 5357 N N . THR B 1 308 ? -12.852 27.438 14.891 1 98.25 308 THR B N 1
ATOM 5358 C CA . THR B 1 308 ? -12.859 28.625 15.734 1 98.25 308 THR B CA 1
ATOM 5359 C C . THR B 1 308 ? -12.688 29.875 14.883 1 98.25 308 THR B C 1
ATOM 5361 O O . THR B 1 308 ? -11.82 29.938 14.008 1 98.25 308 THR B O 1
ATOM 5364 N N . SER B 1 309 ? -13.602 30.812 15.078 1 97.31 309 SER B N 1
ATOM 5365 C CA . SER B 1 309 ? -13.461 32.094 14.398 1 97.31 309 SER B CA 1
ATOM 5366 C C . SER B 1 309 ? -13.023 33.188 15.367 1 97.31 309 SER B C 1
ATOM 5368 O O . SER B 1 309 ? -13.445 33.188 16.531 1 97.31 309 SER B O 1
ATOM 5370 N N . HIS B 1 310 ? -12.133 34.062 14.891 1 97.5 310 HIS B N 1
ATOM 5371 C CA . HIS B 1 310 ? -11.594 35.156 15.68 1 97.5 310 HIS B CA 1
ATOM 5372 C C . HIS B 1 310 ? -11.516 36.438 14.852 1 97.5 310 HIS B C 1
ATOM 5374 O O . HIS B 1 310 ? -10.844 36.469 13.82 1 97.5 310 HIS B O 1
ATOM 5380 N N . GLN B 1 311 ? -12.219 37.5 15.375 1 96.88 311 GLN B N 1
ATOM 5381 C CA . GLN B 1 311 ? -12.109 38.781 14.727 1 96.88 311 GLN B CA 1
ATOM 5382 C C . GLN B 1 311 ? -10.805 39.5 15.102 1 96.88 311 GLN B C 1
ATOM 5384 O O . GLN B 1 311 ? -10.562 39.781 16.266 1 96.88 311 GLN B O 1
ATOM 5389 N N . LEU B 1 312 ? -10.023 39.781 14.117 1 96.94 312 LEU B N 1
ATOM 5390 C CA . LEU B 1 312 ? -8.719 40.375 14.359 1 96.94 312 LEU B CA 1
ATOM 5391 C C . LEU B 1 312 ? -8.852 41.844 14.758 1 96.94 312 LEU B C 1
ATOM 5393 O O . LEU B 1 312 ? -9.703 42.562 14.227 1 96.94 312 LEU B O 1
ATOM 5397 N N . ASP B 1 313 ? -8.008 42.188 15.602 1 94.56 313 ASP B N 1
ATOM 5398 C CA . ASP B 1 313 ? -7.898 43.625 15.953 1 94.56 313 ASP B CA 1
ATOM 5399 C C . ASP B 1 313 ? -6.438 44.031 16.156 1 94.56 313 ASP B C 1
ATOM 5401 O O . ASP B 1 313 ? -5.527 43.25 15.82 1 94.56 313 ASP B O 1
ATOM 5405 N N . GLY B 1 314 ? -6.195 45.25 16.547 1 93 314 GLY B N 1
ATOM 5406 C CA . GLY B 1 314 ? -4.855 45.812 16.594 1 93 314 GLY B CA 1
ATOM 5407 C C . GLY B 1 314 ? -3.957 45.125 17.594 1 93 314 GLY B C 1
ATOM 5408 O O . GLY B 1 314 ? -2.73 45.219 17.516 1 93 314 GLY B O 1
ATOM 5409 N N . SER B 1 315 ? -4.559 44.375 18.547 1 95.12 315 SER B N 1
ATOM 5410 C CA . SER B 1 315 ? -3.77 43.688 19.562 1 95.12 315 SER B CA 1
ATOM 5411 C C . SER B 1 315 ? -3.244 42.344 19.047 1 95.12 315 SER B C 1
ATOM 5413 O O . SER B 1 315 ? -2.314 41.781 19.625 1 95.12 315 SER B O 1
ATOM 5415 N N . ASP B 1 316 ? -3.873 41.812 18.047 1 97.25 316 ASP B N 1
ATOM 5416 C CA . ASP B 1 316 ? -3.455 40.531 17.484 1 97.25 316 ASP B CA 1
ATOM 5417 C C . ASP B 1 316 ? -2.199 40.688 16.625 1 97.25 316 ASP B C 1
ATOM 5419 O O . ASP B 1 316 ? -2.205 41.438 15.641 1 97.25 316 ASP B O 1
ATOM 5423 N N . LYS B 1 317 ? -1.161 39.938 16.906 1 97.31 317 LYS B N 1
ATOM 5424 C CA . LYS B 1 317 ? 0.118 40.188 16.25 1 97.31 317 LYS B CA 1
ATOM 5425 C C . LYS B 1 317 ? 0.472 39.062 15.289 1 97.31 317 LYS B C 1
ATOM 5427 O O . LYS B 1 317 ? 0.969 39.312 14.188 1 97.31 317 LYS B O 1
ATOM 5432 N N . PHE B 1 318 ? 0.283 37.844 15.742 1 98.5 318 PHE B N 1
ATOM 5433 C CA . PHE B 1 318 ? 0.632 36.719 14.867 1 98.5 318 PHE B CA 1
ATOM 5434 C C . PHE B 1 318 ? -0.087 35.438 15.305 1 98.5 318 PHE B C 1
ATOM 5436 O O . PHE B 1 318 ? -0.617 35.375 16.422 1 98.5 318 PHE B O 1
ATOM 5443 N N . LEU B 1 319 ? -0.187 34.469 14.414 1 98.88 319 LEU B N 1
ATOM 5444 C CA . LEU B 1 319 ? -0.741 33.156 14.656 1 98.88 319 LEU B CA 1
ATOM 5445 C C . LEU B 1 319 ? 0.289 32.062 14.352 1 98.88 319 LEU B C 1
ATOM 5447 O O . LEU B 1 319 ? 0.881 32.062 13.273 1 98.88 319 LEU B O 1
ATOM 5451 N N . ILE B 1 320 ? 0.514 31.203 15.312 1 98.94 320 ILE B N 1
ATOM 5452 C CA . ILE B 1 320 ? 1.413 30.078 15.141 1 98.94 320 ILE B CA 1
ATOM 5453 C C . ILE B 1 320 ? 0.599 28.797 14.906 1 98.94 320 ILE B C 1
ATOM 5455 O O . ILE B 1 320 ? -0.281 28.469 15.703 1 98.94 320 ILE B O 1
ATOM 5459 N N . ILE B 1 321 ? 0.804 28.141 13.844 1 98.94 321 ILE B N 1
ATOM 5460 C CA . ILE B 1 321 ? 0.283 26.797 13.609 1 98.94 321 ILE B CA 1
ATOM 5461 C C . ILE B 1 321 ? 1.433 25.781 13.609 1 98.94 321 ILE B C 1
ATOM 5463 O O . ILE B 1 321 ? 2.35 25.891 12.789 1 98.94 321 ILE B O 1
ATOM 5467 N N . GLY B 1 322 ? 1.397 24.844 14.523 1 98.81 322 GLY B N 1
ATOM 5468 C CA . GLY B 1 322 ? 2.502 23.906 14.641 1 98.81 322 GLY B CA 1
ATOM 5469 C C . GLY B 1 322 ? 2.047 22.469 14.852 1 98.81 322 GLY B C 1
ATOM 5470 O O . GLY B 1 322 ? 1.036 22.219 15.516 1 98.81 322 GLY B O 1
ATOM 5471 N N . SER B 1 323 ? 2.797 21.531 14.312 1 98.38 323 SER B N 1
ATOM 5472 C CA . SER B 1 323 ? 2.541 20.125 14.562 1 98.38 323 SER B CA 1
ATOM 5473 C C . SER B 1 323 ? 2.906 19.734 15.992 1 98.38 323 SER B C 1
ATOM 5475 O O . SER B 1 323 ? 3.383 20.578 16.766 1 98.38 323 SER B O 1
ATOM 5477 N N . ASP B 1 324 ? 2.611 18.5 16.359 1 96.06 324 ASP B N 1
ATOM 5478 C CA . ASP B 1 324 ? 2.846 18.047 17.719 1 96.06 324 ASP B CA 1
ATOM 5479 C C . ASP B 1 324 ? 4.332 18.078 18.062 1 96.06 324 ASP B C 1
ATOM 5481 O O . ASP B 1 324 ? 4.707 18.266 19.234 1 96.06 324 ASP B O 1
ATOM 5485 N N . GLY B 1 325 ? 5.223 18.031 17.078 1 96.31 325 GLY B N 1
ATOM 5486 C CA . GLY B 1 325 ? 6.652 18.125 17.328 1 96.31 325 GLY B CA 1
ATOM 5487 C C . GLY B 1 325 ? 7.055 19.438 17.969 1 96.31 325 GLY B C 1
ATOM 5488 O O . GLY B 1 325 ? 8.031 19.484 18.734 1 96.31 325 GLY B O 1
ATOM 5489 N N . LEU B 1 326 ? 6.383 20.453 17.656 1 97.75 326 LEU B N 1
ATOM 5490 C CA . LEU B 1 326 ? 6.625 21.75 18.281 1 97.75 326 LEU B CA 1
ATOM 5491 C C . LEU B 1 326 ? 6.141 21.75 19.734 1 97.75 326 LEU B C 1
ATOM 5493 O O . LEU B 1 326 ? 6.898 22.094 20.641 1 97.75 326 LEU B O 1
ATOM 5497 N N . TRP B 1 327 ? 5.059 21.266 19.922 1 97.44 327 TRP B N 1
ATOM 5498 C CA . TRP B 1 327 ? 4.344 21.484 21.172 1 97.44 327 TRP B CA 1
ATOM 5499 C C . TRP B 1 327 ? 4.738 20.438 22.203 1 97.44 327 TRP B C 1
ATOM 5501 O O . TRP B 1 327 ? 4.457 20.594 23.406 1 97.44 327 TRP B O 1
ATOM 5511 N N . ASP B 1 328 ? 5.32 19.375 21.75 1 94.06 328 ASP B N 1
ATOM 5512 C CA . ASP B 1 328 ? 5.895 18.422 22.688 1 94.06 328 ASP B CA 1
ATOM 5513 C C . ASP B 1 328 ? 7.008 19.047 23.516 1 94.06 328 ASP B C 1
ATOM 5515 O O . ASP B 1 328 ? 7.344 18.547 24.594 1 94.06 328 ASP B O 1
ATOM 5519 N N . TYR B 1 329 ? 7.535 20.172 23.031 1 96.31 329 TYR B N 1
ATOM 5520 C CA . TYR B 1 329 ? 8.711 20.734 23.688 1 96.31 329 TYR B CA 1
ATOM 5521 C C . TYR B 1 329 ? 8.461 22.172 24.125 1 96.31 329 TYR B C 1
ATOM 5523 O O . TYR B 1 329 ? 9.172 22.703 24.984 1 96.31 329 TYR B O 1
ATOM 5531 N N . LEU B 1 330 ? 7.492 22.812 23.5 1 97.75 330 LEU B N 1
ATOM 5532 C CA . LEU B 1 330 ? 7.258 24.219 23.812 1 97.75 330 LEU B CA 1
ATOM 5533 C C . LEU B 1 330 ? 5.84 24.422 24.344 1 97.75 330 LEU B C 1
ATOM 5535 O O . LEU B 1 330 ? 4.883 23.875 23.797 1 97.75 330 LEU B O 1
ATOM 5539 N N . SER B 1 331 ? 5.75 25.188 25.375 1 97.88 331 SER B N 1
ATOM 5540 C CA . SER B 1 331 ? 4.441 25.688 25.781 1 97.88 331 SER B CA 1
ATOM 5541 C C . SER B 1 331 ? 3.943 26.781 24.844 1 97.88 331 SER B C 1
ATOM 5543 O O . SER B 1 331 ? 4.711 27.312 24.047 1 97.88 331 SER B O 1
ATOM 5545 N N . ASN B 1 332 ? 2.688 27.109 25.016 1 98.5 332 ASN B N 1
ATOM 5546 C CA . ASN B 1 332 ? 2.131 28.219 24.25 1 98.5 332 ASN B CA 1
ATOM 5547 C C . ASN B 1 332 ? 2.914 29.5 24.469 1 98.5 332 ASN B C 1
ATOM 5549 O O . ASN B 1 332 ? 3.277 30.203 23.516 1 98.5 332 ASN B O 1
ATOM 5553 N N . GLU B 1 333 ? 3.189 29.75 25.688 1 97.69 333 GLU B N 1
ATOM 5554 C CA . GLU B 1 333 ? 3.842 31 26.094 1 97.69 333 GLU B CA 1
ATOM 5555 C C . GLU B 1 333 ? 5.266 31.078 25.547 1 97.69 333 GLU B C 1
ATOM 5557 O O . GLU B 1 333 ? 5.691 32.125 25.062 1 97.69 333 GLU B O 1
ATOM 5562 N N . GLU B 1 334 ? 5.918 29.984 25.609 1 97.62 334 GLU B N 1
ATOM 5563 C CA . GLU B 1 334 ? 7.289 29.953 25.109 1 97.62 334 GLU B CA 1
ATOM 5564 C C . GLU B 1 334 ? 7.34 30.203 23.609 1 97.62 334 GLU B C 1
ATOM 5566 O O . GLU B 1 334 ? 8.195 30.953 23.141 1 97.62 334 GLU B O 1
ATOM 5571 N N . ALA B 1 335 ? 6.492 29.578 22.906 1 98.56 335 ALA B N 1
ATOM 5572 C CA . ALA B 1 335 ? 6.461 29.734 21.453 1 98.56 335 ALA B CA 1
ATOM 5573 C C . ALA B 1 335 ? 6.168 31.172 21.062 1 98.56 335 ALA B C 1
ATOM 5575 O O . ALA B 1 335 ? 6.828 31.734 20.188 1 98.56 335 ALA B O 1
ATOM 5576 N N . VAL B 1 336 ? 5.195 31.766 21.734 1 98.25 336 VAL B N 1
ATOM 5577 C CA . VAL B 1 336 ? 4.82 33.156 21.438 1 98.25 336 VAL B CA 1
ATOM 5578 C C . VAL B 1 336 ? 5.98 34.094 21.766 1 98.25 336 VAL B C 1
ATOM 5580 O O . VAL B 1 336 ? 6.242 35.031 21.031 1 98.25 336 VAL B O 1
ATOM 5583 N N . ASP B 1 337 ? 6.652 33.781 22.797 1 96.94 337 ASP B N 1
ATOM 5584 C CA . ASP B 1 337 ? 7.805 34.594 23.188 1 96.94 337 ASP B CA 1
ATOM 5585 C C . ASP B 1 337 ? 8.891 34.531 22.109 1 96.94 337 ASP B C 1
ATOM 5587 O O . ASP B 1 337 ? 9.516 35.562 21.797 1 96.94 337 ASP B O 1
ATOM 5591 N N . ILE B 1 338 ? 9.109 33.406 21.672 1 96.5 338 ILE B N 1
ATOM 5592 C CA . ILE B 1 338 ? 10.141 33.188 20.656 1 96.5 338 ILE B CA 1
ATOM 5593 C C . ILE B 1 338 ? 9.789 34 19.391 1 96.5 338 ILE B C 1
ATOM 5595 O O . ILE B 1 338 ? 10.633 34.719 18.859 1 96.5 338 ILE B O 1
ATOM 5599 N N . VAL B 1 339 ? 8.594 33.875 18.922 1 97.69 339 VAL B N 1
ATOM 5600 C CA . VAL B 1 339 ? 8.164 34.562 17.703 1 97.69 339 VAL B CA 1
ATOM 5601 C C . VAL B 1 339 ? 8.188 36.062 17.922 1 97.69 339 VAL B C 1
ATOM 5603 O O . VAL B 1 339 ? 8.648 36.812 17.062 1 97.69 339 VAL B O 1
ATOM 5606 N N . ASN B 1 340 ? 7.699 36.5 19.062 1 96.12 340 ASN B N 1
ATOM 5607 C CA . ASN B 1 340 ? 7.715 37.938 19.391 1 96.12 340 ASN B CA 1
ATOM 5608 C C . ASN B 1 340 ? 9.141 38.469 19.422 1 96.12 340 ASN B C 1
ATOM 5610 O O . ASN B 1 340 ? 9.383 39.625 19 1 96.12 340 ASN B O 1
ATOM 5614 N N . GLY B 1 341 ? 9.969 37.719 20 1 93.69 341 GLY B N 1
ATOM 5615 C CA . GLY B 1 341 ? 11.367 38.094 19.984 1 93.69 341 GLY B CA 1
ATOM 5616 C C . GLY B 1 341 ? 11.914 38.344 18.594 1 93.69 341 GLY B C 1
ATOM 5617 O O . GLY B 1 341 ? 12.578 39.344 18.328 1 93.69 341 GLY B O 1
ATOM 5618 N N . GLN B 1 342 ? 11.617 37.406 17.734 1 93.69 342 GLN B N 1
ATOM 5619 C CA . GLN B 1 342 ? 12.078 37.562 16.359 1 93.69 342 GLN B CA 1
ATOM 5620 C C . GLN B 1 342 ? 11.422 38.75 15.688 1 93.69 342 GLN B C 1
ATOM 5622 O O . GLN B 1 342 ? 12.086 39.531 14.984 1 93.69 342 GLN B O 1
ATOM 5627 N N . ALA B 1 343 ? 10.195 38.938 15.898 1 93.31 343 ALA B N 1
ATOM 5628 C CA . ALA B 1 343 ? 9.461 40.031 15.305 1 93.31 343 ALA B CA 1
ATOM 5629 C C . ALA B 1 343 ? 10 41.375 15.797 1 93.31 343 ALA B C 1
ATOM 5631 O O . ALA B 1 343 ? 10.117 42.344 15.016 1 93.31 343 ALA B O 1
ATOM 5632 N N . SER B 1 344 ? 10.266 41.469 17.047 1 91.19 344 SER B N 1
ATOM 5633 C CA . SER B 1 344 ? 10.75 42.719 17.656 1 91.19 344 SER B CA 1
ATOM 5634 C C . SER B 1 344 ? 12.109 43.125 17.078 1 91.19 344 SER B C 1
ATOM 5636 O O . SER B 1 344 ? 12.453 44.312 17.062 1 91.19 344 SER B O 1
ATOM 5638 N N . CYS B 1 345 ? 12.781 42.094 16.594 1 90 345 CYS B N 1
ATOM 5639 C CA . CYS B 1 345 ? 14.086 42.344 16.016 1 90 345 CYS B CA 1
ATOM 5640 C C . CYS B 1 345 ? 13.984 42.562 14.508 1 90 345 CYS B C 1
ATOM 5642 O O . CYS B 1 345 ? 14.992 42.688 13.82 1 90 345 CYS B O 1
ATOM 5644 N N . GLY B 1 346 ? 12.805 42.531 14.016 1 90.38 346 GLY B N 1
ATOM 5645 C CA . GLY B 1 346 ? 12.609 42.688 12.586 1 90.38 346 GLY B CA 1
ATOM 5646 C C . GLY B 1 346 ? 12.891 41.406 11.805 1 90.38 346 GLY B C 1
ATOM 5647 O O . GLY B 1 346 ? 13.039 41.438 10.586 1 90.38 346 GLY B O 1
ATOM 5648 N N . ASN 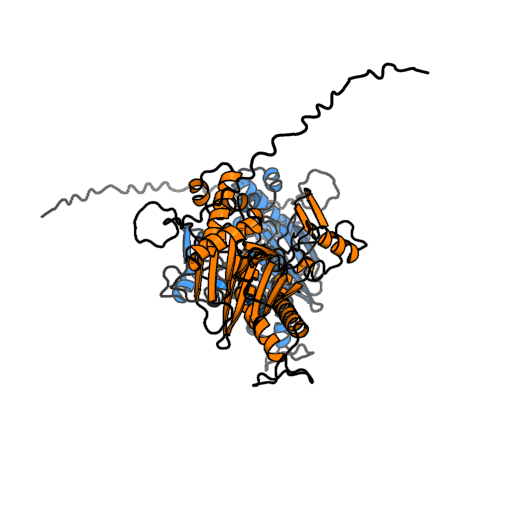B 1 347 ? 13.031 40.281 12.453 1 91.38 347 ASN B N 1
ATOM 5649 C CA . ASN B 1 347 ? 13.359 39.031 11.828 1 91.38 347 ASN B CA 1
ATOM 5650 C C . ASN B 1 347 ? 12.133 38.125 11.703 1 91.38 347 ASN B C 1
ATOM 5652 O O . ASN B 1 347 ? 12.164 36.969 12.117 1 91.38 347 ASN B O 1
ATOM 5656 N N . HIS B 1 348 ? 11.078 38.656 11.125 1 93.12 348 HIS B N 1
ATOM 5657 C CA . HIS B 1 348 ? 9.844 37.906 10.969 1 93.12 348 HIS B CA 1
ATOM 5658 C C . HIS B 1 348 ? 10.078 36.625 10.164 1 93.12 348 HIS B C 1
ATOM 5660 O O . HIS B 1 348 ? 9.523 35.562 10.5 1 93.12 348 HIS B O 1
ATOM 5666 N N . ASP B 1 349 ? 10.922 36.688 9.219 1 92 349 ASP B N 1
ATOM 5667 C CA . ASP B 1 349 ? 11.156 35.594 8.281 1 92 349 ASP B CA 1
ATOM 5668 C C . ASP B 1 349 ? 11.82 34.406 8.977 1 92 349 ASP B C 1
ATOM 5670 O O . ASP B 1 349 ? 11.75 33.281 8.492 1 92 349 ASP B O 1
ATOM 5674 N N . LEU B 1 350 ? 12.391 34.656 10.094 1 92.69 350 LEU B N 1
ATOM 5675 C CA . LEU B 1 350 ? 13.164 33.625 10.766 1 92.69 350 LEU B CA 1
ATOM 5676 C C . LEU B 1 350 ? 12.367 33 11.914 1 92.69 350 LEU B C 1
ATOM 5678 O O . LEU B 1 350 ? 12.867 32.125 12.633 1 92.69 350 LEU B O 1
ATOM 5682 N N . ALA B 1 351 ? 11.188 33.438 12.086 1 96 351 ALA B N 1
ATOM 5683 C CA . ALA B 1 351 ? 10.383 33 13.227 1 96 351 ALA B CA 1
ATOM 5684 C C . ALA B 1 351 ? 10.203 31.5 13.219 1 96 351 ALA B C 1
ATOM 5686 O O . ALA B 1 351 ? 10.383 30.844 14.25 1 96 351 ALA B O 1
ATOM 5687 N N . GLY B 1 352 ? 9.82 30.906 12.039 1 96.31 352 GLY B N 1
ATOM 5688 C CA . GLY B 1 352 ? 9.672 29.469 11.945 1 96.31 352 GLY B CA 1
ATOM 5689 C C . GLY B 1 352 ? 10.93 28.703 12.305 1 96.31 352 GLY B C 1
ATOM 5690 O O . GLY B 1 352 ? 10.891 27.75 13.078 1 96.31 352 GLY B O 1
ATOM 5691 N N . ARG B 1 353 ? 11.992 29.109 11.781 1 94.88 353 ARG B N 1
ATOM 5692 C CA . ARG B 1 353 ? 13.281 28.484 12.07 1 94.88 353 ARG B CA 1
ATOM 5693 C C . ARG B 1 353 ? 13.609 28.562 13.555 1 94.88 353 ARG B C 1
ATOM 5695 O O . ARG B 1 353 ? 14.109 27.594 14.141 1 94.88 353 ARG B O 1
ATOM 5702 N N . ALA B 1 354 ? 13.383 29.719 14.133 1 95.19 354 ALA B N 1
ATOM 5703 C CA . ALA B 1 354 ? 13.672 29.922 15.547 1 95.19 354 ALA B CA 1
ATOM 5704 C C . ALA B 1 354 ? 12.891 28.938 16.406 1 95.19 354 ALA B C 1
ATOM 5706 O O . ALA B 1 354 ? 13.422 28.391 17.391 1 95.19 354 ALA B O 1
ATOM 5707 N N . LEU B 1 355 ? 11.68 28.766 16.031 1 96.88 355 LEU B N 1
ATOM 5708 C CA . LEU B 1 355 ? 10.852 27.828 16.766 1 96.88 355 LEU B CA 1
ATOM 5709 C C . LEU B 1 355 ? 11.414 26.406 16.672 1 96.88 355 LEU B C 1
ATOM 5711 O O . LEU B 1 355 ? 11.57 25.719 17.672 1 96.88 355 LEU B O 1
ATOM 5715 N N . VAL B 1 356 ? 11.742 25.969 15.469 1 96 356 VAL B N 1
ATOM 5716 C CA . VAL B 1 356 ? 12.273 24.625 15.242 1 96 356 VAL B CA 1
ATOM 5717 C C . VAL B 1 356 ? 13.586 24.453 15.992 1 96 356 VAL B C 1
ATOM 5719 O O . VAL B 1 356 ? 13.812 23.422 16.625 1 96 356 VAL B O 1
ATOM 5722 N N . GLU B 1 357 ? 14.383 25.438 15.93 1 93.62 357 GLU B N 1
ATOM 5723 C CA . GLU B 1 357 ? 15.672 25.359 16.594 1 93.62 357 GLU B CA 1
ATOM 5724 C C . GLU B 1 357 ? 15.508 25.203 18.109 1 93.62 357 GLU B C 1
ATOM 5726 O O . GLU B 1 357 ? 16.234 24.422 18.734 1 93.62 357 GLU B O 1
ATOM 5731 N N . ARG B 1 358 ? 14.617 25.969 18.672 1 94.75 358 ARG B N 1
ATOM 5732 C CA . ARG B 1 358 ? 14.383 25.844 20.109 1 94.75 358 ARG B CA 1
ATOM 5733 C C . ARG B 1 358 ? 13.914 24.453 20.484 1 94.75 358 ARG B C 1
ATOM 5735 O O . ARG B 1 358 ? 14.32 23.906 21.516 1 94.75 358 ARG B O 1
ATOM 5742 N N . VAL B 1 359 ? 13.039 23.859 19.656 1 95.88 359 VAL B N 1
ATOM 5743 C CA . VAL B 1 359 ? 12.586 22.5 19.875 1 95.88 359 VAL B CA 1
ATOM 5744 C C . VAL B 1 359 ? 13.789 21.547 19.922 1 95.88 359 VAL B C 1
ATOM 5746 O O . VAL B 1 359 ? 13.898 20.734 20.828 1 95.88 359 VAL B O 1
ATOM 5749 N N . LEU B 1 360 ? 14.68 21.719 18.969 1 93.81 360 LEU B N 1
ATOM 5750 C CA . LEU B 1 360 ? 15.82 20.812 18.859 1 93.81 360 LEU B CA 1
ATOM 5751 C C . LEU B 1 360 ? 16.781 21.016 20.016 1 93.81 360 LEU B C 1
ATOM 5753 O O . LEU B 1 360 ? 17.391 20.047 20.5 1 93.81 360 LEU B O 1
ATOM 5757 N N . GLN B 1 361 ? 16.922 22.172 20.469 1 93.06 361 GLN B N 1
ATOM 5758 C CA . GLN B 1 361 ? 17.75 22.453 21.625 1 93.06 361 GLN B CA 1
ATOM 5759 C C . GLN B 1 361 ? 17.188 21.766 22.875 1 93.06 361 GLN B C 1
ATOM 5761 O O . GLN B 1 361 ? 17.922 21.172 23.656 1 93.06 361 GLN B O 1
ATOM 5766 N N . LYS B 1 362 ? 15.945 21.906 23.047 1 95 362 LYS B N 1
ATOM 5767 C CA . LYS B 1 362 ? 15.305 21.297 24.203 1 95 362 LYS B CA 1
ATOM 5768 C C . LYS B 1 362 ? 15.352 19.766 24.094 1 95 362 LYS B C 1
ATOM 5770 O O . LYS B 1 362 ? 15.516 19.078 25.109 1 95 362 LYS B O 1
ATOM 5775 N N . ALA B 1 363 ? 15.18 19.266 22.875 1 94 363 ALA B N 1
ATOM 5776 C CA . ALA B 1 363 ? 15.297 17.828 22.672 1 94 363 ALA B CA 1
ATOM 5777 C C . ALA B 1 363 ? 16.688 17.328 23.031 1 94 363 ALA B C 1
ATOM 5779 O O . ALA B 1 363 ? 16.828 16.297 23.703 1 94 363 ALA B O 1
ATOM 5780 N N . ALA B 1 364 ? 17.656 18.031 22.609 1 92.19 364 ALA B N 1
ATOM 5781 C CA . ALA B 1 364 ? 19.031 17.672 22.938 1 92.19 364 ALA B CA 1
ATOM 5782 C C . ALA B 1 364 ? 19.25 17.625 24.438 1 92.19 364 ALA B C 1
ATOM 5784 O O . ALA B 1 364 ? 19.875 16.688 24.969 1 92.19 364 ALA B O 1
ATOM 5785 N N . LYS B 1 365 ? 18.75 18.625 25.078 1 92.94 365 LYS B N 1
ATOM 5786 C CA . LYS B 1 365 ? 18.875 18.688 26.531 1 92.94 365 LYS B CA 1
ATOM 5787 C C . LYS B 1 365 ? 18.156 17.516 27.203 1 92.94 365 LYS B C 1
ATOM 5789 O O . LYS B 1 365 ? 18.688 16.906 28.125 1 92.94 365 LYS B O 1
ATOM 5794 N N . ARG B 1 366 ? 17 17.25 26.719 1 93.56 366 ARG B N 1
ATOM 5795 C CA . ARG B 1 366 ? 16.188 16.188 27.297 1 93.56 366 ARG B CA 1
ATOM 5796 C C . ARG B 1 366 ? 16.906 14.844 27.203 1 93.56 366 ARG B C 1
ATOM 5798 O O . ARG B 1 366 ? 16.828 14.031 28.125 1 93.56 366 ARG B O 1
ATOM 5805 N N . TYR B 1 367 ? 17.641 14.641 26.156 1 92.44 367 TYR B N 1
ATOM 5806 C CA . TYR B 1 367 ? 18.266 13.344 25.953 1 92.44 367 TYR B CA 1
ATOM 5807 C C . TYR B 1 367 ? 19.766 13.398 26.266 1 92.44 367 TYR B C 1
ATOM 5809 O O . TYR B 1 367 ? 20.531 12.547 25.812 1 92.44 367 TYR B O 1
ATOM 5817 N N . GLU B 1 368 ? 20.203 14.461 26.891 1 92.94 368 GLU B N 1
ATOM 5818 C CA . GLU B 1 368 ? 21.562 14.633 27.375 1 92.94 368 GLU B CA 1
ATOM 5819 C C . GLU B 1 368 ? 22.578 14.484 26.25 1 92.94 368 GLU B C 1
ATOM 5821 O O . GLU B 1 368 ? 23.562 13.75 26.375 1 92.94 368 GLU B O 1
ATOM 5826 N N . MET B 1 369 ? 22.188 15.086 25.188 1 92.5 369 MET B N 1
ATOM 5827 C CA . MET B 1 369 ? 23.062 15.172 24.016 1 92.5 369 MET B CA 1
ATOM 5828 C C . MET B 1 369 ? 23.422 16.625 23.703 1 92.5 369 MET B C 1
ATOM 5830 O O . MET B 1 369 ? 22.719 17.531 24.125 1 92.5 369 MET B O 1
ATOM 5834 N N . THR B 1 370 ? 24.578 16.75 23.062 1 90.94 370 THR B N 1
ATOM 5835 C CA . THR B 1 370 ? 24.844 18.078 22.516 1 90.94 370 THR B CA 1
ATOM 5836 C C . THR B 1 370 ? 23.938 18.375 21.328 1 90.94 370 THR B C 1
ATOM 5838 O O . THR B 1 370 ? 23.422 17.453 20.688 1 90.94 370 THR B O 1
ATOM 5841 N N . TYR B 1 371 ? 23.719 19.594 21.172 1 89.31 371 TYR B N 1
ATOM 5842 C CA . TYR B 1 371 ? 22.938 20.047 20.031 1 89.31 371 TYR B CA 1
ATOM 5843 C C . TYR B 1 371 ? 23.484 19.469 18.719 1 89.31 371 TYR B C 1
ATOM 5845 O O . TYR B 1 371 ? 22.734 19.016 17.875 1 89.31 371 TYR B O 1
ATOM 5853 N N . GLN B 1 372 ? 24.781 19.422 18.578 1 88 372 GLN B N 1
ATOM 5854 C CA . GLN B 1 372 ? 25.438 18.922 17.391 1 88 372 GLN B CA 1
ATOM 5855 C C . GLN B 1 372 ? 25.234 17.422 17.234 1 88 372 GLN B C 1
ATOM 5857 O O . GLN B 1 372 ? 25.062 16.922 16.109 1 88 372 GLN B O 1
ATOM 5862 N N . GLU B 1 373 ? 25.25 16.766 18.281 1 89.25 373 GLU B N 1
ATOM 5863 C CA . GLU B 1 373 ? 25.016 15.328 18.266 1 89.25 373 GLU B CA 1
ATOM 5864 C C . GLU B 1 373 ? 23.609 15.008 17.766 1 89.25 373 GLU B C 1
ATOM 5866 O O . GLU B 1 373 ? 23.406 14.086 16.984 1 89.25 373 GLU B O 1
ATOM 5871 N N . LEU B 1 374 ? 22.703 15.773 18.25 1 90 374 LEU B N 1
ATOM 5872 C CA . LEU B 1 374 ? 21.328 15.547 17.844 1 90 374 LEU B CA 1
ATOM 5873 C C . LEU B 1 374 ? 21.156 15.789 16.344 1 90 374 LEU B C 1
ATOM 5875 O O . LEU B 1 374 ? 20.5 15 15.664 1 90 374 LEU B O 1
ATOM 5879 N N . LEU B 1 375 ? 21.766 16.828 15.867 1 87.81 375 LEU B N 1
ATOM 5880 C CA . LEU B 1 375 ? 21.625 17.203 14.461 1 87.81 375 LEU B CA 1
ATOM 5881 C C . LEU B 1 375 ? 22.297 16.172 13.562 1 87.81 375 LEU B C 1
ATOM 5883 O O . LEU B 1 375 ? 21.953 16.047 12.383 1 87.81 375 LEU B O 1
ATOM 5887 N N . SER B 1 376 ? 23.234 15.43 14.117 1 86.81 376 SER B N 1
ATOM 5888 C CA . SER B 1 376 ? 24.016 14.492 13.328 1 86.81 376 SER B CA 1
ATOM 5889 C C . SER B 1 376 ? 23.312 13.141 13.219 1 86.81 376 SER B C 1
ATOM 5891 O O . SER B 1 376 ? 23.719 12.297 12.414 1 86.81 376 SER B O 1
ATOM 5893 N N . LEU B 1 377 ? 22.297 13.016 13.992 1 86.94 377 LEU B N 1
ATOM 5894 C CA . LEU B 1 377 ? 21.547 11.758 13.906 1 86.94 377 LEU B CA 1
ATOM 5895 C C . LEU B 1 377 ? 20.891 11.617 12.539 1 86.94 377 LEU B C 1
ATOM 5897 O O . LEU B 1 377 ? 20.297 12.578 12.031 1 86.94 377 LEU B O 1
ATOM 5901 N N . PRO B 1 378 ? 21.062 10.398 11.93 1 82.06 378 PRO B N 1
ATOM 5902 C CA . PRO B 1 378 ? 20.359 10.203 10.664 1 82.06 378 PRO B CA 1
ATOM 5903 C C . PRO B 1 378 ? 18.844 10.164 10.82 1 82.06 378 PRO B C 1
ATOM 5905 O O . PRO B 1 378 ? 18.344 9.641 11.812 1 82.06 378 PRO B O 1
ATOM 5908 N N . PRO B 1 379 ? 18.188 10.773 9.852 1 81.19 379 PRO B N 1
ATOM 5909 C CA . PRO B 1 379 ? 16.719 10.688 9.914 1 81.19 379 PRO B CA 1
ATOM 5910 C C . PRO B 1 379 ? 16.219 9.242 9.953 1 81.19 379 PRO B C 1
ATOM 5912 O O . PRO B 1 379 ? 16.875 8.344 9.414 1 81.19 379 PRO B O 1
ATOM 5915 N N . GLY B 1 380 ? 15 9.016 10.523 1 80.81 380 GLY B N 1
ATOM 5916 C CA . GLY B 1 380 ? 14.461 7.676 10.719 1 80.81 380 GLY B CA 1
ATOM 5917 C C . GLY B 1 380 ? 14.32 7.293 12.18 1 80.81 380 GLY B C 1
ATOM 5918 O O . GLY B 1 380 ? 13.969 8.133 13.016 1 80.81 380 GLY B O 1
ATOM 5919 N N . VAL B 1 381 ? 14.562 6.07 12.469 1 79.5 381 VAL B N 1
ATOM 5920 C CA . VAL B 1 381 ? 14.227 5.5 13.766 1 79.5 381 VAL B CA 1
ATOM 5921 C C . VAL B 1 381 ? 15.023 6.199 14.867 1 79.5 381 VAL B C 1
ATOM 5923 O O . VAL B 1 381 ? 14.477 6.566 15.906 1 79.5 381 VAL B O 1
ATOM 5926 N N . ASN B 1 382 ? 16.25 6.523 14.664 1 81.19 382 ASN B N 1
ATOM 5927 C CA . ASN B 1 382 ? 17.109 7.098 15.695 1 81.19 382 ASN B CA 1
ATOM 5928 C C . ASN B 1 382 ? 16.703 8.539 16.016 1 81.19 382 ASN B C 1
ATOM 5930 O O . ASN B 1 382 ? 16.672 8.93 17.188 1 81.19 382 ASN B O 1
ATOM 5934 N N . ARG B 1 383 ? 16.359 9.258 15.094 1 83.31 383 ARG B N 1
ATOM 5935 C CA . ARG B 1 383 ? 15.945 10.648 15.289 1 83.31 383 ARG B CA 1
ATOM 5936 C C . ARG B 1 383 ? 14.531 10.727 15.836 1 83.31 383 ARG B C 1
ATOM 5938 O O . ARG B 1 383 ? 14.25 11.508 16.75 1 83.31 383 ARG B O 1
ATOM 5945 N N . ARG B 1 384 ? 13.75 9.781 15.398 1 85.5 384 ARG B N 1
ATOM 5946 C CA . ARG B 1 384 ? 12.336 9.797 15.766 1 85.5 384 ARG B CA 1
ATOM 5947 C C . ARG B 1 384 ? 12.156 9.453 17.25 1 85.5 384 ARG B C 1
ATOM 5949 O O . ARG B 1 384 ? 11.164 9.852 17.859 1 85.5 384 ARG B O 1
ATOM 5956 N N . ARG B 1 385 ? 13.094 8.812 17.719 1 83.81 385 ARG B N 1
ATOM 5957 C CA . ARG B 1 385 ? 13.031 8.461 19.125 1 83.81 385 ARG B 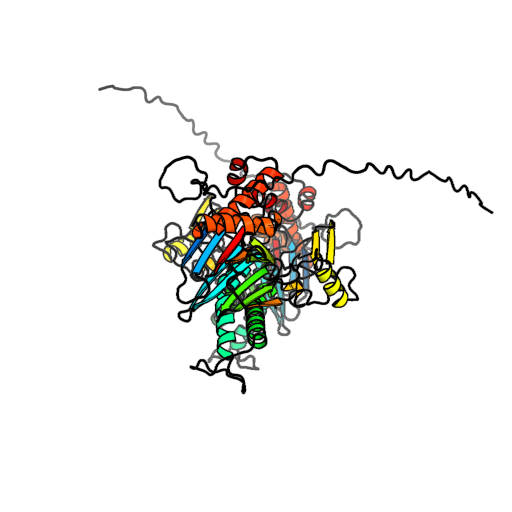CA 1
ATOM 5958 C C . ARG B 1 385 ? 13.281 9.68 20 1 83.81 385 ARG B C 1
ATOM 5960 O O . ARG B 1 385 ? 12.961 9.68 21.203 1 83.81 385 ARG B O 1
ATOM 5967 N N . ARG B 1 386 ? 13.828 10.703 19.391 1 80.5 386 ARG B N 1
ATOM 5968 C CA . ARG B 1 386 ? 14.211 11.867 20.172 1 80.5 386 ARG B CA 1
ATOM 5969 C C . ARG B 1 386 ? 13.211 13.008 20 1 80.5 386 ARG B C 1
ATOM 5971 O O . ARG B 1 386 ? 12.922 13.742 20.953 1 80.5 386 ARG B O 1
ATOM 5978 N N . HIS B 1 387 ? 12.82 13.102 18.828 1 83.62 387 HIS B N 1
ATOM 5979 C CA . HIS B 1 387 ? 11.82 14.109 18.5 1 83.62 387 HIS B CA 1
ATOM 5980 C C . HIS B 1 387 ? 11.016 13.719 17.266 1 83.62 387 HIS B C 1
ATOM 5982 O O . HIS B 1 387 ? 11.438 12.844 16.5 1 83.62 387 HIS B O 1
ATOM 5988 N N . ASP B 1 388 ? 9.891 14.344 17.109 1 88.12 388 ASP B N 1
ATOM 5989 C CA . ASP B 1 388 ? 9.039 14.078 15.953 1 88.12 388 ASP B CA 1
ATOM 5990 C C . ASP B 1 388 ? 9.297 15.078 14.828 1 88.12 388 ASP B C 1
ATOM 5992 O O . ASP B 1 388 ? 9.992 16.078 15.031 1 88.12 388 ASP B O 1
ATOM 5996 N N . ASP B 1 389 ? 8.828 14.766 13.641 1 94 389 ASP B N 1
ATOM 5997 C CA . ASP B 1 389 ? 8.766 15.812 12.625 1 94 389 ASP B CA 1
ATOM 5998 C C . ASP B 1 389 ? 8.188 17.109 13.203 1 94 389 ASP B C 1
ATOM 6000 O O . ASP B 1 389 ? 7.246 17.078 13.992 1 94 389 ASP B O 1
ATOM 6004 N N . THR B 1 390 ? 8.789 18.203 12.891 1 96.94 390 THR B N 1
ATOM 6005 C CA . THR B 1 390 ? 8.312 19.5 13.359 1 96.94 390 THR B CA 1
ATOM 6006 C C . THR B 1 390 ? 8.031 20.438 12.188 1 96.94 390 THR B C 1
ATOM 6008 O O . THR B 1 390 ? 8.93 20.719 11.391 1 96.94 390 THR B O 1
ATOM 6011 N N . THR B 1 391 ? 6.852 20.828 12.07 1 98.31 391 THR B N 1
ATOM 6012 C CA . THR B 1 391 ? 6.449 21.766 11.039 1 98.31 391 THR B CA 1
ATOM 6013 C C . THR B 1 391 ? 5.664 22.922 11.648 1 98.31 391 THR B C 1
ATOM 6015 O O . THR B 1 391 ? 4.777 22.719 12.477 1 98.31 391 THR B O 1
ATOM 6018 N N . VAL B 1 392 ? 6.008 24.188 11.234 1 98.62 392 VAL B N 1
ATOM 6019 C CA . VAL B 1 392 ? 5.352 25.375 11.781 1 98.62 392 VAL B CA 1
ATOM 6020 C C . VAL B 1 392 ? 5.098 26.375 10.664 1 98.62 392 VAL B C 1
ATOM 6022 O O . VAL B 1 392 ? 5.879 26.469 9.719 1 98.62 392 VAL B O 1
ATOM 6025 N N . VAL B 1 393 ? 4.031 27.031 10.75 1 98.75 393 VAL B N 1
ATOM 6026 C CA . VAL B 1 393 ? 3.705 28.203 9.938 1 98.75 393 VAL B CA 1
ATOM 6027 C C . VAL B 1 393 ? 3.289 29.359 10.844 1 98.75 393 VAL B C 1
ATOM 6029 O O . VAL B 1 393 ? 2.439 29.188 11.727 1 98.75 393 VAL B O 1
ATOM 6032 N N . VAL B 1 394 ? 3.906 30.5 10.656 1 98.81 394 VAL B N 1
ATOM 6033 C CA . VAL B 1 394 ? 3.578 31.703 11.43 1 98.81 394 VAL B CA 1
ATOM 6034 C C . VAL B 1 394 ? 3.004 32.781 10.508 1 98.81 394 VAL B C 1
ATOM 6036 O O . VAL B 1 394 ? 3.645 33.156 9.531 1 98.81 394 VAL B O 1
ATOM 6039 N N . LEU B 1 395 ? 1.839 33.219 10.805 1 98.56 395 LEU B N 1
ATOM 6040 C CA . LEU B 1 395 ? 1.206 34.344 10.117 1 98.56 395 LEU B CA 1
ATOM 6041 C C . LEU B 1 395 ? 1.327 35.625 10.938 1 98.56 395 LEU B C 1
ATOM 6043 O O . LEU B 1 395 ? 0.838 35.688 12.062 1 98.56 395 LEU B O 1
ATOM 6047 N N . PHE B 1 396 ? 1.902 36.625 10.375 1 97.94 396 PHE B N 1
ATOM 6048 C CA . PHE B 1 396 ? 2.008 37.906 11.062 1 97.94 396 PHE B CA 1
ATOM 6049 C C . PHE B 1 396 ? 0.899 38.844 10.609 1 97.94 396 PHE B C 1
ATOM 6051 O O . PHE B 1 396 ? 0.573 38.906 9.422 1 97.94 396 PHE B O 1
ATOM 6058 N N . PHE B 1 397 ? 0.389 39.562 11.586 1 96.56 397 PHE B N 1
ATOM 6059 C CA . PHE B 1 397 ? -0.716 40.469 11.289 1 96.56 397 PHE B CA 1
ATOM 6060 C C . PHE B 1 397 ? -0.265 41.938 11.383 1 96.56 397 PHE B C 1
ATOM 6062 O O . PHE B 1 397 ? 0.617 42.281 12.18 1 96.56 397 PHE B O 1
ATOM 6069 N N . ASP B 1 398 ? -0.904 42.75 10.625 1 86.44 398 ASP B N 1
ATOM 6070 C CA . ASP B 1 398 ? -0.671 44.188 10.648 1 86.44 398 ASP B CA 1
ATOM 6071 C C . ASP B 1 398 ? -1.518 44.875 11.727 1 86.44 398 ASP B C 1
ATOM 6073 O O . ASP B 1 398 ? -2.631 44.406 12.016 1 86.44 398 ASP B O 1
#

Nearest PDB structures (foldseek):
  6v0t-assembly1_A  TM=7.758E-01  e=2.301E-25  Bos taurus
  4yzh-assembly1_A  TM=8.124E-01  e=2.252E-18  Arabidopsis thaliana
  4yzg-assembly1_A  TM=8.150E-01  e=7.636E-18  Arabidopsis thaliana
  2pop-assembly1_C  TM=7.067E-01  e=2.893E-17  Homo sapiens
  2pop-assembly1_A  TM=7.172E-01  e=8.306E-17  Homo sapiens

InterPro domains:
  IPR001932 PPM-type phosphatase-like domain [PF00481] (88-349)
  IPR001932 PPM-type phosphatase-like domain [PS51746] (67-397)
  IPR001932 PPM-type phosphatase-like domain [SM00332] (60-395)
  IPR001932 PPM-type phosphatase-like domain [cd00143] (78-397)
  IPR015655 Protein phosphatase 2C [PTHR47992] (68-395)
  IPR036457 PPM-type phosphatase-like domain superfamily [G3DSA:3.60.40.10] (44-398)
  IPR036457 PPM-type phosphatase-like domain superfamily [SSF81606] (64-398)

Sequence (796 aa):
MRQALLLSGLSLSVLAFANDEVTDGRAARLEAQCDARYAPSAVDDGAFSVPLEREEFVSVAKSRVSRISSASYQANFPIEDKYAVETTDSGDVFAAVLDGHGGWQVSEYAKKTLIGNVQKELSFLHKPGTNEPAEGDEPAVSSARVAAAIQRAFGRTDRDLMAEVASAFKLGFGAVARCGSCGCLAYVHDGTVYVANAGDIRAVLGKLGEDAATIVAEPLSNDQNAMVKFEQEKLVKEHPDEANVFTCRHPDSCYVKGALQPTRAFGDFSLKYSEFNGPPYTNGDRTAGRHFSAPFTPPYITAIPEITSHQLDGSDKFLIIGSDGLWDYLSNEEAVDIVNGQASCGNHDLAGRALVERVLQKAAKRYEMTYQELLSLPPGVNRRRRHDDTTVVVLFFDMRQALLLSGLSLSVLAFANDEVTDGRAARLEAQCDARYAPSAVDDGAFSVPLEREEFVSVAKSRVSRISSASYQANFPIEDKYAVETTDSGDVFAAVLDGHGGWQVSEYAKKTLIGNVQKELSFLHKPGTNEPAEGDEPAVSSARVAAAIQRAFGRTDRDLMAEVASAFKLGFGAVARCGSCGCLAYVHDGTVYVANAGDIRAVLGKLGEDAATIVAEPLSNDQNAMVKFEQEKLVKEHPDEANVFTCRHPDSCYVKGALQPTRAFGDFSLKYSEFNGPPYTNGDRTAGRHFSAPFTPPYITAIPEITSHQLDGSDKFLIIGSDGLWDYLSNEEAVDIVNGQASCGNHDLAGRALVERVLQKAAKRYEMTYQELLSLPPGVNRRRRHDDTTVVVLFFD

Organism: Hyaloperonospora arabidopsidis (strain Emoy2) (NCBI:txid559515)

Secondary structure (DSSP, 8-state):
-----------------------------------TTSS-----S-------SEEEEEE-SSSSEEEEEEEEE--SSS--EEEEEEE-TTS-EEEEEEEEES-SHHHHHHHHHHHHHHHHHHHTTB-TTSSSBSSSS-SS--HHHHHHHHHHHHHHHHHHHHHHHHHHHHTT-THHHH-EEEEEEEEEETTEEEEEEESS-EEEEEEE-TTSSSEEEEE-S---BTTSHHHHHHHHHH-TT-TTSEEEEETTEEEETTTBSBSB-EE-GGGT-GGG-PPPPBTTB-TT----PSS------B-PPEEEEEE--TTEEEEEEE-HHHHTT--HHHHHHHHHHHHHTT-GGGHHHHHHHHHHHHHHHHTT--HHHHHHSPTTHHHHTT---EEEEEEEE-/-----------------------------------TTSS-----S-------SEEEEEE-SSSSEEEEEEEEE--SSS--EEEEEEE-TTS-EEEEEEEEES-SHHHHHHHHHHHHHHHHHHHTTB-TTSSSBSSSS-SS--HHHHHHHHHHHHHHHHHHHHHHHHHHHHTT-THHHH-EEEEEEEEEETTEEEEEEESS-EEEEEEE-TTSS-EEEEE-S---BTTSHHHHHHHHHH-TT-TTSEEEEETTEEEETTTBSBSB-EE-GGGT-GGG-PPPPBTTB-TT----PSS------B-PPEEEEEE--TTEEEEEEE-HHHHTT--HHHHHHHHHHHHHTT-GGGHHHHHHHHHHHHHHHHTT--HHHHHHSPTTHHHHTT---EEEEEEEE-

Solvent-accessible surface area (backbone atoms only — not comparable to full-atom values): 42313 Å² total; per-residue (Å²): 134,89,61,90,65,86,76,81,76,81,82,79,80,75,80,72,83,84,87,72,88,74,68,79,75,70,66,73,68,70,67,59,62,67,53,67,80,71,52,81,65,85,66,84,64,83,70,80,70,78,83,56,72,44,75,49,69,45,80,45,70,76,36,61,43,40,35,34,9,30,22,29,37,62,11,38,69,70,50,21,54,40,65,39,75,49,72,48,96,85,20,36,37,40,40,34,45,23,43,24,39,81,41,36,41,44,11,53,49,43,52,72,40,36,66,58,36,29,51,54,39,50,53,63,51,23,30,88,98,47,90,44,43,51,70,72,95,54,92,60,79,50,71,67,57,54,48,50,24,44,30,49,15,38,41,47,48,36,52,55,49,47,66,43,30,47,52,33,34,75,49,34,44,13,65,66,34,57,19,14,14,24,39,30,36,39,41,38,49,96,57,29,38,34,30,35,35,11,10,47,38,43,36,35,32,28,23,48,36,94,77,69,77,41,77,39,59,44,70,54,51,64,69,28,23,42,63,36,64,70,49,42,51,49,50,42,67,76,37,75,88,38,88,58,54,47,39,62,85,41,92,88,42,22,14,41,62,64,73,36,39,52,45,19,25,35,54,35,36,43,43,40,34,74,91,43,41,21,62,79,65,61,97,76,50,55,64,43,15,60,54,72,64,84,78,74,77,61,56,72,44,41,36,56,39,52,69,34,78,43,78,63,48,87,45,40,42,32,38,38,37,30,27,52,34,41,53,77,67,36,53,65,57,55,51,39,49,52,39,49,37,26,44,76,58,69,36,51,64,44,27,22,51,51,52,52,50,51,33,50,47,52,40,14,57,74,68,74,40,51,58,67,58,54,70,65,46,57,64,22,72,72,27,42,74,66,38,55,40,29,38,32,39,34,42,29,39,98,130,85,74,78,79,79,85,76,74,85,77,78,78,76,78,73,88,76,87,72,89,73,67,80,76,72,65,73,70,71,69,60,64,67,51,67,79,73,50,82,66,85,67,84,63,84,69,80,70,78,82,56,72,44,74,47,67,44,79,43,69,76,37,60,44,41,36,33,8,31,22,28,37,61,10,38,70,73,52,22,52,38,66,39,76,49,74,47,96,82,19,36,37,38,40,34,44,23,43,25,38,81,42,36,43,44,12,53,50,43,53,72,41,36,64,59,36,30,53,53,40,50,52,63,52,21,31,88,98,48,90,44,45,52,71,73,92,55,93,62,80,50,70,66,57,53,47,49,24,44,30,49,16,38,40,46,49,35,52,54,50,48,65,43,32,48,51,33,35,75,51,34,44,12,64,66,33,57,19,13,15,24,39,31,35,40,40,37,50,96,57,30,38,36,30,35,35,11,9,48,39,42,36,36,34,29,24,48,37,94,76,68,77,40,77,37,61,44,71,54,53,65,71,28,24,39,64,35,65,70,49,42,52,50,51,42,68,77,36,72,88,37,88,58,55,48,39,61,86,42,91,88,42,23,13,42,62,64,73,36,40,53,46,18,25,35,55,34,36,43,43,39,35,74,89,45,42,21,63,77,65,61,96,75,50,54,63,43,14,60,54,74,64,83,81,74,77,60,56,73,44,41,37,59,39,52,71,36,78,44,78,63,48,86,46,40,41,34,36,39,37,30,27,52,34,41,52,76,67,36,53,64,58,55,50,38,49,52,38,49,36,26,44,77,56,69,36,49,64,44,28,24,52,52,52,54,49,52,34,48,46,51,39,13,56,74,67,75,41,51,59,68,58,54,70,64,46,58,64,22,73,74,26,42,74,64,40,53,41,29,37,33,39,33,41,30,39,98

pLDDT: mean 85.61, std 22.76, range [15.68, 98.94]

Radius of gyration: 35.15 Å; Cα contacts (8 Å, |Δi|>4): 1643; chains: 2; bounding box: 94×98×111 Å

Foldseek 3Di:
DPCPDDPPPPDPPPPCPDDDDPDDPPPPPPPLPVPCLLPPPPDPDPSDQQPWPDWDKDAFPQELFGIKTKTWHFQAVVRQKDKEWDADPNHKIKIKIKGKDLDNVANVLCNPQLVVLLVVLVCQQADVPDQAGPDDDDRDDDPVSSLVSSLVSLQVSQVVLCVVCLVVLVVQQASSQQIWMWMWMWIGDPQKIKIWGFAAWWKWWWFQDPVSPDTDIDTQDDHAWCLDPVNVVVLCVVPVVDPPCKDAPDSRRIHGSPRHTGQGIRGNCCQADVSSAFDDDDPNDQRSHHHRDPPHDDNRHYSRTDMGMDRDDPGTWKMKTKDVLLPVQDDRRRLSVQCVSCVVSVNNNCSNSSSVLSSLCSLCVVVVHDSVVLSPDDRHDVNVVRTHIMIMMMTTGD/DPPDDDPDDPPPPPPCPDDDDPDDPPPPPPPLPVPCLLPPPPDPDPSDQQPWPDWDKDAFPQELFGIKTKTWHFQAVVRQKDKEWDADPNHKIKIKIKGKDLDNVANVLCNPQLVVLLVVLVCQQADVPDPAGPDDDDRDDDPVSSLVSSLVSLQVSQVVLCVVCLVVLVVQQASSQQIWMWMWMWIGDPQKIKIWGFAAWWKWWWFQDPVSPDTDIDTQDDHAWCLDPVNVVVLCVVPVPDPPCKDAPDSRRIHGSPRHTGQGIRGNCCQADVSSAFDDDDPNDQRSHHHRDPPHDDNRHYSRTDMGMDRDDPGTWKMKTKDVLLPVQDDRRRLSVQCVSCVVVVNNNCSNSSSVLSSLCSLCVVVVHDSVVLSPDDRHDVNVVRTHIMIMMMTTGD